Protein AF-0000000075138299 (afdb_homodimer)

Secondary structure (DSSP, 8-state):
-HHHHHHHHHHHHHTT-HHHHHHHHHHHHHH---HHHHHHHHHHHHHTT-HHHHHHHHTT--SHHHHHHHHHHHHHTT-HHHHHHHHH---STT---TTTHHHHHHHHHHHHHTT-HHHHHHHHHHHHHH-TT-HHHHHHHHHTT-HHHHHHHTSHHHHHHHHHHHHHHHHHHHH--SS------S--------------------------------------------------------------------------------------------------------------------------------TTS---SSS-TT----------------------------------------------------THHHHHHHHHHHHHHHHHHHHHHHHHHHHHHHHTT-HHHHHHHHHTS-HHHHTSHHHHHHHHHHHHHTT-HHHHHHHHHHHHHH-TT--TTHHHHHHHHHHTT-HHHHHHHHHHHHHH-TT-HHHHHHHHHHHHHTT-HHHHHHHHHHHHHH-TT-HHHHHHHHHHHHHTT-HHHHHHHHHHHHHH-TT-HHHHHHHHHHHHHTT-HHHHHHHHHHHHHH-TT-HHHHHHHHHHHHHTT-HHHHHHHHHHHHHH-TT-HHHHHHHHHHHHHTT-HHHHHHHHHHHHHH-TT-HHHHHHHHHHHHHTT-HHHHHHHHHHHHHT---HHHHHHHHHHHHTTTS-TTTHHHH-/-HHHHHHHHHHHHHTT-HHHHHHHHHHHHHH---HHHHHHHHHHHHHTT-HHHHHHHHTT--SHHHHHHHHHHHHHTT-HHHHHHHHH---STT---TTTHHHHHHHHHHHHHTT-HHHHHHHHHHHHHH-TT-HHHHHHHHHTT-HHHHHHHTSHHHHHHHHHHHHHHHHHHHH--SS--------------------------PPP----------------------------------------------TT------------------------------------------------------S---TTS---SSS-------------------------------------------------------THHHHHHHHHHHHHHHHHHHHHHHHHHHHHHHHTT-HHHHHHHHHTS-HHHHTSHHHHHHHHHHHHHTT-HHHHHHHHHHHHHH-TT--TTHHHHHHHHHHTT-HHHHHHHHHHHHHH-TT-HHHHHHHHHHHHHTT-HHHHHHHHHHHHHH-TT-HHHHHHHHHHHHHTT-HHHHHHHHHHHHHH-TT-HHHHHHHHHHHHHTT-HHHHHHHHHHHHHH-TT-HHHHHHHHHHHHHTT-HHHHHHHHHHHHHH-TT-HHHHHHHHHHHHHTT-HHHHHHHHHHHHHH-TT-HHHHHHHHHHHHHTT-HHHHHHHHHHHHHT---HHHHHHHHHHHHTTTS-HHHHHHH-

InterPro domains:
  IPR011990 Tetratricopeptide-like helical domain superfamily [G3DSA:1.25.40.10] (1-153)
  IPR011990 Tetratricopeptide-like helical domain superfamily [G3DSA:1.25.40.10] (391-464)
  IPR011990 Tetratricopeptide-like helical domain superfamily [G3DSA:1.25.40.10] (466-598)
  IPR011990 Tetratricopeptide-like helical domain superfamily [G3DSA:1.25.40.10] (599-702)
  IPR011990 Tetratricopeptide-like helical domain superfamily [SSF48452] (33-461)
  IPR011990 Tetratricopeptide-like helical domain superfamily [SSF48452] (501-706)
  IPR019734 Tetratricopeptide repeat [PF00515] (502-533)
  IPR019734 Tetratricopeptide repeat [PS50005] (501-534)
  IPR019734 Tetratricopeptide repeat [PS50005] (535-568)
  IPR019734 Tetratricopeptide repeat [PS50005] (569-602)
  IPR019734 Tetratricopeptide repeat [PS50005] (671-704)
  IPR019734 Tetratricopeptide repeat [SM00028] (101-134)
  IPR019734 Tetratricopeptide repeat [SM00028] (433-466)
  IPR019734 Tetratricopeptide repeat [SM00028] (501-534)
  IPR019734 Tetratricopeptide repeat [SM00028] (535-568)
  IPR019734 Tetratricopeptide repeat [SM00028] (569-602)
  IPR019734 Tetratricopeptide repeat [SM00028] (603-636)
  IPR019734 Tetratricopeptide repeat [SM00028] (637-670)
  IPR019734 Tetratricopeptide repeat [SM00028] (671-704)

Structure (mmCIF, N/CA/C/O backbone):
data_AF-0000000075138299-model_v1
#
loop_
_entity.id
_entity.type
_entity.pdbx_description
1 polymer 'Cdc23 domain-containing protein'
#
loop_
_atom_site.group_PDB
_atom_site.id
_atom_site.type_symbol
_atom_site.label_atom_id
_atom_site.label_alt_id
_atom_site.label_comp_id
_atom_site.label_asym_id
_atom_site.label_entity_id
_atom_site.label_seq_id
_atom_site.pdbx_PDB_ins_code
_atom_site.Cartn_x
_atom_site.Cartn_y
_atom_site.Cartn_z
_atom_site.occupancy
_atom_site.B_iso_or_equiv
_atom_site.auth_seq_id
_atom_site.auth_comp_id
_atom_site.auth_asym_id
_atom_site.auth_atom_id
_atom_site.pdbx_PDB_model_num
ATOM 1 N N . MET A 1 1 ? 32.844 -16.172 -2.877 1 91.25 1 MET A N 1
ATOM 2 C CA . MET A 1 1 ? 31.406 -16.219 -3.201 1 91.25 1 MET A CA 1
ATOM 3 C C . MET A 1 1 ? 30.641 -15.164 -2.424 1 91.25 1 MET A C 1
ATOM 5 O O . MET A 1 1 ? 29.734 -14.516 -2.969 1 91.25 1 MET A O 1
ATOM 9 N N . GLU A 1 2 ? 31.047 -14.891 -1.207 1 93.25 2 GLU A N 1
ATOM 10 C CA . GLU A 1 2 ? 30.344 -13.93 -0.365 1 93.25 2 GLU A CA 1
ATOM 11 C C . GLU A 1 2 ? 30.375 -12.531 -0.979 1 93.25 2 GLU A C 1
ATOM 13 O O . GLU A 1 2 ? 29.344 -11.867 -1.069 1 93.25 2 GLU A O 1
ATOM 18 N N . ALA A 1 3 ? 31.547 -12.07 -1.415 1 92.88 3 ALA A N 1
ATOM 19 C CA . ALA A 1 3 ? 31.688 -10.742 -1.999 1 92.88 3 ALA A CA 1
ATOM 20 C C . ALA A 1 3 ? 30.875 -10.609 -3.287 1 92.88 3 ALA A C 1
ATOM 22 O O . ALA A 1 3 ? 30.25 -9.578 -3.527 1 92.88 3 ALA A O 1
ATOM 23 N N . THR A 1 4 ? 30.953 -11.664 -4.066 1 92.69 4 THR A N 1
ATOM 24 C CA . THR A 1 4 ? 30.219 -11.656 -5.324 1 92.69 4 THR A CA 1
ATOM 25 C C . THR A 1 4 ? 28.703 -11.586 -5.066 1 92.69 4 THR A C 1
ATOM 27 O O . THR A 1 4 ? 27.984 -10.844 -5.738 1 92.69 4 THR A O 1
ATOM 30 N N . LEU A 1 5 ? 28.281 -12.406 -4.105 1 95.88 5 LEU A N 1
ATOM 31 C CA . LEU A 1 5 ? 26.875 -12.406 -3.74 1 95.88 5 LEU A CA 1
ATOM 32 C C . LEU A 1 5 ? 26.453 -11.039 -3.201 1 95.88 5 LEU A C 1
ATOM 34 O O . LEU A 1 5 ? 25.391 -10.516 -3.578 1 95.88 5 LEU A O 1
ATOM 38 N N . THR A 1 6 ? 27.203 -10.461 -2.344 1 96.31 6 THR A N 1
ATOM 39 C CA . THR A 1 6 ? 26.891 -9.164 -1.763 1 96.31 6 THR A CA 1
ATOM 40 C C . THR A 1 6 ? 26.797 -8.094 -2.85 1 96.31 6 THR A C 1
ATOM 42 O O . THR A 1 6 ? 25.859 -7.281 -2.84 1 96.31 6 THR A O 1
ATOM 45 N N . GLU A 1 7 ? 27.703 -8.141 -3.73 1 94.81 7 GLU A N 1
ATOM 46 C CA . GLU A 1 7 ? 27.688 -7.172 -4.82 1 94.81 7 GLU A CA 1
ATOM 47 C C . GLU A 1 7 ? 26.469 -7.375 -5.715 1 94.81 7 GLU A C 1
ATOM 49 O O . GLU A 1 7 ? 25.844 -6.402 -6.164 1 94.81 7 GLU A O 1
ATOM 54 N N . SER A 1 8 ? 26.156 -8.617 -6.004 1 95.88 8 SER A N 1
ATOM 55 C CA . SER A 1 8 ? 25 -8.906 -6.84 1 95.88 8 SER A CA 1
ATOM 56 C C . SER A 1 8 ? 23.703 -8.461 -6.172 1 95.88 8 SER A C 1
ATOM 58 O O . SER A 1 8 ? 22.797 -7.965 -6.84 1 95.88 8 SER A O 1
ATOM 60 N N . VAL A 1 9 ? 23.625 -8.656 -4.852 1 97.88 9 VAL A N 1
ATOM 61 C CA . VAL A 1 9 ? 22.453 -8.227 -4.094 1 97.88 9 VAL A CA 1
ATOM 62 C C . VAL A 1 9 ? 22.344 -6.707 -4.137 1 97.88 9 VAL A C 1
ATOM 64 O O . VAL A 1 9 ? 21.281 -6.164 -4.441 1 97.88 9 VAL A O 1
ATOM 67 N N . CYS A 1 10 ? 23.422 -5.996 -3.92 1 96.75 10 CYS A N 1
ATOM 68 C CA . CYS A 1 10 ? 23.406 -4.535 -3.906 1 96.75 10 CYS A CA 1
ATOM 69 C C . CYS A 1 10 ? 23.094 -3.979 -5.285 1 96.75 10 CYS A C 1
ATOM 71 O O . CYS A 1 10 ? 22.359 -2.992 -5.406 1 96.75 10 CYS A O 1
ATOM 73 N N . ALA A 1 11 ? 23.625 -4.66 -6.273 1 95.62 11 ALA A N 1
ATOM 74 C CA . ALA A 1 11 ? 23.344 -4.238 -7.645 1 95.62 11 ALA A CA 1
ATOM 75 C C . ALA A 1 11 ? 21.859 -4.383 -7.965 1 95.62 11 ALA A C 1
ATOM 77 O O . ALA A 1 11 ? 21.281 -3.52 -8.625 1 95.62 11 ALA A O 1
ATOM 78 N N . SER A 1 12 ? 21.297 -5.492 -7.516 1 97.5 12 SER A N 1
ATOM 79 C CA . SER A 1 12 ? 19.875 -5.727 -7.73 1 97.5 12 SER A CA 1
ATOM 80 C C . SER A 1 12 ? 19.031 -4.699 -6.992 1 97.5 12 SER A C 1
ATOM 82 O O . SER A 1 12 ? 18.016 -4.238 -7.512 1 97.5 12 SER A O 1
ATOM 84 N N . LEU A 1 13 ? 19.453 -4.285 -5.797 1 96.44 13 LEU A N 1
ATOM 85 C CA . LEU A 1 13 ? 18.734 -3.301 -5 1 96.44 13 LEU A CA 1
ATOM 86 C C . LEU A 1 13 ? 18.781 -1.927 -5.656 1 96.44 13 LEU A C 1
ATOM 88 O O . LEU A 1 13 ? 17.797 -1.179 -5.617 1 96.44 13 LEU A O 1
ATOM 92 N N . ARG A 1 14 ? 19.859 -1.653 -6.309 1 94.12 14 ARG A N 1
ATOM 93 C CA . ARG A 1 14 ? 20.062 -0.352 -6.941 1 94.12 14 ARG A CA 1
ATOM 94 C C . ARG A 1 14 ? 19.109 -0.173 -8.125 1 94.12 14 ARG A C 1
ATOM 96 O O . ARG A 1 14 ? 18.672 0.943 -8.406 1 94.12 14 ARG A O 1
ATOM 103 N N . VAL A 1 15 ? 18.812 -1.269 -8.75 1 95.12 15 VAL A N 1
ATOM 104 C CA . VAL A 1 15 ? 17.969 -1.178 -9.938 1 95.12 15 VAL A CA 1
ATOM 105 C C . VAL A 1 15 ? 16.562 -1.66 -9.617 1 95.12 15 VAL A C 1
ATOM 107 O O . VAL A 1 15 ? 15.789 -2.002 -10.523 1 95.12 15 VAL A O 1
ATOM 110 N N . TYR A 1 16 ? 16.141 -1.804 -8.398 1 95.94 16 TYR A N 1
ATOM 111 C CA . TYR A 1 16 ? 14.797 -2.047 -7.895 1 95.94 16 TYR A CA 1
ATOM 112 C C . TYR A 1 16 ? 14.328 -3.455 -8.25 1 95.94 16 TYR A C 1
ATOM 114 O O . TYR A 1 16 ? 13.148 -3.676 -8.508 1 95.94 16 TYR A O 1
ATOM 122 N N . LEU A 1 17 ? 15.281 -4.395 -8.391 1 97.38 17 LEU A N 1
ATOM 123 C CA . LEU A 1 17 ? 14.961 -5.809 -8.547 1 97.38 17 LEU A CA 1
ATOM 124 C C . LEU A 1 17 ? 14.93 -6.512 -7.191 1 97.38 17 LEU A C 1
ATOM 126 O O . LEU A 1 17 ? 15.789 -7.344 -6.895 1 97.38 17 LEU A O 1
ATOM 130 N N . TYR A 1 18 ? 13.93 -6.293 -6.465 1 96.81 18 TYR A N 1
ATOM 131 C CA . TYR A 1 18 ? 13.867 -6.711 -5.066 1 96.81 18 TYR A CA 1
ATOM 132 C C . TYR A 1 18 ? 13.703 -8.219 -4.957 1 96.81 18 TYR A C 1
ATOM 134 O O . TYR A 1 18 ? 14.281 -8.852 -4.066 1 96.81 18 TYR A O 1
ATOM 142 N N . ARG A 1 19 ? 12.898 -8.773 -5.824 1 96.06 19 ARG A N 1
ATOM 143 C CA . ARG A 1 19 ? 12.719 -10.219 -5.805 1 96.06 19 ARG A CA 1
ATOM 144 C C . ARG A 1 19 ? 14.039 -10.945 -6.016 1 96.06 19 ARG A C 1
ATOM 146 O O . ARG A 1 19 ? 14.352 -11.906 -5.309 1 96.06 19 ARG A O 1
ATOM 153 N N . ASN A 1 20 ? 14.758 -10.453 -6.957 1 98.12 20 ASN A N 1
ATOM 154 C CA . ASN A 1 20 ? 16.062 -11.039 -7.242 1 98.12 20 ASN A CA 1
ATOM 155 C C . ASN A 1 20 ? 17.031 -10.844 -6.082 1 98.12 20 ASN A C 1
ATOM 157 O O . ASN A 1 20 ? 17.766 -11.758 -5.715 1 98.12 20 ASN A O 1
ATOM 161 N N . ALA A 1 21 ? 17.047 -9.617 -5.562 1 98.31 21 ALA A N 1
ATOM 162 C CA . ALA A 1 21 ? 17.906 -9.305 -4.426 1 98.31 21 ALA A CA 1
ATOM 163 C C . ALA A 1 21 ? 17.594 -10.195 -3.232 1 98.31 21 ALA A C 1
ATOM 165 O O . ALA A 1 21 ? 18.5 -10.703 -2.566 1 98.31 21 ALA A O 1
ATOM 166 N N . THR A 1 22 ? 16.328 -10.477 -2.943 1 97.75 22 THR A N 1
ATOM 167 C CA . THR A 1 22 ? 15.906 -11.289 -1.811 1 97.75 22 THR A CA 1
ATOM 168 C C . THR A 1 22 ? 16.375 -12.734 -1.975 1 97.75 22 THR A C 1
ATOM 170 O O . THR A 1 22 ? 16.922 -13.32 -1.041 1 97.75 22 THR A O 1
ATOM 173 N N . PHE A 1 23 ? 16.234 -13.234 -3.154 1 97.88 23 PHE A N 1
ATOM 174 C CA . PHE A 1 23 ? 16.641 -14.609 -3.4 1 97.88 23 PHE A CA 1
ATOM 175 C C . PHE A 1 23 ? 18.141 -14.766 -3.209 1 97.88 23 PHE A C 1
ATOM 177 O O . PHE A 1 23 ? 18.594 -15.672 -2.506 1 97.88 23 PHE A O 1
ATOM 184 N N . LEU A 1 24 ? 18.859 -13.898 -3.842 1 98.19 24 LEU A N 1
ATOM 185 C CA . LEU A 1 24 ? 20.312 -13.977 -3.76 1 98.19 24 LEU A CA 1
ATOM 186 C C . LEU A 1 24 ? 20.781 -13.773 -2.326 1 98.19 24 LEU A C 1
ATOM 188 O O . LEU A 1 24 ? 21.75 -14.406 -1.886 1 98.19 24 LEU A O 1
ATOM 192 N N . CYS A 1 25 ? 20.094 -12.875 -1.662 1 98.19 25 CYS A N 1
ATOM 193 C CA . CYS A 1 25 ? 20.531 -12.586 -0.299 1 98.19 25 CYS A CA 1
ATOM 194 C C . CYS A 1 25 ? 20.203 -13.742 0.637 1 98.19 25 CYS A C 1
ATOM 196 O O . CYS A 1 25 ? 20.922 -13.977 1.611 1 98.19 25 CYS A O 1
ATOM 198 N N . GLU A 1 26 ? 19.141 -14.445 0.385 1 97 26 GLU A N 1
ATOM 199 C CA . GLU A 1 26 ? 18.828 -15.641 1.17 1 97 26 GLU A CA 1
ATOM 200 C C . GLU A 1 26 ? 19.922 -16.703 1 1 97 26 GLU A C 1
ATOM 202 O O . GLU A 1 26 ? 20.266 -17.391 1.957 1 97 26 GLU A O 1
ATOM 207 N N . ARG A 1 27 ? 20.438 -16.797 -0.217 1 97.75 27 ARG A N 1
ATOM 208 C CA . ARG A 1 27 ? 21.562 -17.703 -0.448 1 97.75 27 ARG A CA 1
ATOM 209 C C . ARG A 1 27 ? 22.797 -17.234 0.299 1 97.75 27 ARG A C 1
ATOM 211 O O . ARG A 1 27 ? 23.531 -18.047 0.862 1 97.75 27 ARG A O 1
ATOM 218 N N . LEU A 1 28 ? 22.984 -15.93 0.234 1 97.69 28 LEU A N 1
ATOM 219 C CA . LEU A 1 28 ? 24.141 -15.328 0.901 1 97.69 28 LEU A CA 1
ATOM 220 C C . LEU A 1 28 ? 24.094 -15.594 2.402 1 97.69 28 LEU A C 1
ATOM 222 O O . LEU A 1 28 ? 25.078 -16.047 2.984 1 97.69 28 LEU A O 1
ATOM 226 N N . TYR A 1 29 ? 22.984 -15.422 3.01 1 97 29 TYR A N 1
ATOM 227 C CA . TYR A 1 29 ? 22.859 -15.57 4.453 1 97 29 TYR A CA 1
ATOM 228 C C . TYR A 1 29 ? 22.922 -17.031 4.863 1 97 29 TYR A C 1
ATOM 230 O O . TYR A 1 29 ? 23.422 -17.375 5.941 1 97 29 TYR A O 1
ATOM 238 N N . ALA A 1 30 ? 22.375 -17.891 4 1 96.56 30 ALA A N 1
ATOM 239 C CA . ALA A 1 30 ? 22.406 -19.328 4.289 1 96.56 30 ALA A CA 1
ATOM 240 C C . ALA A 1 30 ? 23.828 -19.828 4.41 1 96.56 30 ALA A C 1
ATOM 242 O O . ALA A 1 30 ? 24.141 -20.641 5.285 1 96.56 30 ALA A O 1
ATOM 243 N N . ASP A 1 31 ? 24.734 -19.312 3.602 1 95.88 31 ASP A N 1
ATOM 244 C CA . ASP A 1 31 ? 26.125 -19.766 3.596 1 95.88 31 ASP A CA 1
ATOM 245 C C . ASP A 1 31 ? 26.969 -18.953 4.562 1 95.88 31 ASP A C 1
ATOM 247 O O . ASP A 1 31 ? 27.953 -19.469 5.117 1 95.88 31 ASP A O 1
ATOM 251 N N . PHE A 1 32 ? 26.641 -17.688 4.668 1 96.5 32 PHE A N 1
ATOM 252 C CA . PHE A 1 32 ? 27.453 -16.797 5.477 1 96.5 32 PHE A CA 1
ATOM 253 C C . PHE A 1 32 ? 26.578 -16.016 6.457 1 96.5 32 PHE A C 1
ATOM 255 O O . PHE A 1 32 ? 26.391 -14.797 6.297 1 96.5 32 PHE A O 1
ATOM 262 N N . PRO A 1 33 ? 26.203 -16.688 7.555 1 95 33 PRO A N 1
ATOM 263 C CA . PRO A 1 33 ? 25.312 -16.016 8.5 1 95 33 PRO A CA 1
ATOM 264 C C . PRO A 1 33 ? 26.031 -15.008 9.383 1 95 33 PRO A C 1
ATOM 266 O O . PRO A 1 33 ? 26.531 -15.367 10.453 1 95 33 PRO A O 1
ATOM 269 N N . SER A 1 34 ? 26.219 -13.852 8.93 1 95.56 34 SER A N 1
ATOM 270 C CA . SER A 1 34 ? 26.781 -12.727 9.68 1 95.56 34 SER A CA 1
ATOM 271 C C . SER A 1 34 ? 25.734 -11.641 9.914 1 95.56 34 SER A C 1
ATOM 273 O O . SER A 1 34 ? 24.672 -11.641 9.266 1 95.56 34 SER A O 1
ATOM 275 N N . GLU A 1 35 ? 25.953 -10.805 10.844 1 94.69 35 GLU A N 1
ATOM 276 C CA . GLU A 1 35 ? 25.016 -9.727 11.133 1 94.69 35 GLU A CA 1
ATOM 277 C C . GLU A 1 35 ? 24.922 -8.75 9.961 1 94.69 35 GLU A C 1
ATOM 279 O O . GLU A 1 35 ? 23.875 -8.164 9.711 1 94.69 35 GLU A O 1
ATOM 284 N N . ASN A 1 36 ? 26.062 -8.539 9.328 1 95.62 36 ASN A N 1
ATOM 285 C CA . ASN A 1 36 ? 26.062 -7.672 8.156 1 95.62 36 ASN A CA 1
ATOM 286 C C . ASN A 1 36 ? 25.172 -8.234 7.047 1 95.62 36 ASN A C 1
ATOM 288 O O . ASN A 1 36 ? 24.422 -7.492 6.414 1 95.62 36 ASN A O 1
ATOM 292 N N . ASN A 1 37 ? 25.328 -9.516 6.863 1 97.25 37 ASN A N 1
ATOM 293 C CA . ASN A 1 37 ? 24.516 -10.148 5.84 1 97.25 37 ASN A CA 1
ATOM 294 C C . ASN A 1 37 ? 23.047 -10.242 6.27 1 97.25 37 ASN A C 1
ATOM 296 O O . ASN A 1 37 ? 22.141 -10.211 5.43 1 97.25 37 ASN A O 1
ATOM 300 N N . LEU A 1 38 ? 22.859 -10.359 7.586 1 97.06 38 LEU A N 1
ATOM 301 C CA . LEU A 1 38 ? 21.5 -10.312 8.117 1 97.06 38 LEU A CA 1
ATOM 302 C C . LEU A 1 38 ? 20.859 -8.953 7.859 1 97.06 38 LEU A C 1
ATOM 304 O O . LEU A 1 38 ? 19.688 -8.875 7.496 1 97.06 38 LEU A O 1
ATOM 308 N N . HIS A 1 39 ? 21.625 -7.906 8.07 1 97.12 39 HIS A N 1
ATOM 309 C CA . HIS A 1 39 ? 21.141 -6.559 7.789 1 97.12 39 HIS A CA 1
ATOM 310 C C . HIS A 1 39 ? 20.766 -6.402 6.32 1 97.12 39 HIS A C 1
ATOM 312 O O . HIS A 1 39 ? 19.75 -5.777 6 1 97.12 39 HIS A O 1
ATOM 318 N N . LEU A 1 40 ? 21.609 -6.949 5.484 1 97.62 40 LEU A N 1
ATOM 319 C CA . LEU A 1 40 ? 21.344 -6.887 4.051 1 97.62 40 LEU A CA 1
ATOM 320 C C . LEU A 1 40 ? 20.062 -7.637 3.707 1 97.62 40 LEU A C 1
ATOM 322 O O . LEU A 1 40 ? 19.25 -7.164 2.9 1 97.62 40 LEU A O 1
ATOM 326 N N . LEU A 1 41 ? 19.875 -8.766 4.297 1 97.62 41 LEU A N 1
ATOM 327 C CA . LEU A 1 41 ? 18.672 -9.555 4.07 1 97.62 41 LEU A CA 1
ATOM 328 C C . LEU A 1 41 ? 17.438 -8.805 4.562 1 97.62 41 LEU A C 1
ATOM 330 O O . LEU A 1 41 ? 16.422 -8.75 3.863 1 97.62 41 LEU A O 1
ATOM 334 N N . ALA A 1 42 ? 17.531 -8.242 5.734 1 97.88 42 ALA A N 1
ATOM 335 C CA . ALA A 1 42 ? 16.422 -7.465 6.285 1 97.88 42 ALA A CA 1
ATOM 336 C C . ALA A 1 42 ? 16.109 -6.262 5.398 1 97.88 42 ALA A C 1
ATOM 338 O O . ALA A 1 42 ? 14.945 -5.879 5.254 1 97.88 42 ALA A O 1
ATOM 339 N N . THR A 1 43 ? 17.141 -5.652 4.824 1 98 43 THR A N 1
ATOM 340 C CA . THR A 1 43 ? 16.969 -4.535 3.904 1 98 43 THR A CA 1
ATOM 341 C C . THR A 1 43 ? 16.172 -4.969 2.672 1 98 43 THR A C 1
ATOM 343 O O . THR A 1 43 ? 15.305 -4.234 2.195 1 98 43 THR A O 1
ATOM 346 N N . CYS A 1 44 ? 16.469 -6.16 2.178 1 98 44 CYS A N 1
ATOM 347 C CA . CYS A 1 44 ? 15.742 -6.688 1.03 1 98 44 CYS A CA 1
ATOM 348 C C . CYS A 1 44 ? 14.266 -6.871 1.359 1 98 44 CYS A C 1
ATOM 350 O O . CYS A 1 44 ? 13.398 -6.477 0.579 1 98 44 CYS A O 1
ATOM 352 N N . TYR A 1 45 ? 14.023 -7.426 2.543 1 96.62 45 TYR A N 1
ATOM 353 C CA . TYR A 1 45 ? 12.641 -7.613 2.967 1 96.62 45 TYR A CA 1
ATOM 354 C C . TYR A 1 45 ? 11.945 -6.27 3.143 1 96.62 45 TYR A C 1
ATOM 356 O O . TYR A 1 45 ? 10.828 -6.078 2.656 1 96.62 45 TYR A O 1
ATOM 364 N N . PHE A 1 46 ? 12.586 -5.344 3.764 1 96.62 46 PHE A N 1
ATOM 365 C CA . PHE A 1 46 ? 12 -4.051 4.098 1 96.62 46 PHE A CA 1
ATOM 366 C C . PHE A 1 46 ? 11.672 -3.262 2.834 1 96.62 46 PHE A C 1
ATOM 368 O O . PHE A 1 46 ? 10.602 -2.66 2.729 1 96.62 46 PHE A O 1
ATOM 375 N N . ARG A 1 47 ? 12.602 -3.23 1.886 1 95.44 47 ARG A N 1
ATOM 376 C CA . ARG A 1 47 ? 12.406 -2.482 0.646 1 95.44 47 ARG A CA 1
ATOM 377 C C . ARG A 1 47 ? 11.367 -3.15 -0.243 1 95.44 47 ARG A C 1
ATOM 379 O O . ARG A 1 47 ? 10.82 -2.518 -1.151 1 95.44 47 ARG A O 1
ATOM 386 N N . SER A 1 48 ? 11.164 -4.43 0.017 1 93.5 48 SER A N 1
ATOM 387 C CA . SER A 1 48 ? 10.094 -5.137 -0.684 1 93.5 48 SER A CA 1
ATOM 388 C C . SER A 1 48 ? 8.766 -4.992 0.047 1 93.5 48 SER A C 1
ATOM 390 O O . SER A 1 48 ? 7.859 -5.816 -0.129 1 93.5 48 SER A O 1
ATOM 392 N N . ASN A 1 49 ? 8.625 -4.09 1.008 1 90.69 49 ASN A N 1
ATOM 393 C CA . ASN A 1 49 ? 7.43 -3.77 1.78 1 90.69 49 ASN A CA 1
ATOM 394 C C . ASN A 1 49 ? 7.004 -4.938 2.668 1 90.69 49 ASN A C 1
ATOM 396 O O . ASN A 1 49 ? 5.809 -5.188 2.842 1 90.69 49 ASN A O 1
ATOM 400 N N . GLN A 1 50 ? 7.988 -5.707 3.059 1 93.69 50 GLN A N 1
ATOM 401 C CA . GLN A 1 50 ? 7.738 -6.801 3.996 1 93.69 50 GLN A CA 1
ATOM 402 C C . GLN A 1 50 ? 8.383 -6.52 5.348 1 93.69 50 GLN A C 1
ATOM 404 O O . GLN A 1 50 ? 9.25 -7.273 5.797 1 93.69 50 GLN A O 1
ATOM 409 N N . ALA A 1 51 ? 7.824 -5.539 5.973 1 94.69 51 ALA A N 1
ATOM 410 C CA . ALA A 1 51 ? 8.375 -5.094 7.246 1 94.69 51 ALA A CA 1
ATOM 411 C C . ALA A 1 51 ? 8.242 -6.18 8.312 1 94.69 51 ALA A C 1
ATOM 413 O O . ALA A 1 51 ? 9.109 -6.309 9.188 1 94.69 51 ALA A O 1
ATOM 414 N N . TYR A 1 52 ? 7.195 -6.984 8.242 1 93.69 52 TYR A N 1
ATOM 415 C CA . TYR A 1 52 ? 6.969 -8.031 9.234 1 93.69 52 TYR A CA 1
ATOM 416 C C . TYR A 1 52 ? 8.078 -9.07 9.188 1 93.69 52 TYR A C 1
ATOM 418 O O . TYR A 1 52 ? 8.492 -9.602 10.227 1 93.69 52 TYR A O 1
ATOM 426 N N . ARG A 1 53 ? 8.594 -9.359 8.008 1 94.56 53 ARG A N 1
ATOM 427 C CA . ARG A 1 53 ? 9.688 -10.312 7.891 1 94.56 53 ARG A CA 1
ATOM 428 C C . ARG A 1 53 ? 10.977 -9.742 8.469 1 94.56 53 ARG A C 1
ATOM 430 O O . ARG A 1 53 ? 11.727 -10.438 9.156 1 94.56 53 ARG A O 1
ATOM 437 N N . ALA A 1 54 ? 11.203 -8.445 8.102 1 96.62 54 ALA A N 1
ATOM 438 C CA . ALA A 1 54 ? 12.383 -7.789 8.656 1 96.62 54 ALA A CA 1
ATOM 439 C C . ALA A 1 54 ? 12.32 -7.742 10.18 1 96.62 54 ALA A C 1
ATOM 441 O O . ALA A 1 54 ? 13.336 -7.949 10.852 1 96.62 54 ALA A O 1
ATOM 442 N N . TYR A 1 55 ? 11.172 -7.516 10.797 1 95.69 55 TYR A N 1
ATOM 443 C CA . TYR A 1 55 ? 10.945 -7.461 12.234 1 95.69 55 TYR A CA 1
ATOM 444 C C . TYR A 1 55 ? 11.375 -8.758 12.906 1 95.69 55 TYR A C 1
ATOM 446 O O . TYR A 1 55 ? 12.102 -8.742 13.898 1 95.69 55 TYR A O 1
ATOM 454 N N . HIS A 1 56 ? 11.039 -9.867 12.297 1 93.31 56 HIS A N 1
ATOM 455 C CA . HIS A 1 56 ? 11.25 -11.148 12.953 1 93.31 56 HIS A CA 1
ATOM 456 C C . HIS A 1 56 ? 12.711 -11.578 12.867 1 93.31 56 HIS A C 1
ATOM 458 O O . HIS A 1 56 ? 13.25 -12.172 13.805 1 93.31 56 HIS A O 1
ATOM 464 N N . ILE A 1 57 ? 13.328 -11.242 11.797 1 94.75 57 ILE A N 1
ATOM 465 C CA . ILE A 1 57 ? 14.695 -11.727 11.641 1 94.75 57 ILE A CA 1
ATOM 466 C C . ILE A 1 57 ? 15.656 -10.812 12.398 1 94.75 57 ILE A C 1
ATOM 468 O O . ILE A 1 57 ? 16.75 -11.242 12.797 1 94.75 57 ILE A O 1
ATOM 472 N N . LEU A 1 58 ? 15.266 -9.555 12.602 1 96.12 58 LEU A N 1
ATOM 473 C CA . LEU A 1 58 ? 16.172 -8.594 13.227 1 96.12 58 LEU A CA 1
ATOM 474 C C . LEU A 1 58 ? 15.961 -8.555 14.734 1 96.12 58 LEU A C 1
ATOM 476 O O . LEU A 1 58 ? 16.766 -7.957 15.461 1 96.12 58 LEU A O 1
ATOM 480 N N . LYS A 1 59 ? 14.93 -9.203 15.195 1 92.94 59 LYS A N 1
ATOM 481 C CA . LYS A 1 59 ? 14.648 -9.172 16.625 1 92.94 59 LYS A CA 1
ATOM 482 C C . LYS A 1 59 ? 15.82 -9.734 17.422 1 92.94 59 LYS A C 1
ATOM 484 O O . LYS A 1 59 ? 16.281 -10.852 17.172 1 92.94 59 LYS A O 1
ATOM 489 N N . GLY A 1 60 ? 16.406 -8.914 18.281 1 89.06 60 GLY A N 1
ATOM 490 C CA . GLY A 1 60 ? 17.484 -9.352 19.141 1 89.06 60 GLY A CA 1
ATOM 491 C C . GLY A 1 60 ? 18.859 -8.992 18.609 1 89.06 60 GLY A C 1
ATOM 492 O O . GLY A 1 60 ? 19.875 -9.297 19.219 1 89.06 60 GLY A O 1
ATOM 493 N N . SER A 1 61 ? 18.969 -8.344 17.484 1 91.19 61 SER A N 1
ATOM 494 C CA . SER A 1 61 ? 20.25 -7.961 16.891 1 91.19 61 SER A CA 1
ATOM 495 C C . SER A 1 61 ? 20.938 -6.879 17.734 1 91.19 61 SER A C 1
ATOM 497 O O . SER A 1 61 ? 20.266 -6.121 18.438 1 91.19 61 SER A O 1
ATOM 499 N N . LYS A 1 62 ? 22.25 -6.754 17.578 1 88.38 62 LYS A N 1
ATOM 500 C CA . LYS A 1 62 ? 23.016 -5.867 18.453 1 88.38 62 LYS A CA 1
ATOM 501 C C . LYS A 1 62 ? 23.641 -4.723 17.656 1 88.38 62 LYS A C 1
ATOM 503 O O . LYS A 1 62 ? 23.859 -3.639 18.203 1 88.38 62 LYS A O 1
ATOM 508 N N . SER A 1 63 ? 23.938 -5.008 16.406 1 90.5 63 SER A N 1
ATOM 509 C CA . SER A 1 63 ? 24.578 -3.973 15.609 1 90.5 63 SER A CA 1
ATOM 510 C C . SER A 1 63 ? 23.703 -2.736 15.484 1 90.5 63 SER A C 1
ATOM 512 O O . SER A 1 63 ? 22.469 -2.846 15.445 1 90.5 63 SER A O 1
ATOM 514 N N . ALA A 1 64 ? 24.297 -1.532 15.438 1 91.44 64 ALA A N 1
ATOM 515 C CA . ALA A 1 64 ? 23.578 -0.266 15.352 1 91.44 64 ALA A CA 1
ATOM 516 C C . ALA A 1 64 ? 22.703 -0.222 14.094 1 91.44 64 ALA A C 1
ATOM 518 O O . ALA A 1 64 ? 21.578 0.262 14.141 1 91.44 64 ALA A O 1
ATOM 519 N N . GLN A 1 65 ? 23.219 -0.726 13.039 1 93.31 65 GLN A N 1
ATOM 520 C CA . GLN A 1 65 ? 22.484 -0.707 11.781 1 93.31 65 GLN A CA 1
ATOM 521 C C . GLN A 1 65 ? 21.25 -1.617 11.852 1 93.31 65 GLN A C 1
ATOM 523 O O . GLN A 1 65 ? 20.188 -1.256 11.367 1 93.31 65 GLN A O 1
ATOM 528 N N . CYS A 1 66 ? 21.453 -2.779 12.453 1 95.5 66 CYS A N 1
ATOM 529 C CA . CYS A 1 66 ? 20.344 -3.717 12.57 1 95.5 66 CYS A CA 1
ATOM 530 C C . CYS A 1 66 ? 19.281 -3.189 13.539 1 95.5 66 CYS A C 1
ATOM 532 O O . CYS A 1 66 ? 18.094 -3.338 13.289 1 95.5 66 CYS A O 1
ATOM 534 N N . ARG A 1 67 ? 19.719 -2.557 14.547 1 94.94 67 ARG A N 1
ATOM 535 C CA . ARG A 1 67 ? 18.781 -1.995 15.523 1 94.94 67 ARG A CA 1
ATOM 536 C C . ARG A 1 67 ? 17.953 -0.875 14.906 1 94.94 67 ARG A C 1
ATOM 538 O O . ARG A 1 67 ? 16.766 -0.77 15.156 1 94.94 67 ARG A O 1
ATOM 545 N N . TYR A 1 68 ? 18.594 -0.007 14.141 1 96.38 68 TYR A N 1
ATOM 546 C CA . TYR A 1 68 ? 17.875 1.075 13.477 1 96.38 68 TYR A CA 1
ATOM 547 C C . TYR A 1 68 ? 16.828 0.526 12.523 1 96.38 68 TYR A C 1
ATOM 549 O O . TYR A 1 68 ? 15.68 0.982 12.531 1 96.38 68 TYR A O 1
ATOM 557 N N . LEU A 1 69 ? 17.219 -0.443 11.688 1 97.44 69 LEU A N 1
ATOM 558 C CA . LEU A 1 69 ? 16.281 -1.042 10.742 1 97.44 69 LEU A CA 1
ATOM 559 C C . LEU A 1 69 ? 15.156 -1.764 11.477 1 97.44 69 LEU A C 1
ATOM 561 O O . LEU A 1 69 ? 14.008 -1.76 11.023 1 97.44 69 LEU A O 1
ATOM 565 N N . PHE A 1 70 ? 15.539 -2.396 12.602 1 97.12 70 PHE A N 1
ATOM 566 C CA . PHE A 1 70 ? 14.523 -3.037 13.438 1 97.12 70 PHE A CA 1
ATOM 567 C C . PHE A 1 70 ? 13.523 -2.014 13.961 1 97.12 70 PHE A C 1
ATOM 569 O O . PHE A 1 70 ? 12.32 -2.26 13.953 1 97.12 70 PHE A O 1
ATOM 576 N N . ALA A 1 71 ? 13.977 -0.904 14.375 1 97.06 71 ALA A N 1
ATOM 577 C CA . ALA A 1 71 ? 13.109 0.161 14.859 1 97.06 71 ALA A CA 1
ATOM 578 C C . ALA A 1 71 ? 12.164 0.646 13.766 1 97.06 71 ALA A C 1
ATOM 580 O O . ALA A 1 71 ? 10.984 0.893 14.008 1 97.06 71 ALA A O 1
ATOM 581 N N . LEU A 1 72 ? 12.711 0.819 12.562 1 97.5 72 LEU A N 1
ATOM 582 C CA . LEU A 1 72 ? 11.891 1.231 11.43 1 97.5 72 LEU A CA 1
ATOM 583 C C . LEU A 1 72 ? 10.789 0.209 11.148 1 97.5 72 LEU A C 1
ATOM 585 O O . LEU A 1 72 ? 9.648 0.58 10.891 1 97.5 72 LEU A O 1
ATOM 589 N N . ALA A 1 73 ? 11.164 -1.062 11.195 1 97.19 73 ALA A N 1
ATOM 590 C CA . ALA A 1 73 ? 10.188 -2.125 10.969 1 97.19 73 ALA A CA 1
ATOM 591 C C . ALA A 1 73 ? 9.109 -2.115 12.047 1 97.19 73 ALA A C 1
ATOM 593 O O . ALA A 1 73 ? 7.918 -2.248 11.742 1 97.19 73 ALA A O 1
ATOM 594 N N . CYS A 1 74 ? 9.508 -1.923 13.289 1 96.69 74 CYS A N 1
ATOM 595 C CA . CYS A 1 74 ? 8.562 -1.836 14.391 1 96.69 74 CYS A CA 1
ATOM 596 C C . CYS A 1 74 ? 7.602 -0.667 14.203 1 96.69 74 CYS A C 1
ATOM 598 O O . CYS A 1 74 ? 6.398 -0.803 14.422 1 96.69 74 CYS A O 1
ATOM 600 N N . PHE A 1 75 ? 8.156 0.435 13.75 1 95.5 75 PHE A N 1
ATOM 601 C CA . PHE A 1 75 ? 7.359 1.638 13.555 1 95.5 75 PHE A CA 1
ATOM 602 C C . PHE A 1 75 ? 6.301 1.41 12.477 1 95.5 75 PHE A C 1
ATOM 604 O O . PHE A 1 75 ? 5.148 1.816 12.641 1 95.5 75 PHE A O 1
ATOM 611 N N . GLN A 1 76 ? 6.691 0.785 11.398 1 93.12 76 GLN A N 1
ATOM 612 C CA . GLN A 1 76 ? 5.762 0.511 10.305 1 93.12 76 GLN A CA 1
ATOM 613 C C . GLN A 1 76 ? 4.672 -0.462 10.742 1 93.12 76 GLN A C 1
ATOM 615 O O . GLN A 1 76 ? 3.557 -0.427 10.219 1 93.12 76 GLN A O 1
ATOM 620 N N . MET A 1 77 ? 5.02 -1.306 11.727 1 92 77 MET A N 1
ATOM 621 C CA . MET A 1 77 ? 4.051 -2.27 12.234 1 92 77 MET A CA 1
ATOM 622 C C . MET A 1 77 ? 3.271 -1.691 13.414 1 92 77 MET A C 1
ATOM 624 O O . MET A 1 77 ? 2.539 -2.412 14.094 1 92 77 MET A O 1
ATOM 628 N N . ASP A 1 78 ? 3.447 -0.419 13.781 1 91.19 78 ASP A N 1
ATOM 629 C CA . ASP A 1 78 ? 2.754 0.345 14.812 1 91.19 78 ASP A CA 1
ATOM 630 C C . ASP A 1 78 ? 3.102 -0.171 16.203 1 91.19 78 ASP A C 1
ATOM 632 O O . ASP A 1 78 ? 2.26 -0.16 17.109 1 91.19 78 ASP A O 1
ATOM 636 N N . SER A 1 79 ? 4.242 -0.75 16.266 1 94.19 79 SER A N 1
ATOM 637 C CA . SER A 1 79 ? 4.785 -1.133 17.578 1 94.19 79 SER A CA 1
ATOM 638 C C . SER A 1 79 ? 5.777 -0.096 18.094 1 94.19 79 SER A C 1
ATOM 640 O O . SER A 1 79 ? 6.988 -0.307 18.031 1 94.19 79 SER A O 1
ATOM 642 N N . MET A 1 80 ? 5.332 0.941 18.719 1 95 80 MET A N 1
ATOM 643 C CA . MET A 1 80 ? 6.129 2.105 19.094 1 95 80 MET A CA 1
ATOM 644 C C . MET A 1 80 ? 7.027 1.784 20.281 1 95 80 MET A C 1
ATOM 646 O O . MET A 1 80 ? 8.156 2.271 20.375 1 95 80 MET A O 1
ATOM 650 N N . VAL A 1 81 ? 6.547 0.947 21.156 1 94.88 81 VAL A N 1
ATOM 651 C CA . VAL A 1 81 ? 7.297 0.614 22.375 1 94.88 81 VAL A CA 1
ATOM 652 C C . VAL A 1 81 ? 8.562 -0.148 22 1 94.88 81 VAL A C 1
ATOM 654 O O . VAL A 1 81 ? 9.656 0.176 22.469 1 94.88 81 VAL A O 1
ATOM 657 N N . GLU A 1 82 ? 8.398 -1.087 21.141 1 94.94 82 GLU A N 1
ATOM 658 C CA . GLU A 1 82 ? 9.547 -1.869 20.703 1 94.94 82 GLU A CA 1
ATOM 659 C C . GLU A 1 82 ? 10.508 -1.021 19.875 1 94.94 82 GLU A C 1
ATOM 661 O O . GLU A 1 82 ? 11.727 -1.202 19.938 1 94.94 82 GLU A O 1
ATOM 666 N N . ALA A 1 83 ? 9.945 -0.151 19.031 1 96.56 83 ALA A N 1
ATOM 667 C CA . ALA A 1 83 ? 10.781 0.739 18.234 1 96.56 83 ALA A CA 1
ATOM 668 C C . ALA A 1 83 ? 11.664 1.608 19.125 1 96.56 83 ALA A C 1
ATOM 670 O O . ALA A 1 83 ? 12.859 1.76 18.875 1 96.56 83 ALA A O 1
ATOM 671 N N . GLU A 1 84 ? 11.094 2.154 20.188 1 95.94 84 GLU A N 1
ATOM 672 C CA . GLU A 1 84 ? 11.836 2.996 21.109 1 95.94 84 GLU A CA 1
ATOM 673 C C . GLU A 1 84 ? 12.898 2.191 21.859 1 95.94 84 GLU A C 1
ATOM 675 O O . GLU A 1 84 ? 14.023 2.662 22.047 1 95.94 84 GLU A O 1
ATOM 680 N N . ALA A 1 85 ? 12.531 1.017 22.266 1 93.69 85 ALA A N 1
ATOM 681 C CA . ALA A 1 85 ? 13.461 0.15 22.984 1 93.69 85 ALA A CA 1
ATOM 682 C C . ALA A 1 85 ? 14.664 -0.217 22.109 1 93.69 85 ALA A C 1
ATOM 684 O O . ALA A 1 85 ? 15.789 -0.314 22.609 1 93.69 85 ALA A O 1
ATOM 685 N N . ALA A 1 86 ? 14.445 -0.426 20.844 1 94.31 86 ALA A N 1
ATOM 686 C CA . ALA A 1 86 ? 15.508 -0.797 19.906 1 94.31 86 ALA A CA 1
ATOM 687 C C . ALA A 1 86 ? 16.516 0.343 19.734 1 94.31 86 ALA A C 1
ATOM 689 O O . ALA A 1 86 ? 17.703 0.105 19.547 1 94.31 86 ALA A O 1
ATOM 690 N N . LEU A 1 87 ? 16.016 1.552 19.812 1 95.12 87 LEU A N 1
ATOM 691 C CA . LEU A 1 87 ? 16.875 2.715 19.609 1 95.12 87 LEU A CA 1
ATOM 692 C C . LEU A 1 87 ? 17.625 3.076 20.891 1 95.12 87 LEU A C 1
ATOM 694 O O . LEU A 1 87 ? 18.734 3.611 20.828 1 95.12 87 LEU A O 1
ATOM 698 N N . LEU A 1 88 ? 16.984 2.795 22 1 90.56 88 LEU A N 1
ATOM 699 C CA . LEU A 1 88 ? 17.578 3.213 23.266 1 90.56 88 LEU A CA 1
ATOM 700 C C . LEU A 1 88 ? 18.406 2.092 23.875 1 90.56 88 LEU A C 1
ATOM 702 O O . LEU A 1 88 ? 19.125 2.305 24.859 1 90.56 88 LEU A O 1
ATOM 706 N N . TYR A 1 89 ? 18.281 0.796 23.328 1 70.88 89 TYR A N 1
ATOM 707 C CA . TYR A 1 89 ? 18.875 -0.373 23.969 1 70.88 89 TYR A CA 1
ATOM 708 C C . TYR A 1 89 ? 20.25 -0.049 24.531 1 70.88 89 TYR A C 1
ATOM 710 O O . TYR A 1 89 ? 21.125 0.437 23.812 1 70.88 89 TYR A O 1
ATOM 718 N N . PRO A 1 90 ? 20.328 0.055 25.906 1 57.59 90 PRO A N 1
ATOM 719 C CA . PRO A 1 90 ? 21.453 0.397 26.781 1 57.59 90 PRO A CA 1
ATOM 720 C C . PRO A 1 90 ? 22.609 -0.578 26.656 1 57.59 90 PRO A C 1
ATOM 722 O O . PRO A 1 90 ? 22.656 -1.602 27.344 1 57.59 90 PRO A O 1
ATOM 725 N N . SER A 1 91 ? 22.875 -1.197 25.469 1 48.41 91 SER A N 1
ATOM 726 C CA . SER A 1 91 ? 24.094 -1.932 25.734 1 48.41 91 SER A CA 1
ATOM 727 C C . SER A 1 91 ? 25.203 -0.997 26.219 1 48.41 91 SER A C 1
ATOM 729 O O . SER A 1 91 ? 25.688 -0.161 25.453 1 48.41 91 SER A O 1
ATOM 731 N N . GLY A 1 92 ? 25.562 -0.937 27.547 1 48.94 92 GLY A N 1
ATOM 732 C CA . GLY A 1 92 ? 26.547 -0.308 28.422 1 48.94 92 GLY A CA 1
ATOM 733 C C . GLY A 1 92 ? 26.438 1.205 28.438 1 48.94 92 GLY A C 1
ATOM 734 O O . GLY A 1 92 ? 25.797 1.801 27.562 1 48.94 92 GLY A O 1
ATOM 735 N N . ALA A 1 93 ? 26.891 1.883 29.469 1 40.91 93 ALA A N 1
ATOM 736 C CA . ALA A 1 93 ? 27.281 3.256 29.781 1 40.91 93 ALA A CA 1
ATOM 737 C C . ALA A 1 93 ? 27.953 3.93 28.594 1 40.91 93 ALA A C 1
ATOM 739 O O . ALA A 1 93 ? 28.984 3.459 28.109 1 40.91 93 ALA A O 1
ATOM 740 N N . GLY A 1 94 ? 27.016 4.617 27.688 1 50.72 94 GLY A N 1
ATOM 741 C CA . GLY A 1 94 ? 27.578 5.418 26.609 1 50.72 94 GLY A CA 1
ATOM 742 C C . GLY A 1 94 ? 26.969 5.094 25.25 1 50.72 94 GLY A C 1
ATOM 743 O O . GLY A 1 94 ? 27.562 5.375 24.219 1 50.72 94 GLY A O 1
ATOM 744 N N . SER A 1 95 ? 26.016 4.211 25.219 1 59.97 95 SER A N 1
ATOM 745 C CA . SER A 1 95 ? 25.656 3.592 23.953 1 59.97 95 SER A CA 1
ATOM 746 C C . SER A 1 95 ? 24.875 4.559 23.062 1 59.97 95 SER A C 1
ATOM 748 O O . SER A 1 95 ? 24 5.27 23.531 1 59.97 95 SER A O 1
ATOM 750 N N . GLU A 1 96 ? 25.438 5.047 21.969 1 79.44 96 GLU A N 1
ATOM 751 C CA . GLU A 1 96 ? 25.047 6 20.922 1 79.44 96 GLU A CA 1
ATOM 752 C C . GLU A 1 96 ? 23.828 5.52 20.172 1 79.44 96 GLU A C 1
ATOM 754 O O . GLU A 1 96 ? 23.609 4.316 20 1 79.44 96 GLU A O 1
ATOM 759 N N . VAL A 1 97 ? 22.688 6.336 20.125 1 91.19 97 VAL A N 1
ATOM 760 C CA . VAL A 1 97 ? 21.516 6.121 19.281 1 91.19 97 VAL A CA 1
ATOM 761 C C . VAL A 1 97 ? 21.953 5.766 17.859 1 91.19 97 VAL A C 1
ATOM 763 O O . VAL A 1 97 ? 22.812 6.441 17.281 1 91.19 97 VAL A O 1
ATOM 766 N N . PRO A 1 98 ? 21.469 4.621 17.453 1 92.75 98 PRO A N 1
ATOM 767 C CA . PRO A 1 98 ? 21.891 4.184 16.125 1 92.75 98 PRO A CA 1
ATOM 768 C C . PRO A 1 98 ? 21.656 5.246 15.047 1 92.75 98 PRO A C 1
ATOM 770 O O . PRO A 1 98 ? 20.641 5.949 15.086 1 92.75 98 PRO A O 1
ATOM 773 N N . ASN A 1 99 ? 22.594 5.418 14.102 1 91.88 99 ASN A N 1
ATOM 774 C CA . ASN A 1 99 ? 22.562 6.32 12.953 1 91.88 99 ASN A CA 1
ATOM 775 C C . ASN A 1 99 ? 22.484 7.777 13.391 1 91.88 99 ASN A C 1
ATOM 777 O O . ASN A 1 99 ? 22.031 8.641 12.633 1 91.88 99 ASN A O 1
ATOM 781 N N . GLY A 1 100 ? 22.719 8.125 14.625 1 92.94 100 GLY A N 1
ATOM 782 C CA . GLY A 1 100 ? 22.859 9.484 15.133 1 92.94 100 GLY A CA 1
ATOM 783 C C . GLY A 1 100 ? 21.625 10.328 14.961 1 92.94 100 GLY A C 1
ATOM 784 O O . GLY A 1 100 ? 20.594 10.086 15.602 1 92.94 100 GLY A O 1
ATOM 785 N N . ALA A 1 101 ? 21.688 11.242 13.938 1 96.06 101 ALA A N 1
ATOM 786 C CA . ALA A 1 101 ? 20.609 12.203 13.727 1 96.06 101 ALA A CA 1
ATOM 787 C C . ALA A 1 101 ? 19.312 11.5 13.344 1 96.06 101 ALA A C 1
ATOM 789 O O . ALA A 1 101 ? 18.25 11.828 13.852 1 96.06 101 ALA A O 1
ATOM 790 N N . ALA A 1 102 ? 19.391 10.492 12.508 1 97.44 102 ALA A N 1
ATOM 791 C CA . ALA A 1 102 ? 18.219 9.758 12.055 1 97.44 102 ALA A CA 1
ATOM 792 C C . ALA A 1 102 ? 17.578 8.992 13.211 1 97.44 102 ALA A C 1
ATOM 794 O O . ALA A 1 102 ? 16.344 8.914 13.305 1 97.44 102 ALA A O 1
ATOM 795 N N . GLY A 1 103 ? 18.391 8.414 14.039 1 97.12 103 GLY A N 1
ATOM 796 C CA . GLY A 1 103 ? 17.875 7.719 15.211 1 97.12 103 GLY A CA 1
ATOM 797 C C . GLY A 1 103 ? 17.141 8.633 16.172 1 97.12 103 GLY A C 1
ATOM 798 O O . GLY A 1 103 ? 16.062 8.305 16.656 1 97.12 103 GLY A O 1
ATOM 799 N N . TYR A 1 104 ? 17.734 9.797 16.406 1 97.5 104 TYR A N 1
ATOM 800 C CA . TYR A 1 104 ? 17.094 10.773 17.281 1 97.5 104 TYR A CA 1
ATOM 801 C C . TYR A 1 104 ? 15.797 11.297 16.672 1 97.5 104 TYR A C 1
ATOM 803 O O . TYR A 1 104 ? 14.82 11.547 17.375 1 97.5 104 TYR A O 1
ATOM 811 N N . TYR A 1 105 ? 15.828 11.508 15.398 1 98.12 105 TYR A N 1
ATOM 812 C CA . TYR A 1 105 ? 14.609 11.93 14.727 1 98.12 105 TYR A CA 1
ATOM 813 C C . TYR A 1 105 ? 13.484 10.922 14.938 1 98.12 105 TYR A C 1
ATOM 815 O O . TYR A 1 105 ? 12.352 11.297 15.242 1 98.12 105 TYR A O 1
ATOM 823 N N . MET A 1 106 ? 13.844 9.641 14.789 1 97.75 106 MET A N 1
ATOM 824 C CA . MET A 1 106 ? 12.844 8.594 14.977 1 97.75 106 MET A CA 1
ATOM 825 C C . MET A 1 106 ? 12.336 8.578 16.406 1 97.75 106 MET A C 1
ATOM 827 O O . MET A 1 106 ? 11.141 8.375 16.656 1 97.75 106 MET A O 1
ATOM 831 N N . LEU A 1 107 ? 13.227 8.766 17.328 1 97.56 107 LEU A N 1
ATOM 832 C CA . LEU A 1 107 ? 12.82 8.852 18.734 1 97.56 107 LEU A CA 1
ATOM 833 C C . LEU A 1 107 ? 11.852 10.016 18.953 1 97.56 107 LEU A C 1
ATOM 835 O O . LEU A 1 107 ? 10.883 9.883 19.688 1 97.56 107 LEU A O 1
ATOM 839 N N . GLY A 1 108 ? 12.164 11.172 18.312 1 97.88 108 GLY A N 1
ATOM 840 C CA . GLY A 1 108 ? 11.266 12.312 18.391 1 97.88 108 GLY A CA 1
ATOM 841 C C . GLY A 1 108 ? 9.875 12.023 17.844 1 97.88 108 GLY A C 1
ATOM 842 O O . GLY A 1 108 ? 8.875 12.391 18.453 1 97.88 108 GLY A O 1
ATOM 843 N N . VAL A 1 109 ? 9.82 11.328 16.734 1 97.25 109 VAL A N 1
ATOM 844 C CA . VAL A 1 109 ? 8.547 10.977 16.125 1 97.25 109 VAL A CA 1
ATOM 845 C C . VAL A 1 109 ? 7.754 10.07 17.047 1 97.25 109 VAL A C 1
ATOM 847 O O . VAL A 1 109 ? 6.551 10.266 17.25 1 97.25 109 VAL A O 1
ATOM 850 N N . ILE A 1 110 ? 8.43 9.07 17.641 1 97 110 ILE A N 1
ATOM 851 C CA . ILE A 1 110 ? 7.785 8.117 18.531 1 97 110 ILE A CA 1
ATOM 852 C C . ILE A 1 110 ? 7.238 8.844 19.766 1 97 110 ILE A C 1
ATOM 854 O O . ILE A 1 110 ? 6.102 8.609 20.172 1 97 110 ILE A O 1
ATOM 858 N N . CYS A 1 111 ? 7.992 9.742 20.25 1 96.81 111 CYS A N 1
ATOM 859 C CA . CYS A 1 111 ? 7.566 10.492 21.438 1 96.81 111 CYS A CA 1
ATOM 860 C C . CYS A 1 111 ? 6.398 11.414 21.109 1 96.81 111 CYS A C 1
ATOM 862 O O . CYS A 1 111 ? 5.477 11.562 21.906 1 96.81 111 CYS A O 1
ATOM 864 N N . ARG A 1 112 ? 6.43 12.047 20.016 1 95.19 112 ARG A N 1
ATOM 865 C CA . ARG A 1 112 ? 5.324 12.898 19.594 1 95.19 112 ARG A CA 1
ATOM 866 C C . ARG A 1 112 ? 4.031 12.102 19.469 1 95.19 112 ARG A C 1
ATOM 868 O O . ARG A 1 112 ? 2.98 12.531 19.953 1 95.19 112 ARG A O 1
ATOM 875 N N . LEU A 1 113 ? 4.113 10.891 18.906 1 93.25 113 LEU A N 1
ATOM 876 C CA . LEU A 1 113 ? 2.934 10.062 18.656 1 93.25 113 LEU A CA 1
ATOM 877 C C . LEU A 1 113 ? 2.416 9.461 19.969 1 93.25 113 LEU A C 1
ATOM 879 O O . LEU A 1 113 ? 1.25 9.07 20.047 1 93.25 113 LEU A O 1
ATOM 883 N N . THR A 1 114 ? 3.266 9.352 20.953 1 93.12 114 THR A N 1
ATOM 884 C CA . THR A 1 114 ? 2.848 8.828 22.25 1 93.12 114 THR A CA 1
ATOM 885 C C . THR A 1 114 ? 2.553 9.969 23.234 1 93.12 114 THR A C 1
ATOM 887 O O . THR A 1 114 ? 2.541 9.766 24.438 1 93.12 114 THR A O 1
ATOM 890 N N . ASP A 1 115 ? 2.455 11.203 22.766 1 91.56 115 ASP A N 1
ATOM 891 C CA . ASP A 1 115 ? 2.016 12.406 23.469 1 91.56 115 ASP A CA 1
ATOM 892 C C . ASP A 1 115 ? 3.031 12.828 24.531 1 91.56 115 ASP A C 1
ATOM 894 O O . ASP A 1 115 ? 2.654 13.234 25.625 1 91.56 115 ASP A O 1
ATOM 898 N N . ARG A 1 116 ? 4.223 12.547 24.297 1 95.25 116 ARG A N 1
ATOM 899 C CA . ARG A 1 116 ? 5.312 13.039 25.125 1 95.25 116 ARG A CA 1
ATOM 900 C C . ARG A 1 116 ? 6.031 14.203 24.453 1 95.25 116 ARG A C 1
ATOM 902 O O . ARG A 1 116 ? 7.133 14.039 23.922 1 95.25 116 ARG A O 1
ATOM 909 N N . ARG A 1 117 ? 5.508 15.352 24.547 1 94.88 117 ARG A N 1
ATOM 910 C CA . ARG A 1 117 ? 5.895 16.547 23.797 1 94.88 117 ARG A CA 1
ATOM 911 C C . ARG A 1 117 ? 7.305 17 24.172 1 94.88 117 ARG A C 1
ATOM 913 O O . ARG A 1 117 ? 8.133 17.25 23.297 1 94.88 117 ARG A O 1
ATOM 920 N N . GLN A 1 118 ? 7.645 17.062 25.453 1 96.5 118 GLN A N 1
ATOM 921 C CA . GLN A 1 118 ? 8.938 17.578 25.891 1 96.5 118 GLN A CA 1
ATOM 922 C C . GLN A 1 118 ? 10.078 16.656 25.453 1 96.5 118 GLN A C 1
ATOM 924 O O . GLN A 1 118 ? 11.133 17.125 25.031 1 96.5 118 GLN A O 1
ATOM 929 N N . ALA A 1 119 ? 9.828 15.391 25.578 1 97.12 119 ALA A N 1
ATOM 930 C CA . ALA A 1 119 ? 10.836 14.438 25.109 1 97.12 119 ALA A CA 1
ATOM 931 C C . ALA A 1 119 ? 11.047 14.555 23.594 1 97.12 119 ALA A C 1
ATOM 933 O O . ALA A 1 119 ? 12.172 14.469 23.109 1 97.12 119 ALA A O 1
ATOM 934 N N . ALA A 1 120 ? 9.969 14.727 22.875 1 97.69 120 ALA A N 1
ATOM 935 C CA . ALA A 1 120 ? 10.047 14.883 21.422 1 97.69 120 ALA A CA 1
ATOM 936 C C . ALA A 1 120 ? 10.883 16.109 21.047 1 97.69 120 ALA A C 1
ATOM 938 O O . ALA A 1 120 ? 11.75 16.016 20.172 1 97.69 120 ALA A O 1
ATOM 939 N N . ILE A 1 121 ? 10.625 17.203 21.734 1 97.88 121 ILE A N 1
ATOM 940 C CA . ILE A 1 121 ? 11.367 18.438 21.484 1 97.88 121 ILE A CA 1
ATOM 941 C C . ILE A 1 121 ? 12.852 18.203 21.734 1 97.88 121 ILE A C 1
ATOM 943 O O . ILE A 1 121 ? 13.695 18.625 20.953 1 97.88 121 ILE A O 1
ATOM 947 N N . GLY A 1 122 ? 13.117 17.469 22.812 1 97.62 122 GLY A N 1
ATOM 948 C CA . GLY A 1 122 ? 14.5 17.172 23.125 1 97.62 122 GLY A CA 1
ATOM 949 C C . GLY A 1 122 ? 15.188 16.328 22.062 1 97.62 122 GLY A C 1
ATOM 950 O O . GLY A 1 122 ? 16.312 16.625 21.672 1 97.62 122 GLY A O 1
ATOM 951 N N . HIS A 1 123 ? 14.555 15.312 21.578 1 97.62 123 HIS A N 1
ATOM 952 C CA . HIS A 1 123 ? 15.133 14.422 20.578 1 97.62 123 HIS A CA 1
ATOM 953 C C . HIS A 1 123 ? 15.281 15.125 19.234 1 97.62 123 HIS A C 1
ATOM 955 O O . HIS A 1 123 ? 16.281 14.945 18.547 1 97.62 123 HIS A O 1
ATOM 961 N N . TYR A 1 124 ? 14.281 15.922 18.781 1 97.88 124 TYR A N 1
ATOM 962 C CA . TYR A 1 124 ? 14.398 16.688 17.531 1 97.88 124 TYR A CA 1
ATOM 963 C C . TYR A 1 124 ? 15.562 17.656 17.609 1 97.88 124 TYR A C 1
ATOM 965 O O . TYR A 1 124 ? 16.297 17.828 16.625 1 97.88 124 TYR A O 1
ATOM 973 N N . THR A 1 125 ? 15.695 18.297 18.75 1 97.25 125 THR A N 1
ATOM 974 C CA . THR A 1 125 ? 16.797 19.25 18.938 1 97.25 125 THR A CA 1
ATOM 975 C C . THR A 1 125 ? 18.141 18.531 18.812 1 97.25 125 THR A C 1
ATOM 977 O O . THR A 1 125 ? 19.047 19.047 18.141 1 97.25 125 THR A O 1
ATOM 980 N N . GLN A 1 126 ? 18.234 17.375 19.438 1 95.5 126 GLN A N 1
ATOM 981 C CA . GLN A 1 126 ? 19.469 16.609 19.344 1 95.5 126 GLN A CA 1
ATOM 982 C C . GLN A 1 126 ? 19.75 16.172 17.906 1 95.5 126 GLN A C 1
ATOM 984 O O . GLN A 1 126 ? 20.891 16.172 17.453 1 95.5 126 GLN A O 1
ATOM 989 N N . ALA A 1 127 ? 18.75 15.758 17.188 1 96.94 127 ALA A N 1
ATOM 990 C CA . ALA A 1 127 ? 18.906 15.359 15.789 1 96.94 127 ALA A CA 1
ATOM 991 C C . ALA A 1 127 ? 19.438 16.516 14.945 1 96.94 127 ALA A C 1
ATOM 993 O O . ALA A 1 127 ? 20.344 16.328 14.117 1 96.94 127 ALA A O 1
ATOM 994 N N . LEU A 1 128 ? 18.953 17.75 15.227 1 95.94 128 LEU A N 1
ATOM 995 C CA . LEU A 1 128 ? 19.344 18.922 14.438 1 95.94 128 LEU A CA 1
ATOM 996 C C . LEU A 1 128 ? 20.734 19.391 14.836 1 95.94 128 LEU A C 1
ATOM 998 O O . LEU A 1 128 ? 21.438 19.984 14.016 1 95.94 128 LEU A O 1
ATOM 1002 N N . ILE A 1 129 ? 21.141 19.125 16.062 1 93.31 129 ILE A N 1
ATOM 1003 C CA . ILE A 1 129 ? 22.5 19.453 16.484 1 93.31 129 ILE A CA 1
ATOM 1004 C C . ILE A 1 129 ? 23.5 18.562 15.742 1 93.31 129 ILE A C 1
ATOM 1006 O O . ILE A 1 129 ? 24.547 19.031 15.297 1 93.31 129 ILE A O 1
ATOM 1010 N N . LEU A 1 130 ? 23.109 17.312 15.555 1 91.94 130 LEU A N 1
ATOM 1011 C CA . LEU A 1 130 ? 23.984 16.359 14.883 1 91.94 130 LEU A CA 1
ATOM 1012 C C . LEU A 1 130 ? 23.984 16.594 13.375 1 91.94 130 LEU A C 1
ATOM 1014 O O . LEU A 1 130 ? 25.031 16.453 12.727 1 91.94 130 LEU A O 1
ATOM 1018 N N . ASP A 1 131 ? 22.812 16.922 12.789 1 93.44 131 ASP A N 1
ATOM 1019 C CA . ASP A 1 131 ? 22.672 17.203 11.367 1 93.44 131 ASP A CA 1
ATOM 1020 C C . ASP A 1 131 ? 21.766 18.406 11.125 1 93.44 131 ASP A C 1
ATOM 1022 O O . ASP A 1 131 ? 20.547 18.266 11.016 1 93.44 131 ASP A O 1
ATOM 1026 N N . PRO A 1 132 ? 22.312 19.5 10.906 1 93.25 132 PRO A N 1
ATOM 1027 C CA . PRO A 1 132 ? 21.531 20.719 10.734 1 93.25 132 PRO A CA 1
ATOM 1028 C C . PRO A 1 132 ? 20.703 20.719 9.445 1 93.25 132 PRO A C 1
ATOM 1030 O O . PRO A 1 132 ? 19.828 21.562 9.266 1 93.25 132 PRO A O 1
ATOM 1033 N N . PHE A 1 133 ? 20.922 19.719 8.547 1 94.5 133 PHE A N 1
ATOM 1034 C CA . PHE A 1 133 ? 20.234 19.688 7.266 1 94.5 133 PHE A CA 1
ATOM 1035 C C . PHE A 1 133 ? 19.016 18.781 7.324 1 94.5 133 PHE A C 1
ATOM 1037 O O . PHE A 1 133 ? 18.344 18.578 6.312 1 94.5 133 PHE A O 1
ATOM 1044 N N . LEU A 1 134 ? 18.703 18.266 8.539 1 96.69 134 LEU A N 1
ATOM 1045 C CA . LEU A 1 134 ? 17.531 17.422 8.727 1 96.69 134 LEU A CA 1
ATOM 1046 C C . LEU A 1 134 ? 16.266 18.266 8.828 1 96.69 134 LEU A C 1
ATOM 1048 O O . LEU A 1 134 ? 15.695 18.406 9.906 1 96.69 134 LEU A O 1
ATOM 1052 N N . TRP A 1 135 ? 15.773 18.703 7.691 1 97.69 135 TRP A N 1
ATOM 1053 C CA . TRP A 1 135 ? 14.648 19.625 7.602 1 97.69 135 TRP A CA 1
ATOM 1054 C C . TRP A 1 135 ? 13.406 19.031 8.258 1 97.69 135 TRP A C 1
ATOM 1056 O O . TRP A 1 135 ? 12.648 19.75 8.922 1 97.69 135 TRP A O 1
ATOM 1066 N N . SER A 1 136 ? 13.172 17.734 8.086 1 97.75 136 SER A N 1
ATOM 1067 C CA . SER A 1 136 ? 11.984 17.094 8.641 1 97.75 136 SER A CA 1
ATOM 1068 C C . SER A 1 136 ? 11.914 17.281 10.156 1 97.75 136 SER A C 1
ATOM 1070 O O . SER A 1 136 ? 10.836 17.484 10.711 1 97.75 136 SER A O 1
ATOM 1072 N N . ALA A 1 137 ? 13.031 17.172 10.781 1 98 137 ALA A N 1
ATOM 1073 C CA . ALA A 1 137 ? 13.078 17.375 12.227 1 98 137 ALA A CA 1
ATOM 1074 C C . ALA A 1 137 ? 12.734 18.812 12.586 1 98 137 ALA A C 1
ATOM 1076 O O . ALA A 1 137 ? 12.047 19.062 13.578 1 98 137 ALA A O 1
ATOM 1077 N N . TYR A 1 138 ? 13.242 19.75 11.82 1 97.69 138 TYR A N 1
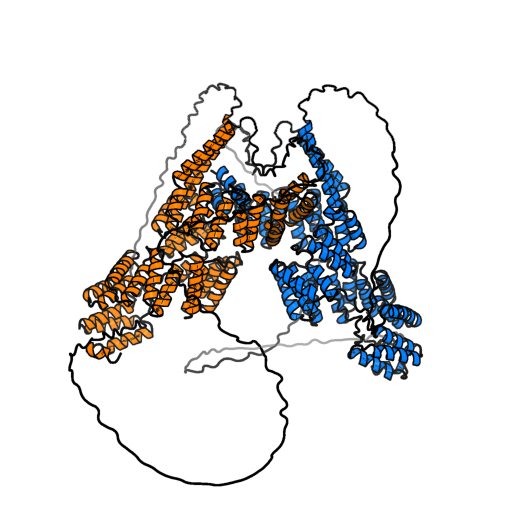ATOM 1078 C CA . TYR A 1 138 ? 12.953 21.156 12.055 1 97.69 138 TYR A CA 1
ATOM 1079 C C . TYR A 1 138 ? 11.469 21.438 11.883 1 97.69 138 TYR A C 1
ATOM 1081 O O . TYR A 1 138 ? 10.867 22.156 12.688 1 97.69 138 TYR A O 1
ATOM 1089 N N . GLU A 1 139 ? 10.891 20.906 10.828 1 97.25 139 GLU A N 1
ATOM 1090 C CA . GLU A 1 139 ? 9.461 21.078 10.586 1 97.25 139 GLU A CA 1
ATOM 1091 C C . GLU A 1 139 ? 8.633 20.547 11.758 1 97.25 139 GLU A C 1
ATOM 1093 O O . GLU A 1 139 ? 7.715 21.219 12.227 1 97.25 139 GLU A O 1
ATOM 1098 N N . ASP A 1 140 ? 9.008 19.359 12.203 1 96.94 140 ASP A N 1
ATOM 1099 C CA . ASP A 1 140 ? 8.258 18.75 13.297 1 96.94 140 ASP A CA 1
ATOM 1100 C C . ASP A 1 140 ? 8.43 19.547 14.594 1 96.94 140 ASP A C 1
ATOM 1102 O O . ASP A 1 140 ? 7.492 19.656 15.383 1 96.94 140 ASP A O 1
ATOM 1106 N N . LEU A 1 141 ? 9.562 20.031 14.75 1 97 141 LEU A N 1
ATOM 1107 C CA . LEU A 1 141 ? 9.836 20.859 15.922 1 97 141 LEU A CA 1
ATOM 1108 C C . LEU A 1 141 ? 8.961 22.109 15.922 1 97 141 LEU A C 1
ATOM 1110 O O . LEU A 1 141 ? 8.414 22.484 16.953 1 97 141 LEU A O 1
ATOM 1114 N N . CYS A 1 142 ? 8.836 22.75 14.766 1 97.06 142 CYS A N 1
ATOM 1115 C CA . CYS A 1 142 ? 8 23.922 14.633 1 97.06 142 CYS A CA 1
ATOM 1116 C C . CYS A 1 142 ? 6.531 23.594 14.852 1 97.06 142 CYS A C 1
ATOM 1118 O O . CYS A 1 142 ? 5.801 24.344 15.484 1 97.06 142 CYS A O 1
ATOM 1120 N N . LEU A 1 143 ? 6.117 22.469 14.383 1 95.62 143 LEU A N 1
ATOM 1121 C CA . LEU A 1 143 ? 4.727 22.062 14.508 1 95.62 143 LEU A CA 1
ATOM 1122 C C . LEU A 1 143 ? 4.359 21.797 15.969 1 95.62 143 LEU A C 1
ATOM 1124 O O . LEU A 1 143 ? 3.201 21.969 16.359 1 95.62 143 LEU A O 1
ATOM 1128 N N . LEU A 1 144 ? 5.352 21.469 16.766 1 95.88 144 LEU A N 1
ATOM 1129 C CA . LEU A 1 144 ? 5.129 21.234 18.188 1 95.88 144 LEU A CA 1
ATOM 1130 C C . LEU A 1 144 ? 5.043 22.531 18.969 1 95.88 144 LEU A C 1
ATOM 1132 O O . LEU A 1 144 ? 4.711 22.547 20.156 1 95.88 144 LEU A O 1
ATOM 1136 N N . GLY A 1 145 ? 5.336 23.656 18.312 1 94.56 145 GLY A N 1
ATOM 1137 C CA . GLY A 1 145 ? 5.25 24.953 18.953 1 94.56 145 GLY A CA 1
ATOM 1138 C C . GLY A 1 145 ? 6.523 25.344 19.672 1 94.56 145 GLY A C 1
ATOM 1139 O O . GLY A 1 145 ? 6.523 26.281 20.469 1 94.56 145 GLY A O 1
ATOM 1140 N N . ALA A 1 146 ? 7.57 24.609 19.438 1 95.31 146 ALA A N 1
ATOM 1141 C CA . ALA A 1 146 ? 8.852 24.922 20.062 1 95.31 146 ALA A CA 1
ATOM 1142 C C . ALA A 1 146 ? 9.586 26.016 19.297 1 95.31 146 ALA A C 1
ATOM 1144 O O . ALA A 1 146 ? 10.664 25.781 18.75 1 95.31 146 ALA A O 1
ATOM 1145 N N . GLU A 1 147 ? 9.086 27.172 19.359 1 92.69 147 GLU A N 1
ATOM 1146 C CA . GLU A 1 147 ? 9.57 28.281 18.562 1 92.69 147 GLU A CA 1
ATOM 1147 C C . GLU A 1 147 ? 10.977 28.688 18.969 1 92.69 147 GLU A C 1
ATOM 1149 O O . GLU A 1 147 ? 11.844 28.922 18.125 1 92.69 147 GLU A O 1
ATOM 1154 N N . GLU A 1 148 ? 11.25 28.781 20.234 1 91.56 148 GLU A N 1
ATOM 1155 C CA . GLU A 1 148 ? 12.539 29.25 20.734 1 91.56 148 GLU A CA 1
ATOM 1156 C C . GLU A 1 148 ? 13.656 28.281 20.359 1 91.56 148 GLU A C 1
ATOM 1158 O O . GLU A 1 148 ? 14.727 28.703 19.906 1 91.56 148 GLU A O 1
ATOM 1163 N N . GLU A 1 149 ? 13.414 27.031 20.562 1 92 149 GLU A N 1
ATOM 1164 C CA . GLU A 1 149 ? 14.406 26.016 20.188 1 92 149 GLU A CA 1
ATOM 1165 C C . GLU A 1 149 ? 14.672 26.031 18.688 1 92 149 GLU A C 1
ATOM 1167 O O . GLU A 1 149 ? 15.828 25.969 18.266 1 92 149 GLU A O 1
ATOM 1172 N N . ALA A 1 150 ? 13.609 26.109 17.891 1 93.62 150 ALA A N 1
ATOM 1173 C CA . ALA A 1 150 ? 13.727 26.062 16.438 1 93.62 150 ALA A CA 1
ATOM 1174 C C . ALA A 1 150 ? 14.508 27.266 15.922 1 93.62 150 ALA A C 1
ATOM 1176 O O . ALA A 1 150 ? 15.312 27.141 14.992 1 93.62 150 ALA A O 1
ATOM 1177 N N . ALA A 1 151 ? 14.242 28.406 16.484 1 91.06 151 ALA A N 1
ATOM 1178 C CA . ALA A 1 151 ? 14.906 29.641 16.047 1 91.06 151 ALA A CA 1
ATOM 1179 C C . ALA A 1 151 ? 16.422 29.547 16.266 1 91.06 151 ALA A C 1
ATOM 1181 O O . ALA A 1 151 ? 17.203 30.031 15.453 1 91.06 151 ALA A O 1
ATOM 1182 N N . GLY A 1 152 ? 16.844 28.859 17.297 1 90.25 152 GLY A N 1
ATOM 1183 C CA . GLY A 1 152 ? 18.25 28.766 17.625 1 90.25 152 GLY A CA 1
ATOM 1184 C C . GLY A 1 152 ? 19 27.734 16.781 1 90.25 152 GLY A C 1
ATOM 1185 O O . GLY A 1 152 ? 20.203 27.844 16.594 1 90.25 152 GLY A O 1
ATOM 1186 N N . LEU A 1 153 ? 18.344 26.859 16.203 1 92.19 153 LEU A N 1
ATOM 1187 C CA . LEU A 1 153 ? 18.984 25.734 15.539 1 92.19 153 LEU A CA 1
ATOM 1188 C C . LEU A 1 153 ? 19.328 26.078 14.094 1 92.19 153 LEU A C 1
ATOM 1190 O O . LEU A 1 153 ? 20.172 25.406 13.477 1 92.19 153 LEU A O 1
ATOM 1194 N N . LEU A 1 154 ? 18.766 27.062 13.438 1 88.25 154 LEU A N 1
ATOM 1195 C CA . LEU A 1 154 ? 19.141 27.5 12.102 1 88.25 154 LEU A CA 1
ATOM 1196 C C . LEU A 1 154 ? 19.734 28.906 12.133 1 88.25 154 LEU A C 1
ATOM 1198 O O . LEU A 1 154 ? 19.922 29.516 11.086 1 88.25 154 LEU A O 1
ATOM 1202 N N . GLY A 1 155 ? 20.109 29.312 13.305 1 83.5 155 GLY A N 1
ATOM 1203 C CA . GLY A 1 155 ? 20.656 30.656 13.461 1 83.5 155 GLY A CA 1
ATOM 1204 C C . GLY A 1 155 ? 22.172 30.672 13.438 1 83.5 155 GLY A C 1
ATOM 1205 O O . GLY A 1 155 ? 22.812 29.797 12.844 1 83.5 155 GLY A O 1
ATOM 1206 N N . ASP A 1 156 ? 22.719 31.625 14 1 81.56 156 ASP A N 1
ATOM 1207 C CA . ASP A 1 156 ? 24.156 31.875 14 1 81.56 156 ASP A CA 1
ATOM 1208 C C . ASP A 1 156 ? 24.906 30.766 14.75 1 81.56 156 ASP A C 1
ATOM 1210 O O . ASP A 1 156 ? 26.031 30.422 14.391 1 81.56 156 ASP A O 1
ATOM 1214 N N . VAL A 1 157 ? 24.188 30.219 15.609 1 78.81 157 VAL A N 1
ATOM 1215 C CA . VAL A 1 157 ? 24.797 29.156 16.391 1 78.81 157 VAL A CA 1
ATOM 1216 C C . VAL A 1 157 ? 25.016 27.922 15.516 1 78.81 157 VAL A C 1
ATOM 1218 O O . VAL A 1 157 ? 26.062 27.266 15.625 1 78.81 157 VAL A O 1
ATOM 1221 N N . ALA A 1 158 ? 24.125 27.688 14.648 1 79.88 158 ALA A N 1
ATOM 1222 C CA . ALA A 1 158 ? 24.234 26.547 13.75 1 79.88 158 ALA A CA 1
ATOM 1223 C C . ALA A 1 158 ? 25.391 26.734 12.773 1 79.88 158 ALA A C 1
ATOM 1225 O O . ALA A 1 158 ? 26.125 25.781 12.477 1 79.88 158 ALA A O 1
ATOM 1226 N N . VAL A 1 159 ? 25.562 27.938 12.359 1 79.94 159 VAL A N 1
ATOM 1227 C CA . VAL A 1 159 ? 26.641 28.266 11.438 1 79.94 159 VAL A CA 1
ATOM 1228 C C . VAL A 1 159 ? 28 28.047 12.117 1 79.94 159 VAL A C 1
ATOM 1230 O O . VAL A 1 159 ? 28.906 27.453 11.531 1 79.94 159 VAL A O 1
ATOM 1233 N N . SER A 1 160 ? 27.984 28.5 13.352 1 82 160 SER A N 1
ATOM 1234 C CA . SER A 1 160 ? 29.219 28.344 14.109 1 82 160 SER A CA 1
ATOM 1235 C C . SER A 1 160 ? 29.547 26.875 14.359 1 82 160 SER A C 1
ATOM 1237 O O . SER A 1 160 ? 30.703 26.469 14.289 1 82 160 SER A O 1
ATOM 1239 N N . ARG A 1 161 ? 28.609 26.141 14.641 1 81 161 ARG A N 1
ATOM 1240 C CA . ARG A 1 161 ? 28.781 24.719 14.898 1 81 161 ARG A CA 1
ATOM 1241 C C . ARG A 1 161 ? 29.25 24 13.641 1 81 161 ARG A C 1
ATOM 1243 O O . ARG A 1 161 ? 30.094 23.109 13.703 1 81 161 ARG A O 1
ATOM 1250 N N . LEU A 1 162 ? 28.594 24.344 12.555 1 80.69 162 LEU A N 1
ATOM 1251 C CA . LEU A 1 162 ? 28.969 23.75 11.281 1 80.69 162 LEU A CA 1
ATOM 1252 C C . LEU A 1 162 ? 30.406 24.062 10.93 1 80.69 162 LEU A C 1
ATOM 1254 O O . LEU A 1 162 ? 31.141 23.188 10.438 1 80.69 162 LEU A O 1
ATOM 1258 N N . GLN A 1 163 ? 30.797 25.281 11.25 1 78.81 163 GLN A N 1
ATOM 1259 C CA . GLN A 1 163 ? 32.156 25.703 10.969 1 78.81 163 GLN A CA 1
ATOM 1260 C C . GLN A 1 163 ? 33.156 24.984 11.867 1 78.81 163 GLN A C 1
ATOM 1262 O O . GLN A 1 163 ? 34.219 24.578 11.414 1 78.81 163 GLN A O 1
ATOM 1267 N N . GLN A 1 164 ? 32.719 24.766 13.039 1 78.31 164 GLN A N 1
ATOM 1268 C CA . GLN A 1 164 ? 33.594 24.062 13.984 1 78.31 164 GLN A CA 1
ATOM 1269 C C . GLN A 1 164 ? 33.75 22.594 13.617 1 78.31 164 GLN A C 1
ATOM 1271 O O . GLN A 1 164 ? 34.844 22.031 13.695 1 78.31 164 GLN A O 1
ATOM 1276 N N . GLN A 1 165 ? 32.656 22 13.25 1 74.5 165 GLN A N 1
ATOM 1277 C CA . GLN A 1 165 ? 32.688 20.594 12.859 1 74.5 165 GLN A CA 1
ATOM 1278 C C . GLN A 1 165 ? 33.562 20.359 11.633 1 74.5 165 GLN A C 1
ATOM 1280 O O . GLN A 1 165 ? 34.281 19.359 11.547 1 74.5 165 GLN A O 1
ATOM 1285 N N . GLN A 1 166 ? 33.5 21.25 10.727 1 70.56 166 GLN A N 1
ATOM 1286 C CA . GLN A 1 166 ? 34.281 21.141 9.508 1 70.56 166 GLN A CA 1
ATOM 1287 C C . GLN A 1 166 ? 35.75 21.359 9.789 1 70.56 166 GLN A C 1
ATOM 1289 O O . GLN A 1 166 ? 36.625 20.719 9.18 1 70.56 166 GLN A O 1
ATOM 1294 N N . GLN A 1 167 ? 35.906 22.328 10.703 1 65.62 167 GLN A N 1
ATOM 1295 C CA . GLN A 1 167 ? 37.312 22.594 11.078 1 65.62 167 GLN A CA 1
ATOM 1296 C C . GLN A 1 167 ? 37.938 21.391 11.773 1 65.62 167 GLN A C 1
ATOM 1298 O O . GLN A 1 167 ? 39.094 21.047 11.516 1 65.62 167 GLN A O 1
ATOM 1303 N N . HIS A 1 168 ? 37.062 20.719 12.547 1 64.25 168 HIS A N 1
ATOM 1304 C CA . HIS A 1 168 ? 37.531 19.531 13.234 1 64.25 168 HIS A CA 1
ATOM 1305 C C . HIS A 1 168 ? 37.812 18.391 12.258 1 64.25 168 HIS A C 1
ATOM 1307 O O . HIS A 1 168 ? 38.781 17.656 12.398 1 64.25 168 HIS A O 1
ATOM 1313 N N . LEU A 1 169 ? 36.875 18.25 11.312 1 60.66 169 LEU A N 1
ATOM 1314 C CA . LEU A 1 169 ? 37.094 17.219 10.305 1 60.66 169 LEU A CA 1
ATOM 1315 C C . LEU A 1 169 ? 38.344 17.5 9.492 1 60.66 169 LEU A C 1
ATOM 1317 O O . LEU A 1 169 ? 39.094 16.578 9.148 1 60.66 169 LEU A O 1
ATOM 1321 N N . HIS A 1 170 ? 38.562 18.766 9.188 1 55.41 170 HIS A N 1
ATOM 1322 C CA . HIS A 1 170 ? 39.75 19.172 8.469 1 55.41 170 HIS A CA 1
ATOM 1323 C C . HIS A 1 170 ? 41 18.875 9.289 1 55.41 170 HIS A C 1
ATOM 1325 O O . HIS A 1 170 ? 42.031 18.438 8.742 1 55.41 170 HIS A O 1
ATOM 1331 N N . TRP A 1 171 ? 40.906 19.172 10.5 1 50.84 171 TRP A N 1
ATOM 1332 C CA . TRP A 1 171 ? 42.031 18.938 11.375 1 50.84 171 TRP A CA 1
ATOM 1333 C C . TRP A 1 171 ? 42.344 17.438 11.492 1 50.84 171 TRP A C 1
ATOM 1335 O O . TRP A 1 171 ? 43.5 17.016 11.438 1 50.84 171 TRP A O 1
ATOM 1345 N N . GLU A 1 172 ? 41.281 16.688 11.586 1 51.84 172 GLU A N 1
ATOM 1346 C CA . GLU A 1 172 ? 41.438 15.242 11.688 1 51.84 172 GLU A CA 1
ATOM 1347 C C . GLU A 1 172 ? 42 14.664 10.391 1 51.84 172 GLU A C 1
ATOM 1349 O O . GLU A 1 172 ? 42.812 13.758 10.406 1 51.84 172 GLU A O 1
ATOM 1354 N N . LEU A 1 173 ? 41.406 15.117 9.266 1 48.31 173 LEU A N 1
ATOM 1355 C CA . LEU A 1 173 ? 41.938 14.656 7.977 1 48.31 173 LEU A CA 1
ATOM 1356 C C . LEU A 1 173 ? 43.375 15.125 7.758 1 48.31 173 LEU A C 1
ATOM 1358 O O . LEU A 1 173 ? 44.156 14.422 7.133 1 48.31 173 LEU A O 1
ATOM 1362 N N . ARG A 1 174 ? 43.844 16.344 8.172 1 47.75 174 ARG A N 1
ATOM 1363 C CA . ARG A 1 174 ? 45.219 16.812 8.062 1 47.75 174 ARG A CA 1
ATOM 1364 C C . ARG A 1 174 ? 46.156 15.992 8.945 1 47.75 174 ARG A C 1
ATOM 1366 O O . ARG A 1 174 ? 47.312 15.75 8.586 1 47.75 174 ARG A O 1
ATOM 1373 N N . THR A 1 175 ? 45.75 15.773 10.094 1 46.59 175 THR A N 1
ATOM 1374 C CA . THR A 1 175 ? 46.656 15.023 10.984 1 46.59 175 THR A CA 1
ATOM 1375 C C . THR A 1 175 ? 46.688 13.555 10.586 1 46.59 175 THR A C 1
ATOM 1377 O O . THR A 1 175 ? 47.594 12.828 10.992 1 46.59 175 THR A O 1
ATOM 1380 N N . GLN A 1 176 ? 45.562 12.992 10.195 1 40.03 176 GLN A N 1
ATOM 1381 C CA . GLN A 1 176 ? 45.656 11.641 9.656 1 40.03 176 GLN A CA 1
ATOM 1382 C C . GLN A 1 176 ? 46.219 11.641 8.234 1 40.03 176 GLN A C 1
ATOM 1384 O O . GLN A 1 176 ? 45.469 11.844 7.273 1 40.03 176 GLN A O 1
ATOM 1389 N N . THR A 1 177 ? 47.344 12.258 7.875 1 35.47 177 THR A N 1
ATOM 1390 C CA . THR A 1 177 ? 48.156 12.203 6.648 1 35.47 177 THR A CA 1
ATOM 1391 C C . THR A 1 177 ? 48.031 10.836 5.984 1 35.47 177 THR A C 1
ATOM 1393 O O . THR A 1 177 ? 48.25 10.703 4.777 1 35.47 177 THR A O 1
ATOM 1396 N N . SER A 1 178 ? 48.594 9.742 6.648 1 30.89 178 SER A N 1
ATOM 1397 C CA . SER A 1 178 ? 48.906 8.547 5.879 1 30.89 178 SER A CA 1
ATOM 1398 C C . SER A 1 178 ? 47.656 7.918 5.293 1 30.89 178 SER A C 1
ATOM 1400 O O . SER A 1 178 ? 47.719 7.074 4.398 1 30.89 178 SER A O 1
ATOM 1402 N N . ALA A 1 179 ? 46.594 7.531 6.137 1 30.48 179 ALA A N 1
ATOM 1403 C CA . ALA A 1 179 ? 45.688 6.574 5.52 1 30.48 179 ALA A CA 1
ATOM 1404 C C . ALA A 1 179 ? 44.719 7.281 4.582 1 30.48 179 ALA A C 1
ATOM 1406 O O . ALA A 1 179 ? 44.188 8.359 4.895 1 30.48 179 ALA A O 1
ATOM 1407 N N . PRO A 1 180 ? 44.812 7.172 3.262 1 28.41 180 PRO A N 1
ATOM 1408 C CA . PRO A 1 180 ? 43.938 7.742 2.217 1 28.41 180 PRO A CA 1
ATOM 1409 C C . PRO A 1 180 ? 42.5 7.859 2.65 1 28.41 180 PRO A C 1
ATOM 1411 O O . PRO A 1 180 ? 42 7.043 3.441 1 28.41 180 PRO A O 1
ATOM 1414 N N . ALA A 1 181 ? 41.938 9 2.811 1 28.88 181 ALA A N 1
ATOM 1415 C CA . ALA A 1 181 ? 40.531 9.289 3.041 1 28.88 181 ALA A CA 1
ATOM 1416 C C . ALA A 1 181 ? 39.625 8.32 2.275 1 28.88 181 ALA A C 1
ATOM 1418 O O . ALA A 1 181 ? 39.625 8.305 1.043 1 28.88 181 ALA A O 1
ATOM 1419 N N . ALA A 1 182 ? 39.438 7.074 2.697 1 26.88 182 ALA A N 1
ATOM 1420 C CA . ALA A 1 182 ? 38.469 6.113 2.162 1 26.88 182 ALA A CA 1
ATOM 1421 C C . ALA A 1 182 ? 37.156 6.797 1.798 1 26.88 182 ALA A C 1
ATOM 1423 O O . ALA A 1 182 ? 36.469 7.336 2.668 1 26.88 182 ALA A O 1
ATOM 1424 N N . LEU A 1 183 ? 37.031 7.598 0.749 1 25.91 183 LEU A N 1
ATOM 1425 C CA . LEU A 1 183 ? 35.781 7.957 0.117 1 25.91 183 LEU A CA 1
ATOM 1426 C C . LEU A 1 183 ? 34.688 6.961 0.485 1 25.91 183 LEU A C 1
ATOM 1428 O O . LEU A 1 183 ? 34.906 5.75 0.496 1 25.91 183 LEU A O 1
ATOM 1432 N N . CYS A 1 184 ? 33.812 7.406 1.388 1 25.72 184 CYS A N 1
ATOM 1433 C CA . CYS A 1 184 ? 32.656 6.676 1.836 1 25.72 184 CYS A CA 1
ATOM 1434 C C . CYS A 1 184 ? 32 5.926 0.679 1 25.72 184 CYS A C 1
ATOM 1436 O O . CYS A 1 184 ? 31.172 6.484 -0.041 1 25.72 184 CYS A O 1
ATOM 1438 N N . ILE A 1 185 ? 32.719 5.316 -0.224 1 25.48 185 ILE A N 1
ATOM 1439 C CA . ILE A 1 185 ? 32.031 4.281 -1.002 1 25.48 185 ILE A CA 1
ATOM 1440 C C . ILE A 1 185 ? 31.109 3.473 -0.097 1 25.48 185 ILE A C 1
ATOM 1442 O O . ILE A 1 185 ? 31.453 3.18 1.051 1 25.48 185 ILE A O 1
ATOM 1446 N N . ASP A 1 186 ? 29.828 3.479 -0.449 1 27.02 186 ASP A N 1
ATOM 1447 C CA . ASP A 1 186 ? 28.953 2.539 0.24 1 27.02 186 ASP A CA 1
ATOM 1448 C C . ASP A 1 186 ? 29.703 1.28 0.655 1 27.02 186 ASP A C 1
ATOM 1450 O O . ASP A 1 186 ? 29.766 0.303 -0.094 1 27.02 186 ASP A O 1
ATOM 1454 N N . HIS A 1 187 ? 30.953 1.445 0.932 1 27.61 187 HIS A N 1
ATOM 1455 C CA . HIS A 1 187 ? 31.672 0.288 1.459 1 27.61 187 HIS A CA 1
ATOM 1456 C C . HIS A 1 187 ? 30.953 -0.3 2.668 1 27.61 187 HIS A C 1
ATOM 1458 O O . HIS A 1 187 ? 30.688 0.407 3.643 1 27.61 187 HIS A O 1
ATOM 1464 N N . PHE A 1 188 ? 30.109 -1.249 2.434 1 25.41 188 PHE A N 1
ATOM 1465 C CA . PHE A 1 188 ? 29.922 -2.172 3.549 1 25.41 188 PHE A CA 1
ATOM 1466 C C . PHE A 1 188 ? 31.25 -2.439 4.254 1 25.41 188 PHE A C 1
ATOM 1468 O O . PHE A 1 188 ? 32.219 -2.85 3.619 1 25.41 188 PHE A O 1
ATOM 1475 N N . ASP A 1 189 ? 31.703 -1.572 5.035 1 25.8 189 ASP A N 1
ATOM 1476 C CA . ASP A 1 189 ? 32.875 -1.694 5.879 1 25.8 189 ASP A CA 1
ATOM 1477 C C . ASP A 1 189 ? 33.188 -3.158 6.18 1 25.8 189 ASP A C 1
ATOM 1479 O O . ASP A 1 189 ? 32.438 -3.834 6.863 1 25.8 189 ASP A O 1
ATOM 1483 N N . THR A 1 190 ? 33.688 -3.887 5.195 1 23.97 190 THR A N 1
ATOM 1484 C CA . THR A 1 190 ? 34.375 -5.133 5.512 1 23.97 190 THR A CA 1
ATOM 1485 C C . THR A 1 190 ? 35.375 -4.926 6.648 1 23.97 190 THR A C 1
ATOM 1487 O O . THR A 1 190 ? 36.125 -3.957 6.645 1 23.97 190 THR A O 1
ATOM 1490 N N . GLY A 1 191 ? 35.031 -5.355 7.859 1 21.62 191 GLY A N 1
ATOM 1491 C CA . GLY A 1 191 ? 35.812 -5.473 9.086 1 21.62 191 GLY A CA 1
ATOM 1492 C C . GLY A 1 191 ? 37.281 -5.844 8.836 1 21.62 191 GLY A C 1
ATOM 1493 O O . GLY A 1 191 ? 37.562 -6.969 8.414 1 21.62 191 GLY A O 1
ATOM 1494 N N . ASN A 1 192 ? 38 -5.074 8.109 1 21.91 192 ASN A N 1
ATOM 1495 C CA . ASN A 1 192 ? 39.406 -5.426 8.195 1 21.91 192 ASN A CA 1
ATOM 1496 C C . ASN A 1 192 ? 39.844 -5.625 9.648 1 21.91 192 ASN A C 1
ATOM 1498 O O . ASN A 1 192 ? 39.812 -4.691 10.445 1 21.91 192 ASN A O 1
ATOM 1502 N N . GLY A 1 193 ? 39.5 -6.809 10.164 1 19.72 193 GLY A N 1
ATOM 1503 C CA . GLY A 1 193 ? 40.031 -7.348 11.406 1 19.72 193 GLY A CA 1
ATOM 1504 C C . GLY A 1 193 ? 41.531 -7.184 11.531 1 19.72 193 GLY A C 1
ATOM 1505 O O . GLY A 1 193 ? 42.281 -7.773 10.758 1 19.72 193 GLY A O 1
ATOM 1506 N N . SER A 1 194 ? 42.062 -6.004 11.453 1 20.77 194 SER A N 1
ATOM 1507 C CA . SER A 1 194 ? 43.438 -6 11.953 1 20.77 194 SER A CA 1
ATOM 1508 C C . SER A 1 194 ? 43.562 -6.906 13.172 1 20.77 194 SER A C 1
ATOM 1510 O O . SER A 1 194 ? 42.844 -6.754 14.156 1 20.77 194 SER A O 1
ATOM 1512 N N . HIS A 1 195 ? 43.875 -8.211 12.852 1 18.97 195 HIS A N 1
ATOM 1513 C CA . HIS A 1 195 ? 44.312 -9.219 13.797 1 18.97 195 HIS A CA 1
ATOM 1514 C C . HIS A 1 195 ? 45.469 -8.711 14.633 1 18.97 195 HIS A C 1
ATOM 1516 O O . HIS A 1 195 ? 46.625 -8.672 14.164 1 18.97 195 HIS A O 1
ATOM 1522 N N . SER A 1 196 ? 45.469 -7.516 15.156 1 18.41 196 SER A N 1
ATOM 1523 C CA . SER A 1 196 ? 46.531 -7.355 16.141 1 18.41 196 SER A CA 1
ATOM 1524 C C . SER A 1 196 ? 46.688 -8.617 16.969 1 18.41 196 SER A C 1
ATOM 1526 O O . SER A 1 196 ? 45.719 -9.25 17.359 1 18.41 196 SER A O 1
ATOM 1528 N N . GLN A 1 197 ? 47.875 -9.289 16.734 1 17.98 197 GLN A N 1
ATOM 1529 C CA . GLN A 1 197 ? 48.531 -10.453 17.344 1 17.98 197 GLN A CA 1
ATOM 1530 C C . GLN A 1 197 ? 48.5 -10.344 18.875 1 17.98 197 GLN A C 1
ATOM 1532 O O . GLN A 1 197 ? 49.375 -9.695 19.453 1 17.98 197 GLN A O 1
ATOM 1537 N N . LEU A 1 198 ? 47.5 -9.844 19.531 1 16.27 198 LEU A N 1
ATOM 1538 C CA . LEU A 1 198 ? 47.781 -9.961 20.969 1 16.27 198 LEU A CA 1
ATOM 1539 C C . LEU A 1 198 ? 48.25 -11.367 21.312 1 16.27 198 LEU A C 1
ATOM 1541 O O . LEU A 1 198 ? 47.5 -12.336 21.141 1 16.27 198 LEU A O 1
ATOM 1545 N N . ARG A 1 199 ? 49.562 -11.695 21.047 1 17.83 199 ARG A N 1
ATOM 1546 C CA . ARG A 1 199 ? 50.25 -12.867 21.578 1 17.83 199 ARG A CA 1
ATOM 1547 C C . ARG A 1 199 ? 50.031 -13 23.078 1 17.83 199 ARG A C 1
ATOM 1549 O O . ARG A 1 199 ? 50.656 -13.859 23.734 1 17.83 199 ARG A O 1
ATOM 1556 N N . SER A 1 200 ? 48.906 -12.633 23.688 1 16.3 200 SER A N 1
ATOM 1557 C CA . SER A 1 200 ? 49.156 -12.852 25.109 1 16.3 200 SER A CA 1
ATOM 1558 C C . SER A 1 200 ? 49.719 -14.234 25.359 1 16.3 200 SER A C 1
ATOM 1560 O O . SER A 1 200 ? 49.281 -15.219 24.781 1 16.3 200 SER A O 1
ATOM 1562 N N . SER A 1 201 ? 51 -14.273 25.844 1 16.84 201 SER A N 1
ATOM 1563 C CA . SER A 1 201 ? 51.938 -15.227 26.406 1 16.84 201 SER A CA 1
ATOM 1564 C C . SER A 1 201 ? 51.281 -16.078 27.5 1 16.84 201 SER A C 1
ATOM 1566 O O . SER A 1 201 ? 50.719 -15.539 28.438 1 16.84 201 SER A O 1
ATOM 1568 N N . PHE A 1 202 ? 50.75 -17.234 27.156 1 17.45 202 PHE A N 1
ATOM 1569 C CA . PHE A 1 202 ? 50.406 -18.281 28.109 1 17.45 202 PHE A CA 1
ATOM 1570 C C . PHE A 1 202 ? 51.594 -18.656 28.984 1 17.45 202 PHE A C 1
ATOM 1572 O O . PHE A 1 202 ? 52.531 -19.297 28.516 1 17.45 202 PHE A O 1
ATOM 1579 N N . SER A 1 203 ? 52.062 -17.734 29.844 1 16.28 203 SER A N 1
ATOM 1580 C CA . SER A 1 203 ? 53.188 -18.312 30.547 1 16.28 203 SER A CA 1
ATOM 1581 C C . SER A 1 203 ? 52.844 -19.688 31.109 1 16.28 203 SER A C 1
ATOM 1583 O O . SER A 1 203 ? 51.656 -20.016 31.281 1 16.28 203 SER A O 1
ATOM 1585 N N . ASN A 1 204 ? 53.938 -20.562 31.328 1 16.19 204 ASN A N 1
ATOM 1586 C CA . ASN A 1 204 ? 54.312 -21.891 31.797 1 16.19 204 ASN A CA 1
ATOM 1587 C C . ASN A 1 204 ? 54 -22.078 33.281 1 16.19 204 ASN A C 1
ATOM 1589 O O . ASN A 1 204 ? 54.375 -23.094 33.875 1 16.19 204 ASN A O 1
ATOM 1593 N N . ALA A 1 205 ? 53.438 -21.234 34.125 1 16.19 205 ALA A N 1
ATOM 1594 C CA . ALA A 1 205 ? 54.062 -21.578 35.406 1 16.19 205 ALA A CA 1
ATOM 1595 C C . ALA A 1 205 ? 53.844 -23.062 35.719 1 16.19 205 ALA A C 1
ATOM 1597 O O . ALA A 1 205 ? 52.938 -23.688 35.188 1 16.19 205 ALA A O 1
ATOM 1598 N N . GLY A 1 206 ? 54.594 -23.5 36.938 1 16.45 206 GLY A N 1
ATOM 1599 C CA . GLY A 1 206 ? 55.25 -24.609 37.594 1 16.45 206 GLY A CA 1
ATOM 1600 C C . GLY A 1 206 ? 54.281 -25.641 38.156 1 16.45 206 GLY A C 1
ATOM 1601 O O . GLY A 1 206 ? 53.062 -25.5 38 1 16.45 206 GLY A O 1
ATOM 1602 N N . SER A 1 207 ? 54.562 -25.969 39.469 1 16.77 207 SER A N 1
ATOM 1603 C CA . SER A 1 207 ? 54.812 -27.156 40.281 1 16.77 207 SER A CA 1
ATOM 1604 C C . SER A 1 207 ? 53.531 -27.734 40.844 1 16.77 207 SER A C 1
ATOM 1606 O O . SER A 1 207 ? 52.5 -27.078 40.875 1 16.77 207 SER A O 1
ATOM 1608 N N . PRO A 1 208 ? 53.719 -28.938 41.656 1 17.3 208 PRO A N 1
ATOM 1609 C CA . PRO A 1 208 ? 53 -30.156 42.094 1 17.3 208 PRO A CA 1
ATOM 1610 C C . PRO A 1 208 ? 52 -29.891 43.219 1 17.3 208 PRO A C 1
ATOM 1612 O O . PRO A 1 208 ? 50.938 -30.5 43.281 1 17.3 208 PRO A O 1
ATOM 1615 N N . LYS A 1 209 ? 52.25 -28.906 44.25 1 15.97 209 LYS A N 1
ATOM 1616 C CA . LYS A 1 209 ? 52.375 -29.406 45.594 1 15.97 209 LYS A CA 1
ATOM 1617 C C . LYS A 1 209 ? 51.062 -29.922 46.156 1 15.97 209 LYS A C 1
ATOM 1619 O O . LYS A 1 209 ? 49.969 -29.531 45.656 1 15.97 209 LYS A O 1
ATOM 1624 N N . HIS A 1 210 ? 51.156 -30.531 47.469 1 16.02 210 HIS A N 1
ATOM 1625 C CA . HIS A 1 210 ? 50.719 -31.516 48.469 1 16.02 210 HIS A CA 1
ATOM 1626 C C . HIS A 1 210 ? 49.5 -31.016 49.219 1 16.02 210 HIS A C 1
ATOM 1628 O O . HIS A 1 210 ? 48.469 -31.688 49.25 1 16.02 210 HIS A O 1
ATOM 1634 N N . SER A 1 211 ? 49.781 -30.453 50.531 1 15.98 211 SER A N 1
ATOM 1635 C CA . SER A 1 211 ? 49.562 -31.188 51.781 1 15.98 211 SER A CA 1
ATOM 1636 C C . SER A 1 211 ? 48.219 -30.797 52.406 1 15.98 211 SER A C 1
ATOM 1638 O O . SER A 1 211 ? 47.375 -31.656 52.688 1 15.98 211 SER A O 1
ATOM 1640 N N . ARG A 1 212 ? 48.281 -30.047 53.656 1 15.76 212 ARG A N 1
ATOM 1641 C CA . ARG A 1 212 ? 47.969 -30.516 55.031 1 15.76 212 ARG A CA 1
ATOM 1642 C C . ARG A 1 212 ? 46.594 -29.984 55.469 1 15.76 212 ARG A C 1
ATOM 1644 O O . ARG A 1 212 ? 45.781 -30.75 55.938 1 15.76 212 ARG A O 1
ATOM 1651 N N . PHE A 1 213 ? 46.375 -28.531 55.906 1 14.86 213 PHE A N 1
ATOM 1652 C CA . PHE A 1 213 ? 46.25 -28.312 57.344 1 14.86 213 PHE A CA 1
ATOM 1653 C C . PHE A 1 213 ? 44.812 -28.5 57.781 1 14.86 213 PHE A C 1
ATOM 1655 O O . PHE A 1 213 ? 43.875 -28.453 56.969 1 14.86 213 PHE A O 1
ATOM 1662 N N . SER A 1 214 ? 44.5 -27.938 59.188 1 15.6 214 SER A N 1
ATOM 1663 C CA . SER A 1 214 ? 44.031 -28.234 60.531 1 15.6 214 SER A CA 1
ATOM 1664 C C . SER A 1 214 ? 42.625 -27.719 60.781 1 15.6 214 SER A C 1
ATOM 1666 O O . SER A 1 214 ? 42.062 -27.031 59.906 1 15.6 214 SER A O 1
ATOM 1668 N N . SER A 1 215 ? 42.375 -26.766 61.938 1 15.88 215 SER A N 1
ATOM 1669 C CA . SER A 1 215 ? 41.844 -26.938 63.281 1 15.88 215 SER A CA 1
ATOM 1670 C C . SER A 1 215 ? 40.406 -26.391 63.375 1 15.88 215 SER A C 1
ATOM 1672 O O . SER A 1 215 ? 39.969 -25.672 62.469 1 15.88 215 SER A O 1
ATOM 1674 N N . VAL A 1 216 ? 39.906 -25.828 64.75 1 16.11 216 VAL A N 1
ATOM 1675 C CA . VAL A 1 216 ? 39.062 -26.141 65.938 1 16.11 216 VAL A CA 1
ATOM 1676 C C . VAL A 1 216 ? 37.938 -25.125 66.062 1 16.11 216 VAL A C 1
ATOM 1678 O O . VAL A 1 216 ? 36.781 -25.5 66.188 1 16.11 216 VAL A O 1
ATOM 1681 N N . ILE A 1 217 ? 38.062 -23.672 66.25 1 14.95 217 ILE A N 1
ATOM 1682 C CA . ILE A 1 217 ? 37.625 -23.141 67.5 1 14.95 217 ILE A CA 1
ATOM 1683 C C . ILE A 1 217 ? 36.156 -22.781 67.438 1 14.95 217 ILE A C 1
ATOM 1685 O O . ILE A 1 217 ? 35.656 -22.359 66.375 1 14.95 217 ILE A O 1
ATOM 1689 N N . LEU A 1 218 ? 35.312 -22.688 68.75 1 15.98 218 LEU A N 1
ATOM 1690 C CA . LEU A 1 218 ? 34.125 -22.859 69.562 1 15.98 218 LEU A CA 1
ATOM 1691 C C . LEU A 1 218 ? 33.312 -21.562 69.625 1 15.98 218 LEU A C 1
ATOM 1693 O O . LEU A 1 218 ? 32.062 -21.609 69.562 1 15.98 218 LEU A O 1
ATOM 1697 N N . GLY A 1 219 ? 33.844 -20.297 69.875 1 14.3 219 GLY A N 1
ATOM 1698 C CA . GLY A 1 219 ? 33.344 -19.625 71.062 1 14.3 219 GLY A CA 1
ATOM 1699 C C . GLY A 1 219 ? 31.984 -18.969 70.875 1 14.3 219 GLY A C 1
ATOM 1700 O O . GLY A 1 219 ? 31.484 -18.906 69.75 1 14.3 219 GLY A O 1
ATOM 1701 N N . ASP A 1 220 ? 31.75 -17.672 71.5 1 15.53 220 ASP A N 1
ATOM 1702 C CA . ASP A 1 220 ? 31.109 -17.125 72.688 1 15.53 220 ASP A CA 1
ATOM 1703 C C . ASP A 1 220 ? 29.859 -16.312 72.312 1 15.53 220 ASP A C 1
ATOM 1705 O O . ASP A 1 220 ? 29.609 -16.062 71.125 1 15.53 220 ASP A O 1
ATOM 1709 N N . ASP A 1 221 ? 29.766 -14.945 72.75 1 15.48 221 ASP A N 1
ATOM 1710 C CA . ASP A 1 221 ? 29.062 -14.297 73.812 1 15.48 221 ASP A CA 1
ATOM 1711 C C . ASP A 1 221 ? 27.875 -13.484 73.312 1 15.48 221 ASP A C 1
ATOM 1713 O O . ASP A 1 221 ? 27.578 -13.5 72.125 1 15.48 221 ASP A O 1
ATOM 1717 N N . THR A 1 222 ? 27.75 -12.023 73.625 1 15.51 222 THR A N 1
ATOM 1718 C CA . THR A 1 222 ? 26.984 -11.266 74.562 1 15.51 222 THR A CA 1
ATOM 1719 C C . THR A 1 222 ? 25.844 -10.508 73.875 1 15.51 222 THR A C 1
ATOM 1721 O O . THR A 1 222 ? 24.688 -10.633 74.312 1 15.51 222 THR A O 1
ATOM 1724 N N . SER A 1 223 ? 25.797 -9.055 73.875 1 15.25 223 SER A N 1
ATOM 1725 C CA . SER A 1 223 ? 25.016 -8.133 74.75 1 15.25 223 SER A CA 1
ATOM 1726 C C . SER A 1 223 ? 23.844 -7.551 73.938 1 15.25 223 SER A C 1
ATOM 1728 O O . SER A 1 223 ? 23.781 -7.641 72.75 1 15.25 223 SER A O 1
ATOM 1730 N N . SER A 1 224 ? 23.203 -6.203 74.375 1 15.34 224 SER A N 1
ATOM 1731 C CA . SER A 1 224 ? 22.078 -5.648 75.125 1 15.34 224 SER A CA 1
ATOM 1732 C C . SER A 1 224 ? 21.188 -4.793 74.25 1 15.34 224 SER A C 1
ATOM 1734 O O . SER A 1 224 ? 19.969 -4.895 74.25 1 15.34 224 SER A O 1
ATOM 1736 N N . CYS A 1 225 ? 21.547 -3.633 73.562 1 14.75 225 CYS A N 1
ATOM 1737 C CA . CYS A 1 225 ? 20.922 -2.402 74.062 1 14.75 225 CYS A CA 1
ATOM 1738 C C . CYS A 1 225 ? 19.578 -2.178 73.375 1 14.75 225 CYS A C 1
ATOM 1740 O O . CYS A 1 225 ? 19.266 -2.832 72.375 1 14.75 225 CYS A O 1
ATOM 1742 N N . VAL A 1 226 ? 19.25 -0.871 72.875 1 15.44 226 VAL A N 1
ATOM 1743 C CA . VAL A 1 226 ? 18.359 0.162 73.375 1 15.44 226 VAL A CA 1
ATOM 1744 C C . VAL A 1 226 ? 17.078 0.209 72.562 1 15.44 226 VAL A C 1
ATOM 1746 O O . VAL A 1 226 ? 17.047 -0.309 71.438 1 15.44 226 VAL A O 1
ATOM 1749 N N . ASN A 1 227 ? 16.234 1.387 72.5 1 15.11 227 ASN A N 1
ATOM 1750 C CA . ASN A 1 227 ? 14.938 1.781 73.062 1 15.11 227 ASN A CA 1
ATOM 1751 C C . ASN A 1 227 ? 13.891 1.952 71.938 1 15.11 227 ASN A C 1
ATOM 1753 O O . ASN A 1 227 ? 12.812 1.363 72 1 15.11 227 ASN A O 1
ATOM 1757 N N . SER A 1 228 ? 13.57 3.244 71.312 1 15.1 228 SER A N 1
ATOM 1758 C CA . SER A 1 228 ? 12.398 4 71.688 1 15.1 228 SER A CA 1
ATOM 1759 C C . SER A 1 228 ? 11.234 3.83 70.75 1 15.1 228 SER A C 1
ATOM 1761 O O . SER A 1 228 ? 10.125 3.492 71.125 1 15.1 228 SER A O 1
ATOM 1763 N N . GLY A 1 229 ? 10.992 4.789 69.625 1 15.77 229 GLY A N 1
ATOM 1764 C CA . GLY A 1 229 ? 9.852 5.691 69.625 1 15.77 229 GLY A CA 1
ATOM 1765 C C . GLY A 1 229 ? 8.617 5.09 69 1 15.77 229 GLY A C 1
ATOM 1766 O O . GLY A 1 229 ? 8.695 4.078 68.312 1 15.77 229 GLY A O 1
ATOM 1767 N N . GLY A 1 230 ? 7.453 5.895 68.812 1 15.65 230 GLY A N 1
ATOM 1768 C CA . GLY A 1 230 ? 6.047 5.812 69.188 1 15.65 230 GLY A CA 1
ATOM 1769 C C . GLY A 1 230 ? 5.18 5.277 68.062 1 15.65 230 GLY A C 1
ATOM 1770 O O . GLY A 1 230 ? 5.648 5.125 66.938 1 15.65 230 GLY A O 1
ATOM 1771 N N . PRO A 1 231 ? 3.764 5.699 67.938 1 16.05 231 PRO A N 1
ATOM 1772 C CA . PRO A 1 231 ? 2.508 4.949 67.938 1 16.05 231 PRO A CA 1
ATOM 1773 C C . PRO A 1 231 ? 1.924 4.668 66.562 1 16.05 231 PRO A C 1
ATOM 1775 O O . PRO A 1 231 ? 2.475 5.117 65.562 1 16.05 231 PRO A O 1
ATOM 1778 N N . GLY A 1 232 ? 0.439 5.062 66.25 1 15.3 232 GLY A N 1
ATOM 1779 C CA . GLY A 1 232 ? -0.833 4.359 66.188 1 15.3 232 GLY A CA 1
ATOM 1780 C C . GLY A 1 232 ? -1.473 4.371 64.812 1 15.3 232 GLY A C 1
ATOM 1781 O O . GLY A 1 232 ? -1.946 3.34 64.375 1 15.3 232 GLY A O 1
ATOM 1782 N N . SER A 1 233 ? -1.932 5.465 64 1 15.88 233 SER A N 1
ATOM 1783 C CA . SER A 1 233 ? -3.332 5.805 63.781 1 15.88 233 SER A CA 1
ATOM 1784 C C . SER A 1 233 ? -3.893 5.051 62.562 1 15.88 233 SER A C 1
ATOM 1786 O O . SER A 1 233 ? -3.137 4.59 61.719 1 15.88 233 SER A O 1
ATOM 1788 N N . GLY A 1 234 ? -5.387 5.211 62.156 1 16 234 GLY A N 1
ATOM 1789 C CA . GLY A 1 234 ? -6.668 4.562 61.906 1 16 234 GLY A CA 1
ATOM 1790 C C . GLY A 1 234 ? -7.016 4.453 60.438 1 16 234 GLY A C 1
ATOM 1791 O O . GLY A 1 234 ? -6.512 5.227 59.625 1 16 234 GLY A O 1
ATOM 1792 N N . ALA A 1 235 ? -7.77 3.375 59.938 1 17.14 235 ALA A N 1
ATOM 1793 C CA . ALA A 1 235 ? -8.141 2.514 58.812 1 17.14 235 ALA A CA 1
ATOM 1794 C C . ALA A 1 235 ? -9.414 3.014 58.125 1 17.14 235 ALA A C 1
ATOM 1796 O O . ALA A 1 235 ? -10.5 2.949 58.719 1 17.14 235 ALA A O 1
ATOM 1797 N N . ILE A 1 236 ? -9.414 4.035 57.5 1 15.79 236 ILE A N 1
ATOM 1798 C CA . ILE A 1 236 ? -10.758 4.457 57.125 1 15.79 236 ILE A CA 1
ATOM 1799 C C . ILE A 1 236 ? -11.375 3.42 56.188 1 15.79 236 ILE A C 1
ATOM 1801 O O . ILE A 1 236 ? -10.68 2.814 55.375 1 15.79 236 ILE A O 1
ATOM 1805 N N . SER A 1 237 ? -12.867 3.201 56.188 1 15.71 237 SER A N 1
ATOM 1806 C CA . SER A 1 237 ? -14.016 2.32 56 1 15.71 237 SER A CA 1
ATOM 1807 C C . SER A 1 237 ? -14.578 2.461 54.594 1 15.71 237 SER A C 1
ATOM 1809 O O . SER A 1 237 ? -15.656 1.943 54.281 1 15.71 237 SER A O 1
ATOM 1811 N N . VAL A 1 238 ? -14.062 2.287 53.531 1 15.06 238 VAL A N 1
ATOM 1812 C CA . VAL A 1 238 ? -14.766 2.695 52.312 1 15.06 238 VAL A CA 1
ATOM 1813 C C . VAL A 1 238 ? -15.922 1.74 52.031 1 15.06 238 VAL A C 1
ATOM 1815 O O . VAL A 1 238 ? -15.711 0.55 51.812 1 15.06 238 VAL A O 1
ATOM 1818 N N . SER A 1 239 ? -17.219 1.969 52.25 1 15.05 239 SER A N 1
ATOM 1819 C CA . SER A 1 239 ? -18.453 1.201 52.375 1 15.05 239 SER A CA 1
ATOM 1820 C C . SER A 1 239 ? -18.938 0.73 51 1 15.05 239 SER A C 1
ATOM 1822 O O . SER A 1 239 ? -19.125 -0.468 50.781 1 15.05 239 SER A O 1
ATOM 1824 N N . GLY A 1 240 ? -20.297 1.163 50.312 1 15.34 240 GLY A N 1
ATOM 1825 C CA . GLY A 1 240 ? -21.609 0.531 50.375 1 15.34 240 GLY A CA 1
ATOM 1826 C C . GLY A 1 240 ? -22.031 -0.114 49.094 1 15.34 240 GLY A C 1
ATOM 1827 O O . GLY A 1 240 ? -22.312 -1.312 49.031 1 15.34 240 GLY A O 1
ATOM 1828 N N . PHE A 1 241 ? -22.844 0.486 47.938 1 15.05 241 PHE A N 1
ATOM 1829 C CA . PHE A 1 241 ? -24.234 0.183 47.625 1 15.05 241 PHE A CA 1
ATOM 1830 C C . PHE A 1 241 ? -24.344 -0.8 46.469 1 15.05 241 PHE A C 1
ATOM 1832 O O . PHE A 1 241 ? -23.453 -0.878 45.625 1 15.05 241 PHE A O 1
ATOM 1839 N N . THR A 1 242 ? -25.672 -1.557 46.125 1 15.48 242 THR A N 1
ATOM 1840 C CA . THR A 1 242 ? -26.406 -2.789 45.875 1 15.48 242 THR A CA 1
ATOM 1841 C C . THR A 1 242 ? -26.875 -2.846 44.406 1 15.48 242 THR A C 1
ATOM 1843 O O . THR A 1 242 ? -26.906 -3.916 43.812 1 15.48 242 THR A O 1
ATOM 1846 N N . ASP A 1 243 ? -27.516 -2.041 43.438 1 15.33 243 ASP A N 1
ATOM 1847 C CA . ASP A 1 243 ? -28.859 -2.383 42.969 1 15.33 243 ASP A CA 1
ATOM 1848 C C . ASP A 1 243 ? -28.828 -3.234 41.719 1 15.33 243 ASP A C 1
ATOM 1850 O O . ASP A 1 243 ? -28 -3 40.812 1 15.33 243 ASP A O 1
ATOM 1854 N N . TYR A 1 244 ? -29.828 -4.426 41.375 1 15.89 244 TYR A N 1
ATOM 1855 C CA . TYR A 1 244 ? -30.172 -5.711 40.75 1 15.89 244 TYR A CA 1
ATOM 1856 C C . TYR A 1 244 ? -30.969 -5.52 39.469 1 15.89 244 TYR A C 1
ATOM 1858 O O . TYR A 1 244 ? -31.391 -6.492 38.844 1 15.89 244 TYR A O 1
ATOM 1866 N N . GLY A 1 245 ? -31.422 -4.691 38.656 1 14.98 245 GLY A N 1
ATOM 1867 C CA . GLY A 1 245 ? -32.75 -4.949 38.156 1 14.98 245 GLY A CA 1
ATOM 1868 C C . GLY A 1 245 ? -32.781 -5.957 37 1 14.98 245 GLY A C 1
ATOM 1869 O O . GLY A 1 245 ? -31.734 -6.332 36.5 1 14.98 245 GLY A O 1
ATOM 1870 N N . SER A 1 246 ? -33.75 -5.934 35.812 1 16.02 246 SER A N 1
ATOM 1871 C CA . SER A 1 246 ? -34.906 -6.684 35.312 1 16.02 246 SER A CA 1
ATOM 1872 C C . SER A 1 246 ? -34.531 -7.5 34.062 1 16.02 246 SER A C 1
ATOM 1874 O O . SER A 1 246 ? -33.469 -7.273 33.469 1 16.02 246 SER A O 1
ATOM 1876 N N . ASN A 1 247 ? -35.562 -7.762 32.812 1 16.33 247 ASN A N 1
ATOM 1877 C CA . ASN A 1 247 ? -36.469 -8.797 32.344 1 16.33 247 ASN A CA 1
ATOM 1878 C C . ASN A 1 247 ? -36.094 -9.312 30.969 1 16.33 247 ASN A C 1
ATOM 1880 O O . ASN A 1 247 ? -35.969 -10.523 30.766 1 16.33 247 ASN A O 1
ATOM 1884 N N . SER A 1 248 ? -36.562 -8.883 29.484 1 16.67 248 SER A N 1
ATOM 1885 C CA . SER A 1 248 ? -37.531 -9.578 28.625 1 16.67 248 SER A CA 1
ATOM 1886 C C . SER A 1 248 ? -36.812 -10.328 27.5 1 16.67 248 SER A C 1
ATOM 1888 O O . SER A 1 248 ? -35.906 -9.789 26.859 1 16.67 248 SER A O 1
ATOM 1890 N N . LEU A 1 249 ? -37.094 -11.727 27.234 1 16.98 249 LEU A N 1
ATOM 1891 C CA . LEU A 1 249 ? -36.719 -12.945 26.5 1 16.98 249 LEU A CA 1
ATOM 1892 C C . LEU A 1 249 ? -37.406 -12.953 25.125 1 16.98 249 LEU A C 1
ATOM 1894 O O . LEU A 1 249 ? -38.531 -13.367 24.984 1 16.98 249 LEU A O 1
ATOM 1898 N N . ALA A 1 250 ? -37.188 -12.352 24.062 1 17.22 250 ALA A N 1
ATOM 1899 C CA . ALA A 1 250 ? -38.188 -12.578 23.016 1 17.22 250 ALA A CA 1
ATOM 1900 C C . ALA A 1 250 ? -37.969 -13.93 22.344 1 17.22 250 ALA A C 1
ATOM 1902 O O . ALA A 1 250 ? -36.875 -14.492 22.375 1 17.22 250 ALA A O 1
ATOM 1903 N N . PHE A 1 251 ? -38.781 -14.383 21.047 1 16.36 251 PHE A N 1
ATOM 1904 C CA . PHE A 1 251 ? -39.625 -15.438 20.5 1 16.36 251 PHE A CA 1
ATOM 1905 C C . PHE A 1 251 ? -38.812 -16.375 19.625 1 16.36 251 PHE A C 1
ATOM 1907 O O . PHE A 1 251 ? -37.969 -15.93 18.859 1 16.36 251 PHE A O 1
ATOM 1914 N N . VAL A 1 252 ? -39 -17.75 19.688 1 16.44 252 VAL A N 1
ATOM 1915 C CA . VAL A 1 252 ? -38.688 -19.156 19.453 1 16.44 252 VAL A CA 1
ATOM 1916 C C . VAL A 1 252 ? -39.344 -19.625 18.156 1 16.44 252 VAL A C 1
ATOM 1918 O O . VAL A 1 252 ? -40.5 -19.297 17.875 1 16.44 252 VAL A O 1
ATOM 1921 N N . THR A 1 253 ? -38.625 -20 17.047 1 18.25 253 THR A N 1
ATOM 1922 C CA . THR A 1 253 ? -39.25 -20.828 16 1 18.25 253 THR A CA 1
ATOM 1923 C C . THR A 1 253 ? -39.688 -22.172 16.562 1 18.25 253 THR A C 1
ATOM 1925 O O . THR A 1 253 ? -38.969 -22.781 17.375 1 18.25 253 THR A O 1
ATOM 1928 N N . PRO A 1 254 ? -40.844 -23.031 16.141 1 14.8 254 PRO A N 1
ATOM 1929 C CA . PRO A 1 254 ? -41.75 -24.062 16.641 1 14.8 254 PRO A CA 1
ATOM 1930 C C . PRO A 1 254 ? -41.312 -25.469 16.266 1 14.8 254 PRO A C 1
ATOM 1932 O O . PRO A 1 254 ? -41.906 -26.453 16.688 1 14.8 254 PRO A O 1
ATOM 1935 N N . THR A 1 255 ? -40.594 -26.188 15.555 1 16.83 255 THR A N 1
ATOM 1936 C CA . THR A 1 255 ? -41.188 -27.516 15.297 1 16.83 255 THR A CA 1
ATOM 1937 C C . THR A 1 255 ? -41.406 -28.266 16.609 1 16.83 255 THR A C 1
ATOM 1939 O O . THR A 1 255 ? -40.562 -28.188 17.516 1 16.83 255 THR A O 1
ATOM 1942 N N . ALA A 1 256 ? -42.75 -29.062 16.875 1 15.32 256 ALA A N 1
ATOM 1943 C CA . ALA A 1 256 ? -43.531 -29.859 17.828 1 15.32 256 ALA A CA 1
ATOM 1944 C C . ALA A 1 256 ? -43.062 -31.312 17.844 1 15.32 256 ALA A C 1
ATOM 1946 O O . ALA A 1 256 ? -43.562 -32.125 18.609 1 15.32 256 ALA A O 1
ATOM 1947 N N . GLY A 1 257 ? -42.656 -32.094 17.219 1 15.31 257 GLY A N 1
ATOM 1948 C CA . GLY A 1 257 ? -43.219 -33.375 17.516 1 15.31 257 GLY A CA 1
ATOM 1949 C C . GLY A 1 257 ? -42.938 -33.844 18.922 1 15.31 257 GLY A C 1
ATOM 1950 O O . GLY A 1 257 ? -43.812 -33.812 19.797 1 15.31 257 GLY A O 1
ATOM 1951 N N . SER A 1 258 ? -42.25 -35.062 19.453 1 16.64 258 SER A N 1
ATOM 1952 C CA . SER A 1 258 ? -42.812 -36.344 19.844 1 16.64 258 SER A CA 1
ATOM 1953 C C . SER A 1 258 ? -43.031 -36.438 21.359 1 16.64 258 SER A C 1
ATOM 1955 O O . SER A 1 258 ? -42.531 -35.562 22.094 1 16.64 258 SER A O 1
ATOM 1957 N N . SER A 1 259 ? -42.844 -37.688 22.172 1 15.76 259 SER A N 1
ATOM 1958 C CA . SER A 1 259 ? -43.344 -38.719 23.094 1 15.76 259 SER A CA 1
ATOM 1959 C C . SER A 1 259 ? -42.906 -38.406 24.531 1 15.76 259 SER A C 1
ATOM 1961 O O . SER A 1 259 ? -42.031 -37.594 24.766 1 15.76 259 SER A O 1
ATOM 1963 N N . GLN A 1 260 ? -42.938 -39.531 25.672 1 15.8 260 GLN A N 1
ATOM 1964 C CA . GLN A 1 260 ? -43.656 -39.906 26.875 1 15.8 260 GLN A CA 1
ATOM 1965 C C . GLN A 1 260 ? -42.938 -39.438 28.141 1 15.8 260 GLN A C 1
ATOM 1967 O O . GLN A 1 260 ? -43.531 -38.812 29 1 15.8 260 GLN A O 1
ATOM 1972 N N . VAL A 1 261 ? -41.875 -40.062 28.844 1 15.63 261 VAL A N 1
ATOM 1973 C CA . VAL A 1 261 ? -41.906 -41.125 29.859 1 15.63 261 VAL A CA 1
ATOM 1974 C C . VAL A 1 261 ? -41.531 -40.531 31.219 1 15.63 261 VAL A C 1
ATOM 1976 O O . VAL A 1 261 ? -40.875 -39.469 31.281 1 15.63 261 VAL A O 1
ATOM 1979 N N . PRO A 1 262 ? -40.875 -41.219 32.344 1 15.82 262 PRO A N 1
ATOM 1980 C CA . PRO A 1 262 ? -41.312 -41.812 33.594 1 15.82 262 PRO A CA 1
ATOM 1981 C C . PRO A 1 262 ? -40.906 -40.938 34.812 1 15.82 262 PRO A C 1
ATOM 1983 O O . PRO A 1 262 ? -41.781 -40.594 35.625 1 15.82 262 PRO A O 1
ATOM 1986 N N . THR A 1 263 ? -39.75 -41.062 35.625 1 15.59 263 THR A N 1
ATOM 1987 C CA . THR A 1 263 ? -39.656 -41.938 36.781 1 15.59 263 THR A CA 1
ATOM 1988 C C . THR A 1 263 ? -39.719 -41.125 38.062 1 15.59 263 THR A C 1
ATOM 1990 O O . THR A 1 263 ? -39.594 -39.906 38.031 1 15.59 263 THR A O 1
ATOM 1993 N N . PRO A 1 264 ? -38.781 -41.375 39.125 1 16.06 264 PRO A N 1
ATOM 1994 C CA . PRO A 1 264 ? -38.875 -41.938 40.469 1 16.06 264 PRO A CA 1
ATOM 1995 C C . PRO A 1 264 ? -38.812 -40.844 41.562 1 16.06 264 PRO A C 1
ATOM 1997 O O . PRO A 1 264 ? -38.531 -39.688 41.281 1 16.06 264 PRO A O 1
ATOM 2000 N N . GLY A 1 265 ? -38.125 -41.188 42.875 1 15.06 265 GLY A N 1
ATOM 2001 C CA . GLY A 1 265 ? -38.312 -41.469 44.281 1 15.06 265 GLY A CA 1
ATOM 2002 C C . GLY A 1 265 ? -37.781 -40.375 45.188 1 15.06 265 GLY A C 1
ATOM 2003 O O . GLY A 1 265 ? -38.094 -40.344 46.375 1 15.06 265 GLY A O 1
ATOM 2004 N N . LYS A 1 266 ? -36.781 -39.656 45.125 1 15.56 266 LYS A N 1
ATOM 2005 C CA . LYS A 1 266 ? -36.062 -39.719 46.406 1 15.56 266 LYS A CA 1
ATOM 2006 C C . LYS A 1 266 ? -36.875 -39.094 47.531 1 15.56 266 LYS A C 1
ATOM 2008 O O . LYS A 1 266 ? -37.625 -38.156 47.312 1 15.56 266 LYS A O 1
ATOM 2013 N N . ASN A 1 267 ? -36.562 -39.531 48.906 1 14.37 267 ASN A N 1
ATOM 2014 C CA . ASN A 1 267 ? -36.938 -39.719 50.312 1 14.37 267 ASN A CA 1
ATOM 2015 C C . ASN A 1 267 ? -36.719 -38.469 51.125 1 14.37 267 ASN A C 1
ATOM 2017 O O . ASN A 1 267 ? -37.625 -38.062 51.875 1 14.37 267 ASN A O 1
ATOM 2021 N N . MET A 1 268 ? -35.438 -38.062 51.531 1 15 268 MET A N 1
ATOM 2022 C CA . MET A 1 268 ? -35.125 -38.156 52.938 1 15 268 MET A CA 1
ATOM 2023 C C . MET A 1 268 ? -35.781 -37.031 53.719 1 15 268 MET A C 1
ATOM 2025 O O . MET A 1 268 ? -36.094 -36 53.188 1 15 268 MET A O 1
ATOM 2029 N N . GLN A 1 269 ? -35.656 -37.125 55.125 1 14.41 269 GLN A N 1
ATOM 2030 C CA . GLN A 1 269 ? -36.281 -37 56.469 1 14.41 269 GLN A CA 1
ATOM 2031 C C . GLN A 1 269 ? -36.031 -35.594 57.031 1 14.41 269 GLN A C 1
ATOM 2033 O O . GLN A 1 269 ? -36.969 -34.938 57.469 1 14.41 269 GLN A O 1
ATOM 2038 N N . GLY A 1 270 ? -34.906 -35.438 57.875 1 14.33 270 GLY A N 1
ATOM 2039 C CA . GLY A 1 270 ? -35.062 -35.312 59.312 1 14.33 270 GLY A CA 1
ATOM 2040 C C . GLY A 1 270 ? -35.469 -33.938 59.75 1 14.33 270 GLY A C 1
ATOM 2041 O O . GLY A 1 270 ? -35.5 -33 58.969 1 14.33 270 GLY A O 1
ATOM 2042 N N . ILE A 1 271 ? -34.844 -33.5 61.031 1 14.65 271 ILE A N 1
ATOM 2043 C CA . ILE A 1 271 ? -35.188 -33.281 62.438 1 14.65 271 ILE A CA 1
ATOM 2044 C C . ILE A 1 271 ? -35.344 -31.797 62.719 1 14.65 271 ILE A C 1
ATOM 2046 O O . ILE A 1 271 ? -34.938 -30.969 61.906 1 14.65 271 ILE A O 1
ATOM 2050 N N . GLY A 1 272 ? -34.562 -31.281 63.781 1 14.25 272 GLY A N 1
ATOM 2051 C CA . GLY A 1 272 ? -34.938 -30.953 65.188 1 14.25 272 GLY A CA 1
ATOM 2052 C C . GLY A 1 272 ? -35.219 -29.469 65.375 1 14.25 272 GLY A C 1
ATOM 2053 O O . GLY A 1 272 ? -35.031 -28.672 64.438 1 14.25 272 GLY A O 1
ATOM 2054 N N . SER A 1 273 ? -34.688 -28.859 66.562 1 14.64 273 SER A N 1
ATOM 2055 C CA . SER A 1 273 ? -35.188 -28.391 67.875 1 14.64 273 SER A CA 1
ATOM 2056 C C . SER A 1 273 ? -35.281 -26.875 67.875 1 14.64 273 SER A C 1
ATOM 2058 O O . SER A 1 273 ? -34.781 -26.188 67 1 14.64 273 SER A O 1
ATOM 2060 N N . ASN A 1 274 ? -34.781 -26.234 69.125 1 14.15 274 ASN A N 1
ATOM 2061 C CA . ASN A 1 274 ? -35.344 -25.609 70.312 1 14.15 274 ASN A CA 1
ATOM 2062 C C . ASN A 1 274 ? -35.25 -24.094 70.25 1 14.15 274 ASN A C 1
ATOM 2064 O O . ASN A 1 274 ? -36.281 -23.406 70.375 1 14.15 274 ASN A O 1
ATOM 2068 N N . LEU A 1 275 ? -34.312 -23.391 71.125 1 14.44 275 LEU A N 1
ATOM 2069 C CA . LEU A 1 275 ? -34.531 -22.734 72.438 1 14.44 275 LEU A CA 1
ATOM 2070 C C . LEU A 1 275 ? -34.688 -21.219 72.25 1 14.44 275 LEU A C 1
ATOM 2072 O O . LEU A 1 275 ? -34.438 -20.703 71.125 1 14.44 275 LEU A O 1
ATOM 2076 N N . GLY A 1 276 ? -33.906 -20.266 73.062 1 14.53 276 GLY A N 1
ATOM 2077 C CA . GLY A 1 276 ? -34.188 -19.484 74.25 1 14.53 276 GLY A CA 1
ATOM 2078 C C . GLY A 1 276 ? -34.438 -18.031 74 1 14.53 276 GLY A C 1
ATOM 2079 O O . GLY A 1 276 ? -34.594 -17.625 72.812 1 14.53 276 GLY A O 1
ATOM 2080 N N . GLY A 1 277 ? -33.656 -16.984 74.688 1 14.59 277 GLY A N 1
ATOM 2081 C CA . GLY A 1 277 ? -33.906 -16.125 75.812 1 14.59 277 GLY A CA 1
ATOM 2082 C C . GLY A 1 277 ? -34.25 -14.695 75.438 1 14.59 277 GLY A C 1
ATOM 2083 O O . GLY A 1 277 ? -34.188 -14.328 74.312 1 14.59 277 GLY A O 1
ATOM 2084 N N . SER A 1 278 ? -34.062 -13.625 76.5 1 15.1 278 SER A N 1
ATOM 2085 C CA . SER A 1 278 ? -34.688 -12.664 77.375 1 15.1 278 SER A CA 1
ATOM 2086 C C . SER A 1 278 ? -34.594 -11.242 76.812 1 15.1 278 SER A C 1
ATOM 2088 O O . SER A 1 278 ? -35.594 -10.555 76.688 1 15.1 278 SER A O 1
ATOM 2090 N N . LEU A 1 279 ? -33.656 -10.312 77.5 1 14.68 279 LEU A N 1
ATOM 2091 C CA . LEU A 1 279 ? -33.875 -9.273 78.5 1 14.68 279 LEU A CA 1
ATOM 2092 C C . LEU A 1 279 ? -34.062 -7.91 77.812 1 14.68 279 LEU A C 1
ATOM 2094 O O . LEU A 1 279 ? -33.781 -7.75 76.625 1 14.68 279 LEU A O 1
ATOM 2098 N N . VAL A 1 280 ? -33.531 -6.562 78.562 1 14.43 280 VAL A N 1
ATOM 2099 C CA . VAL A 1 280 ? -33.969 -5.465 79.375 1 14.43 280 VAL A CA 1
ATOM 2100 C C . VAL A 1 280 ? -33.781 -4.133 78.688 1 14.43 280 VAL A C 1
ATOM 2102 O O . VAL A 1 280 ? -34.656 -3.285 78.688 1 14.43 280 VAL A O 1
ATOM 2105 N N . ALA A 1 281 ? -32.625 -3.471 78.312 1 15.35 281 ALA A N 1
ATOM 2106 C CA . ALA A 1 281 ? -32.25 -2.279 79.062 1 15.35 281 ALA A CA 1
ATOM 2107 C C . ALA A 1 281 ? -33.062 -1.062 78.625 1 15.35 281 ALA A C 1
ATOM 2109 O O . ALA A 1 281 ? -33.5 -1.02 77.438 1 15.35 281 ALA A O 1
ATOM 2110 N N . THR A 1 282 ? -33.062 0.191 79.438 1 15.08 282 THR A N 1
ATOM 2111 C CA . THR A 1 282 ? -33.688 1.317 80.125 1 15.08 282 THR A CA 1
ATOM 2112 C C . THR A 1 282 ? -33.625 2.578 79.25 1 15.08 282 THR A C 1
ATOM 2114 O O . THR A 1 282 ? -34.625 3.238 79.062 1 15.08 282 THR A O 1
ATOM 2117 N N . THR A 1 283 ? -32.625 3.617 79.562 1 14.86 283 THR A N 1
ATOM 2118 C CA . THR A 1 283 ? -32.781 4.859 80.312 1 14.86 283 THR A CA 1
ATOM 2119 C C . THR A 1 283 ? -33.094 6.02 79.312 1 14.86 283 THR A C 1
ATOM 2121 O O . THR A 1 283 ? -32.938 5.898 78.125 1 14.86 283 THR A O 1
ATOM 2124 N N . GLU A 1 284 ? -32.375 7.367 79.562 1 15.45 284 GLU A N 1
ATOM 2125 C CA . GLU A 1 284 ? -32.656 8.648 80.188 1 15.45 284 GLU A CA 1
ATOM 2126 C C . GLU A 1 284 ? -32.875 9.742 79.188 1 15.45 284 GLU A C 1
ATOM 2128 O O . GLU A 1 284 ? -32.688 9.516 77.938 1 15.45 284 GLU A O 1
ATOM 2133 N N . GLY A 1 285 ? -32.094 11.023 79.25 1 15.35 285 GLY A N 1
ATOM 2134 C CA . GLY A 1 285 ? -32.375 12.344 79.812 1 15.35 285 GLY A CA 1
ATOM 2135 C C . GLY A 1 285 ? -32.719 13.367 78.688 1 15.35 285 GLY A C 1
ATOM 2136 O O . GLY A 1 285 ? -32.688 13.062 77.5 1 15.35 285 GLY A O 1
ATOM 2137 N N . PRO A 1 286 ? -32.031 14.727 78.812 1 16 286 PRO A N 1
ATOM 2138 C CA . PRO A 1 286 ? -32.469 16.094 79.125 1 16 286 PRO A CA 1
ATOM 2139 C C . PRO A 1 286 ? -32.75 16.938 77.875 1 16 286 PRO A C 1
ATOM 2141 O O . PRO A 1 286 ? -32.406 16.531 76.75 1 16 286 PRO A O 1
ATOM 2144 N N . THR A 1 287 ? -32.5 18.438 77.938 1 15.11 287 THR A N 1
ATOM 2145 C CA . THR A 1 287 ? -33.125 19.75 78.062 1 15.11 287 THR A CA 1
ATOM 2146 C C . THR A 1 287 ? -32.906 20.562 76.75 1 15.11 287 THR A C 1
ATOM 2148 O O . THR A 1 287 ? -33.844 21.188 76.25 1 15.11 287 THR A O 1
ATOM 2151 N N . ARG A 1 288 ? -31.594 21.219 76.438 1 15.14 288 ARG A N 1
ATOM 2152 C CA . ARG A 1 288 ? -31.281 22.641 76.562 1 15.14 288 ARG A CA 1
ATOM 2153 C C . ARG A 1 288 ? -31.797 23.422 75.375 1 15.14 288 ARG A C 1
ATOM 2155 O O . ARG A 1 288 ? -32.031 22.828 74.312 1 15.14 288 ARG A O 1
ATOM 2162 N N . ALA A 1 289 ? -31 24.625 74.688 1 15.62 289 ALA A N 1
ATOM 2163 C CA . ALA A 1 289 ? -31 26.094 74.75 1 15.62 289 ALA A CA 1
ATOM 2164 C C . ALA A 1 289 ? -31.516 26.656 73.375 1 15.62 289 ALA A C 1
ATOM 2166 O O . ALA A 1 289 ? -31.594 25.938 72.375 1 15.62 289 ALA A O 1
ATOM 2167 N N . ASN A 1 290 ? -31.141 28.125 73 1 15.87 290 ASN A N 1
ATOM 2168 C CA . ASN A 1 290 ? -31.609 29.5 72.938 1 15.87 290 ASN A CA 1
ATOM 2169 C C . ASN A 1 290 ? -31.688 30 71.5 1 15.87 290 ASN A C 1
ATOM 2171 O O . ASN A 1 290 ? -32.688 30.578 71.125 1 15.87 290 ASN A O 1
ATOM 2175 N N . ILE A 1 291 ? -30.516 30.312 70.75 1 16.25 291 ILE A N 1
ATOM 2176 C CA . ILE A 1 291 ? -30.125 31.672 70.375 1 16.25 291 ILE A CA 1
ATOM 2177 C C . ILE A 1 291 ? -30.859 32.094 69.125 1 16.25 291 ILE A C 1
ATOM 2179 O O . ILE A 1 291 ? -31.25 31.266 68.312 1 16.25 291 ILE A O 1
ATOM 2183 N N . ALA A 1 292 ? -30.656 33.5 68.5 1 17.12 292 ALA A N 1
ATOM 2184 C CA . ALA A 1 292 ? -31.266 34.781 68.25 1 17.12 292 ALA A CA 1
ATOM 2185 C C . ALA A 1 292 ? -31.469 34.969 66.75 1 17.12 292 ALA A C 1
ATOM 2187 O O . ALA A 1 292 ? -32.531 35.438 66.312 1 17.12 292 ALA A O 1
ATOM 2188 N N . ALA A 1 293 ? -30.422 34.969 65.75 1 17.88 293 ALA A N 1
ATOM 2189 C CA . ALA A 1 293 ? -30.094 36.188 65 1 17.88 293 ALA A CA 1
ATOM 2190 C C . ALA A 1 293 ? -30.984 36.312 63.781 1 17.88 293 ALA A C 1
ATOM 2192 O O . ALA A 1 293 ? -31.281 35.312 63.125 1 17.88 293 ALA A O 1
ATOM 2193 N N . GLY A 1 294 ? -31.656 37.5 63.406 1 17.42 294 GLY A N 1
ATOM 2194 C CA . GLY A 1 294 ? -32.781 38.094 62.688 1 17.42 294 GLY A CA 1
ATOM 2195 C C . GLY A 1 294 ? -32.469 38.281 61.219 1 17.42 294 GLY A C 1
ATOM 2196 O O . GLY A 1 294 ? -33.25 38.938 60.5 1 17.42 294 GLY A O 1
ATOM 2197 N N . GLY A 1 295 ? -31.344 37.969 60.594 1 17.44 295 GLY A N 1
ATOM 2198 C CA . GLY A 1 295 ? -30.891 38.844 59.5 1 17.44 295 GLY A CA 1
ATOM 2199 C C . GLY A 1 295 ? -31.859 38.938 58.375 1 17.44 295 GLY A C 1
ATOM 2200 O O . GLY A 1 295 ? -32.75 38.094 58.219 1 17.44 295 GLY A O 1
ATOM 2201 N N . HIS A 1 296 ? -31.766 40.125 57.406 1 18.75 296 HIS A N 1
ATOM 2202 C CA . HIS A 1 296 ? -32.469 41.031 56.5 1 18.75 296 HIS A CA 1
ATOM 2203 C C . HIS A 1 296 ? -32.75 40.375 55.156 1 18.75 296 HIS A C 1
ATOM 2205 O O . HIS A 1 296 ? -31.938 39.562 54.688 1 18.75 296 HIS A O 1
ATOM 2211 N N . SER A 1 297 ? -33.938 40.375 54.5 1 18.94 297 SER A N 1
ATOM 2212 C CA . SER A 1 297 ? -34.75 39.75 53.469 1 18.94 297 SER A CA 1
ATOM 2213 C C . SER A 1 297 ? -34.375 40.25 52.062 1 18.94 297 SER A C 1
ATOM 2215 O O . SER A 1 297 ? -35.188 40.25 51.156 1 18.94 297 SER A O 1
ATOM 2217 N N . GLN A 1 298 ? -33.031 40.625 51.719 1 18.33 298 GLN A N 1
ATOM 2218 C CA . GLN A 1 298 ? -32.812 41.375 50.5 1 18.33 298 GLN A CA 1
ATOM 2219 C C . GLN A 1 298 ? -33.312 40.625 49.281 1 18.33 298 GLN A C 1
ATOM 2221 O O . GLN A 1 298 ? -32.969 39.438 49.062 1 18.33 298 GLN A O 1
ATOM 2226 N N . GLN A 1 299 ? -34.438 41.062 48.625 1 19.17 299 GLN A N 1
ATOM 2227 C CA . GLN A 1 299 ? -35.281 40.625 47.531 1 19.17 299 GLN A CA 1
ATOM 2228 C C . GLN A 1 299 ? -34.531 40.625 46.188 1 19.17 299 GLN A C 1
ATOM 2230 O O . GLN A 1 299 ? -34.188 41.688 45.688 1 19.17 299 GLN A O 1
ATOM 2235 N N . ARG A 1 300 ? -33.531 39.719 45.844 1 19.45 300 ARG A N 1
ATOM 2236 C CA . ARG A 1 300 ? -32.719 39.656 44.625 1 19.45 300 ARG A CA 1
ATOM 2237 C C . ARG A 1 300 ? -33.625 39.5 43.406 1 19.45 300 ARG A C 1
ATOM 2239 O O . ARG A 1 300 ? -34.406 38.562 43.281 1 19.45 300 ARG A O 1
ATOM 2246 N N . ARG A 1 301 ? -33.906 40.656 42.656 1 22.41 301 ARG A N 1
ATOM 2247 C CA . ARG A 1 301 ? -34.625 40.875 41.375 1 22.41 301 ARG A CA 1
ATOM 2248 C C . ARG A 1 301 ? -34 40.031 40.281 1 22.41 301 ARG A C 1
ATOM 2250 O O . ARG A 1 301 ? -32.844 40.156 39.938 1 22.41 301 ARG A O 1
ATOM 2257 N N . LYS A 1 302 ? -34.406 38.812 40.125 1 21.56 302 LYS A N 1
ATOM 2258 C CA . LYS A 1 302 ? -34 37.875 39.094 1 21.56 302 LYS A CA 1
ATOM 2259 C C . LYS A 1 302 ? -34.25 38.438 37.688 1 21.56 302 LYS A C 1
ATOM 2261 O O . LYS A 1 302 ? -35.375 38.781 37.344 1 21.56 302 LYS A O 1
ATOM 2266 N N . PHE A 1 303 ? -33.281 39.25 37.219 1 19.95 303 PHE A N 1
ATOM 2267 C CA . PHE A 1 303 ? -33.25 39.719 35.844 1 19.95 303 PHE A CA 1
ATOM 2268 C C . PHE A 1 303 ? -33.469 38.594 34.875 1 19.95 303 PHE A C 1
ATOM 2270 O O . PHE A 1 303 ? -32.656 37.688 34.781 1 19.95 303 PHE A O 1
ATOM 2277 N N . VAL A 1 304 ? -34.656 38.094 34.719 1 22.67 304 VAL A N 1
ATOM 2278 C CA . VAL A 1 304 ? -35.094 37.094 33.75 1 22.67 304 VAL A CA 1
ATOM 2279 C C . VAL A 1 304 ? -34.75 37.562 32.344 1 22.67 304 VAL A C 1
ATOM 2281 O O . VAL A 1 304 ? -35.375 38.469 31.781 1 22.67 304 VAL A O 1
ATOM 2284 N N . ASP A 1 305 ? -33.469 37.875 32.062 1 21.41 305 ASP A N 1
ATOM 2285 C CA . ASP A 1 305 ? -33.031 38.219 30.719 1 21.41 305 ASP A CA 1
ATOM 2286 C C . ASP A 1 305 ? -33.438 37.125 29.734 1 21.41 305 ASP A C 1
ATOM 2288 O O . ASP A 1 305 ? -33 35.969 29.859 1 21.41 305 ASP A O 1
ATOM 2292 N N . GLU A 1 306 ? -34.625 37.125 29.203 1 23.53 306 GLU A N 1
ATOM 2293 C CA . GLU A 1 306 ? -35.406 36.344 28.234 1 23.53 306 GLU A CA 1
ATOM 2294 C C . GLU A 1 306 ? -34.625 36.156 26.938 1 23.53 306 GLU A C 1
ATOM 2296 O O . GLU A 1 306 ? -35.094 35.469 26.031 1 23.53 306 GLU A O 1
ATOM 2301 N N . GLY A 1 307 ? -33.688 37 26.516 1 24.31 307 GLY A N 1
ATOM 2302 C CA . GLY A 1 307 ? -33.469 37.094 25.094 1 24.31 307 GLY A CA 1
ATOM 2303 C C . GLY A 1 307 ? -32.875 35.844 24.5 1 24.31 307 GLY A C 1
ATOM 2304 O O . GLY A 1 307 ? -31.688 35.562 24.672 1 24.31 307 GLY A O 1
ATOM 2305 N N . LYS A 1 308 ? -33.625 34.812 24.578 1 24.77 308 LYS A N 1
ATOM 2306 C CA . LYS A 1 308 ? -33.219 33.688 23.75 1 24.77 308 LYS A CA 1
ATOM 2307 C C . LYS A 1 308 ? -32.844 34.125 22.344 1 24.77 308 LYS A C 1
ATOM 2309 O O . LYS A 1 308 ? -33.5 35 21.766 1 24.77 308 LYS A O 1
ATOM 2314 N N . PHE A 1 309 ? -31.625 33.938 21.969 1 26.19 309 PHE A N 1
ATOM 2315 C CA . PHE A 1 309 ? -30.953 34.125 20.672 1 26.19 309 PHE A CA 1
ATOM 2316 C C . PHE A 1 309 ? -31.719 33.375 19.578 1 26.19 309 PHE A C 1
ATOM 2318 O O . PHE A 1 309 ? -31.531 32.188 19.375 1 26.19 309 PHE A O 1
ATOM 2325 N N . ARG A 1 310 ? -33.031 33.562 19.422 1 26.39 310 ARG A N 1
ATOM 2326 C CA . ARG A 1 310 ? -33.75 33 18.266 1 26.39 310 ARG A CA 1
ATOM 2327 C C . ARG A 1 310 ? -33.062 33.344 16.969 1 26.39 310 ARG A C 1
ATOM 2329 O O . ARG A 1 310 ? -32.281 34.312 16.906 1 26.39 310 ARG A O 1
ATOM 2336 N N . LYS A 1 311 ? -33.875 32.875 15.82 1 29.34 311 LYS A N 1
ATOM 2337 C CA . LYS A 1 311 ? -33.562 32.562 14.43 1 29.34 311 LYS A CA 1
ATOM 2338 C C . LYS A 1 311 ? -33.188 33.812 13.648 1 29.34 311 LYS A C 1
ATOM 2340 O O . LYS A 1 311 ? -32.844 33.75 12.469 1 29.34 311 LYS A O 1
ATOM 2345 N N . VAL A 1 312 ? -32.875 34.969 14.086 1 28.61 312 VAL A N 1
ATOM 2346 C CA . VAL A 1 312 ? -32.719 35.719 12.844 1 28.61 312 VAL A CA 1
ATOM 2347 C C . VAL A 1 312 ? -31.469 35.219 12.117 1 28.61 312 VAL A C 1
ATOM 2349 O O . VAL A 1 312 ? -30.344 35.438 12.562 1 28.61 312 VAL A O 1
ATOM 2352 N N . SER A 1 313 ? -31.406 33.938 11.711 1 29 313 SER A N 1
ATOM 2353 C CA . SER A 1 313 ? -30.281 33.25 11.07 1 29 313 SER A CA 1
ATOM 2354 C C . SER A 1 313 ? -29.922 33.938 9.742 1 29 313 SER A C 1
ATOM 2356 O O . SER A 1 313 ? -30.516 33.625 8.711 1 29 313 SER A O 1
ATOM 2358 N N . GLY A 1 314 ? -30 35.219 9.594 1 27.05 314 GLY A N 1
ATOM 2359 C CA . GLY A 1 314 ? -29.578 35.719 8.289 1 27.05 314 GLY A CA 1
ATOM 2360 C C . GLY A 1 314 ? -28.281 35.094 7.816 1 27.05 314 GLY A C 1
ATOM 2361 O O . GLY A 1 314 ? -27.656 34.312 8.539 1 27.05 314 GLY A O 1
ATOM 2362 N N . ARG A 1 315 ? -27.953 35.531 6.512 1 35.06 315 ARG A N 1
ATOM 2363 C CA . ARG A 1 315 ? -26.766 35.281 5.711 1 35.06 315 ARG A CA 1
ATOM 2364 C C . ARG A 1 315 ? -25.484 35.562 6.504 1 35.06 315 ARG A C 1
ATOM 2366 O O . ARG A 1 315 ? -24.391 35.25 6.059 1 35.06 315 ARG A O 1
ATOM 2373 N N . LEU A 1 316 ? -25.656 36.562 7.25 1 32.56 316 LEU A N 1
ATOM 2374 C CA . LEU A 1 316 ? -24.422 36.875 7.953 1 32.56 316 LEU A CA 1
ATOM 2375 C C . LEU A 1 316 ? -23.859 35.656 8.672 1 32.56 316 LEU A C 1
ATOM 2377 O O . LEU A 1 316 ? -22.641 35.5 8.789 1 32.56 316 LEU A O 1
ATOM 2381 N N . PHE A 1 317 ? -24.891 34.938 9.477 1 36.66 317 PHE A N 1
ATOM 2382 C CA . PHE A 1 317 ? -24.547 34.031 10.555 1 36.66 317 PHE A CA 1
ATOM 2383 C C . PHE A 1 317 ? -24.453 32.594 10.047 1 36.66 317 PHE A C 1
ATOM 2385 O O . PHE A 1 317 ? -24.359 31.641 10.836 1 36.66 317 PHE A O 1
ATOM 2392 N N . ASP A 1 318 ? -25.031 32.469 8.938 1 34.72 318 ASP A N 1
ATOM 2393 C CA . ASP A 1 318 ? -25.016 31.062 8.531 1 34.72 318 ASP A CA 1
ATOM 2394 C C . ASP A 1 318 ? -23.594 30.516 8.562 1 34.72 318 ASP A C 1
ATOM 2396 O O . ASP A 1 318 ? -23.141 29.906 7.586 1 34.72 318 ASP A O 1
ATOM 2400 N N . ALA A 1 319 ? -22.781 31.328 9.164 1 33.22 319 ALA A N 1
ATOM 2401 C CA . ALA A 1 319 ? -21.406 30.828 9.18 1 33.22 319 ALA A CA 1
ATOM 2402 C C . ALA A 1 319 ? -21.312 29.516 9.945 1 33.22 319 ALA A C 1
ATOM 2404 O O . ALA A 1 319 ? -21.281 29.5 11.18 1 33.22 319 ALA A O 1
ATOM 2405 N N . VAL A 1 320 ? -22.344 28.625 9.688 1 32.5 320 VAL A N 1
ATOM 2406 C CA . VAL A 1 320 ? -21.766 27.422 10.273 1 32.5 320 VAL A CA 1
ATOM 2407 C C . VAL A 1 320 ? -20.25 27.406 10.047 1 32.5 320 VAL A C 1
ATOM 2409 O O . VAL A 1 320 ? -19.797 27.531 8.906 1 32.5 320 VAL A O 1
ATOM 2412 N N . PRO A 1 321 ? -19.578 27.672 11.07 1 31.38 321 PRO A N 1
ATOM 2413 C CA . PRO A 1 321 ? -18.109 27.719 10.984 1 31.38 321 PRO A CA 1
ATOM 2414 C C . PRO A 1 321 ? -17.531 26.516 10.242 1 31.38 321 PRO A C 1
ATOM 2416 O O . PRO A 1 321 ? -17.172 25.516 10.875 1 31.38 321 PRO A O 1
ATOM 2419 N N . ARG A 1 322 ? -18.156 25.844 9.359 1 29.14 322 ARG A N 1
ATOM 2420 C CA . ARG A 1 322 ? -17.016 25.031 8.984 1 29.14 322 ARG A CA 1
ATOM 2421 C C . ARG A 1 322 ? -15.781 25.891 8.727 1 29.14 322 ARG A C 1
ATOM 2423 O O . ARG A 1 322 ? -14.719 25.656 9.312 1 29.14 322 ARG A O 1
ATOM 2430 N N . ARG A 1 323 ? -15.516 26.234 7.32 1 27.64 323 ARG A N 1
ATOM 2431 C CA . ARG A 1 323 ? -14.438 27.094 6.832 1 27.64 323 ARG A CA 1
ATOM 2432 C C . ARG A 1 323 ? -14.734 28.562 7.102 1 27.64 323 ARG A C 1
ATOM 2434 O O . ARG A 1 323 ? -15.742 28.891 7.723 1 27.64 323 ARG A O 1
ATOM 2441 N N . SER A 1 324 ? -14.797 29.562 6 1 23.7 324 SER A N 1
ATOM 2442 C CA . SER A 1 324 ? -14.727 31.016 6.008 1 23.7 324 SER A CA 1
ATOM 2443 C C . SER A 1 324 ? -16.078 31.641 6.305 1 23.7 324 SER A C 1
ATOM 2445 O O . SER A 1 324 ? -17.047 31.422 5.559 1 23.7 324 SER A O 1
ATOM 2447 N N . SER A 1 325 ? -16.812 31.672 7.469 1 25.81 325 SER A N 1
ATOM 2448 C CA . SER A 1 325 ? -18.141 32.281 7.461 1 25.81 325 SER A CA 1
ATOM 2449 C C . SER A 1 325 ? -18.141 33.625 6.773 1 25.81 325 SER A C 1
ATOM 2451 O O . SER A 1 325 ? -19.109 34.375 6.867 1 25.81 325 SER A O 1
ATOM 2453 N N . ARG A 1 326 ? -17.031 34.125 6.148 1 22.67 326 ARG A N 1
ATOM 2454 C CA . ARG A 1 326 ? -17.188 35.562 5.973 1 22.67 326 ARG A CA 1
ATOM 2455 C C . ARG A 1 326 ? -18.109 35.875 4.805 1 22.67 326 ARG A C 1
ATOM 2457 O O . ARG A 1 326 ? -18.312 37.062 4.48 1 22.67 326 ARG A O 1
ATOM 2464 N N . LEU A 1 327 ? -18.5 35.094 3.76 1 22.48 327 LEU A N 1
ATOM 2465 C CA . LEU A 1 327 ? -18.734 35.75 2.465 1 22.48 327 LEU A CA 1
ATOM 2466 C C . LEU A 1 327 ? -20.156 36.25 2.359 1 22.48 327 LEU A C 1
ATOM 2468 O O . LEU A 1 327 ? -20.922 35.812 1.487 1 22.48 327 LEU A O 1
ATOM 2472 N N . ALA A 1 328 ? -20.906 36.781 3.279 1 22.16 328 ALA A N 1
ATOM 2473 C CA . ALA A 1 328 ? -22.281 37.094 2.945 1 22.16 328 ALA A CA 1
ATOM 2474 C C . ALA A 1 328 ? -22.359 38.25 1.953 1 22.16 328 ALA A C 1
ATOM 2476 O O . ALA A 1 328 ? -23.438 38.781 1.694 1 22.16 328 ALA A O 1
ATOM 2477 N N . GLY A 1 329 ? -21.281 38.875 1.256 1 19.8 329 GLY A N 1
ATOM 2478 C CA . GLY A 1 329 ? -21.688 40.188 0.75 1 19.8 329 GLY A CA 1
ATOM 2479 C C . GLY A 1 329 ? -22.766 40.094 -0.317 1 19.8 329 GLY A C 1
ATOM 2480 O O . GLY A 1 329 ? -23.141 39 -0.743 1 19.8 329 GLY A O 1
ATOM 2481 N N . GLU A 1 330 ? -22.812 41.281 -1.337 1 19.23 330 GLU A N 1
ATOM 2482 C CA . GLU A 1 330 ? -23.672 42.188 -2.092 1 19.23 330 GLU A CA 1
ATOM 2483 C C . GLU A 1 330 ? -24.141 41.531 -3.393 1 19.23 330 GLU A C 1
ATOM 2485 O O . GLU A 1 330 ? -23.328 41.094 -4.211 1 19.23 330 GLU A O 1
ATOM 2490 N N . SER A 1 331 ? -25.297 40.969 -3.375 1 19.78 331 SER A N 1
ATOM 2491 C CA . SER A 1 331 ? -26.031 40.625 -4.578 1 19.78 331 SER A CA 1
ATOM 2492 C C . SER A 1 331 ? -26.281 41.844 -5.461 1 19.78 331 SER A C 1
ATOM 2494 O O . SER A 1 331 ? -26.969 42.781 -5.062 1 19.78 331 SER A O 1
ATOM 2496 N N . LYS A 1 332 ? -25.281 42.406 -6.297 1 20.38 332 LYS A N 1
ATOM 2497 C CA . LYS A 1 332 ? -25.531 43.5 -7.223 1 20.38 332 LYS A CA 1
ATOM 2498 C C . LYS A 1 332 ? -26.703 43.156 -8.156 1 20.38 332 LYS A C 1
ATOM 2500 O O . LYS A 1 332 ? -26.625 42.219 -8.922 1 20.38 332 LYS A O 1
ATOM 2505 N N . SER A 1 333 ? -27.969 43.531 -7.984 1 17.73 333 SER A N 1
ATOM 2506 C CA . SER A 1 333 ? -29.109 43.469 -8.891 1 17.73 333 SER A CA 1
ATOM 2507 C C . SER A 1 333 ? -28.891 44.344 -10.117 1 17.73 333 SER A C 1
ATOM 2509 O O . SER A 1 333 ? -29.766 44.469 -10.977 1 17.73 333 SER A O 1
ATOM 2511 N N . SER A 1 334 ? -27.906 45.281 -10.227 1 17.44 334 SER A N 1
ATOM 2512 C CA . SER A 1 334 ? -28.281 46.344 -11.141 1 17.44 334 SER A CA 1
ATOM 2513 C C . SER A 1 334 ? -28.625 45.812 -12.523 1 17.44 334 SER A C 1
ATOM 2515 O O . SER A 1 334 ? -27.922 44.938 -13.039 1 17.44 334 SER A O 1
ATOM 2517 N N . ALA A 1 335 ? -29.812 46.312 -13.047 1 17.27 335 ALA A N 1
ATOM 2518 C CA . ALA A 1 335 ? -30.672 46.188 -14.211 1 17.27 335 ALA A CA 1
ATOM 2519 C C . ALA A 1 335 ? -30 46.781 -15.453 1 17.27 335 ALA A C 1
ATOM 2521 O O . ALA A 1 335 ? -30.594 46.781 -16.531 1 17.27 335 ALA A O 1
ATOM 2522 N N . LEU A 1 336 ? -28.938 47.594 -15.453 1 16.67 336 LEU A N 1
ATOM 2523 C CA . LEU A 1 336 ? -28.984 48.594 -16.5 1 16.67 336 LEU A CA 1
ATOM 2524 C C . LEU A 1 336 ? -29.094 47.969 -17.875 1 16.67 336 LEU A C 1
ATOM 2526 O O . LEU A 1 336 ? -28.469 46.906 -18.125 1 16.67 336 LEU A O 1
ATOM 2530 N N . GLY A 1 337 ? -29.812 48.75 -18.812 1 16.22 337 GLY A N 1
ATOM 2531 C CA . GLY A 1 337 ? -30.484 48.688 -20.094 1 16.22 337 GLY A CA 1
ATOM 2532 C C . GLY A 1 337 ? -29.531 48.375 -21.234 1 16.22 337 GLY A C 1
ATOM 2533 O O . GLY A 1 337 ? -28.328 48.188 -21.031 1 16.22 337 GLY A O 1
ATOM 2534 N N . SER A 1 338 ? -29.641 49.281 -22.344 1 16.69 338 SER A N 1
ATOM 2535 C CA . SER A 1 338 ? -29.984 49.156 -23.766 1 16.69 338 SER A CA 1
ATOM 2536 C C . SER A 1 338 ? -28.75 48.906 -24.609 1 16.69 338 SER A C 1
ATOM 2538 O O . SER A 1 338 ? -27.625 49 -24.125 1 16.69 338 SER A O 1
ATOM 2540 N N . ILE A 1 339 ? -28.672 49.719 -25.922 1 16.14 339 ILE A N 1
ATOM 2541 C CA . ILE A 1 339 ? -28.75 49.344 -27.328 1 16.14 339 ILE A CA 1
ATOM 2542 C C . ILE A 1 339 ? -27.328 49.25 -27.906 1 16.14 339 ILE A C 1
ATOM 2544 O O . ILE A 1 339 ? -26.969 48.219 -28.484 1 16.14 339 ILE A O 1
ATOM 2548 N N . THR A 1 340 ? -26.75 50.406 -28.547 1 16.12 340 THR A N 1
ATOM 2549 C CA . THR A 1 340 ? -26.656 50.656 -29.969 1 16.12 340 THR A CA 1
ATOM 2550 C C . THR A 1 340 ? -25.281 50.25 -30.5 1 16.12 340 THR A C 1
ATOM 2552 O O . THR A 1 340 ? -24.344 50.062 -29.734 1 16.12 340 THR A O 1
ATOM 2555 N N . SER A 1 341 ? -24.891 50.844 -31.797 1 15.99 341 SER A N 1
ATOM 2556 C CA . SER A 1 341 ? -24.375 50.375 -33.094 1 15.99 341 SER A CA 1
ATOM 2557 C C . SER A 1 341 ? -22.859 50.344 -33.094 1 15.99 341 SER A C 1
ATOM 2559 O O . SER A 1 341 ? -22.25 49.281 -33.406 1 15.99 341 SER A O 1
ATOM 2561 N N . SER A 1 342 ? -22.109 51.531 -33.406 1 15.93 342 SER A N 1
ATOM 2562 C CA . SER A 1 342 ? -21.547 51.781 -34.719 1 15.93 342 SER A CA 1
ATOM 2563 C C . SER A 1 342 ? -20.078 51.375 -34.781 1 15.93 342 SER A C 1
ATOM 2565 O O . SER A 1 342 ? -19.453 51.125 -33.719 1 15.93 342 SER A O 1
ATOM 2567 N N . GLY A 1 343 ? -19.219 51.969 -35.812 1 15.48 343 GLY A N 1
ATOM 2568 C CA . GLY A 1 343 ? -18.375 51.594 -36.938 1 15.48 343 GLY A CA 1
ATOM 2569 C C . GLY A 1 343 ? -16.891 51.594 -36.594 1 15.48 343 GLY A C 1
ATOM 2570 O O . GLY A 1 343 ? -16.203 50.594 -36.781 1 15.48 343 GLY A O 1
ATOM 2571 N N . SER A 1 344 ? -16.188 52.875 -36.438 1 15.55 344 SER A N 1
ATOM 2572 C CA . SER A 1 344 ? -15.227 53.312 -37.469 1 15.55 344 SER A CA 1
ATOM 2573 C C . SER A 1 344 ? -13.812 52.875 -37.094 1 15.55 344 SER A C 1
ATOM 2575 O O . SER A 1 344 ? -13.539 52.5 -35.969 1 15.55 344 SER A O 1
ATOM 2577 N N . GLY A 1 345 ? -12.734 53.281 -37.969 1 15.78 345 GLY A N 1
ATOM 2578 C CA . GLY A 1 345 ? -11.617 52.844 -38.812 1 15.78 345 GLY A CA 1
ATOM 2579 C C . GLY A 1 345 ? -10.281 52.969 -38.094 1 15.78 345 GLY A C 1
ATOM 2580 O O . GLY A 1 345 ? -9.523 52 -38 1 15.78 345 GLY A O 1
ATOM 2581 N N . PRO A 1 346 ? -9.625 54.281 -37.906 1 15.91 346 PRO A N 1
ATOM 2582 C CA . PRO A 1 346 ? -8.477 54.594 -38.781 1 15.91 346 PRO A CA 1
ATOM 2583 C C . PRO A 1 346 ? -7.141 54.281 -38.094 1 15.91 346 PRO A C 1
ATOM 2585 O O . PRO A 1 346 ? -7.105 53.938 -36.938 1 15.91 346 PRO A O 1
ATOM 2588 N N . GLY A 1 347 ? -6.18 55.406 -38 1 15.05 347 GLY A N 1
ATOM 2589 C CA . GLY A 1 347 ? -4.953 55.781 -38.688 1 15.05 347 GLY A CA 1
ATOM 2590 C C . GLY A 1 347 ? -3.711 55.562 -37.844 1 15.05 347 GLY A C 1
ATOM 2591 O O . GLY A 1 347 ? -3.168 54.469 -37.781 1 15.05 347 GLY A O 1
ATOM 2592 N N . SER A 1 348 ? -2.984 56.719 -37.344 1 15.04 348 SER A N 1
ATOM 2593 C CA . SER A 1 348 ? -1.735 57.25 -37.875 1 15.04 348 SER A CA 1
ATOM 2594 C C . SER A 1 348 ? -0.562 56.938 -36.969 1 15.04 348 SER A C 1
ATOM 2596 O O . SER A 1 348 ? 0.416 56.312 -37.375 1 15.04 348 SER A O 1
ATOM 2598 N N . SER A 1 349 ? -0.111 57.75 -35.906 1 15.24 349 SER A N 1
ATOM 2599 C CA . SER A 1 349 ? 1.048 58.625 -36.125 1 15.24 349 SER A CA 1
ATOM 2600 C C . SER A 1 349 ? 2.295 58.031 -35.469 1 15.24 349 SER A C 1
ATOM 2602 O O . SER A 1 349 ? 2.195 57.156 -34.625 1 15.24 349 SER A O 1
ATOM 2604 N N . GLY A 1 350 ? 3.568 58.688 -35.719 1 15.17 350 GLY A N 1
ATOM 2605 C CA . GLY A 1 350 ? 4.973 58.75 -36.094 1 15.17 350 GLY A CA 1
ATOM 2606 C C . GLY A 1 350 ? 5.906 58.875 -34.906 1 15.17 350 GLY A C 1
ATOM 2607 O O . GLY A 1 350 ? 7.102 59.125 -35.062 1 15.17 350 GLY A O 1
ATOM 2608 N N . ALA A 1 351 ? 5.867 58.156 -33.844 1 15.35 351 ALA A N 1
ATOM 2609 C CA . ALA A 1 351 ? 6.637 58.75 -32.781 1 15.35 351 ALA A CA 1
ATOM 2610 C C . ALA A 1 351 ? 8.133 58.75 -33.094 1 15.35 351 ALA A C 1
ATOM 2612 O O . ALA A 1 351 ? 8.617 57.844 -33.781 1 15.35 351 ALA A O 1
ATOM 2613 N N . GLY A 1 352 ? 8.828 59.75 -32.531 1 14.77 352 GLY A N 1
ATOM 2614 C CA . GLY A 1 352 ? 10.031 60.531 -32.719 1 14.77 352 GLY A CA 1
ATOM 2615 C C . GLY A 1 352 ? 11.297 59.781 -32.344 1 14.77 352 GLY A C 1
ATOM 2616 O O . GLY A 1 352 ? 11.242 58.719 -31.703 1 14.77 352 GLY A O 1
ATOM 2617 N N . GLY A 1 353 ? 12.648 60.375 -32.531 1 14.72 353 GLY A N 1
ATOM 2618 C CA . GLY A 1 353 ? 13.969 60.344 -33.156 1 14.72 353 GLY A CA 1
ATOM 2619 C C . GLY A 1 353 ? 15.062 60 -32.156 1 14.72 353 GLY A C 1
ATOM 2620 O O . GLY A 1 353 ? 15.969 59.219 -32.469 1 14.72 353 GLY A O 1
ATOM 2621 N N . GLY A 1 354 ? 15.211 60.406 -30.812 1 14.48 354 GLY A N 1
ATOM 2622 C CA . GLY A 1 354 ? 16.438 61.188 -30.719 1 14.48 354 GLY A CA 1
ATOM 2623 C C . GLY A 1 354 ? 17.672 60.312 -30.562 1 14.48 354 GLY A C 1
ATOM 2624 O O . GLY A 1 354 ? 17.562 59.062 -30.5 1 14.48 354 GLY A O 1
ATOM 2625 N N . LEU A 1 355 ? 18.672 60.531 -29.391 1 14.74 355 LEU A N 1
ATOM 2626 C CA . LEU A 1 355 ? 20 61.094 -29.312 1 14.74 355 LEU A CA 1
ATOM 2627 C C . LEU A 1 355 ? 21.047 60 -29.062 1 14.74 355 LEU A C 1
ATOM 2629 O O . LEU A 1 355 ? 20.812 59.094 -28.266 1 14.74 355 LEU A O 1
ATOM 2633 N N . TYR A 1 356 ? 22.281 59.906 -29.812 1 14.71 356 TYR A N 1
ATOM 2634 C CA . TYR A 1 356 ? 23.422 59.094 -30.219 1 14.71 356 TYR A CA 1
ATOM 2635 C C . TYR A 1 356 ? 24.516 59.125 -29.172 1 14.71 356 TYR A C 1
ATOM 2637 O O . TYR A 1 356 ? 25.5 58.375 -29.266 1 14.71 356 TYR A O 1
ATOM 2645 N N . THR A 1 357 ? 24.531 59.406 -27.844 1 15.23 357 THR A N 1
ATOM 2646 C CA . THR A 1 357 ? 25.828 60 -27.516 1 15.23 357 THR A CA 1
ATOM 2647 C C . THR A 1 357 ? 26.891 58.906 -27.453 1 15.23 357 THR A C 1
ATOM 2649 O O . THR A 1 357 ? 26.641 57.781 -27.016 1 15.23 357 THR A O 1
ATOM 2652 N N . LEU A 1 358 ? 28.297 59.25 -27.906 1 14.66 358 LEU A N 1
ATOM 2653 C CA . LEU A 1 358 ? 29.547 58.781 -28.484 1 14.66 358 LEU A CA 1
ATOM 2654 C C . LEU A 1 358 ? 30.547 58.375 -27.406 1 14.66 358 LEU A C 1
ATOM 2656 O O . LEU A 1 358 ? 31.625 57.906 -27.703 1 14.66 358 LEU A O 1
ATOM 2660 N N . ALA A 1 359 ? 30.438 58.25 -26.062 1 15.79 359 ALA A N 1
ATOM 2661 C CA . ALA A 1 359 ? 31.656 58.719 -25.422 1 15.79 359 ALA A CA 1
ATOM 2662 C C . ALA A 1 359 ? 32.812 57.781 -25.703 1 15.79 359 ALA A C 1
ATOM 2664 O O . ALA A 1 359 ? 32.625 56.625 -26.062 1 15.79 359 ALA A O 1
ATOM 2665 N N . GLY A 1 360 ? 34.062 58.094 -25.078 1 15.32 360 GLY A N 1
ATOM 2666 C CA . GLY A 1 360 ? 35.5 58.281 -25.281 1 15.32 360 GLY A CA 1
ATOM 2667 C C . GLY A 1 360 ? 36.312 57.031 -25.062 1 15.32 360 GLY A C 1
ATOM 2668 O O . GLY A 1 360 ? 35.812 56.062 -24.516 1 15.32 360 GLY A O 1
ATOM 2669 N N . SER A 1 361 ? 37.719 57.062 -25.219 1 16.16 361 SER A N 1
ATOM 2670 C CA . SER A 1 361 ? 38.844 56.5 -25.922 1 16.16 361 SER A CA 1
ATOM 2671 C C . SER A 1 361 ? 39.656 55.562 -25 1 16.16 361 SER A C 1
ATOM 2673 O O . SER A 1 361 ? 40 54.469 -25.406 1 16.16 361 SER A O 1
ATOM 2675 N N . SER A 1 362 ? 40.062 55.812 -23.688 1 17.27 362 SER A N 1
ATOM 2676 C CA . SER A 1 362 ? 41.531 55.812 -23.531 1 17.27 362 SER A CA 1
ATOM 2677 C C . SER A 1 362 ? 42.094 54.406 -23.359 1 17.27 362 SER A C 1
ATOM 2679 O O . SER A 1 362 ? 41.406 53.531 -22.812 1 17.27 362 SER A O 1
ATOM 2681 N N . GLY A 1 363 ? 43.344 53.938 -23.953 1 16.55 363 GLY A N 1
ATOM 2682 C CA . GLY A 1 363 ? 44.125 52.844 -24.484 1 16.55 363 GLY A CA 1
ATOM 2683 C C . GLY A 1 363 ? 45 52.188 -23.453 1 16.55 363 GLY A C 1
ATOM 2684 O O . GLY A 1 363 ? 45.594 51.125 -23.719 1 16.55 363 GLY A O 1
ATOM 2685 N N . THR A 1 364 ? 45.281 52.531 -22.219 1 18.03 364 THR A N 1
ATOM 2686 C CA . THR A 1 364 ? 46.688 52.344 -21.891 1 18.03 364 THR A CA 1
ATOM 2687 C C . THR A 1 364 ? 47.031 50.875 -21.734 1 18.03 364 THR A C 1
ATOM 2689 O O . THR A 1 364 ? 46.156 50.062 -21.406 1 18.03 364 THR A O 1
ATOM 2692 N N . THR A 1 365 ? 48.375 50.375 -21.969 1 18.42 365 THR A N 1
ATOM 2693 C CA . THR A 1 365 ? 49.312 49.375 -22.469 1 18.42 365 THR A CA 1
ATOM 2694 C C . THR A 1 365 ? 49.75 48.438 -21.344 1 18.42 365 THR A C 1
ATOM 2696 O O . THR A 1 365 ? 50.438 47.438 -21.594 1 18.42 365 THR A O 1
ATOM 2699 N N . SER A 1 366 ? 49.344 48.406 -20.062 1 18.89 366 SER A N 1
ATOM 2700 C CA . SER A 1 366 ? 50.438 48.031 -19.172 1 18.89 366 SER A CA 1
ATOM 2701 C C . SER A 1 366 ? 50.844 46.594 -19.375 1 18.89 366 SER A C 1
ATOM 2703 O O . SER A 1 366 ? 50.062 45.781 -19.891 1 18.89 366 SER A O 1
ATOM 2705 N N . ARG A 1 367 ? 52.219 46.188 -19.062 1 20.53 367 ARG A N 1
ATOM 2706 C CA . ARG A 1 367 ? 53.375 45.281 -19.172 1 20.53 367 ARG A CA 1
ATOM 2707 C C . ARG A 1 367 ? 53.156 44.031 -18.359 1 20.53 367 ARG A C 1
ATOM 2709 O O . ARG A 1 367 ? 53.062 44.062 -17.125 1 20.53 367 ARG A O 1
ATOM 2716 N N . SER A 1 368 ? 52.562 42.875 -18.812 1 18.73 368 SER A N 1
ATOM 2717 C CA . SER A 1 368 ? 52.188 41.656 -18.109 1 18.73 368 SER A CA 1
ATOM 2718 C C . SER A 1 368 ? 53.406 40.75 -17.875 1 18.73 368 SER A C 1
ATOM 2720 O O . SER A 1 368 ? 53.969 40.25 -18.828 1 18.73 368 SER A O 1
ATOM 2722 N N . SER A 1 369 ? 54.312 41.125 -17.047 1 19.8 369 SER A N 1
ATOM 2723 C CA . SER A 1 369 ? 55.469 40.281 -16.844 1 19.8 369 SER A CA 1
ATOM 2724 C C . SER A 1 369 ? 55.062 38.875 -16.391 1 19.8 369 SER A C 1
ATOM 2726 O O . SER A 1 369 ? 54.219 38.719 -15.516 1 19.8 369 SER A O 1
ATOM 2728 N N . VAL A 1 370 ? 55.406 37.844 -17.141 1 21.28 370 VAL A N 1
ATOM 2729 C CA . VAL A 1 370 ? 55.156 36.406 -17.203 1 21.28 370 VAL A CA 1
ATOM 2730 C C . VAL A 1 370 ? 55.938 35.688 -16.125 1 21.28 370 VAL A C 1
ATOM 2732 O O . VAL A 1 370 ? 57.156 35.5 -16.234 1 21.28 370 VAL A O 1
ATOM 2735 N N . GLU A 1 371 ? 56.094 36.062 -14.867 1 20.14 371 GLU A N 1
ATOM 2736 C CA . GLU A 1 371 ? 57 35.25 -14.047 1 20.14 371 GLU A CA 1
ATOM 2737 C C . GLU A 1 371 ? 56.562 33.812 -13.992 1 20.14 371 GLU A C 1
ATOM 2739 O O . GLU A 1 371 ? 55.375 33.5 -13.922 1 20.14 371 GLU A O 1
ATOM 2744 N N . GLU A 1 372 ? 57.438 32.812 -14.367 1 23.48 372 GLU A N 1
ATOM 2745 C CA . GLU A 1 372 ? 57.469 31.375 -14.586 1 23.48 372 GLU A CA 1
ATOM 2746 C C . GLU A 1 372 ? 57.156 30.609 -13.305 1 23.48 372 GLU A C 1
ATOM 2748 O O . GLU A 1 372 ? 58.062 30.344 -12.5 1 23.48 372 GLU A O 1
ATOM 2753 N N . ASP A 1 373 ? 56.219 30.875 -12.445 1 24.5 373 ASP A N 1
ATOM 2754 C CA . ASP A 1 373 ? 56.25 30.188 -11.156 1 24.5 373 ASP A CA 1
ATOM 2755 C C . ASP A 1 373 ? 56.031 28.688 -11.32 1 24.5 373 ASP A C 1
ATOM 2757 O O . ASP A 1 373 ? 55.219 28.266 -12.148 1 24.5 373 ASP A O 1
ATOM 2761 N N . ARG A 1 374 ? 57 27.703 -10.914 1 28.61 374 ARG A N 1
ATOM 2762 C CA . ARG A 1 374 ? 57.156 26.25 -10.797 1 28.61 374 ARG A CA 1
ATOM 2763 C C . ARG A 1 374 ? 55.938 25.625 -10.094 1 28.61 374 ARG A C 1
ATOM 2765 O O . ARG A 1 374 ? 55.5 26.109 -9.047 1 28.61 374 ARG A O 1
ATOM 2772 N N . PRO A 1 375 ? 55.156 24.812 -10.844 1 29 375 PRO A N 1
ATOM 2773 C CA . PRO A 1 375 ? 53.875 24.234 -10.375 1 29 375 PRO A CA 1
ATOM 2774 C C . PRO A 1 375 ? 54.094 23.234 -9.242 1 29 375 PRO A C 1
ATOM 2776 O O . PRO A 1 375 ? 54.719 22.188 -9.43 1 29 375 PRO A O 1
ATOM 2779 N N . GLY A 1 376 ? 54.688 23.578 -8.086 1 27.67 376 GLY A N 1
ATOM 2780 C CA . GLY A 1 376 ? 54.719 22.656 -6.957 1 27.67 376 GLY A CA 1
ATOM 2781 C C . GLY A 1 376 ? 53.438 21.875 -6.77 1 27.67 376 GLY A C 1
ATOM 2782 O O . GLY A 1 376 ? 52.344 22.422 -6.965 1 27.67 376 GLY A O 1
ATOM 2783 N N . GLY A 1 377 ? 53.438 20.562 -6.922 1 31.81 377 GLY A N 1
ATOM 2784 C CA . GLY A 1 377 ? 52.375 19.578 -6.855 1 31.81 377 GLY A CA 1
ATOM 2785 C C . GLY A 1 377 ? 51.438 19.766 -5.668 1 31.81 377 GLY A C 1
ATOM 2786 O O . GLY A 1 377 ? 51.75 19.312 -4.562 1 31.81 377 GLY A O 1
ATOM 2787 N N . SER A 1 378 ? 50.844 20.906 -5.371 1 29.91 378 SER A N 1
ATOM 2788 C CA . SER A 1 378 ? 50.281 21.453 -4.133 1 29.91 378 SER A CA 1
ATOM 2789 C C . SER A 1 378 ? 49.094 20.625 -3.645 1 29.91 378 SER A C 1
ATOM 2791 O O . SER A 1 378 ? 48.312 20.125 -4.449 1 29.91 378 SER A O 1
ATOM 2793 N N . VAL A 1 379 ? 49.062 20.062 -2.402 1 34.62 379 VAL A N 1
ATOM 2794 C CA . VAL A 1 379 ? 48.062 19.812 -1.368 1 34.62 379 VAL A CA 1
ATOM 2795 C C . VAL A 1 379 ? 46.906 20.781 -1.555 1 34.62 379 VAL A C 1
ATOM 2797 O O . VAL A 1 379 ? 45.969 20.781 -0.754 1 34.62 379 VAL A O 1
ATOM 2800 N N . ALA A 1 380 ? 46.906 21.688 -2.42 1 36.53 380 ALA A N 1
ATOM 2801 C CA . ALA A 1 380 ? 45.938 22.75 -2.682 1 36.53 380 ALA A CA 1
ATOM 2802 C C . ALA A 1 380 ? 44.688 22.188 -3.334 1 36.53 380 ALA A C 1
ATOM 2804 O O . ALA A 1 380 ? 43.625 22.812 -3.303 1 36.53 380 ALA A O 1
ATOM 2805 N N . GLY A 1 381 ? 44.688 21.062 -4.012 1 38.41 381 GLY A N 1
ATOM 2806 C CA . GLY A 1 381 ? 43.5 20.5 -4.676 1 38.41 381 GLY A CA 1
ATOM 2807 C C . GLY A 1 381 ? 42.5 19.891 -3.711 1 38.41 381 GLY A C 1
ATOM 2808 O O . GLY A 1 381 ? 41.312 20.031 -3.896 1 38.41 381 GLY A O 1
ATOM 2809 N N . VAL A 1 382 ? 42.938 18.953 -2.848 1 43.56 382 VAL A N 1
ATOM 2810 C CA . VAL A 1 382 ? 42.094 18.359 -1.801 1 43.56 382 VAL A CA 1
ATOM 2811 C C . VAL A 1 382 ? 41.531 19.469 -0.934 1 43.56 382 VAL A C 1
ATOM 2813 O O . VAL A 1 382 ? 40.344 19.406 -0.537 1 43.56 382 VAL A O 1
ATOM 2816 N N . TYR A 1 383 ? 42.375 20.578 -0.756 1 44.53 383 TYR A N 1
ATOM 2817 C CA . TYR A 1 383 ? 41.938 21.734 0.039 1 44.53 383 TYR A CA 1
ATOM 2818 C C . TYR A 1 383 ? 40.844 22.516 -0.677 1 44.53 383 TYR A C 1
ATOM 2820 O O . TYR A 1 383 ? 39.906 23.016 -0.041 1 44.53 383 TYR A O 1
ATOM 2828 N N . HIS A 1 384 ? 40.938 22.562 -1.974 1 46.25 384 HIS A N 1
ATOM 2829 C CA . HIS A 1 384 ? 39.938 23.297 -2.746 1 46.25 384 HIS A CA 1
ATOM 2830 C C . HIS A 1 384 ? 38.594 22.562 -2.738 1 46.25 384 HIS A C 1
ATOM 2832 O O . HIS A 1 384 ? 37.531 23.188 -2.654 1 46.25 384 HIS A O 1
ATOM 2838 N N . GLY A 1 385 ? 38.562 21.156 -2.701 1 52.09 385 GLY A N 1
ATOM 2839 C CA . GLY A 1 385 ? 37.344 20.375 -2.643 1 52.09 385 GLY A CA 1
ATOM 2840 C C . GLY A 1 385 ? 36.625 20.469 -1.307 1 52.09 385 GLY A C 1
ATOM 2841 O O . GLY A 1 385 ? 35.406 20.594 -1.259 1 52.09 385 GLY A O 1
ATOM 2842 N N . SER A 1 386 ? 37.438 20.406 -0.263 1 61.47 386 SER A N 1
ATOM 2843 C CA . SER A 1 386 ? 36.875 20.516 1.085 1 61.47 386 SER A CA 1
ATOM 2844 C C . SER A 1 386 ? 36.312 21.906 1.343 1 61.47 386 SER A C 1
ATOM 2846 O O . SER A 1 386 ? 35.281 22.062 1.972 1 61.47 386 SER A O 1
ATOM 2848 N N . LYS A 1 387 ? 37 22.969 0.803 1 65.56 387 LYS A N 1
ATOM 2849 C CA . LYS A 1 387 ? 36.531 24.344 0.995 1 65.56 387 LYS A CA 1
ATOM 2850 C C . LYS A 1 387 ? 35.219 24.578 0.226 1 65.56 387 LYS A C 1
ATOM 2852 O O . LYS A 1 387 ? 34.312 25.234 0.722 1 65.56 387 LYS A O 1
ATOM 2857 N N . VAL A 1 388 ? 35.219 23.984 -0.928 1 68.19 388 VAL A N 1
ATOM 2858 C CA . VAL A 1 388 ? 34.031 24.109 -1.75 1 68.19 388 VAL A CA 1
ATOM 2859 C C . VAL A 1 388 ? 32.844 23.438 -1.049 1 68.19 388 VAL A C 1
ATOM 2861 O O . VAL A 1 388 ? 31.734 23.984 -1.038 1 68.19 388 VAL A O 1
ATOM 2864 N N . PHE A 1 389 ? 33.188 22.422 -0.416 1 74.44 389 PHE A N 1
ATOM 2865 C CA . PHE A 1 389 ? 32.125 21.734 0.308 1 74.44 389 PHE A CA 1
ATOM 2866 C C . PHE A 1 389 ? 31.688 22.531 1.528 1 74.44 389 PHE A C 1
ATOM 2868 O O . PHE A 1 389 ? 30.5 22.578 1.854 1 74.44 389 PHE A O 1
ATOM 2875 N N . GLN A 1 390 ? 32.625 23.203 2.096 1 78.06 390 GLN A N 1
ATOM 2876 C CA . GLN A 1 390 ? 32.312 24.016 3.268 1 78.06 390 GLN A CA 1
ATOM 2877 C C . GLN A 1 390 ? 31.469 25.234 2.885 1 78.06 390 GLN A C 1
ATOM 2879 O O . GLN A 1 390 ? 30.5 25.562 3.57 1 78.06 390 GLN A O 1
ATOM 2884 N N . ASP A 1 391 ? 31.828 25.766 1.812 1 83.31 391 ASP A N 1
ATOM 2885 C CA . ASP A 1 391 ? 31.062 26.906 1.338 1 83.31 391 ASP A CA 1
ATOM 2886 C C . ASP A 1 391 ? 29.656 26.484 0.915 1 83.31 391 ASP A C 1
ATOM 2888 O O . ASP A 1 391 ? 28.688 27.203 1.142 1 83.31 391 ASP A O 1
ATOM 2892 N N . GLY A 1 392 ? 29.625 25.359 0.367 1 87.69 392 GLY A N 1
ATOM 2893 C CA . GLY A 1 392 ? 28.328 24.828 -0.043 1 87.69 392 GLY A CA 1
ATOM 2894 C C . GLY A 1 392 ? 27.422 24.531 1.126 1 87.69 392 GLY A C 1
ATOM 2895 O O . GLY A 1 392 ? 26.203 24.75 1.046 1 87.69 392 GLY A O 1
ATOM 2896 N N . ALA A 1 393 ? 27.969 24.094 2.168 1 89.31 393 ALA A N 1
ATOM 2897 C CA . ALA A 1 393 ? 27.203 23.797 3.375 1 89.31 393 ALA A CA 1
ATOM 2898 C C . ALA A 1 393 ? 26.641 25.062 4.004 1 89.31 393 ALA A C 1
ATOM 2900 O O . ALA A 1 393 ? 25.516 25.078 4.5 1 89.31 393 ALA A O 1
ATOM 2901 N N . LEU A 1 394 ? 27.453 26.109 3.988 1 89.44 394 LEU A N 1
ATOM 2902 C CA . LEU A 1 394 ? 27.016 27.375 4.543 1 89.44 394 LEU A CA 1
ATOM 2903 C C . LEU A 1 394 ? 25.891 27.984 3.691 1 89.44 394 LEU A C 1
ATOM 2905 O O . LEU A 1 394 ? 24.953 28.562 4.223 1 89.44 394 LEU A O 1
ATOM 2909 N N . GLU A 1 395 ? 26.047 27.828 2.422 1 91.62 395 GLU A N 1
ATOM 2910 C CA . GLU A 1 395 ? 25 28.312 1.52 1 91.62 395 GLU A CA 1
ATOM 2911 C C . GLU A 1 395 ? 23.688 27.562 1.749 1 91.62 395 GLU A C 1
ATOM 2913 O O . GLU A 1 395 ? 22.609 28.172 1.729 1 91.62 395 GLU A O 1
ATOM 2918 N N . LEU A 1 396 ? 23.797 26.328 1.909 1 93.69 396 LEU A N 1
ATOM 2919 C CA . LEU A 1 396 ? 22.609 25.516 2.166 1 93.69 396 LEU A CA 1
ATOM 2920 C C . LEU A 1 396 ? 21.969 25.906 3.496 1 93.69 396 LEU A C 1
ATOM 2922 O O . LEU A 1 396 ? 20.734 26.016 3.594 1 93.69 396 LEU A O 1
ATOM 2926 N N . LEU A 1 397 ? 22.75 26.094 4.469 1 93.31 397 LEU A N 1
ATOM 2927 C CA . LEU A 1 397 ? 22.234 26.469 5.777 1 93.31 397 LEU A CA 1
ATOM 2928 C C . LEU A 1 397 ? 21.516 27.812 5.707 1 93.31 397 LEU A C 1
ATOM 2930 O O . LEU A 1 397 ? 20.5 28.016 6.371 1 93.31 397 LEU A O 1
ATOM 2934 N N . ASN A 1 398 ? 22.062 28.688 4.953 1 92.94 398 ASN A N 1
ATOM 2935 C CA . ASN A 1 398 ? 21.422 29.984 4.781 1 92.94 398 ASN A CA 1
ATOM 2936 C C . ASN A 1 398 ? 20.062 29.859 4.098 1 92.94 398 ASN A C 1
ATOM 2938 O O . ASN A 1 398 ? 19.109 30.562 4.453 1 92.94 398 ASN A O 1
ATOM 2942 N N . LEU A 1 399 ? 19.984 29.047 3.102 1 95.81 399 LEU A N 1
ATOM 2943 C CA . LEU A 1 399 ? 18.719 28.781 2.439 1 95.81 399 LEU A CA 1
ATOM 2944 C C . LEU A 1 399 ? 17.703 28.203 3.42 1 95.81 399 LEU A C 1
ATOM 2946 O O . LEU A 1 399 ? 16.562 28.656 3.469 1 95.81 399 LEU A O 1
ATOM 2950 N N . LEU A 1 400 ? 18.125 27.234 4.195 1 96.62 400 LEU A N 1
ATOM 2951 C CA . LEU A 1 400 ? 17.234 26.594 5.156 1 96.62 400 LEU A CA 1
ATOM 2952 C C . LEU A 1 400 ? 16.828 27.578 6.25 1 96.62 400 LEU A C 1
ATOM 2954 O O . LEU A 1 400 ? 15.719 27.484 6.789 1 96.62 400 LEU A O 1
ATOM 2958 N N . ARG A 1 401 ? 17.719 28.484 6.52 1 95.44 401 ARG A N 1
ATOM 2959 C CA . ARG A 1 401 ? 17.422 29.5 7.523 1 95.44 401 ARG A CA 1
ATOM 2960 C C . ARG A 1 401 ? 16.234 30.359 7.094 1 95.44 401 ARG A C 1
ATOM 2962 O O . ARG A 1 401 ? 15.328 30.625 7.883 1 95.44 401 ARG A O 1
ATOM 2969 N N . ILE A 1 402 ? 16.219 30.797 5.879 1 97.06 402 ILE A N 1
ATOM 2970 C CA . ILE A 1 402 ? 15.133 31.625 5.359 1 97.06 402 ILE A CA 1
ATOM 2971 C C . ILE A 1 402 ? 13.844 30.812 5.324 1 97.06 402 ILE A C 1
ATOM 2973 O O . ILE A 1 402 ? 12.789 31.281 5.766 1 97.06 402 ILE A O 1
ATOM 2977 N N . LEU A 1 403 ? 13.93 29.609 4.809 1 98.06 403 LEU A N 1
ATOM 2978 C CA . LEU A 1 403 ? 12.766 28.734 4.762 1 98.06 403 LEU A CA 1
ATOM 2979 C C . LEU A 1 403 ? 12.25 28.453 6.168 1 98.06 403 LEU A C 1
ATOM 2981 O O . LEU A 1 403 ? 11.039 28.453 6.398 1 98.06 403 LEU A O 1
ATOM 2985 N N . GLY A 1 404 ? 13.188 28.188 7.082 1 97.62 404 GLY A N 1
ATOM 2986 C CA . GLY A 1 404 ? 12.836 27.875 8.453 1 97.62 404 GLY A CA 1
ATOM 2987 C C . GLY A 1 404 ? 12.156 29.016 9.18 1 97.62 404 GLY A C 1
ATOM 2988 O O . GLY A 1 404 ? 11.219 28.812 9.953 1 97.62 404 GLY A O 1
ATOM 2989 N N . GLU A 1 405 ? 12.633 30.203 8.93 1 97.06 405 GLU A N 1
ATOM 2990 C CA . GLU A 1 405 ? 12.023 31.391 9.531 1 97.06 405 GLU A CA 1
ATOM 2991 C C . GLU A 1 405 ? 10.578 31.547 9.078 1 97.06 405 GLU A C 1
ATOM 2993 O O . GLU A 1 405 ? 9.695 31.812 9.898 1 97.06 405 GLU A O 1
ATOM 2998 N N . GLY A 1 406 ? 10.391 31.484 7.781 1 98.06 406 GLY A N 1
ATOM 2999 C CA . GLY A 1 406 ? 9.039 31.578 7.266 1 98.06 406 GLY A CA 1
ATOM 3000 C C . GLY A 1 406 ? 8.117 30.516 7.824 1 98.06 406 GLY A C 1
ATOM 3001 O O . GLY A 1 406 ? 6.992 30.812 8.242 1 98.06 406 GLY A O 1
ATOM 3002 N N . PHE A 1 407 ? 8.609 29.281 7.844 1 98.19 407 PHE A N 1
ATOM 3003 C CA . PHE A 1 407 ? 7.793 28.172 8.312 1 98.19 407 PHE A CA 1
ATOM 3004 C C . PHE A 1 407 ? 7.504 28.312 9.797 1 98.19 407 PHE A C 1
ATOM 3006 O O . PHE A 1 407 ? 6.398 28 10.25 1 98.19 407 PHE A O 1
ATOM 3013 N N . ARG A 1 408 ? 8.438 28.656 10.594 1 97.19 408 ARG A N 1
ATOM 3014 C CA . ARG A 1 408 ? 8.266 28.875 12.023 1 97.19 408 ARG A CA 1
ATOM 3015 C C . ARG A 1 408 ? 7.176 29.906 12.297 1 97.19 408 ARG A C 1
ATOM 3017 O O . ARG A 1 408 ? 6.293 29.688 13.125 1 97.19 408 ARG A O 1
ATOM 3024 N N . HIS A 1 409 ? 7.227 31.062 11.57 1 97.75 409 HIS A N 1
ATOM 3025 C CA . HIS A 1 409 ? 6.195 32.094 11.711 1 97.75 409 HIS A CA 1
ATOM 3026 C C . HIS A 1 409 ? 4.82 31.531 11.352 1 97.75 409 HIS A C 1
ATOM 3028 O O . HIS A 1 409 ? 3.83 31.844 12.016 1 97.75 409 HIS A O 1
ATOM 3034 N N . LEU A 1 410 ? 4.785 30.781 10.32 1 97.69 410 LEU A N 1
ATOM 3035 C CA . LEU A 1 410 ? 3.516 30.219 9.883 1 97.69 410 LEU A CA 1
ATOM 3036 C C . LEU A 1 410 ? 2.93 29.297 10.945 1 97.69 410 LEU A C 1
ATOM 3038 O O . LEU A 1 410 ? 1.722 29.328 11.195 1 97.69 410 LEU A O 1
ATOM 3042 N N . CYS A 1 411 ? 3.797 28.5 11.617 1 96.75 411 CYS A N 1
ATOM 3043 C CA . CYS A 1 411 ? 3.348 27.562 12.648 1 96.75 411 CYS A CA 1
ATOM 3044 C C . CYS A 1 411 ? 2.834 28.312 13.875 1 96.75 411 CYS A C 1
ATOM 3046 O O . CYS A 1 411 ? 2.012 27.797 14.633 1 96.75 411 CYS A O 1
ATOM 3048 N N . MET A 1 412 ? 3.254 29.562 14.016 1 95.88 412 MET A N 1
ATOM 3049 C CA . MET A 1 412 ? 2.797 30.391 15.117 1 95.88 412 MET A CA 1
ATOM 3050 C C . MET A 1 412 ? 1.655 31.297 14.672 1 95.88 412 MET A C 1
ATOM 3052 O O . MET A 1 412 ? 1.235 32.188 15.422 1 95.88 412 MET A O 1
ATOM 3056 N N . TYR A 1 413 ? 1.195 31.156 13.461 1 96.44 413 TYR A N 1
ATOM 3057 C CA . TYR A 1 413 ? 0.066 31.859 12.867 1 96.44 413 TYR A CA 1
ATOM 3058 C C . TYR A 1 413 ? 0.376 33.344 12.695 1 96.44 413 TYR A C 1
ATOM 3060 O O . TYR A 1 413 ? -0.518 34.188 12.797 1 96.44 413 TYR A O 1
ATOM 3068 N N . ARG A 1 414 ? 1.664 33.656 12.656 1 96.62 414 ARG A N 1
ATOM 3069 C CA . ARG A 1 414 ? 2.133 34.969 12.227 1 96.62 414 ARG A CA 1
ATOM 3070 C C . ARG A 1 414 ? 2.295 35 10.711 1 96.62 414 ARG A C 1
ATOM 3072 O O . ARG A 1 414 ? 3.418 35 10.195 1 96.62 414 ARG A O 1
ATOM 3079 N N . CYS A 1 415 ? 1.223 35.125 10 1 96.94 415 CYS A N 1
ATOM 3080 C CA . CYS A 1 415 ? 1.123 34.875 8.57 1 96.94 415 CYS A CA 1
ATOM 3081 C C . CYS A 1 415 ? 1.789 36 7.762 1 96.94 415 CYS A C 1
ATOM 3083 O O . CYS A 1 415 ? 2.457 35.719 6.762 1 96.94 415 CYS A O 1
ATOM 3085 N N . GLN A 1 416 ? 1.648 37.219 8.188 1 95.75 416 GLN A N 1
ATOM 3086 C CA . GLN A 1 416 ? 2.281 38.312 7.465 1 95.75 416 GLN A CA 1
ATOM 3087 C C . GLN A 1 416 ? 3.801 38.188 7.523 1 95.75 416 GLN A C 1
ATOM 3089 O O . GLN A 1 416 ? 4.48 38.406 6.516 1 95.75 416 GLN A O 1
ATOM 3094 N N . GLU A 1 417 ? 4.285 37.906 8.711 1 97.62 417 GLU A N 1
ATOM 3095 C CA . GLU A 1 417 ? 5.723 37.719 8.883 1 97.62 417 GLU A CA 1
ATOM 3096 C C . GLU A 1 417 ? 6.227 36.531 8.055 1 97.62 417 GLU A C 1
ATOM 3098 O O . GLU A 1 417 ? 7.328 36.594 7.5 1 97.62 417 GLU A O 1
ATOM 3103 N N . ALA A 1 418 ? 5.461 35.5 8.023 1 98.38 418 ALA A N 1
ATOM 3104 C CA . ALA A 1 418 ? 5.824 34.312 7.238 1 98.38 418 ALA A CA 1
ATOM 3105 C C . ALA A 1 418 ? 5.953 34.656 5.758 1 98.38 418 ALA A C 1
ATOM 3107 O O . ALA A 1 418 ? 6.926 34.281 5.102 1 98.38 418 ALA A O 1
ATOM 3108 N N . MET A 1 419 ? 4.965 35.375 5.203 1 98 419 MET A N 1
ATOM 3109 C CA . MET A 1 419 ? 4.98 35.75 3.797 1 98 419 MET A CA 1
ATOM 3110 C C . MET A 1 419 ? 6.191 36.625 3.49 1 98 419 MET A C 1
ATOM 3112 O O . MET A 1 419 ? 6.82 36.469 2.441 1 98 419 MET A O 1
ATOM 3116 N N . GLN A 1 420 ? 6.508 37.5 4.473 1 98 420 GLN A N 1
ATOM 3117 C CA . GLN A 1 420 ? 7.672 38.344 4.301 1 98 420 GLN A CA 1
ATOM 3118 C C . GLN A 1 420 ? 8.961 37.531 4.285 1 98 420 GLN A C 1
ATOM 3120 O O . GLN A 1 420 ? 9.867 37.812 3.494 1 98 420 GLN A O 1
ATOM 3125 N N . ALA A 1 421 ? 9.062 36.625 5.145 1 98 421 ALA A N 1
ATOM 3126 C CA . ALA A 1 421 ? 10.242 35.75 5.203 1 98 421 ALA A CA 1
ATOM 3127 C C . ALA A 1 421 ? 10.422 35 3.9 1 98 421 ALA A C 1
ATOM 3129 O O . ALA A 1 421 ? 11.523 34.938 3.352 1 98 421 ALA A O 1
ATOM 3130 N N . PHE A 1 422 ? 9.367 34.406 3.354 1 98.38 422 PHE A N 1
ATOM 3131 C CA . PHE A 1 422 ? 9.43 33.625 2.129 1 98.38 422 PHE A CA 1
ATOM 3132 C C . PHE A 1 422 ? 9.773 34.5 0.936 1 98.38 422 PHE A C 1
ATOM 3134 O O . PHE A 1 422 ? 10.375 34.031 -0.035 1 98.38 422 PHE A O 1
ATOM 3141 N N . SER A 1 423 ? 9.391 35.75 1.015 1 97.44 423 SER A N 1
ATOM 3142 C CA . SER A 1 423 ? 9.633 36.656 -0.091 1 97.44 423 SER A CA 1
ATOM 3143 C C . SER A 1 423 ? 11.117 36.938 -0.263 1 97.44 423 SER A C 1
ATOM 3145 O O . SER A 1 423 ? 11.547 37.438 -1.314 1 97.44 423 SER A O 1
ATOM 3147 N N . LYS A 1 424 ? 11.914 36.625 0.788 1 97.62 424 LYS A N 1
ATOM 3148 C CA . LYS A 1 424 ? 13.359 36.844 0.74 1 97.62 424 LYS A CA 1
ATOM 3149 C C . LYS A 1 424 ? 14.047 35.781 -0.096 1 97.62 424 LYS A C 1
ATOM 3151 O O . LYS A 1 424 ? 15.211 35.906 -0.466 1 97.62 424 LYS A O 1
ATOM 3156 N N . LEU A 1 425 ? 13.359 34.781 -0.5 1 98 425 LEU A N 1
ATOM 3157 C CA . LEU A 1 425 ? 13.938 33.656 -1.251 1 98 425 LEU A CA 1
ATOM 3158 C C . LEU A 1 425 ? 14.188 34.062 -2.701 1 98 425 LEU A C 1
ATOM 3160 O O . LEU A 1 425 ? 13.438 34.844 -3.271 1 98 425 LEU A O 1
ATOM 3164 N N . PRO A 1 426 ? 15.281 33.5 -3.232 1 96.44 426 PRO A N 1
ATOM 3165 C CA . PRO A 1 426 ? 15.414 33.625 -4.684 1 96.44 426 PRO A CA 1
ATOM 3166 C C . PRO A 1 426 ? 14.227 33.062 -5.449 1 96.44 426 PRO A C 1
ATOM 3168 O O . PRO A 1 426 ? 13.57 32.125 -4.977 1 96.44 426 PRO A O 1
ATOM 3171 N N . GLN A 1 427 ? 13.945 33.594 -6.602 1 96 427 GLN A N 1
ATOM 3172 C CA . GLN A 1 427 ? 12.758 33.25 -7.379 1 96 427 GLN A CA 1
ATOM 3173 C C . GLN A 1 427 ? 12.711 31.734 -7.676 1 96 427 GLN A C 1
ATOM 3175 O O . GLN A 1 427 ? 11.633 31.141 -7.688 1 96 427 GLN A O 1
ATOM 3180 N N . GLN A 1 428 ? 13.844 31.156 -7.93 1 95.5 428 GLN A N 1
ATOM 3181 C CA . GLN A 1 428 ? 13.883 29.734 -8.242 1 95.5 428 GLN A CA 1
ATOM 3182 C C . GLN A 1 428 ? 13.406 28.891 -7.062 1 95.5 428 GLN A C 1
ATOM 3184 O O . GLN A 1 428 ? 12.758 27.859 -7.25 1 95.5 428 GLN A O 1
ATOM 3189 N N . GLN A 1 429 ? 13.695 29.359 -5.891 1 97.12 429 GLN A N 1
ATOM 3190 C CA . GLN A 1 429 ? 13.289 28.656 -4.68 1 97.12 429 GLN A CA 1
ATOM 3191 C C . GLN A 1 429 ? 11.852 28.984 -4.297 1 97.12 429 GLN A C 1
ATOM 3193 O O . GLN A 1 429 ? 11.117 28.125 -3.801 1 97.12 429 GLN A O 1
ATOM 3198 N N . PHE A 1 430 ? 11.516 30.234 -4.566 1 97.75 430 PHE A N 1
ATOM 3199 C CA . PHE A 1 430 ? 10.164 30.688 -4.238 1 97.75 430 PHE A CA 1
ATOM 3200 C C . PHE A 1 430 ? 9.133 29.969 -5.109 1 97.75 430 PHE A C 1
ATOM 3202 O O . PHE A 1 430 ? 8.047 29.625 -4.641 1 97.75 430 PHE A O 1
ATOM 3209 N N . ALA A 1 431 ? 9.594 29.766 -6.359 1 95.88 431 ALA A N 1
ATOM 3210 C CA . ALA A 1 431 ? 8.68 29.172 -7.332 1 95.88 431 ALA A CA 1
ATOM 3211 C C . ALA A 1 431 ? 8.703 27.641 -7.234 1 95.88 431 ALA A C 1
ATOM 3213 O O . ALA A 1 431 ? 8.867 26.953 -8.242 1 95.88 431 ALA A O 1
ATOM 3214 N N . THR A 1 432 ? 8.656 27.141 -6.145 1 96.12 432 THR A N 1
ATOM 3215 C CA . THR A 1 432 ? 8.484 25.719 -5.887 1 96.12 432 THR A CA 1
ATOM 3216 C C . THR A 1 432 ? 7.148 25.453 -5.199 1 96.12 432 THR A C 1
ATOM 3218 O O . THR A 1 432 ? 6.609 26.328 -4.516 1 96.12 432 THR A O 1
ATOM 3221 N N . SER A 1 433 ? 6.609 24.266 -5.445 1 95.38 433 SER A N 1
ATOM 3222 C CA . SER A 1 433 ? 5.273 23.953 -4.953 1 95.38 433 SER A CA 1
ATOM 3223 C C . SER A 1 433 ? 5.211 24.016 -3.432 1 95.38 433 SER A C 1
ATOM 3225 O O . SER A 1 433 ? 4.207 24.469 -2.867 1 95.38 433 SER A O 1
ATOM 3227 N N . TRP A 1 434 ? 6.211 23.594 -2.758 1 96.62 434 TRP A N 1
ATOM 3228 C CA . TRP A 1 434 ? 6.199 23.594 -1.3 1 96.62 434 TRP A CA 1
ATOM 3229 C C . TRP A 1 434 ? 6.066 25.016 -0.756 1 96.62 434 TRP A C 1
ATOM 3231 O O . TRP A 1 434 ? 5.215 25.281 0.091 1 96.62 434 TRP A O 1
ATOM 3241 N N . VAL A 1 435 ? 6.934 25.969 -1.218 1 98.06 435 VAL A N 1
ATOM 3242 C CA . VAL A 1 435 ? 6.93 27.344 -0.727 1 98.06 435 VAL A CA 1
ATOM 3243 C C . VAL A 1 435 ? 5.594 28.016 -1.055 1 98.06 435 VAL A C 1
ATOM 3245 O O . VAL A 1 435 ? 4.992 28.672 -0.201 1 98.06 435 VAL A O 1
ATOM 3248 N N . LEU A 1 436 ? 5.141 27.812 -2.244 1 97.81 436 LEU A N 1
ATOM 3249 C CA . LEU A 1 436 ? 3.885 28.406 -2.672 1 97.81 436 LEU A CA 1
ATOM 3250 C C . LEU A 1 436 ? 2.721 27.891 -1.832 1 97.81 436 LEU A C 1
ATOM 3252 O O . LEU A 1 436 ? 1.821 28.656 -1.475 1 97.81 436 LEU A O 1
ATOM 3256 N N . CYS A 1 437 ? 2.76 26.625 -1.548 1 97.44 437 CYS A N 1
ATOM 3257 C CA . CYS A 1 437 ? 1.699 26.078 -0.715 1 97.44 437 CYS A CA 1
ATOM 3258 C C . CYS A 1 437 ? 1.725 26.688 0.681 1 97.44 437 CYS A C 1
ATOM 3260 O O . CYS A 1 437 ? 0.673 26.922 1.277 1 97.44 437 CYS A O 1
ATOM 3262 N N . GLN A 1 438 ? 2.938 26.953 1.189 1 98.19 438 GLN A N 1
ATOM 3263 C CA . GLN A 1 438 ? 3.037 27.594 2.496 1 98.19 438 GLN A CA 1
ATOM 3264 C C . GLN A 1 438 ? 2.502 29.031 2.453 1 98.19 438 GLN A C 1
ATOM 3266 O O . GLN A 1 438 ? 1.804 29.453 3.371 1 98.19 438 GLN A O 1
ATOM 3271 N N . VAL A 1 439 ? 2.793 29.703 1.429 1 98.38 439 VAL A N 1
ATOM 3272 C CA . VAL A 1 439 ? 2.316 31.078 1.271 1 98.38 439 VAL A CA 1
ATOM 3273 C C . VAL A 1 439 ? 0.795 31.078 1.125 1 98.38 439 VAL A C 1
ATOM 3275 O O . VAL A 1 439 ? 0.112 31.922 1.708 1 98.38 439 VAL A O 1
ATOM 3278 N N . ALA A 1 440 ? 0.305 30.172 0.322 1 98.19 440 ALA A N 1
ATOM 3279 C CA . ALA A 1 440 ? -1.142 30.062 0.154 1 98.19 440 ALA A CA 1
ATOM 3280 C C . ALA A 1 440 ? -1.826 29.75 1.482 1 98.19 440 ALA A C 1
ATOM 3282 O O . ALA A 1 440 ? -2.904 30.281 1.77 1 98.19 440 ALA A O 1
ATOM 3283 N N . ARG A 1 441 ? -1.23 28.922 2.254 1 97.56 441 ARG A N 1
ATOM 3284 C CA . ARG A 1 441 ? -1.758 28.594 3.574 1 97.56 441 ARG A CA 1
ATOM 3285 C C . ARG A 1 441 ? -1.816 29.844 4.465 1 97.56 441 ARG A C 1
ATOM 3287 O O . ARG A 1 441 ? -2.771 30.016 5.223 1 97.56 441 ARG A O 1
ATOM 3294 N N . ALA A 1 442 ? -0.775 30.609 4.422 1 97.81 442 ALA A N 1
ATOM 3295 C CA . ALA A 1 442 ? -0.755 31.859 5.176 1 97.81 442 ALA A CA 1
ATOM 3296 C C . ALA A 1 442 ? -1.919 32.75 4.77 1 97.81 442 ALA A C 1
ATOM 3298 O O . ALA A 1 442 ? -2.578 33.344 5.629 1 97.81 442 ALA A O 1
ATOM 3299 N N . CYS A 1 443 ? -2.178 32.844 3.516 1 97.06 443 CYS A N 1
ATOM 3300 C CA . CYS A 1 443 ? -3.293 33.625 3.016 1 97.06 443 CYS A CA 1
ATOM 3301 C C . CYS A 1 443 ? -4.625 33.062 3.494 1 97.06 443 CYS A C 1
ATOM 3303 O O . CYS A 1 443 ? -5.535 33.812 3.84 1 97.06 443 CYS A O 1
ATOM 3305 N N . CYS A 1 444 ? -4.719 31.812 3.496 1 95.75 444 CYS A N 1
ATOM 3306 C CA . CYS A 1 444 ? -5.93 31.141 3.965 1 95.75 444 CYS A CA 1
ATOM 3307 C C . CYS A 1 444 ? -6.199 31.469 5.43 1 95.75 444 CYS A C 1
ATOM 3309 O O . CYS A 1 444 ? -7.332 31.781 5.801 1 95.75 444 CYS A O 1
ATOM 3311 N N . GLU A 1 445 ? -5.133 31.453 6.254 1 94.19 445 GLU A N 1
ATOM 3312 C CA . GLU A 1 445 ? -5.258 31.75 7.68 1 94.19 445 GLU A CA 1
ATOM 3313 C C . GLU A 1 445 ? -5.684 33.188 7.914 1 94.19 445 GLU A C 1
ATOM 3315 O O . GLU A 1 445 ? -6.348 33.5 8.906 1 94.19 445 GLU A O 1
ATOM 3320 N N . MET A 1 446 ? -5.34 34.062 6.984 1 92.81 446 MET A N 1
ATOM 3321 C CA . MET A 1 446 ? -5.719 35.469 7.078 1 92.81 446 MET A CA 1
ATOM 3322 C C . MET A 1 446 ? -7.074 35.719 6.43 1 92.81 446 MET A C 1
ATOM 3324 O O . MET A 1 446 ? -7.473 36.844 6.227 1 92.81 446 MET A O 1
ATOM 3328 N N . VAL A 1 447 ? -7.754 34.688 5.93 1 91.56 447 VAL A N 1
ATOM 3329 C CA . VAL A 1 447 ? -9.094 34.688 5.359 1 91.56 447 VAL A CA 1
ATOM 3330 C C . VAL A 1 447 ? -9.094 35.438 4.027 1 91.56 447 VAL A C 1
ATOM 3332 O O . VAL A 1 447 ? -10.078 36.094 3.67 1 91.56 447 VAL A O 1
ATOM 3335 N N . ASP A 1 448 ? -7.965 35.469 3.457 1 93.75 448 ASP A N 1
ATOM 3336 C CA . ASP A 1 448 ? -7.844 36 2.094 1 93.75 448 ASP A CA 1
ATOM 3337 C C . ASP A 1 448 ? -7.938 34.844 1.076 1 93.75 448 ASP A C 1
ATOM 3339 O O . ASP A 1 448 ? -6.941 34.5 0.445 1 93.75 448 ASP A O 1
ATOM 3343 N N . TYR A 1 449 ? -9.047 34.344 0.789 1 96 449 TYR A N 1
ATOM 3344 C CA . TYR A 1 449 ? -9.281 33.125 0.013 1 96 449 TYR A CA 1
ATOM 3345 C C . TYR A 1 449 ? -8.977 33.375 -1.463 1 96 449 TYR A C 1
ATOM 3347 O O . TYR A 1 449 ? -8.375 32.5 -2.119 1 96 449 TYR A O 1
ATOM 3355 N N . PRO A 1 450 ? -9.367 34.531 -1.997 1 96.81 450 PRO A N 1
ATOM 3356 C CA . PRO A 1 450 ? -9.055 34.75 -3.414 1 96.81 450 PRO A CA 1
ATOM 3357 C C . PRO A 1 450 ? -7.559 34.688 -3.707 1 96.81 450 PRO A C 1
ATOM 3359 O O . PRO A 1 450 ? -7.145 34.031 -4.684 1 96.81 450 PRO A O 1
ATOM 3362 N N . GLU A 1 451 ? -6.828 35.344 -2.799 1 97.38 451 GLU A N 1
ATOM 3363 C CA . GLU A 1 451 ? -5.383 35.281 -2.994 1 97.38 451 GLU A CA 1
ATOM 3364 C C . GLU A 1 451 ? -4.844 33.875 -2.775 1 97.38 451 GLU A C 1
ATOM 3366 O O . GLU A 1 451 ? -3.939 33.438 -3.486 1 97.38 451 GLU A O 1
ATOM 3371 N N . ALA A 1 452 ? -5.285 33.219 -1.802 1 98.12 452 ALA A N 1
ATOM 3372 C CA . ALA A 1 452 ? -4.895 31.844 -1.557 1 98.12 452 ALA A CA 1
ATOM 3373 C C . ALA A 1 452 ? -5.168 30.969 -2.779 1 98.12 452 ALA A C 1
ATOM 3375 O O . ALA A 1 452 ? -4.328 30.156 -3.172 1 98.12 452 ALA A O 1
ATOM 3376 N N . GLU A 1 453 ? -6.387 31.094 -3.387 1 98 453 GLU A N 1
ATOM 3377 C CA . GLU A 1 453 ? -6.75 30.328 -4.574 1 98 453 GLU A CA 1
ATOM 3378 C C . GLU A 1 453 ? -5.766 30.578 -5.715 1 98 453 GLU A C 1
ATOM 3380 O O . GLU A 1 453 ? -5.352 29.641 -6.406 1 98 453 GLU A O 1
ATOM 3385 N N . ARG A 1 454 ? -5.504 31.812 -5.871 1 98.19 454 ARG A N 1
ATOM 3386 C CA . ARG A 1 454 ? -4.582 32.188 -6.938 1 98.19 454 ARG A CA 1
ATOM 3387 C C . ARG A 1 454 ? -3.229 31.5 -6.75 1 98.19 454 ARG A C 1
ATOM 3389 O O . ARG A 1 454 ? -2.676 30.938 -7.699 1 98.19 454 ARG A O 1
ATOM 3396 N N . ILE A 1 455 ? -2.689 31.562 -5.562 1 98.12 455 ILE A N 1
ATOM 3397 C CA . ILE A 1 455 ? -1.362 31.031 -5.281 1 98.12 455 ILE A CA 1
ATOM 3398 C C . ILE A 1 455 ? -1.393 29.516 -5.355 1 98.12 455 ILE A C 1
ATOM 3400 O O . ILE A 1 455 ? -0.462 28.891 -5.875 1 98.12 455 ILE A O 1
ATOM 3404 N N . PHE A 1 456 ? -2.414 28.859 -4.859 1 97.69 456 PHE A N 1
ATOM 3405 C CA . PHE A 1 456 ? -2.557 27.406 -4.98 1 97.69 456 PHE A CA 1
ATOM 3406 C C . PHE A 1 456 ? -2.625 27 -6.445 1 97.69 456 PHE A C 1
ATOM 3408 O O . PHE A 1 456 ? -2.062 25.969 -6.832 1 97.69 456 PHE A O 1
ATOM 3415 N N . SER A 1 457 ? -3.367 27.75 -7.215 1 96.56 457 SER A N 1
ATOM 3416 C CA . SER A 1 457 ? -3.451 27.469 -8.648 1 96.56 457 SER A CA 1
ATOM 3417 C C . SER A 1 457 ? -2.082 27.562 -9.312 1 96.56 457 SER A C 1
ATOM 3419 O O . SER A 1 457 ? -1.752 26.766 -10.18 1 96.56 457 SER A O 1
ATOM 3421 N N . GLU A 1 458 ? -1.371 28.578 -8.859 1 96.62 458 GLU A N 1
ATOM 3422 C CA . GLU A 1 458 ? -0.01 28.703 -9.375 1 96.62 458 GLU A CA 1
ATOM 3423 C C . GLU A 1 458 ? 0.853 27.516 -8.969 1 96.62 458 GLU A C 1
ATOM 3425 O O . GLU A 1 458 ? 1.644 27.016 -9.766 1 96.62 458 GLU A O 1
ATOM 3430 N N . ALA A 1 459 ? 0.762 27.141 -7.77 1 96.56 459 ALA A N 1
ATOM 3431 C CA . ALA A 1 459 ? 1.507 25.984 -7.277 1 96.56 459 ALA A CA 1
ATOM 3432 C C . ALA A 1 459 ? 1.186 24.734 -8.094 1 96.56 459 ALA A C 1
ATOM 3434 O O . ALA A 1 459 ? 2.076 23.938 -8.406 1 96.56 459 ALA A O 1
ATOM 3435 N N . ARG A 1 460 ? -0.033 24.531 -8.453 1 93.94 460 ARG A N 1
ATOM 3436 C CA . ARG A 1 460 ? -0.476 23.375 -9.219 1 93.94 460 ARG A CA 1
ATOM 3437 C C . ARG A 1 460 ? 0.025 23.438 -10.656 1 93.94 460 ARG A C 1
ATOM 3439 O O . ARG A 1 460 ? 0.259 22.406 -11.289 1 93.94 460 ARG A O 1
ATOM 3446 N N . ARG A 1 461 ? 0.141 24.625 -11.148 1 93.56 461 ARG A N 1
ATOM 3447 C CA . ARG A 1 461 ? 0.671 24.781 -12.5 1 93.56 461 ARG A CA 1
ATOM 3448 C C . ARG A 1 461 ? 2.137 24.375 -12.562 1 93.56 461 ARG A C 1
ATOM 3450 O O . ARG A 1 461 ? 2.568 23.766 -13.547 1 93.56 461 ARG A O 1
ATOM 3457 N N . ILE A 1 462 ? 2.834 24.719 -11.492 1 92.19 462 ILE A N 1
ATOM 3458 C CA . ILE A 1 462 ? 4.254 24.391 -11.422 1 92.19 462 ILE A CA 1
ATOM 3459 C C . ILE A 1 462 ? 4.434 22.891 -11.211 1 92.19 462 ILE A C 1
ATOM 3461 O O . ILE A 1 462 ? 5.301 22.266 -11.828 1 92.19 462 ILE A O 1
ATOM 3465 N N . SER A 1 463 ? 3.654 22.375 -10.352 1 91.12 463 SER A N 1
ATOM 3466 C CA . SER A 1 463 ? 3.682 20.938 -10.062 1 91.12 463 SER A CA 1
ATOM 3467 C C . SER A 1 463 ? 2.271 20.375 -9.938 1 91.12 463 SER A C 1
ATOM 3469 O O . SER A 1 463 ? 1.745 20.234 -8.836 1 91.12 463 SER A O 1
ATOM 3471 N N . ALA A 1 464 ? 1.748 19.891 -11.008 1 85.56 464 ALA A N 1
ATOM 3472 C CA . ALA A 1 464 ? 0.35 19.469 -11.086 1 85.56 464 ALA A CA 1
ATOM 3473 C C . ALA A 1 464 ? 0.109 18.188 -10.289 1 85.56 464 ALA A C 1
ATOM 3475 O O . ALA A 1 464 ? -1.011 17.938 -9.844 1 85.56 464 ALA A O 1
ATOM 3476 N N . HIS A 1 465 ? 1.133 17.5 -9.992 1 88.5 465 HIS A N 1
ATOM 3477 C CA . HIS A 1 465 ? 0.926 16.188 -9.383 1 88.5 465 HIS A CA 1
ATOM 3478 C C . HIS A 1 465 ? 1.404 16.172 -7.934 1 88.5 465 HIS A C 1
ATOM 3480 O O . HIS A 1 465 ? 1.672 15.102 -7.375 1 88.5 465 HIS A O 1
ATOM 3486 N N . HIS A 1 466 ? 1.49 17.328 -7.422 1 89.5 466 HIS A N 1
ATOM 3487 C CA . HIS A 1 466 ? 1.771 17.484 -6 1 89.5 466 HIS A CA 1
ATOM 3488 C C . HIS A 1 466 ? 0.482 17.531 -5.184 1 89.5 466 HIS A C 1
ATOM 3490 O O . HIS A 1 466 ? -0.319 18.453 -5.332 1 89.5 466 HIS A O 1
ATOM 3496 N N . LEU A 1 467 ? 0.267 16.578 -4.324 1 93.25 467 LEU A N 1
ATOM 3497 C CA . LEU A 1 467 ? -1.021 16.469 -3.648 1 93.25 467 LEU A CA 1
ATOM 3498 C C . LEU A 1 467 ? -0.972 17.109 -2.266 1 93.25 467 LEU A C 1
ATOM 3500 O O . LEU A 1 467 ? -2.014 17.359 -1.657 1 93.25 467 LEU A O 1
ATOM 3504 N N . GLU A 1 468 ? 0.196 17.391 -1.787 1 90.69 468 GLU A N 1
ATOM 3505 C CA . GLU A 1 468 ? 0.286 18.047 -0.49 1 90.69 468 GLU A CA 1
ATOM 3506 C C . GLU A 1 468 ? -0.281 19.469 -0.553 1 90.69 468 GLU A C 1
ATOM 3508 O O . GLU A 1 468 ? 0.112 20.266 -1.409 1 90.69 468 GLU A O 1
ATOM 3513 N N . GLY A 1 469 ? -1.266 19.797 0.227 1 92.88 469 GLY A N 1
ATOM 3514 C CA . GLY A 1 469 ? -1.912 21.094 0.229 1 92.88 469 GLY A CA 1
ATOM 3515 C C . GLY A 1 469 ? -3.25 21.109 -0.488 1 92.88 469 GLY A C 1
ATOM 3516 O O . GLY A 1 469 ? -4.02 22.062 -0.373 1 92.88 469 GLY A O 1
ATOM 3517 N N . ALA A 1 470 ? -3.523 20 -1.174 1 95.75 470 ALA A N 1
ATOM 3518 C CA . ALA A 1 470 ? -4.777 19.938 -1.921 1 95.75 470 ALA A CA 1
ATOM 3519 C C . ALA A 1 470 ? -5.977 19.969 -0.982 1 95.75 470 ALA A C 1
ATOM 3521 O O . ALA A 1 470 ? -7.043 20.484 -1.347 1 95.75 470 ALA A O 1
ATOM 3522 N N . ASP A 1 471 ? -5.801 19.438 0.207 1 96 471 ASP A N 1
ATOM 3523 C CA . ASP A 1 471 ? -6.871 19.484 1.199 1 96 471 ASP A CA 1
ATOM 3524 C C . ASP A 1 471 ? -7.203 20.922 1.586 1 96 471 ASP A C 1
ATOM 3526 O O . ASP A 1 471 ? -8.375 21.312 1.651 1 96 471 ASP A O 1
ATOM 3530 N N . ILE A 1 472 ? -6.199 21.734 1.764 1 97 472 ILE A N 1
ATOM 3531 C CA . ILE A 1 472 ? -6.395 23.125 2.125 1 97 472 ILE A CA 1
ATOM 3532 C C . ILE A 1 472 ? -6.945 23.906 0.926 1 97 472 ILE A C 1
ATOM 3534 O O . ILE A 1 472 ? -7.82 24.75 1.078 1 97 472 ILE A O 1
ATOM 3538 N N . PHE A 1 473 ? -6.391 23.625 -0.207 1 97.75 473 PHE A N 1
ATOM 3539 C CA . PHE A 1 473 ? -6.895 24.25 -1.428 1 97.75 473 PHE A CA 1
ATOM 3540 C C . PHE A 1 473 ? -8.383 23.969 -1.603 1 97.75 473 PHE A C 1
ATOM 3542 O O . PHE A 1 473 ? -9.148 24.875 -1.95 1 97.75 473 PHE A O 1
ATOM 3549 N N . SER A 1 474 ? -8.75 22.719 -1.37 1 98 474 SER A N 1
ATOM 3550 C CA . SER A 1 474 ? -10.156 22.359 -1.478 1 98 474 SER A CA 1
ATOM 3551 C C . SER A 1 474 ? -11.008 23.125 -0.476 1 98 474 SER A C 1
ATOM 3553 O O . SER A 1 474 ? -12.148 23.484 -0.768 1 98 474 SER A O 1
ATOM 3555 N N . THR A 1 475 ? -10.5 23.344 0.711 1 97.31 475 THR A N 1
ATOM 3556 C CA . THR A 1 475 ? -11.203 24.141 1.712 1 97.31 475 THR A CA 1
ATOM 3557 C C . THR A 1 475 ? -11.375 25.578 1.235 1 97.31 475 THR A C 1
ATOM 3559 O O . THR A 1 475 ? -12.414 26.203 1.47 1 97.31 475 THR A O 1
ATOM 3562 N N . VAL A 1 476 ? -10.367 26.109 0.572 1 98 476 VAL A N 1
ATOM 3563 C CA . VAL A 1 476 ? -10.438 27.453 0.009 1 98 476 VAL A CA 1
ATOM 3564 C C . VAL A 1 476 ? -11.539 27.516 -1.04 1 98 476 VAL A C 1
ATOM 3566 O O . VAL A 1 476 ? -12.367 28.438 -1.023 1 98 476 VAL A O 1
ATOM 3569 N N . LEU A 1 477 ? -11.531 26.547 -1.889 1 98.06 477 LEU A N 1
ATOM 3570 C CA . LEU A 1 477 ? -12.562 26.5 -2.92 1 98.06 477 LEU A CA 1
ATOM 3571 C C . LEU A 1 477 ? -13.945 26.328 -2.301 1 98.06 477 LEU A C 1
ATOM 3573 O O . LEU A 1 477 ? -14.93 26.875 -2.801 1 98.06 477 LEU A O 1
ATOM 3577 N N . TYR A 1 478 ? -14.07 25.578 -1.268 1 97.38 478 TYR A N 1
ATOM 3578 C CA . TYR A 1 478 ? -15.312 25.359 -0.525 1 97.38 478 TYR A CA 1
ATOM 3579 C C . TYR A 1 478 ? -15.844 26.688 0.017 1 97.38 478 TYR A C 1
ATOM 3581 O O . TYR A 1 478 ? -17.031 27 -0.158 1 97.38 478 TYR A O 1
ATOM 3589 N N . HIS A 1 479 ? -14.969 27.516 0.6 1 95.25 479 HIS A N 1
ATOM 3590 C CA . HIS A 1 479 ? -15.367 28.797 1.172 1 95.25 479 HIS A CA 1
ATOM 3591 C C . HIS A 1 479 ? -15.758 29.781 0.082 1 95.25 479 HIS A C 1
ATOM 3593 O O . HIS A 1 479 ? -16.625 30.625 0.293 1 95.25 479 HIS A O 1
ATOM 3599 N N . MET A 1 480 ? -15.117 29.609 -1.013 1 96.62 480 MET A N 1
ATOM 3600 C CA . MET A 1 480 ? -15.398 30.516 -2.127 1 96.62 480 MET A CA 1
ATOM 3601 C C . MET A 1 480 ? -16.609 30.031 -2.926 1 96.62 480 MET A C 1
ATOM 3603 O O . MET A 1 480 ? -16.984 30.656 -3.916 1 96.62 480 MET A O 1
ATOM 3607 N N . LYS A 1 481 ? -17.188 28.891 -2.572 1 95.94 481 LYS A N 1
ATOM 3608 C CA . LYS A 1 481 ? -18.391 28.297 -3.168 1 95.94 481 LYS A CA 1
ATOM 3609 C C . LYS A 1 481 ? -18.188 28.047 -4.66 1 95.94 481 LYS A C 1
ATOM 3611 O O . LYS A 1 481 ? -19.062 28.344 -5.469 1 95.94 481 LYS A O 1
ATOM 3616 N N . LYS A 1 482 ? -17.047 27.578 -4.906 1 96.88 482 LYS A N 1
ATOM 3617 C CA . LYS A 1 482 ? -16.734 27.234 -6.293 1 96.88 482 LYS A CA 1
ATOM 3618 C C . LYS A 1 482 ? -16.969 25.75 -6.547 1 96.88 482 LYS A C 1
ATOM 3620 O O . LYS A 1 482 ? -16.016 24.953 -6.539 1 96.88 482 LYS A O 1
ATOM 3625 N N . ASP A 1 483 ? -18.109 25.375 -6.949 1 95.38 483 ASP A N 1
ATOM 3626 C CA . ASP A 1 483 ? -18.547 23.984 -7.07 1 95.38 483 ASP A CA 1
ATOM 3627 C C . ASP A 1 483 ? -17.859 23.297 -8.25 1 95.38 483 ASP A C 1
ATOM 3629 O O . ASP A 1 483 ? -17.391 22.156 -8.125 1 95.38 483 ASP A O 1
ATOM 3633 N N . VAL A 1 484 ? -17.75 23.953 -9.312 1 97 484 VAL A N 1
ATOM 3634 C CA . VAL A 1 484 ? -17.219 23.359 -10.523 1 97 484 VAL A CA 1
ATOM 3635 C C . VAL A 1 484 ? -15.727 23.078 -10.359 1 97 484 VAL A C 1
ATOM 3637 O O . VAL A 1 484 ? -15.258 21.969 -10.633 1 97 484 VAL A O 1
ATOM 3640 N N . GLU A 1 485 ? -15.062 24.125 -9.906 1 97 485 GLU A N 1
ATOM 3641 C CA . GLU A 1 485 ? -13.625 23.984 -9.711 1 97 485 GLU A CA 1
ATOM 3642 C C . GLU A 1 485 ? -13.305 22.922 -8.672 1 97 485 GLU A C 1
ATOM 3644 O O . GLU A 1 485 ? -12.352 22.156 -8.836 1 97 485 GLU A O 1
ATOM 3649 N N . LEU A 1 486 ? -14.047 22.875 -7.68 1 97.75 486 LEU A N 1
ATOM 3650 C CA . LEU A 1 486 ? -13.836 21.891 -6.621 1 97.75 486 LEU A CA 1
ATOM 3651 C C . LEU A 1 486 ? -14.109 20.469 -7.133 1 97.75 486 LEU A C 1
ATOM 3653 O O . LEU A 1 486 ? -13.398 19.531 -6.781 1 97.75 486 LEU A O 1
ATOM 3657 N N . SER A 1 487 ? -15.164 20.312 -7.91 1 97.56 487 SER A N 1
ATOM 3658 C CA . SER A 1 487 ? -15.477 19.016 -8.5 1 97.56 487 SER A CA 1
ATOM 3659 C C . SER A 1 487 ? -14.359 18.531 -9.43 1 97.56 487 SER A C 1
ATOM 3661 O O . SER A 1 487 ? -14.008 17.359 -9.43 1 97.56 487 SER A O 1
ATOM 3663 N N . TYR A 1 488 ? -13.883 19.453 -10.164 1 96.94 488 TYR A N 1
ATOM 3664 C CA . TYR A 1 488 ? -12.773 19.125 -11.047 1 96.94 488 TYR A CA 1
ATOM 3665 C C . TYR A 1 488 ? -11.547 18.703 -10.258 1 96.94 488 TYR A C 1
ATOM 3667 O O . TYR A 1 488 ? -10.898 17.719 -10.594 1 96.94 488 TYR A O 1
ATOM 3675 N N . LEU A 1 489 ? -11.227 19.453 -9.258 1 97.06 489 LEU A N 1
ATOM 3676 C CA . LEU A 1 489 ? -10.094 19.125 -8.406 1 97.06 489 LEU A CA 1
ATOM 3677 C C . LEU A 1 489 ? -10.273 17.75 -7.77 1 97.06 489 LEU A C 1
ATOM 3679 O O . LEU A 1 489 ? -9.312 16.984 -7.664 1 97.06 489 LEU A O 1
ATOM 3683 N N . ALA A 1 490 ? -11.477 17.438 -7.316 1 97.94 490 ALA A N 1
ATOM 3684 C CA . ALA A 1 490 ? -11.773 16.156 -6.676 1 97.94 490 ALA A CA 1
ATOM 3685 C C . ALA A 1 490 ? -11.523 14.992 -7.633 1 97.94 490 ALA A C 1
ATOM 3687 O O . ALA A 1 490 ? -10.891 14.008 -7.262 1 97.94 490 ALA A O 1
ATOM 3688 N N . GLN A 1 491 ? -11.977 15.141 -8.82 1 96.69 491 GLN A N 1
ATOM 3689 C CA . GLN A 1 491 ? -11.797 14.094 -9.82 1 96.69 491 GLN A CA 1
ATOM 3690 C C . GLN A 1 491 ? -10.32 13.914 -10.172 1 96.69 491 GLN A C 1
ATOM 3692 O O . GLN A 1 491 ? -9.836 12.789 -10.273 1 96.69 491 GLN A O 1
ATOM 3697 N N . GLU A 1 492 ? -9.703 14.969 -10.297 1 95.31 492 GLU A N 1
ATOM 3698 C CA . GLU A 1 492 ? -8.297 14.938 -10.68 1 95.31 492 GLU A CA 1
ATOM 3699 C C . GLU A 1 492 ? -7.438 14.297 -9.594 1 95.31 492 GLU A C 1
ATOM 3701 O O . GLU A 1 492 ? -6.57 13.469 -9.883 1 95.31 492 GLU A O 1
ATOM 3706 N N . THR A 1 493 ? -7.59 14.688 -8.383 1 96.31 493 THR A N 1
ATOM 3707 C CA . THR A 1 493 ? -6.758 14.211 -7.289 1 96.31 493 THR A CA 1
ATOM 3708 C C . THR A 1 493 ? -6.984 12.727 -7.047 1 96.31 493 THR A C 1
ATOM 3710 O O . THR A 1 493 ? -6.039 11.977 -6.793 1 96.31 493 THR A O 1
ATOM 3713 N N . VAL A 1 494 ? -8.25 12.242 -7.156 1 95.31 494 VAL A N 1
ATOM 3714 C CA . VAL A 1 494 ? -8.555 10.828 -6.965 1 95.31 494 VAL A CA 1
ATOM 3715 C C . VAL A 1 494 ? -7.973 10.008 -8.117 1 95.31 494 VAL A C 1
ATOM 3717 O O . VAL A 1 494 ? -7.477 8.898 -7.914 1 95.31 494 VAL A O 1
ATOM 3720 N N . ALA A 1 495 ? -8.008 10.57 -9.273 1 92.75 495 ALA A N 1
ATOM 3721 C CA . ALA A 1 495 ? -7.453 9.898 -10.445 1 92.75 495 ALA A CA 1
ATOM 3722 C C . ALA A 1 495 ? -5.938 9.766 -10.328 1 92.75 495 ALA A C 1
ATOM 3724 O O . ALA A 1 495 ? -5.355 8.789 -10.812 1 92.75 495 ALA A O 1
ATOM 3725 N N . MET A 1 496 ? -5.344 10.68 -9.664 1 91.06 496 MET A N 1
ATOM 3726 C CA . MET A 1 496 ? -3.891 10.688 -9.508 1 91.06 496 MET A CA 1
ATOM 3727 C C . MET A 1 496 ? -3.447 9.609 -8.523 1 91.06 496 MET A C 1
ATOM 3729 O O . MET A 1 496 ? -2.521 8.852 -8.805 1 91.06 496 MET A O 1
ATOM 3733 N N . ASP A 1 497 ? -4.062 9.578 -7.398 1 91.31 497 ASP A N 1
ATOM 3734 C CA . ASP A 1 497 ? -3.68 8.625 -6.363 1 91.31 497 ASP A CA 1
ATOM 3735 C C . ASP A 1 497 ? -4.863 8.297 -5.453 1 91.31 497 ASP A C 1
ATOM 3737 O O . ASP A 1 497 ? -5.203 9.086 -4.562 1 91.31 497 ASP A O 1
ATOM 3741 N N . ARG A 1 498 ? -5.312 7.145 -5.516 1 91.25 498 ARG A N 1
ATOM 3742 C CA . ARG A 1 498 ? -6.465 6.711 -4.73 1 91.25 498 ARG A CA 1
ATOM 3743 C C . ARG A 1 498 ? -6.059 6.379 -3.299 1 91.25 498 ARG A C 1
ATOM 3745 O O . ARG A 1 498 ? -6.91 6.281 -2.414 1 91.25 498 ARG A O 1
ATOM 3752 N N . LEU A 1 499 ? -4.848 6.375 -3.076 1 89.44 499 LEU A N 1
ATOM 3753 C CA . LEU A 1 499 ? -4.379 6.016 -1.742 1 89.44 499 LEU A CA 1
ATOM 3754 C C . LEU A 1 499 ? -3.932 7.254 -0.972 1 89.44 499 LEU A C 1
ATOM 3756 O O . LEU A 1 499 ? -3.385 7.145 0.128 1 89.44 499 LEU A O 1
ATOM 3760 N N . SER A 1 500 ? -4.18 8.422 -1.478 1 93.81 500 SER A N 1
ATOM 3761 C CA . SER A 1 500 ? -3.846 9.672 -0.807 1 93.81 500 SER A CA 1
ATOM 3762 C C . SER A 1 500 ? -5.012 10.172 0.042 1 93.81 500 SER A C 1
ATOM 3764 O O . SER A 1 500 ? -6.113 10.375 -0.468 1 93.81 500 SER A O 1
ATOM 3766 N N . PRO A 1 501 ? -4.789 10.398 1.309 1 96.31 501 PRO A N 1
ATOM 3767 C CA . PRO A 1 501 ? -5.863 10.945 2.137 1 96.31 501 PRO A CA 1
ATOM 3768 C C . PRO A 1 501 ? -6.297 12.344 1.692 1 96.31 501 PRO A C 1
ATOM 3770 O O . PRO A 1 501 ? -7.473 12.695 1.808 1 96.31 501 PRO A O 1
ATOM 3773 N N . GLN A 1 502 ? -5.426 13.148 1.151 1 97.19 502 GLN A N 1
ATOM 3774 C CA . GLN A 1 502 ? -5.746 14.484 0.674 1 97.19 502 GLN A CA 1
ATOM 3775 C C . GLN A 1 502 ? -6.801 14.445 -0.427 1 97.19 502 GLN A C 1
ATOM 3777 O O . GLN A 1 502 ? -7.723 15.258 -0.446 1 97.19 502 GLN A O 1
ATOM 3782 N N . ALA A 1 503 ? -6.605 13.445 -1.295 1 97.31 503 ALA A N 1
ATOM 3783 C CA . ALA A 1 503 ? -7.547 13.305 -2.402 1 97.31 503 ALA A CA 1
ATOM 3784 C C . ALA A 1 503 ? -8.961 13.07 -1.888 1 97.31 503 ALA A C 1
ATOM 3786 O O . ALA A 1 503 ? -9.93 13.633 -2.418 1 97.31 503 ALA A O 1
ATOM 3787 N N . TRP A 1 504 ? -9.078 12.352 -0.855 1 98.12 504 TRP A N 1
ATOM 3788 C CA . TRP A 1 504 ? -10.391 12.016 -0.323 1 98.12 504 TRP A CA 1
ATOM 3789 C C . TRP A 1 504 ? -10.961 13.172 0.496 1 98.12 504 TRP A C 1
ATOM 3791 O O . TRP A 1 504 ? -12.18 13.344 0.572 1 98.12 504 TRP A O 1
ATOM 3801 N N . CYS A 1 505 ? -10.125 13.945 1.092 1 98.12 505 CYS A N 1
ATOM 3802 C CA . CYS A 1 505 ? -10.594 15.172 1.726 1 98.12 505 CYS A CA 1
ATOM 3803 C C . CYS A 1 505 ? -11.188 16.125 0.695 1 98.12 505 CYS A C 1
ATOM 3805 O O . CYS A 1 505 ? -12.211 16.766 0.951 1 98.12 505 CYS A O 1
ATOM 3807 N N . VAL A 1 506 ? -10.531 16.203 -0.467 1 98.5 506 VAL A N 1
ATOM 3808 C CA . VAL A 1 506 ? -11.031 17.062 -1.54 1 98.5 506 VAL A CA 1
ATOM 3809 C C . VAL A 1 506 ? -12.414 16.578 -1.982 1 98.5 506 VAL A C 1
ATOM 3811 O O . VAL A 1 506 ? -13.336 17.375 -2.152 1 98.5 506 VAL A O 1
ATOM 3814 N N . MET A 1 507 ? -12.562 15.281 -2.098 1 98.31 507 MET A N 1
ATOM 3815 C CA . MET A 1 507 ? -13.844 14.688 -2.479 1 98.31 507 MET A CA 1
ATOM 3816 C C . MET A 1 507 ? -14.906 14.969 -1.421 1 98.31 507 MET A C 1
ATOM 3818 O O . MET A 1 507 ? -16.047 15.289 -1.752 1 98.31 507 MET A O 1
ATOM 3822 N N . GLY A 1 508 ? -14.531 14.773 -0.211 1 98.44 508 GLY A N 1
ATOM 3823 C CA . GLY A 1 508 ? -15.461 15.078 0.865 1 98.44 508 GLY A CA 1
ATOM 3824 C C . GLY A 1 508 ? -15.945 16.516 0.838 1 98.44 508 GLY A C 1
ATOM 3825 O O . GLY A 1 508 ? -17.141 16.766 0.987 1 98.44 508 GLY A O 1
ATOM 3826 N N . ASN A 1 509 ? -15.055 17.453 0.644 1 98.38 509 ASN A N 1
ATOM 3827 C CA . ASN A 1 509 ? -15.414 18.859 0.577 1 98.38 509 ASN A CA 1
ATOM 3828 C C . ASN A 1 509 ? -16.344 19.141 -0.6 1 98.38 509 ASN A C 1
ATOM 3830 O O . ASN A 1 509 ? -17.219 20.016 -0.514 1 98.38 509 ASN A O 1
ATOM 3834 N N . CYS A 1 510 ? -16.109 18.422 -1.68 1 98.12 510 CYS A N 1
ATOM 3835 C CA . CYS A 1 510 ? -16.969 18.578 -2.846 1 98.12 510 CYS A CA 1
ATOM 3836 C C . CYS A 1 510 ? -18.422 18.234 -2.504 1 98.12 510 CYS A C 1
ATOM 3838 O O . CYS A 1 510 ? -19.328 18.984 -2.834 1 98.12 510 CYS A O 1
ATOM 3840 N N . PHE A 1 511 ? -18.656 17.188 -1.746 1 98.12 511 PHE A N 1
ATOM 3841 C CA . PHE A 1 511 ? -20.016 16.766 -1.387 1 98.12 511 PHE A CA 1
ATOM 3842 C C . PHE A 1 511 ? -20.562 17.594 -0.235 1 98.12 511 PHE A C 1
ATOM 3844 O O . PHE A 1 511 ? -21.766 17.828 -0.148 1 98.12 511 PHE A O 1
ATOM 3851 N N . SER A 1 512 ? -19.656 17.984 0.605 1 97.75 512 SER A N 1
ATOM 3852 C CA . SER A 1 512 ? -20.078 18.875 1.678 1 97.75 512 SER A CA 1
ATOM 3853 C C . SER A 1 512 ? -20.656 20.172 1.121 1 97.75 512 SER A C 1
ATOM 3855 O O . SER A 1 512 ? -21.672 20.688 1.619 1 97.75 512 SER A O 1
ATOM 3857 N N . LEU A 1 513 ? -19.969 20.719 0.114 1 96.81 513 LEU A N 1
ATOM 3858 C CA . LEU A 1 513 ? -20.438 21.953 -0.522 1 96.81 513 LEU A CA 1
ATOM 3859 C C . LEU A 1 513 ? -21.828 21.766 -1.124 1 96.81 513 LEU A C 1
ATOM 3861 O O . LEU A 1 513 ? -22.625 22.703 -1.157 1 96.81 513 LEU A O 1
ATOM 3865 N N . GLN A 1 514 ? -22.188 20.547 -1.499 1 95.44 514 GLN A N 1
ATOM 3866 C CA . GLN A 1 514 ? -23.5 20.219 -2.061 1 95.44 514 GLN A CA 1
ATOM 3867 C C . GLN A 1 514 ? -24.484 19.844 -0.963 1 95.44 514 GLN A C 1
ATOM 3869 O O . GLN A 1 514 ? -25.594 19.375 -1.25 1 95.44 514 GLN A O 1
ATOM 3874 N N . LYS A 1 515 ? -24.109 19.938 0.292 1 94.44 515 LYS A N 1
ATOM 3875 C CA . LYS A 1 515 ? -24.922 19.719 1.482 1 94.44 515 LYS A CA 1
ATOM 3876 C C . LYS A 1 515 ? -25.281 18.234 1.625 1 94.44 515 LYS A C 1
ATOM 3878 O O . LYS A 1 515 ? -26.312 17.891 2.195 1 94.44 515 LYS A O 1
ATOM 3883 N N . ASP A 1 516 ? -24.484 17.5 0.919 1 97.06 516 ASP A N 1
ATOM 3884 C CA . ASP A 1 516 ? -24.578 16.062 1.142 1 97.06 516 ASP A CA 1
ATOM 3885 C C . ASP A 1 516 ? -23.641 15.602 2.246 1 97.06 516 ASP A C 1
ATOM 3887 O O . ASP A 1 516 ? -22.594 14.992 1.967 1 97.06 516 ASP A O 1
ATOM 3891 N N . HIS A 1 517 ? -24.031 15.711 3.398 1 97.25 517 HIS A N 1
ATOM 3892 C CA . HIS A 1 517 ? -23.172 15.539 4.562 1 97.25 517 HIS A CA 1
ATOM 3893 C C . HIS A 1 517 ? -22.875 14.062 4.805 1 97.25 517 HIS A C 1
ATOM 3895 O O . HIS A 1 517 ? -21.766 13.719 5.23 1 97.25 517 HIS A O 1
ATOM 3901 N N . GLU A 1 518 ? -23.766 13.25 4.555 1 97.38 518 GLU A N 1
ATOM 3902 C CA . GLU A 1 518 ? -23.578 11.828 4.781 1 97.38 518 GLU A CA 1
ATOM 3903 C C . GLU A 1 518 ? -22.484 11.266 3.869 1 97.38 518 GLU A C 1
ATOM 3905 O O . GLU A 1 518 ? -21.594 10.539 4.324 1 97.38 518 GLU A O 1
ATOM 3910 N N . THR A 1 519 ? -22.609 11.68 2.648 1 97.94 519 THR A N 1
ATOM 3911 C CA . THR A 1 519 ? -21.609 11.211 1.688 1 97.94 519 THR A CA 1
ATOM 3912 C C . THR A 1 519 ? -20.25 11.836 1.979 1 97.94 519 THR A C 1
ATOM 3914 O O . THR A 1 519 ? -19.219 11.172 1.851 1 97.94 519 THR A O 1
ATOM 3917 N N . ALA A 1 520 ? -20.266 13.07 2.293 1 98.38 520 ALA A N 1
ATOM 3918 C CA . ALA A 1 520 ? -19.016 13.75 2.656 1 98.38 520 ALA A CA 1
ATOM 3919 C C . ALA A 1 520 ? -18.312 13.031 3.811 1 98.38 520 ALA A C 1
ATOM 3921 O O . ALA A 1 520 ? -17.109 12.82 3.777 1 98.38 520 ALA A O 1
ATOM 3922 N N . LEU A 1 521 ? -19.125 12.656 4.762 1 98.31 521 LEU A N 1
ATOM 3923 C CA . LEU A 1 521 ? -18.609 11.969 5.941 1 98.31 521 LEU A CA 1
ATOM 3924 C C . LEU A 1 521 ? -17.938 10.648 5.559 1 98.31 521 LEU A C 1
ATOM 3926 O O . LEU A 1 521 ? -16.891 10.305 6.09 1 98.31 521 LEU A O 1
ATOM 3930 N N . LYS A 1 522 ? -18.531 10 4.688 1 98 522 LYS A N 1
ATOM 3931 C CA . LYS A 1 522 ? -17.984 8.734 4.223 1 98 522 LYS A CA 1
ATOM 3932 C C . LYS A 1 522 ? -16.594 8.938 3.611 1 98 522 LYS A C 1
ATOM 3934 O O . LYS A 1 522 ? -15.688 8.133 3.834 1 98 522 LYS A O 1
ATOM 3939 N N . PHE A 1 523 ? -16.438 9.945 2.883 1 98.38 523 PHE A N 1
ATOM 3940 C CA . PHE A 1 523 ? -15.164 10.203 2.209 1 98.38 523 PHE A CA 1
ATOM 3941 C C . PHE A 1 523 ? -14.117 10.703 3.195 1 98.38 523 PHE A C 1
ATOM 3943 O O . PHE A 1 523 ? -12.938 10.375 3.076 1 98.38 523 PHE A O 1
ATOM 3950 N N . PHE A 1 524 ? -14.531 11.516 4.133 1 98.44 524 PHE A N 1
ATOM 3951 C CA . PHE A 1 524 ? -13.586 11.922 5.168 1 98.44 524 PHE A CA 1
ATOM 3952 C C . PHE A 1 524 ? -13.125 10.719 5.984 1 98.44 524 PHE A C 1
ATOM 3954 O O . PHE A 1 524 ? -11.961 10.633 6.379 1 98.44 524 PHE A O 1
ATOM 3961 N N . GLN A 1 525 ? -14.07 9.844 6.242 1 97.88 525 GLN A N 1
ATOM 3962 C CA . GLN A 1 525 ? -13.727 8.625 6.965 1 97.88 525 GLN A CA 1
ATOM 3963 C C . GLN A 1 525 ? -12.766 7.758 6.156 1 97.88 525 GLN A C 1
ATOM 3965 O O . GLN A 1 525 ? -11.883 7.105 6.719 1 97.88 525 GLN A O 1
ATOM 3970 N N . ARG A 1 526 ? -12.961 7.762 4.887 1 97.38 526 ARG A N 1
ATOM 3971 C CA . ARG A 1 526 ? -12.031 7.047 4.016 1 97.38 526 ARG A CA 1
ATOM 3972 C C . ARG A 1 526 ? -10.625 7.625 4.129 1 97.38 526 ARG A C 1
ATOM 3974 O O . ARG A 1 526 ? -9.641 6.879 4.125 1 97.38 526 ARG A O 1
ATOM 3981 N N . ALA A 1 527 ? -10.539 8.922 4.168 1 97.44 527 ALA A N 1
ATOM 3982 C CA . ALA A 1 527 ? -9.242 9.57 4.363 1 97.44 527 ALA A CA 1
ATOM 3983 C C . ALA A 1 527 ? -8.586 9.102 5.656 1 97.44 527 ALA A C 1
ATOM 3985 O O . ALA A 1 527 ? -7.375 8.859 5.691 1 97.44 527 ALA A O 1
ATOM 3986 N N . LEU A 1 528 ? -9.383 8.883 6.699 1 97.06 528 LEU A N 1
ATOM 3987 C CA . LEU A 1 528 ? -8.875 8.469 8 1 97.06 528 LEU A CA 1
ATOM 3988 C C . LEU A 1 528 ? -8.492 6.992 7.992 1 97.06 528 LEU A C 1
ATOM 3990 O O . LEU A 1 528 ? -7.598 6.574 8.734 1 97.06 528 LEU A O 1
ATOM 3994 N N . GLN A 1 529 ? -9.125 6.227 7.168 1 93.81 529 GLN A N 1
ATOM 3995 C CA . GLN A 1 529 ? -8.766 4.824 7.016 1 93.81 529 GLN A CA 1
ATOM 3996 C C . GLN A 1 529 ? -7.398 4.676 6.359 1 93.81 529 GLN A C 1
ATOM 3998 O O . GLN A 1 529 ? -6.652 3.742 6.668 1 93.81 529 GLN A O 1
ATOM 4003 N N . LEU A 1 530 ? -7.164 5.559 5.484 1 92.38 530 LEU A N 1
ATOM 4004 C CA . LEU A 1 530 ? -5.887 5.531 4.777 1 92.38 530 LEU A CA 1
ATOM 4005 C C . LEU A 1 530 ? -4.766 6.059 5.664 1 92.38 530 LEU A C 1
ATOM 4007 O O . LEU A 1 530 ? -3.637 5.562 5.605 1 92.38 530 LEU A O 1
ATOM 4011 N N . ASP A 1 531 ? -5.02 7.062 6.434 1 94 531 ASP A N 1
ATOM 4012 C CA . ASP A 1 531 ? -4.082 7.645 7.387 1 94 531 ASP A CA 1
ATOM 4013 C C . ASP A 1 531 ? -4.785 8.023 8.688 1 94 531 ASP A C 1
ATOM 4015 O O . ASP A 1 531 ? -5.383 9.094 8.797 1 94 531 ASP A O 1
ATOM 4019 N N . SER A 1 532 ? -4.613 7.27 9.664 1 93.19 532 SER A N 1
ATOM 4020 C CA . SER A 1 532 ? -5.312 7.449 10.938 1 93.19 532 SER A CA 1
ATOM 4021 C C . SER A 1 532 ? -4.754 8.641 11.711 1 93.19 532 SER A C 1
ATOM 4023 O O . SER A 1 532 ? -5.352 9.086 12.688 1 93.19 532 SER A O 1
ATOM 4025 N N . ARG A 1 533 ? -3.752 9.273 11.18 1 91.75 533 ARG A N 1
ATOM 4026 C CA . ARG A 1 533 ? -3.129 10.383 11.891 1 91.75 533 ARG A CA 1
ATOM 4027 C C . ARG A 1 533 ? -3.379 11.703 11.164 1 91.75 533 ARG A C 1
ATOM 4029 O O . ARG A 1 533 ? -2.775 12.727 11.5 1 91.75 533 ARG A O 1
ATOM 4036 N N . PHE A 1 534 ? -4.219 11.641 10.18 1 95.75 534 PHE A N 1
ATOM 4037 C CA . PHE A 1 534 ? -4.535 12.828 9.406 1 95.75 534 PHE A CA 1
ATOM 4038 C C . PHE A 1 534 ? -5.457 13.758 10.18 1 95.75 534 PHE A C 1
ATOM 4040 O O . PHE A 1 534 ? -6.68 13.695 10.039 1 95.75 534 PHE A O 1
ATOM 4047 N N . THR A 1 535 ? -4.945 14.719 10.906 1 96.44 535 THR A N 1
ATOM 4048 C CA . THR A 1 535 ? -5.637 15.555 11.891 1 96.44 535 THR A CA 1
ATOM 4049 C C . THR A 1 535 ? -6.773 16.328 11.234 1 96.44 535 THR A C 1
ATOM 4051 O O . THR A 1 535 ? -7.887 16.375 11.766 1 96.44 535 THR A O 1
ATOM 4054 N N . TYR A 1 536 ? -6.539 16.875 10.141 1 96.69 536 TYR A N 1
ATOM 4055 C CA . TYR A 1 536 ? -7.508 17.75 9.477 1 96.69 536 TYR A CA 1
ATOM 4056 C C . TYR A 1 536 ? -8.766 16.969 9.102 1 96.69 536 TYR A C 1
ATOM 4058 O O . TYR A 1 536 ? -9.875 17.516 9.156 1 96.69 536 TYR A O 1
ATOM 4066 N N . ALA A 1 537 ? -8.609 15.766 8.766 1 97.81 537 ALA A N 1
ATOM 4067 C CA . ALA A 1 537 ? -9.758 14.938 8.383 1 97.81 537 ALA A CA 1
ATOM 4068 C C . ALA A 1 537 ? -10.695 14.727 9.57 1 97.81 537 ALA A C 1
ATOM 4070 O O . ALA A 1 537 ? -11.914 14.672 9.406 1 97.81 537 ALA A O 1
ATOM 4071 N N . TYR A 1 538 ? -10.188 14.609 10.766 1 97.94 538 TYR A N 1
ATOM 4072 C CA . TYR A 1 538 ? -11.016 14.508 11.961 1 97.94 538 TYR A CA 1
ATOM 4073 C C . TYR A 1 538 ? -11.883 15.75 12.133 1 97.94 538 TYR A C 1
ATOM 4075 O O . TYR A 1 538 ? -13.07 15.648 12.453 1 97.94 538 TYR A O 1
ATOM 4083 N N . THR A 1 539 ? -11.25 16.828 11.93 1 98.12 539 THR A N 1
ATOM 4084 C CA . THR A 1 539 ? -11.961 18.094 12.086 1 98.12 539 THR A CA 1
ATOM 4085 C C . THR A 1 539 ? -13.07 18.219 11.047 1 98.12 539 THR A C 1
ATOM 4087 O O . THR A 1 539 ? -14.172 18.688 11.359 1 98.12 539 THR A O 1
ATOM 4090 N N . LEU A 1 540 ? -12.797 17.812 9.852 1 98.19 540 LEU A N 1
ATOM 4091 C CA . LEU A 1 540 ? -13.812 17.859 8.805 1 98.19 540 LEU A CA 1
ATOM 4092 C C . LEU A 1 540 ? -14.961 16.906 9.117 1 98.19 540 LEU A C 1
ATOM 4094 O O . LEU A 1 540 ? -16.125 17.234 8.891 1 98.19 540 LEU A O 1
ATOM 4098 N N . CYS A 1 541 ? -14.68 15.766 9.68 1 98.38 541 CYS A N 1
ATOM 4099 C CA . CYS A 1 541 ? -15.727 14.859 10.141 1 98.38 541 CYS A CA 1
ATOM 4100 C C . CYS A 1 541 ? -16.578 15.508 11.219 1 98.38 541 CYS A C 1
ATOM 4102 O O . CYS A 1 541 ? -17.797 15.391 11.211 1 98.38 541 CYS A O 1
ATOM 4104 N N . GLY A 1 542 ? -15.914 16.141 12.125 1 98.31 542 GLY A N 1
ATOM 4105 C CA . GLY A 1 542 ? -16.625 16.844 13.18 1 98.31 542 GLY A CA 1
ATOM 4106 C C . GLY A 1 542 ? -17.609 17.875 12.648 1 98.31 542 GLY A C 1
ATOM 4107 O O . GLY A 1 542 ? -18.75 17.953 13.109 1 98.31 542 GLY A O 1
ATOM 4108 N N . HIS A 1 543 ? -17.188 18.656 11.719 1 97.56 543 HIS A N 1
ATOM 4109 C CA . HIS A 1 543 ? -18.047 19.656 11.102 1 97.56 543 HIS A CA 1
ATOM 4110 C C . HIS A 1 543 ? -19.281 19.016 10.484 1 97.56 543 HIS A C 1
ATOM 4112 O O . HIS A 1 543 ? -20.375 19.562 10.586 1 97.56 543 HIS A O 1
ATOM 4118 N N . GLU A 1 544 ? -19.094 17.875 9.828 1 97.81 544 GLU A N 1
ATOM 4119 C CA . GLU A 1 544 ? -20.219 17.203 9.188 1 97.81 544 GLU A CA 1
ATOM 4120 C C . GLU A 1 544 ? -21.188 16.641 10.227 1 97.81 544 GLU A C 1
ATOM 4122 O O . GLU A 1 544 ? -22.406 16.719 10.062 1 97.81 544 GLU A O 1
ATOM 4127 N N . TYR A 1 545 ? -20.688 16.125 11.273 1 97.81 545 TYR A N 1
ATOM 4128 C CA . TYR A 1 545 ? -21.531 15.625 12.344 1 97.81 545 TYR A CA 1
ATOM 4129 C C . TYR A 1 545 ? -22.344 16.75 12.977 1 97.81 545 TYR A C 1
ATOM 4131 O O . TYR A 1 545 ? -23.531 16.594 13.281 1 97.81 545 TYR A O 1
ATOM 4139 N N . VAL A 1 546 ? -21.734 17.875 13.18 1 96.81 546 VAL A N 1
ATOM 4140 C CA . VAL A 1 546 ? -22.422 19.031 13.758 1 96.81 546 VAL A CA 1
ATOM 4141 C C . VAL A 1 546 ? -23.5 19.531 12.797 1 96.81 546 VAL A C 1
ATOM 4143 O O . VAL A 1 546 ? -24.594 19.906 13.227 1 96.81 546 VAL A O 1
ATOM 4146 N N . ALA A 1 547 ? -23.156 19.531 11.523 1 95.44 547 ALA A N 1
ATOM 4147 C CA . ALA A 1 547 ? -24.125 19.938 10.516 1 95.44 547 ALA A CA 1
ATOM 4148 C C . ALA A 1 547 ? -25.344 19.016 10.531 1 95.44 547 ALA A C 1
ATOM 4150 O O . ALA A 1 547 ? -26.469 19.453 10.289 1 95.44 547 ALA A O 1
ATOM 4151 N N . MET A 1 548 ? -25.094 17.797 10.891 1 95.94 548 MET A N 1
ATOM 4152 C CA . MET A 1 548 ? -26.188 16.828 10.977 1 95.94 548 MET A CA 1
ATOM 4153 C C . MET A 1 548 ? -26.766 16.797 12.383 1 95.94 548 MET A C 1
ATOM 4155 O O . MET A 1 548 ? -27.578 15.922 12.703 1 95.94 548 MET A O 1
ATOM 4159 N N . GLU A 1 549 ? -26.328 17.609 13.32 1 94.81 549 GLU A N 1
ATOM 4160 C CA . GLU A 1 549 ? -26.781 17.781 14.688 1 94.81 549 GLU A CA 1
ATOM 4161 C C . GLU A 1 549 ? -26.453 16.562 15.547 1 94.81 549 GLU A C 1
ATOM 4163 O O . GLU A 1 549 ? -27.203 16.234 16.484 1 94.81 549 GLU A O 1
ATOM 4168 N N . ASP A 1 550 ? -25.547 15.883 15.039 1 96.81 550 ASP A N 1
ATOM 4169 C CA . ASP A 1 550 ? -24.984 14.82 15.875 1 96.81 550 ASP A CA 1
ATOM 4170 C C . ASP A 1 550 ? -23.797 15.328 16.688 1 96.81 550 ASP A C 1
ATOM 4172 O O . ASP A 1 550 ? -22.641 15.047 16.359 1 96.81 550 ASP A O 1
ATOM 4176 N N . PHE A 1 551 ? -24 15.883 17.797 1 96.94 551 PHE A N 1
ATOM 4177 C CA . PHE A 1 551 ? -22.984 16.594 18.578 1 96.94 551 PHE A CA 1
ATOM 4178 C C . PHE A 1 551 ? -22.062 15.625 19.297 1 96.94 551 PHE A C 1
ATOM 4180 O O . PHE A 1 551 ? -20.875 15.898 19.484 1 96.94 551 PHE A O 1
ATOM 4187 N N . GLU A 1 552 ? -22.578 14.516 19.625 1 97.19 552 GLU A N 1
ATOM 4188 C CA . GLU A 1 552 ? -21.766 13.539 20.344 1 97.19 552 GLU A CA 1
ATOM 4189 C C . GLU A 1 552 ? -20.625 13.023 19.484 1 97.19 552 GLU A C 1
ATOM 4191 O O . GLU A 1 552 ? -19.469 13 19.906 1 97.19 552 GLU A O 1
ATOM 4196 N N . GLU A 1 553 ? -21.062 12.641 18.297 1 97.81 553 GLU A N 1
ATOM 4197 C CA . GLU A 1 553 ? -20.031 12.172 17.375 1 97.81 553 GLU A CA 1
ATOM 4198 C C . GLU A 1 553 ? -19.078 13.312 16.984 1 97.81 553 GLU A C 1
ATOM 4200 O O . GLU A 1 553 ? -17.891 13.086 16.734 1 97.81 553 GLU A O 1
ATOM 4205 N N . GLY A 1 554 ? -19.625 14.453 16.891 1 98.06 554 GLY A N 1
ATOM 4206 C CA . GLY A 1 554 ? -18.797 15.617 16.609 1 98.06 554 GLY A CA 1
ATOM 4207 C C . GLY A 1 554 ? -17.734 15.859 17.672 1 98.06 554 GLY A C 1
ATOM 4208 O O . GLY A 1 554 ? -16.578 16.125 17.344 1 98.06 554 GLY A O 1
ATOM 4209 N N . LEU A 1 555 ? -18.141 15.727 18.906 1 98.31 555 LEU A N 1
ATOM 4210 C CA . LEU A 1 555 ? -17.203 15.906 20.016 1 98.31 555 LEU A CA 1
ATOM 4211 C C . LEU A 1 555 ? -16.078 14.883 19.953 1 98.31 555 LEU A C 1
ATOM 4213 O O . LEU A 1 555 ? -14.914 15.234 20.172 1 98.31 555 LEU A O 1
ATOM 4217 N N . ILE A 1 556 ? -16.484 13.727 19.594 1 98.31 556 ILE A N 1
ATOM 4218 C CA . ILE A 1 556 ? -15.5 12.648 19.516 1 98.31 556 ILE A CA 1
ATOM 4219 C C . ILE A 1 556 ? -14.469 12.961 18.438 1 98.31 556 ILE A C 1
ATOM 4221 O O . ILE A 1 556 ? -13.266 12.781 18.641 1 98.31 556 ILE A O 1
ATOM 4225 N N . CYS A 1 557 ? -14.898 13.414 17.359 1 98.25 557 CYS A N 1
ATOM 4226 C CA . CYS A 1 557 ? -14.016 13.719 16.234 1 98.25 557 CYS A CA 1
ATOM 4227 C C . CYS A 1 557 ? -13.062 14.852 16.594 1 98.25 557 CYS A C 1
ATOM 4229 O O . CYS A 1 557 ? -11.859 14.773 16.328 1 98.25 557 CYS A O 1
ATOM 4231 N N . TYR A 1 558 ? -13.555 15.898 17.172 1 98.44 558 TYR A N 1
ATOM 4232 C CA . TYR A 1 558 ? -12.703 17.016 17.562 1 98.44 558 TYR A CA 1
ATOM 4233 C C . TYR A 1 558 ? -11.688 16.609 18.625 1 98.44 558 TYR A C 1
ATOM 4235 O O . TYR A 1 558 ? -10.539 17.031 18.594 1 98.44 558 TYR A O 1
ATOM 4243 N N . ARG A 1 559 ? -12.055 15.773 19.5 1 98.12 559 ARG A N 1
ATOM 4244 C CA . ARG A 1 559 ? -11.141 15.289 20.531 1 98.12 559 ARG A CA 1
ATOM 4245 C C . ARG A 1 559 ? -10.031 14.438 19.922 1 98.12 559 ARG A C 1
ATOM 4247 O O . ARG A 1 559 ? -8.875 14.523 20.344 1 98.12 559 ARG A O 1
ATOM 4254 N N . ASN A 1 560 ? -10.453 13.656 18.984 1 97.06 560 ASN A N 1
ATOM 4255 C CA . ASN A 1 560 ? -9.445 12.867 18.281 1 97.06 560 ASN A CA 1
ATOM 4256 C C . ASN A 1 560 ? -8.453 13.75 17.547 1 97.06 560 ASN A C 1
ATOM 4258 O O . ASN A 1 560 ? -7.258 13.445 17.5 1 97.06 560 ASN A O 1
ATOM 4262 N N . ALA A 1 561 ? -8.922 14.789 16.969 1 97.62 561 ALA A N 1
ATOM 4263 C CA . ALA A 1 561 ? -8.039 15.734 16.281 1 97.62 561 ALA A CA 1
ATOM 4264 C C . ALA A 1 561 ? -7.039 16.359 17.266 1 97.62 561 ALA A C 1
ATOM 4266 O O . ALA A 1 561 ? -5.855 16.484 16.953 1 97.62 561 ALA A O 1
ATOM 4267 N N . ILE A 1 562 ? -7.488 16.703 18.438 1 96.69 562 ILE A N 1
ATOM 4268 C CA . ILE A 1 562 ? -6.652 17.344 19.453 1 96.69 562 ILE A CA 1
ATOM 4269 C C . ILE A 1 562 ? -5.645 16.328 19.984 1 96.69 562 ILE A C 1
ATOM 4271 O O . ILE A 1 562 ? -4.5 16.688 20.281 1 96.69 562 ILE A O 1
ATOM 4275 N N . ARG A 1 563 ? -6.07 15.102 20.094 1 94.12 563 ARG A N 1
ATOM 4276 C CA . ARG A 1 563 ? -5.164 14.047 20.531 1 94.12 563 ARG A CA 1
ATOM 4277 C C . ARG A 1 563 ? -3.996 13.891 19.562 1 94.12 563 ARG A C 1
ATOM 4279 O O . ARG A 1 563 ? -2.865 13.641 19.984 1 94.12 563 ARG A O 1
ATOM 4286 N N . MET A 1 564 ? -4.254 14.023 18.312 1 92.56 564 MET A N 1
ATOM 4287 C CA . MET A 1 564 ? -3.219 13.891 17.297 1 92.56 564 MET A CA 1
ATOM 4288 C C . MET A 1 564 ? -2.328 15.125 17.266 1 92.56 564 MET A C 1
ATOM 4290 O O . MET A 1 564 ? -1.113 15.016 17.078 1 92.56 564 MET A O 1
ATOM 4294 N N . ASP A 1 565 ? -2.971 16.234 17.375 1 94.25 565 ASP A N 1
ATOM 4295 C CA . ASP A 1 565 ? -2.285 17.531 17.406 1 94.25 565 ASP A CA 1
ATOM 4296 C C . ASP A 1 565 ? -2.938 18.469 18.406 1 94.25 565 ASP A C 1
ATOM 4298 O O . ASP A 1 565 ? -3.959 19.094 18.109 1 94.25 565 ASP A O 1
ATOM 4302 N N . SER A 1 566 ? -2.295 18.672 19.438 1 93.75 566 SER A N 1
ATOM 4303 C CA . SER A 1 566 ? -2.854 19.484 20.516 1 93.75 566 SER A CA 1
ATOM 4304 C C . SER A 1 566 ? -2.906 20.953 20.141 1 93.75 566 SER A C 1
ATOM 4306 O O . SER A 1 566 ? -3.627 21.734 20.766 1 93.75 566 SER A O 1
ATOM 4308 N N . ARG A 1 567 ? -2.238 21.359 19.094 1 95.25 567 ARG A N 1
ATOM 4309 C CA . ARG A 1 567 ? -2.195 22.766 18.703 1 95.25 567 ARG A CA 1
ATOM 4310 C C . ARG A 1 567 ? -3.133 23.031 17.531 1 95.25 567 ARG A C 1
ATOM 4312 O O . ARG A 1 567 ? -3.09 24.109 16.922 1 95.25 567 ARG A O 1
ATOM 4319 N N . HIS A 1 568 ? -3.895 22.094 17.219 1 96.38 568 HIS A N 1
ATOM 4320 C CA . HIS A 1 568 ? -4.875 22.25 16.156 1 96.38 568 HIS A CA 1
ATOM 4321 C C . HIS A 1 568 ? -6.062 23.094 16.625 1 96.38 568 HIS A C 1
ATOM 4323 O O . HIS A 1 568 ? -7.078 22.547 17.062 1 96.38 568 HIS A O 1
ATOM 4329 N N . TYR A 1 569 ? -6.07 24.375 16.469 1 97.44 569 TYR A N 1
ATOM 4330 C CA . TYR A 1 569 ? -7.031 25.281 17.078 1 97.44 569 TYR A CA 1
ATOM 4331 C C . TYR A 1 569 ? -8.422 25.094 16.469 1 97.44 569 TYR A C 1
ATOM 4333 O O . TYR A 1 569 ? -9.43 25.391 17.125 1 97.44 569 TYR A O 1
ATOM 4341 N N . ASN A 1 570 ? -8.477 24.562 15.227 1 96.81 570 ASN A N 1
ATOM 4342 C CA . ASN A 1 570 ? -9.766 24.328 14.586 1 96.81 570 ASN A CA 1
ATOM 4343 C C . ASN A 1 570 ? -10.625 23.359 15.383 1 96.81 570 ASN A C 1
ATOM 4345 O O . ASN A 1 570 ? -11.844 23.5 15.453 1 96.81 570 ASN A O 1
ATOM 4349 N N . ALA A 1 571 ? -9.961 22.406 15.906 1 98.12 571 ALA A N 1
ATOM 4350 C CA . ALA A 1 571 ? -10.688 21.406 16.703 1 98.12 571 ALA A CA 1
ATOM 4351 C C . ALA A 1 571 ? -11.117 22 18.047 1 98.12 571 ALA A C 1
ATOM 4353 O O . ALA A 1 571 ? -12.219 21.719 18.531 1 98.12 571 ALA A O 1
ATOM 4354 N N . TRP A 1 572 ? -10.297 22.812 18.656 1 98.31 572 TRP A N 1
ATOM 4355 C CA . TRP A 1 572 ? -10.68 23.516 19.875 1 98.31 572 TRP A CA 1
ATOM 4356 C C . TRP A 1 572 ? -11.875 24.422 19.625 1 98.31 572 TRP A C 1
ATOM 4358 O O . TRP A 1 572 ? -12.812 24.469 20.422 1 98.31 572 TRP A O 1
ATOM 4368 N N . TYR A 1 573 ? -11.797 25.109 18.594 1 97.69 573 TYR A N 1
ATOM 4369 C CA . TYR A 1 573 ? -12.891 25.969 18.156 1 97.69 573 TYR A CA 1
ATOM 4370 C C . TYR A 1 573 ? -14.172 25.172 17.969 1 97.69 573 TYR A C 1
ATOM 4372 O O . TYR A 1 573 ? -15.25 25.578 18.391 1 97.69 573 TYR A O 1
ATOM 4380 N N . GLY A 1 574 ? -14.047 23.984 17.328 1 98 574 GLY A N 1
ATOM 4381 C CA . GLY A 1 574 ? -15.188 23.125 17.141 1 98 574 GLY A CA 1
ATOM 4382 C C . GLY A 1 574 ? -15.828 22.672 18.438 1 98 574 GLY A C 1
ATOM 4383 O O . GLY A 1 574 ? -17.062 22.688 18.562 1 98 574 GLY A O 1
ATOM 4384 N N . LEU A 1 575 ? -15.062 22.312 19.406 1 98.25 575 LEU A N 1
ATOM 4385 C CA . LEU A 1 575 ? -15.578 21.938 20.719 1 98.25 575 LEU A CA 1
ATOM 4386 C C . LEU A 1 575 ? -16.312 23.109 21.375 1 98.25 575 LEU A C 1
ATOM 4388 O O . LEU A 1 575 ? -17.406 22.938 21.922 1 98.25 575 LEU A O 1
ATOM 4392 N N . GLY A 1 576 ? -15.703 24.266 21.312 1 98.31 576 GLY A N 1
ATOM 4393 C CA . GLY A 1 576 ? -16.312 25.469 21.875 1 98.31 576 GLY A CA 1
ATOM 4394 C C . GLY A 1 576 ? -17.672 25.781 21.266 1 98.31 576 GLY A C 1
ATOM 4395 O O . GLY A 1 576 ? -18.609 26.156 21.969 1 98.31 576 GLY A O 1
ATOM 4396 N N . THR A 1 577 ? -17.781 25.656 20.016 1 97.5 577 THR A N 1
ATOM 4397 C CA . THR A 1 577 ? -19.016 25.953 19.297 1 97.5 577 THR A CA 1
ATOM 4398 C C . THR A 1 577 ? -20.125 25 19.719 1 97.5 577 THR A C 1
ATOM 4400 O O . THR A 1 577 ? -21.281 25.406 19.875 1 97.5 577 THR A O 1
ATOM 4403 N N . ILE A 1 578 ? -19.781 23.703 19.828 1 97.81 578 ILE A N 1
ATOM 4404 C CA . ILE A 1 578 ? -20.781 22.719 20.266 1 97.81 578 ILE A CA 1
ATOM 4405 C C . ILE A 1 578 ? -21.25 23.047 21.672 1 97.81 578 ILE A C 1
ATOM 4407 O O . ILE A 1 578 ? -22.453 23.078 21.938 1 97.81 578 ILE A O 1
ATOM 4411 N N . TYR A 1 579 ? -20.391 23.359 22.578 1 98.12 579 TYR A N 1
ATOM 4412 C CA . TYR A 1 579 ? -20.75 23.688 23.969 1 98.12 579 TYR A CA 1
ATOM 4413 C C . TYR A 1 579 ? -21.547 24.984 24.031 1 98.12 579 TYR A C 1
ATOM 4415 O O . TYR A 1 579 ? -22.453 25.125 24.844 1 98.12 579 TYR A O 1
ATOM 4423 N N . PHE A 1 580 ? -21.188 25.906 23.219 1 97.06 580 PHE A N 1
ATOM 4424 C CA . PHE A 1 580 ? -21.938 27.156 23.172 1 97.06 580 PHE A CA 1
ATOM 4425 C C . PHE A 1 580 ? -23.375 26.906 22.734 1 97.06 580 PHE A C 1
ATOM 4427 O O . PHE A 1 580 ? -24.312 27.469 23.328 1 97.06 580 PHE A O 1
ATOM 4434 N N . ARG A 1 581 ? -23.547 26.078 21.766 1 95.62 581 ARG A N 1
ATOM 4435 C CA . ARG A 1 581 ? -24.875 25.75 21.281 1 95.62 581 ARG A CA 1
ATOM 4436 C C . ARG A 1 581 ? -25.672 24.984 22.328 1 95.62 581 ARG A C 1
ATOM 4438 O O . ARG A 1 581 ? -26.891 25.109 22.422 1 95.62 581 ARG A O 1
ATOM 4445 N N . GLN A 1 582 ? -24.953 24.281 23.078 1 95.69 582 GLN A N 1
ATOM 4446 C CA . GLN A 1 582 ? -25.594 23.516 24.141 1 95.69 582 GLN A CA 1
ATOM 4447 C C . GLN A 1 582 ? -25.781 24.375 25.391 1 95.69 582 GLN A C 1
ATOM 4449 O O . GLN A 1 582 ? -26.203 23.859 26.438 1 95.69 582 GLN A O 1
ATOM 4454 N N . GLU A 1 583 ? -25.406 25.609 25.344 1 96 583 GLU A N 1
ATOM 4455 C CA . GLU A 1 583 ? -25.562 26.609 26.406 1 96 583 GLU A CA 1
ATOM 4456 C C . GLU A 1 583 ? -24.703 26.266 27.609 1 96 583 GLU A C 1
ATOM 4458 O O . GLU A 1 583 ? -25.094 26.531 28.75 1 96 583 GLU A O 1
ATOM 4463 N N . LYS A 1 584 ? -23.734 25.516 27.328 1 97.5 584 LYS A N 1
ATOM 4464 C CA . LYS A 1 584 ? -22.688 25.312 28.312 1 97.5 584 LYS A CA 1
ATOM 4465 C C . LYS A 1 584 ? -21.562 26.344 28.141 1 97.5 584 LYS A C 1
ATOM 4467 O O . LYS A 1 584 ? -20.469 26 27.688 1 97.5 584 LYS A O 1
ATOM 4472 N N . TYR A 1 585 ? -21.766 27.516 28.594 1 97.38 585 TYR A N 1
ATOM 4473 C CA . TYR A 1 585 ? -20.969 28.672 28.234 1 97.38 585 TYR A CA 1
ATOM 4474 C C . TYR A 1 585 ? -19.609 28.641 28.906 1 97.38 585 TYR A C 1
ATOM 4476 O O . TYR A 1 585 ? -18.609 29.125 28.344 1 97.38 585 TYR A O 1
ATOM 4484 N N . GLU A 1 586 ? -19.516 28.016 30.094 1 97.75 586 GLU A N 1
ATOM 4485 C CA . GLU A 1 586 ? -18.219 27.906 30.766 1 97.75 586 GLU A CA 1
ATOM 4486 C C . GLU A 1 586 ? -17.266 27.031 29.969 1 97.75 586 GLU A C 1
ATOM 4488 O O . GLU A 1 586 ? -16.094 27.375 29.797 1 97.75 586 GLU A O 1
ATOM 4493 N N . LEU A 1 587 ? -17.844 25.969 29.547 1 98 587 LEU A N 1
ATOM 4494 C CA . LEU A 1 587 ? -17.031 25.062 28.734 1 98 587 LEU A CA 1
ATOM 4495 C C . LEU A 1 587 ? -16.672 25.703 27.391 1 98 587 LEU A C 1
ATOM 4497 O O . LEU A 1 587 ? -15.562 25.531 26.891 1 98 587 LEU A O 1
ATOM 4501 N N . ALA A 1 588 ? -17.562 26.375 26.797 1 98.31 588 ALA A N 1
ATOM 4502 C CA . ALA A 1 588 ? -17.297 27.078 25.531 1 98.31 588 ALA A CA 1
ATOM 4503 C C . ALA A 1 588 ? -16.172 28.078 25.703 1 98.31 588 ALA A C 1
ATOM 4505 O O . ALA A 1 588 ? -15.266 28.156 24.875 1 98.31 588 ALA A O 1
ATOM 4506 N N . GLU A 1 589 ? -16.281 28.859 26.766 1 98.25 589 GLU A N 1
ATOM 4507 C CA . GLU A 1 589 ? -15.242 29.844 27.047 1 98.25 589 GLU A CA 1
ATOM 4508 C C . GLU A 1 589 ? -13.867 29.188 27.156 1 98.25 589 GLU A C 1
ATOM 4510 O O . GLU A 1 589 ? -12.883 29.688 26.609 1 98.25 589 GLU A O 1
ATOM 4515 N N . TYR A 1 590 ? -13.828 28.078 27.906 1 98.25 590 TYR A N 1
ATOM 4516 C CA . TYR A 1 590 ? -12.57 27.375 28.094 1 98.25 590 TYR A CA 1
ATOM 4517 C C . TYR A 1 590 ? -11.961 26.969 26.766 1 98.25 590 TYR A C 1
ATOM 4519 O O . TYR A 1 590 ? -10.773 27.203 26.516 1 98.25 590 TYR A O 1
ATOM 4527 N N . HIS A 1 591 ? -12.719 26.375 25.938 1 98.44 591 HIS A N 1
ATOM 4528 C CA . HIS A 1 591 ? -12.219 25.859 24.672 1 98.44 591 HIS A CA 1
ATOM 4529 C C . HIS A 1 591 ? -11.875 27 23.703 1 98.44 591 HIS A C 1
ATOM 4531 O O . HIS A 1 591 ? -10.898 26.922 22.969 1 98.44 591 HIS A O 1
ATOM 4537 N N . PHE A 1 592 ? -12.625 28.078 23.656 1 98.38 592 PHE A N 1
ATOM 4538 C CA . PHE A 1 592 ? -12.289 29.219 22.828 1 98.38 592 PHE A CA 1
ATOM 4539 C C . PHE A 1 592 ? -11.008 29.891 23.297 1 98.38 592 PHE A C 1
ATOM 4541 O O . PHE A 1 592 ? -10.203 30.359 22.484 1 98.38 592 PHE A O 1
ATOM 4548 N N . ARG A 1 593 ? -10.852 29.922 24.578 1 98.12 593 ARG A N 1
ATOM 4549 C CA . ARG A 1 593 ? -9.633 30.516 25.125 1 98.12 593 ARG A CA 1
ATOM 4550 C C . ARG A 1 593 ? -8.406 29.703 24.734 1 98.12 593 ARG A C 1
ATOM 4552 O O . ARG A 1 593 ? -7.359 30.266 24.406 1 98.12 593 ARG A O 1
ATOM 4559 N N . ARG A 1 594 ? -8.555 28.422 24.797 1 97.75 594 ARG A N 1
ATOM 4560 C CA . ARG A 1 594 ? -7.465 27.547 24.375 1 97.75 594 ARG A CA 1
ATOM 4561 C C . ARG A 1 594 ? -7.156 27.734 22.906 1 97.75 594 ARG A C 1
ATOM 4563 O O . ARG A 1 594 ? -5.988 27.766 22.5 1 97.75 594 ARG A O 1
ATOM 4570 N N . ALA A 1 595 ? -8.141 27.797 22.062 1 98.06 595 ALA A N 1
ATOM 4571 C CA . ALA A 1 595 ? -7.969 28.031 20.641 1 98.06 595 ALA A CA 1
ATOM 4572 C C . ALA A 1 595 ? -7.258 29.359 20.375 1 98.06 595 ALA A C 1
ATOM 4574 O O . ALA A 1 595 ? -6.371 29.438 19.531 1 98.06 595 ALA A O 1
ATOM 4575 N N . LEU A 1 596 ? -7.652 30.359 21.109 1 97.12 596 LEU A N 1
ATOM 4576 C CA . LEU A 1 596 ? -7.094 31.688 20.938 1 97.12 596 LEU A CA 1
ATOM 4577 C C . LEU A 1 596 ? -5.637 31.734 21.391 1 97.12 596 LEU A C 1
ATOM 4579 O O . LEU A 1 596 ? -4.832 32.5 20.844 1 97.12 596 LEU A O 1
ATOM 4583 N N . GLN A 1 597 ? -5.266 30.938 22.359 1 96.5 597 GLN A N 1
ATOM 4584 C CA . GLN A 1 597 ? -3.879 30.844 22.812 1 96.5 597 GLN A CA 1
ATOM 4585 C C . GLN A 1 597 ? -2.98 30.281 21.703 1 96.5 597 GLN A C 1
ATOM 4587 O O . GLN A 1 597 ? -1.806 30.641 21.609 1 96.5 597 GLN A O 1
ATOM 4592 N N . ILE A 1 598 ? -3.496 29.438 20.906 1 96.5 598 ILE A N 1
ATOM 4593 C CA . ILE A 1 598 ? -2.748 28.844 19.812 1 96.5 598 ILE A CA 1
ATOM 4594 C C . ILE A 1 598 ? -2.676 29.812 18.641 1 96.5 598 ILE A C 1
ATOM 4596 O O . ILE A 1 598 ? -1.592 30.109 18.125 1 96.5 598 ILE A O 1
ATOM 4600 N N . ASN A 1 599 ? -3.812 30.328 18.25 1 96 599 ASN A N 1
ATOM 4601 C CA . ASN A 1 599 ? -3.9 31.328 17.203 1 96 599 ASN A CA 1
ATOM 4602 C C . ASN A 1 599 ? -4.441 32.656 17.734 1 96 599 ASN A C 1
ATOM 4604 O O . ASN A 1 599 ? -5.633 32.938 17.609 1 96 599 ASN A O 1
ATOM 4608 N N . SER A 1 600 ? -3.598 33.5 18.141 1 93.94 600 SER A N 1
ATOM 4609 C CA . SER A 1 600 ? -3.977 34.719 18.844 1 93.94 600 SER A CA 1
ATOM 4610 C C . SER A 1 600 ? -4.375 35.812 17.859 1 93.94 600 SER A C 1
ATOM 4612 O O . SER A 1 600 ? -4.969 36.812 18.25 1 93.94 600 SER A O 1
ATOM 4614 N N . ARG A 1 601 ? -4.203 35.594 16.672 1 92.56 601 ARG A N 1
ATOM 4615 C CA . ARG A 1 601 ? -4.449 36.656 15.703 1 92.56 601 ARG A CA 1
ATOM 4616 C C . ARG A 1 601 ? -5.758 36.438 14.953 1 92.56 601 ARG A C 1
ATOM 4618 O O . ARG A 1 601 ? -6.137 37.219 14.086 1 92.56 601 ARG A O 1
ATOM 4625 N N . SER A 1 602 ? -6.473 35.5 15.344 1 93.31 602 SER A N 1
ATOM 4626 C CA . SER A 1 602 ? -7.707 35.156 14.648 1 93.31 602 SER A CA 1
ATOM 4627 C C . SER A 1 602 ? -8.867 36.031 15.102 1 93.31 602 SER A C 1
ATOM 4629 O O . SER A 1 602 ? -9.219 36.031 16.281 1 93.31 602 SER A O 1
ATOM 4631 N N . SER A 1 603 ? -9.492 36.719 14.18 1 94.19 603 SER A N 1
ATOM 4632 C CA . SER A 1 603 ? -10.656 37.562 14.461 1 94.19 603 SER A CA 1
ATOM 4633 C C . SER A 1 603 ? -11.852 36.688 14.875 1 94.19 603 SER A C 1
ATOM 4635 O O . SER A 1 603 ? -12.586 37.062 15.797 1 94.19 603 SER A O 1
ATOM 4637 N N . VAL A 1 604 ? -11.984 35.625 14.281 1 93.81 604 VAL A N 1
ATOM 4638 C CA . VAL A 1 604 ? -13.109 34.719 14.523 1 93.81 604 VAL A CA 1
ATOM 4639 C C . VAL A 1 604 ? -13.047 34.188 15.953 1 93.81 604 VAL A C 1
ATOM 4641 O O . VAL A 1 604 ? -14.062 34.188 16.656 1 93.81 604 VAL A O 1
ATOM 4644 N N . LEU A 1 605 ? -11.945 33.844 16.344 1 96.06 605 LEU A N 1
ATOM 4645 C CA . LEU A 1 605 ? -11.789 33.281 17.688 1 96.06 605 LEU A CA 1
ATOM 4646 C C . LEU A 1 605 ? -12.016 34.344 18.75 1 96.06 605 LEU A C 1
ATOM 4648 O O . LEU A 1 605 ? -12.641 34.062 19.781 1 96.06 605 LEU A O 1
ATOM 4652 N N . HIS A 1 606 ? -11.531 35.562 18.531 1 97.06 606 HIS A N 1
ATOM 4653 C CA . HIS A 1 606 ? -11.805 36.656 19.438 1 97.06 606 HIS A CA 1
ATOM 4654 C C . HIS A 1 606 ? -13.305 36.938 19.547 1 97.06 606 HIS A C 1
ATOM 4656 O O . HIS A 1 606 ? -13.812 37.156 20.656 1 97.06 606 HIS A O 1
ATOM 4662 N N . CYS A 1 607 ? -13.945 36.875 18.484 1 96.25 607 CYS A N 1
ATOM 4663 C CA . CYS A 1 607 ? -15.375 37.156 18.422 1 96.25 607 CYS A CA 1
ATOM 4664 C C . CYS A 1 607 ? -16.156 36.125 19.219 1 96.25 607 CYS A C 1
ATOM 4666 O O . CYS A 1 607 ? -16.984 36.469 20.047 1 96.25 607 CYS A O 1
ATOM 4668 N N . TYR A 1 608 ? -15.867 34.875 19.031 1 96.94 608 TYR A N 1
ATOM 4669 C CA . TYR A 1 608 ? -16.625 33.812 19.672 1 96.94 608 TYR A CA 1
ATOM 4670 C C . TYR A 1 608 ? -16.344 33.781 21.172 1 96.94 608 TYR A C 1
ATOM 4672 O O . TYR A 1 608 ? -17.234 33.469 21.969 1 96.94 608 TYR A O 1
ATOM 4680 N N . LEU A 1 609 ? -15.094 34.031 21.531 1 97.94 609 LEU A N 1
ATOM 4681 C CA . LEU A 1 609 ? -14.812 34.156 22.953 1 97.94 609 LEU A CA 1
ATOM 4682 C C . LEU A 1 609 ? -15.578 35.312 23.562 1 97.94 609 LEU A C 1
ATOM 4684 O O . LEU A 1 609 ? -16.094 35.188 24.688 1 97.94 609 LEU A O 1
ATOM 4688 N N . GLY A 1 610 ? -15.625 36.438 22.844 1 97.81 610 GLY A N 1
ATOM 4689 C CA . GLY A 1 610 ? -16.422 37.562 23.297 1 97.81 610 GLY A CA 1
ATOM 4690 C C . GLY A 1 610 ? -17.891 37.219 23.484 1 97.81 610 GLY A C 1
ATOM 4691 O O . GLY A 1 610 ? -18.516 37.625 24.453 1 97.81 610 GLY A O 1
ATOM 4692 N N . MET A 1 611 ? -18.453 36.469 22.578 1 96.88 611 MET A N 1
ATOM 4693 C CA . MET A 1 611 ? -19.828 36 22.656 1 96.88 611 MET A CA 1
ATOM 4694 C C . MET A 1 611 ? -20.062 35.125 23.875 1 96.88 611 MET A C 1
ATOM 4696 O O . MET A 1 611 ? -21.062 35.281 24.578 1 96.88 611 MET A O 1
ATOM 4700 N N . ALA A 1 612 ? -19.188 34.219 24.078 1 97.62 612 ALA A N 1
ATOM 4701 C CA . ALA A 1 612 ? -19.297 33.312 25.219 1 97.62 612 ALA A CA 1
ATOM 4702 C C . ALA A 1 612 ? -19.234 34.094 26.531 1 97.62 612 ALA A C 1
ATOM 4704 O O . ALA A 1 612 ? -19.969 33.812 27.484 1 97.62 612 ALA A O 1
ATOM 4705 N N . LEU A 1 613 ? -18.359 35.094 26.625 1 97.88 613 LEU A N 1
ATOM 4706 C CA . LEU A 1 613 ? -18.203 35.906 27.828 1 97.88 613 LEU A CA 1
ATOM 4707 C C . LEU A 1 613 ? -19.422 36.75 28.062 1 97.88 613 LEU A C 1
ATOM 4709 O O . LEU A 1 613 ? -19.828 37 29.219 1 97.88 613 LEU A O 1
ATOM 4713 N N . HIS A 1 614 ? -20.016 37.219 27 1 97.19 614 HIS A N 1
ATOM 4714 C CA . HIS A 1 614 ? -21.266 37.969 27.125 1 97.19 614 HIS A CA 1
ATOM 4715 C C . HIS A 1 614 ? -22.359 37.094 27.719 1 97.19 614 HIS A C 1
ATOM 4717 O O . HIS A 1 614 ? -23.125 37.562 28.578 1 97.19 614 HIS A O 1
ATOM 4723 N N . ALA A 1 615 ? -22.422 35.875 27.234 1 96.5 615 ALA A N 1
ATOM 4724 C CA . ALA A 1 615 ? -23.422 34.938 27.75 1 96.5 615 ALA A CA 1
ATOM 4725 C C . ALA A 1 615 ? -23.203 34.656 29.234 1 96.5 615 ALA A C 1
ATOM 4727 O O . ALA A 1 615 ? -24.156 34.375 29.969 1 96.5 615 ALA A O 1
ATOM 4728 N N . LEU A 1 616 ? -22 34.812 29.688 1 97 616 LEU A N 1
ATOM 4729 C CA . LEU A 1 616 ? -21.641 34.594 31.094 1 97 616 LEU A CA 1
ATOM 4730 C C . LEU A 1 616 ? -21.75 35.906 31.875 1 97 616 LEU A C 1
ATOM 4732 O O . LEU A 1 616 ? -21.359 35.969 33.031 1 97 616 LEU A O 1
ATOM 4736 N N . LYS A 1 617 ? -22.203 37 31.188 1 95.06 617 LYS A N 1
ATOM 4737 C CA . LYS A 1 617 ? -22.453 38.312 31.766 1 95.06 617 LYS A CA 1
ATOM 4738 C C . LYS A 1 617 ? -21.156 39 32.156 1 95.06 617 LYS A C 1
ATOM 4740 O O . LYS A 1 617 ? -21.125 39.812 33.062 1 95.06 617 LYS A O 1
ATOM 4745 N N . LYS A 1 618 ? -20.094 38.594 31.531 1 96.81 618 LYS A N 1
ATOM 4746 C CA . LYS A 1 618 ? -18.812 39.281 31.641 1 96.81 618 LYS A CA 1
ATOM 4747 C C . LYS A 1 618 ? -18.625 40.281 30.5 1 96.81 618 LYS A C 1
ATOM 4749 O O . LYS A 1 618 ? -17.734 40.125 29.672 1 96.81 618 LYS A O 1
ATOM 4754 N N . ASN A 1 619 ? -19.297 41.375 30.5 1 96.19 619 ASN A N 1
ATOM 4755 C CA . ASN A 1 619 ? -19.469 42.281 29.359 1 96.19 619 ASN A CA 1
ATOM 4756 C C . ASN A 1 619 ? -18.219 43.094 29.109 1 96.19 619 ASN A C 1
ATOM 4758 O O . ASN A 1 619 ? -17.891 43.406 27.953 1 96.19 619 ASN A O 1
ATOM 4762 N N . GLU A 1 620 ? -17.516 43.469 30.125 1 96 620 GLU A N 1
ATOM 4763 C CA . GLU A 1 620 ? -16.312 44.281 29.953 1 96 620 GLU A CA 1
ATOM 4764 C C . GLU A 1 620 ? -15.258 43.531 29.141 1 96 620 GLU A C 1
ATOM 4766 O O . GLU A 1 620 ? -14.688 44.094 28.188 1 96 620 GLU A O 1
ATOM 4771 N N . GLU A 1 621 ? -15.023 42.375 29.594 1 96.94 621 GLU A N 1
ATOM 4772 C CA . GLU A 1 621 ? -14.055 41.562 28.875 1 96.94 621 GLU A CA 1
ATOM 4773 C C . GLU A 1 621 ? -14.547 41.25 27.453 1 96.94 621 GLU A C 1
ATOM 4775 O O . GLU A 1 621 ? -13.75 41.188 26.516 1 96.94 621 GLU A O 1
ATOM 4780 N N . ALA A 1 622 ? -15.773 40.938 27.297 1 97.81 622 ALA A N 1
ATOM 4781 C CA . ALA A 1 622 ? -16.375 40.656 25.984 1 97.81 622 ALA A CA 1
ATOM 4782 C C . ALA A 1 622 ? -16.141 41.812 25.031 1 97.81 622 ALA A C 1
ATOM 4784 O O . ALA A 1 622 ? -15.75 41.625 23.875 1 97.81 622 ALA A O 1
ATOM 4785 N N . LEU A 1 623 ? -16.406 43.062 25.516 1 97.12 623 LEU A N 1
ATOM 4786 C CA . LEU A 1 623 ? -16.266 44.25 24.688 1 97.12 623 LEU A CA 1
ATOM 4787 C C . LEU A 1 623 ? -14.82 44.438 24.25 1 97.12 623 LEU A C 1
ATOM 4789 O O . LEU A 1 623 ? -14.555 44.781 23.094 1 97.12 623 LEU A O 1
ATOM 4793 N N . SER A 1 624 ? -13.914 44.188 25.156 1 97.25 624 SER A N 1
ATOM 4794 C CA . SER A 1 624 ? -12.5 44.312 24.828 1 97.25 624 SER A CA 1
ATOM 4795 C C . SER A 1 624 ? -12.102 43.312 23.734 1 97.25 624 SER A C 1
ATOM 4797 O O . SER A 1 624 ? -11.391 43.656 22.797 1 97.25 624 SER A O 1
ATOM 4799 N N . LEU A 1 625 ? -12.539 42.094 23.891 1 97.5 625 LEU A N 1
ATOM 4800 C CA . LEU A 1 625 ? -12.227 41.062 22.922 1 97.5 625 LEU A CA 1
ATOM 4801 C C . LEU A 1 625 ? -12.867 41.375 21.578 1 97.5 625 LEU A C 1
ATOM 4803 O O . LEU A 1 625 ? -12.258 41.125 20.531 1 97.5 625 LEU A O 1
ATOM 4807 N N . LEU A 1 626 ? -14.062 41.812 21.547 1 97.06 626 LEU A N 1
ATOM 4808 C CA . LEU A 1 626 ? -14.758 42.125 20.312 1 97.06 626 LEU A CA 1
ATOM 4809 C C . LEU A 1 626 ? -14.07 43.281 19.594 1 97.06 626 LEU A C 1
ATOM 4811 O O . LEU A 1 626 ? -14.023 43.312 18.359 1 97.06 626 LEU A O 1
ATOM 4815 N N . GLU A 1 627 ? -13.562 44.188 20.344 1 96.25 627 GLU A N 1
ATOM 4816 C CA . GLU A 1 627 ? -12.789 45.25 19.75 1 96.25 627 GLU A CA 1
ATOM 4817 C C . GLU A 1 627 ? -11.523 44.719 19.078 1 96.25 627 GLU A C 1
ATOM 4819 O O . GLU A 1 627 ? -11.164 45.188 17.984 1 96.25 627 GLU A O 1
ATOM 4824 N N . GLN A 1 628 ? -10.898 43.844 19.766 1 96.06 628 GLN A N 1
ATOM 4825 C CA . GLN A 1 628 ? -9.719 43.219 19.188 1 96.06 628 GLN A CA 1
ATOM 4826 C C . GLN A 1 628 ? -10.078 42.469 17.922 1 96.06 628 GLN A C 1
ATOM 4828 O O . GLN A 1 628 ? -9.305 42.438 16.969 1 96.06 628 GLN A O 1
ATOM 4833 N N . ALA A 1 629 ? -11.195 41.781 17.922 1 96.06 629 ALA A N 1
ATOM 4834 C CA . ALA A 1 629 ? -11.664 41.062 16.75 1 96.06 629 ALA A CA 1
ATOM 4835 C C . ALA A 1 629 ? -11.875 41.969 15.555 1 96.06 629 ALA A C 1
ATOM 4837 O O . ALA A 1 629 ? -11.57 41.625 14.422 1 96.06 629 ALA A O 1
ATOM 4838 N N . ILE A 1 630 ? -12.438 43.125 15.766 1 94.12 630 ILE A N 1
ATOM 4839 C CA . ILE A 1 630 ? -12.703 44.125 14.719 1 94.12 630 ILE A CA 1
ATOM 4840 C C . ILE A 1 630 ? -11.391 44.625 14.125 1 94.12 630 ILE A C 1
ATOM 4842 O O . ILE A 1 630 ? -11.266 44.75 12.906 1 94.12 630 ILE A O 1
ATOM 4846 N N . ILE A 1 631 ? -10.391 44.781 14.977 1 93.19 631 ILE A N 1
ATOM 4847 C CA . ILE A 1 631 ? -9.086 45.281 14.547 1 93.19 631 ILE A CA 1
ATOM 4848 C C . ILE A 1 631 ? -8.375 44.188 13.727 1 93.19 631 ILE A C 1
ATOM 4850 O O . ILE A 1 631 ? -7.707 44.5 12.742 1 93.19 631 ILE A O 1
ATOM 4854 N N . ALA A 1 632 ? -8.539 42.969 14.117 1 90.19 632 ALA A N 1
ATOM 4855 C CA . ALA A 1 632 ? -7.871 41.844 13.461 1 90.19 632 ALA A CA 1
ATOM 4856 C C . ALA A 1 632 ? -8.391 41.656 12.039 1 90.19 632 ALA A C 1
ATOM 4858 O O . ALA A 1 632 ? -7.641 41.281 11.141 1 90.19 632 ALA A O 1
ATOM 4859 N N . ASP A 1 633 ? -9.672 41.906 11.883 1 89.19 633 ASP A N 1
ATOM 4860 C CA . ASP A 1 633 ? -10.289 41.812 10.562 1 89.19 633 ASP A CA 1
ATOM 4861 C C . ASP A 1 633 ? -11.414 42.844 10.391 1 89.19 633 ASP A C 1
ATOM 4863 O O . ASP A 1 633 ? -12.562 42.562 10.742 1 89.19 633 ASP A O 1
ATOM 4867 N N . VAL A 1 634 ? -11.094 43.75 9.703 1 85.75 634 VAL A N 1
ATOM 4868 C CA . VAL A 1 634 ? -12.023 44.875 9.586 1 85.75 634 VAL A CA 1
ATOM 4869 C C . VAL A 1 634 ? -13.172 44.5 8.656 1 85.75 634 VAL A C 1
ATOM 4871 O O . VAL A 1 634 ? -14.281 45.031 8.781 1 85.75 634 VAL A O 1
ATOM 4874 N N . LYS A 1 635 ? -12.969 43.594 7.848 1 83.06 635 LYS A N 1
ATOM 4875 C CA . LYS A 1 635 ? -13.977 43.188 6.863 1 83.06 635 LYS A CA 1
ATOM 4876 C C . LYS A 1 635 ? -14.992 42.219 7.457 1 83.06 635 LYS A C 1
ATOM 4878 O O . LYS A 1 635 ? -16.062 42.031 6.895 1 83.06 635 LYS A O 1
ATOM 4883 N N . ASN A 1 636 ? -14.727 41.781 8.656 1 85.44 636 ASN A N 1
ATOM 4884 C CA . ASN A 1 636 ? -15.633 40.844 9.32 1 85.44 636 ASN A CA 1
ATOM 4885 C C . ASN A 1 636 ? -16.781 41.594 10.016 1 85.44 636 ASN A C 1
ATOM 4887 O O . ASN A 1 636 ? -16.547 42.344 10.953 1 85.44 636 ASN A O 1
ATOM 4891 N N . PRO A 1 637 ? -17.969 41.312 9.672 1 88.94 637 PRO A N 1
ATOM 4892 C CA . PRO A 1 637 ? -19.094 42.062 10.234 1 88.94 637 PRO A CA 1
ATOM 4893 C C . PRO A 1 637 ? -19.562 41.5 11.578 1 88.94 637 PRO A C 1
ATOM 4895 O O . PRO A 1 637 ? -20.203 42.188 12.352 1 88.94 637 PRO A O 1
ATOM 4898 N N . LEU A 1 638 ? -19.219 40.344 11.852 1 90.62 638 LEU A N 1
ATOM 4899 C CA . LEU A 1 638 ? -19.781 39.656 13.008 1 90.62 638 LEU A CA 1
ATOM 4900 C C . LEU A 1 638 ? -19.344 40.312 14.305 1 90.62 638 LEU A C 1
ATOM 4902 O O . LEU A 1 638 ? -20.156 40.562 15.195 1 90.62 638 LEU A O 1
ATOM 4906 N N . PRO A 1 639 ? -18.062 40.594 14.398 1 94 639 PRO A N 1
ATOM 4907 C CA . PRO A 1 639 ? -17.625 41.219 15.656 1 94 639 PRO A CA 1
ATOM 4908 C C . PRO A 1 639 ? -18.312 42.562 15.93 1 94 639 PRO A C 1
ATOM 4910 O O . PRO A 1 639 ? -18.641 42.844 17.078 1 94 639 PRO A O 1
ATOM 4913 N N . LYS A 1 640 ? -18.547 43.344 14.93 1 93.5 640 LYS A N 1
ATOM 4914 C CA . LYS A 1 640 ? -19.234 44.625 15.102 1 93.5 640 LYS A CA 1
ATOM 4915 C C . LYS A 1 640 ? -20.688 44.406 15.547 1 93.5 640 LYS A C 1
ATOM 4917 O O . LYS A 1 640 ? -21.188 45.125 16.391 1 93.5 640 LYS A O 1
ATOM 4922 N N . TYR A 1 641 ? -21.328 43.469 14.953 1 94.31 641 TYR A N 1
ATOM 4923 C CA . TYR A 1 641 ? -22.703 43.125 15.312 1 94.31 641 TYR A CA 1
ATOM 4924 C C . TYR A 1 641 ? -22.781 42.656 16.766 1 94.31 641 TYR A C 1
ATOM 4926 O O . TYR A 1 641 ? -23.656 43.094 17.5 1 94.31 641 TYR A O 1
ATOM 4934 N N . GLN A 1 642 ? -21.906 41.875 17.172 1 95.25 642 GLN A N 1
ATOM 4935 C CA . GLN A 1 642 ? -21.906 41.344 18.531 1 95.25 642 GLN A CA 1
ATOM 4936 C C . GLN A 1 642 ? -21.562 42.406 19.547 1 95.25 642 GLN A C 1
ATOM 4938 O O . GLN A 1 642 ? -22.078 42.406 20.672 1 95.25 642 GLN A O 1
ATOM 4943 N N . LYS A 1 643 ? -20.594 43.25 19.156 1 96.25 643 LYS A N 1
ATOM 4944 C CA . LYS A 1 643 ? -20.281 44.375 20.016 1 96.25 643 LYS A CA 1
ATOM 4945 C C . LYS A 1 643 ? -21.531 45.219 20.281 1 96.25 643 LYS A C 1
ATOM 4947 O O . LYS A 1 643 ? -21.781 45.625 21.422 1 96.25 643 LYS A O 1
ATOM 4952 N N . ALA A 1 644 ? -22.312 45.438 19.25 1 95.5 644 ALA A N 1
ATOM 4953 C CA . ALA A 1 644 ? -23.562 46.188 19.391 1 95.5 644 ALA A CA 1
ATOM 4954 C C . ALA A 1 644 ? -24.516 45.469 20.344 1 95.5 644 ALA A C 1
ATOM 4956 O O . ALA A 1 644 ? -25.203 46.094 21.141 1 95.5 644 ALA A O 1
ATOM 4957 N N . ASN A 1 645 ? -24.594 44.25 20.266 1 94.56 645 ASN A N 1
ATOM 4958 C CA . ASN A 1 645 ? -25.438 43.438 21.141 1 94.56 645 ASN A CA 1
ATOM 4959 C C . ASN A 1 645 ? -25.031 43.562 22.594 1 94.56 645 ASN A C 1
ATOM 4961 O O . ASN A 1 645 ? -25.891 43.656 23.484 1 94.56 645 ASN A O 1
ATOM 4965 N N . VAL A 1 646 ? -23.766 43.5 22.812 1 96.25 646 VAL A N 1
ATOM 4966 C CA . VAL A 1 646 ? -23.266 43.625 24.188 1 96.25 646 VAL A CA 1
ATOM 4967 C C . VAL A 1 646 ? -23.578 45.031 24.703 1 96.25 646 VAL A C 1
ATOM 4969 O O . VAL A 1 646 ? -24 45.188 25.859 1 96.25 646 VAL A O 1
ATOM 4972 N N . LEU A 1 647 ? -23.406 46.031 23.891 1 96.5 647 LEU A N 1
ATOM 4973 C CA . LEU A 1 647 ? -23.688 47.406 24.266 1 96.5 647 LEU A CA 1
ATOM 4974 C C . LEU A 1 647 ? -25.172 47.594 24.578 1 96.5 647 LEU A C 1
ATOM 4976 O O . LEU A 1 647 ? -25.547 48.281 25.531 1 96.5 647 LEU A O 1
ATOM 4980 N N . MET A 1 648 ? -25.969 46.969 23.844 1 93.94 648 MET A N 1
ATOM 4981 C CA . MET A 1 648 ? -27.406 47.031 24.062 1 93.94 648 MET A CA 1
ATOM 4982 C C . MET A 1 648 ? -27.766 46.406 25.406 1 93.94 648 MET A C 1
ATOM 4984 O O . MET A 1 648 ? -28.609 46.938 26.141 1 93.94 648 MET A O 1
ATOM 4988 N N . SER A 1 649 ? -27.109 45.312 25.672 1 93.12 649 SER A N 1
ATOM 4989 C CA . SER A 1 649 ? -27.359 44.625 26.938 1 93.12 649 SER A CA 1
ATOM 4990 C C . SER A 1 649 ? -26.938 45.5 28.125 1 93.12 649 SER A C 1
ATOM 4992 O O . SER A 1 649 ? -27.484 45.375 29.219 1 93.12 649 SER A O 1
ATOM 4994 N N . GLU A 1 650 ? -26.016 46.406 27.875 1 93.88 650 GLU A N 1
ATOM 4995 C CA . GLU A 1 650 ? -25.547 47.312 28.906 1 93.88 650 GLU A CA 1
ATOM 4996 C C . GLU A 1 650 ? -26.359 48.625 28.891 1 93.88 650 GLU A C 1
ATOM 4998 O O . GLU A 1 650 ? -26.031 49.562 29.609 1 93.88 650 GLU A O 1
ATOM 5003 N N . GLU A 1 651 ? -27.312 48.688 28.016 1 92.75 651 GLU A N 1
ATOM 5004 C CA . GLU A 1 651 ? -28.219 49.844 27.859 1 92.75 651 GLU A CA 1
ATOM 5005 C C . GLU A 1 651 ? -27.484 51.062 27.328 1 92.75 651 GLU A C 1
ATOM 5007 O O . GLU A 1 651 ? -27.844 52.188 27.656 1 92.75 651 GLU A O 1
ATOM 5012 N N . ARG A 1 652 ? -26.438 50.781 26.75 1 95.62 652 ARG A N 1
ATOM 5013 C CA . ARG A 1 652 ? -25.734 51.812 26.031 1 95.62 652 ARG A CA 1
ATOM 5014 C C . ARG A 1 652 ? -26.219 51.875 24.578 1 95.62 652 ARG A C 1
ATOM 5016 O O . ARG A 1 652 ? -25.453 51.594 23.656 1 95.62 652 ARG A O 1
ATOM 5023 N N . TYR A 1 653 ? -27.344 52.344 24.328 1 95.06 653 TYR A N 1
ATOM 5024 C CA . TYR A 1 653 ? -28.078 52.25 23.078 1 95.06 653 TYR A CA 1
ATOM 5025 C C . TYR A 1 653 ? -27.469 53.125 22 1 95.06 653 TYR A C 1
ATOM 5027 O O . TYR A 1 653 ? -27.359 52.719 20.844 1 95.06 653 TYR A O 1
ATOM 5035 N N . ASP A 1 654 ? -27 54.25 22.438 1 94.88 654 ASP A N 1
ATOM 5036 C CA . ASP A 1 654 ? -26.422 55.188 21.469 1 94.88 654 ASP A CA 1
ATOM 5037 C C . ASP A 1 654 ? -25.141 54.625 20.859 1 94.88 654 ASP A C 1
ATOM 5039 O O . ASP A 1 654 ? -24.922 54.719 19.656 1 94.88 654 ASP A O 1
ATOM 5043 N N . ASP A 1 655 ? -24.359 54.125 21.781 1 95.62 655 ASP A N 1
ATOM 5044 C CA . ASP A 1 655 ? -23.125 53.5 21.312 1 95.62 655 ASP A CA 1
ATOM 5045 C C . ASP A 1 655 ? -23.422 52.312 20.391 1 95.62 655 ASP A C 1
ATOM 5047 O O . ASP A 1 655 ? -22.719 52.094 19.406 1 95.62 655 ASP A O 1
ATOM 5051 N N . ALA A 1 656 ? -24.344 51.5 20.734 1 96.25 656 ALA A N 1
ATOM 5052 C CA . ALA A 1 656 ? -24.75 50.344 19.922 1 96.25 656 ALA A CA 1
ATOM 5053 C C . ALA A 1 656 ? -25.219 50.781 18.547 1 96.25 656 ALA A C 1
ATOM 5055 O O . ALA A 1 656 ? -24.859 50.156 17.531 1 96.25 656 ALA A O 1
ATOM 5056 N N . LEU A 1 657 ? -26.031 51.812 18.484 1 94.94 657 LEU A N 1
ATOM 5057 C CA . LEU A 1 657 ? -26.547 52.312 17.219 1 94.94 657 LEU A CA 1
ATOM 5058 C C . LEU A 1 657 ? -25.422 52.844 16.344 1 94.94 657 LEU A C 1
ATOM 5060 O O . LEU A 1 657 ? -25.453 52.688 15.117 1 94.94 657 LEU A O 1
ATOM 5064 N N . ALA A 1 658 ? -24.469 53.438 16.969 1 94.94 658 ALA A N 1
ATOM 5065 C CA . ALA A 1 658 ? -23.312 53.938 16.219 1 94.94 658 ALA A CA 1
ATOM 5066 C C . ALA A 1 658 ? -22.578 52.781 15.539 1 94.94 658 ALA A C 1
ATOM 5068 O O . ALA A 1 658 ? -22.141 52.906 14.383 1 94.94 658 ALA A O 1
ATOM 5069 N N . GLU A 1 659 ? -22.359 51.719 16.281 1 93.94 659 GLU A N 1
ATOM 5070 C CA . GLU A 1 659 ? -21.703 50.531 15.727 1 93.94 659 GLU A CA 1
ATOM 5071 C C . GLU A 1 659 ? -22.516 49.938 14.586 1 93.94 659 GLU A C 1
ATOM 5073 O O . GLU A 1 659 ? -21.953 49.5 13.578 1 93.94 659 GLU A O 1
ATOM 5078 N N . LEU A 1 660 ? -23.781 49.875 14.688 1 94.75 660 LEU A N 1
ATOM 5079 C CA . LEU A 1 660 ? -24.672 49.25 13.695 1 94.75 660 LEU A CA 1
ATOM 5080 C C . LEU A 1 660 ? -24.734 50.125 12.438 1 94.75 660 LEU A C 1
ATOM 5082 O O . LEU A 1 660 ? -24.875 49.594 11.328 1 94.75 660 LEU A O 1
ATOM 5086 N N . GLU A 1 661 ? -24.656 51.375 12.633 1 93.38 661 GLU A N 1
ATOM 5087 C CA . GLU A 1 661 ? -24.641 52.281 11.484 1 93.38 661 GLU A CA 1
ATOM 5088 C C . GLU A 1 661 ? -23.406 52.031 10.609 1 93.38 661 GLU A C 1
ATOM 5090 O O . GLU A 1 661 ? -23.5 52.062 9.383 1 93.38 661 GLU A O 1
ATOM 5095 N N . GLN A 1 662 ? -22.359 51.812 11.234 1 91.75 662 GLN A N 1
ATOM 5096 C CA . GLN A 1 662 ? -21.156 51.469 10.5 1 91.75 662 GLN A CA 1
ATOM 5097 C C . GLN A 1 662 ? -21.297 50.125 9.805 1 91.75 662 GLN A C 1
ATOM 5099 O O . GLN A 1 662 ? -20.844 49.938 8.68 1 91.75 662 GLN A O 1
ATOM 5104 N N . LEU A 1 663 ? -21.891 49.219 10.555 1 91.75 663 LEU A N 1
ATOM 5105 C CA . LEU A 1 663 ? -22.062 47.844 10.047 1 91.75 663 LEU A CA 1
ATOM 5106 C C . LEU A 1 663 ? -23 47.844 8.844 1 91.75 663 LEU A C 1
ATOM 5108 O O . LEU A 1 663 ? -22.828 47.062 7.922 1 91.75 663 LEU A O 1
ATOM 5112 N N . LYS A 1 664 ? -23.984 48.719 8.859 1 89.69 664 LYS A N 1
ATOM 5113 C CA . LYS A 1 664 ? -24.922 48.875 7.758 1 89.69 664 LYS A CA 1
ATOM 5114 C C . LYS A 1 664 ? -24.188 49.188 6.453 1 89.69 664 LYS A C 1
ATOM 5116 O O . LYS A 1 664 ? -24.609 48.75 5.379 1 89.69 664 LYS A O 1
ATOM 5121 N N . GLU A 1 665 ? -23.141 49.812 6.512 1 87.56 665 GLU A N 1
ATOM 5122 C CA . GLU A 1 665 ? -22.344 50.188 5.34 1 87.56 665 GLU A CA 1
ATOM 5123 C C . GLU A 1 665 ? -21.562 49 4.801 1 87.56 665 GLU A C 1
ATOM 5125 O O . GLU A 1 665 ? -21.391 48.844 3.586 1 87.56 665 GLU A O 1
ATOM 5130 N N . VAL A 1 666 ? -21.141 48.25 5.773 1 85.25 666 VAL A N 1
ATOM 5131 C CA . VAL A 1 666 ? -20.297 47.125 5.402 1 85.25 666 VAL A CA 1
ATOM 5132 C C . VAL A 1 666 ? -21.172 45.969 4.902 1 85.25 666 VAL A C 1
ATOM 5134 O O . VAL A 1 666 ? -20.797 45.25 3.965 1 85.25 666 VAL A O 1
ATOM 5137 N N . ALA A 1 667 ? -22.328 45.75 5.559 1 86.75 667 ALA A N 1
ATOM 5138 C CA . ALA A 1 667 ? -23.25 44.656 5.207 1 86.75 667 ALA A CA 1
ATOM 5139 C C . ALA A 1 667 ? -24.672 45.188 5.055 1 86.75 667 ALA A C 1
ATOM 5141 O O . ALA A 1 667 ? -25.547 44.875 5.859 1 86.75 667 ALA A O 1
ATOM 5142 N N . PRO A 1 668 ? -24.938 45.781 3.967 1 85.38 668 PRO A N 1
ATOM 5143 C CA . PRO A 1 668 ? -26.234 46.438 3.807 1 85.38 668 PRO A CA 1
ATOM 5144 C C . PRO A 1 668 ? -27.375 45.469 3.58 1 85.38 668 PRO A C 1
ATOM 5146 O O . PRO A 1 668 ? -28.547 45.812 3.76 1 85.38 668 PRO A O 1
ATOM 5149 N N . ARG A 1 669 ? -27.109 44.25 3.312 1 86.69 669 ARG A N 1
ATOM 5150 C CA . ARG A 1 669 ? -28.156 43.281 2.961 1 86.69 669 ARG A CA 1
ATOM 5151 C C . ARG A 1 669 ? -28.469 42.344 4.129 1 86.69 669 ARG A C 1
ATOM 5153 O O . ARG A 1 669 ? -29.234 41.406 3.982 1 86.69 669 ARG A O 1
ATOM 5160 N N . GLU A 1 670 ? -27.969 42.719 5.25 1 86.44 670 GLU A N 1
ATOM 5161 C CA . GLU A 1 670 ? -28.203 41.875 6.414 1 86.44 670 GLU A CA 1
ATOM 5162 C C . GLU A 1 670 ? -29.406 42.344 7.223 1 86.44 670 GLU A C 1
ATOM 5164 O O . GLU A 1 670 ? -29.328 43.375 7.898 1 86.44 670 GLU A O 1
ATOM 5169 N N . SER A 1 671 ? -30.406 41.531 7.211 1 88.88 671 SER A N 1
ATOM 5170 C CA . SER A 1 671 ? -31.656 41.906 7.859 1 88.88 671 SER A CA 1
ATOM 5171 C C . SER A 1 671 ? -31.484 42.031 9.367 1 88.88 671 SER A C 1
ATOM 5173 O O . SER A 1 671 ? -32.156 42.812 10.023 1 88.88 671 SER A O 1
ATOM 5175 N N . SER A 1 672 ? -30.562 41.25 9.875 1 89.06 672 SER A N 1
ATOM 5176 C CA . SER A 1 672 ? -30.359 41.188 11.32 1 89.06 672 SER A CA 1
ATOM 5177 C C . SER A 1 672 ? -29.891 42.562 11.852 1 89.06 672 SER A C 1
ATOM 5179 O O . SER A 1 672 ? -30.219 42.938 12.977 1 89.06 672 SER A O 1
ATOM 5181 N N . VAL A 1 673 ? -29.172 43.281 11.07 1 91.75 673 VAL A N 1
ATOM 5182 C CA . VAL A 1 673 ? -28.656 44.562 11.469 1 91.75 673 VAL A CA 1
ATOM 5183 C C . VAL A 1 673 ? -29.812 45.562 11.648 1 91.75 673 VAL A C 1
ATOM 5185 O O . VAL A 1 673 ? -29.906 46.219 12.68 1 91.75 673 VAL A O 1
ATOM 5188 N N . PHE A 1 674 ? -30.734 45.5 10.742 1 92.31 674 PHE A N 1
ATOM 5189 C CA . PHE A 1 674 ? -31.875 46.406 10.781 1 92.31 674 PHE A CA 1
ATOM 5190 C C . PHE A 1 674 ? -32.844 46 11.891 1 92.31 674 PHE A C 1
ATOM 5192 O O . PHE A 1 674 ? -33.438 46.844 12.539 1 92.31 674 PHE A O 1
ATOM 5199 N N . PHE A 1 675 ? -33 44.844 12.086 1 92.38 675 PHE A N 1
ATOM 5200 C CA . PHE A 1 675 ? -33.844 44.344 13.156 1 92.38 675 PHE A CA 1
ATOM 5201 C C . PHE A 1 675 ? -33.344 44.812 14.516 1 92.38 675 PHE A C 1
ATOM 5203 O O . PHE A 1 675 ? -34.125 45.312 15.336 1 92.38 675 PHE A O 1
ATOM 5210 N N . LEU A 1 676 ? -32.062 44.656 14.695 1 92.31 676 LEU A N 1
ATOM 5211 C CA . LEU A 1 676 ? -31.484 45.094 15.961 1 92.31 676 LEU A CA 1
ATOM 5212 C C . LEU A 1 676 ? -31.625 46.594 16.141 1 92.31 676 LEU A C 1
ATOM 5214 O O . LEU A 1 676 ? -31.875 47.062 17.25 1 92.31 676 LEU A O 1
ATOM 5218 N N . MET A 1 677 ? -31.406 47.312 15.102 1 94.31 677 MET A N 1
ATOM 5219 C CA . MET A 1 677 ? -31.609 48.781 15.156 1 94.31 677 MET A CA 1
ATOM 5220 C C . MET A 1 677 ? -33.031 49.094 15.531 1 94.31 677 MET A C 1
ATOM 5222 O O . MET A 1 677 ? -33.281 50 16.328 1 94.31 677 MET A O 1
ATOM 5226 N N . GLY A 1 678 ? -33.969 48.344 14.945 1 93.62 678 GLY A N 1
ATOM 5227 C CA . GLY A 1 678 ? -35.375 48.531 15.305 1 93.62 678 GLY A CA 1
ATOM 5228 C C . GLY A 1 678 ? -35.656 48.281 16.766 1 93.62 678 GLY A C 1
ATOM 5229 O O . GLY A 1 678 ? -36.375 49.031 17.406 1 93.62 678 GLY A O 1
ATOM 5230 N N . LYS A 1 679 ? -35.062 47.312 17.25 1 92.69 679 LYS A N 1
ATOM 5231 C CA . LYS A 1 679 ? -35.219 46.969 18.672 1 92.69 679 LYS A CA 1
ATOM 5232 C C . LYS A 1 679 ? -34.656 48.062 19.562 1 92.69 679 LYS A C 1
ATOM 5234 O O . LYS A 1 679 ? -35.25 48.375 20.609 1 92.69 679 LYS A O 1
ATOM 5239 N N . ILE A 1 680 ? -33.594 48.625 19.188 1 94.25 680 ILE A N 1
ATOM 5240 C CA . ILE A 1 680 ? -32.938 49.688 19.969 1 94.25 680 ILE A CA 1
ATOM 5241 C C . ILE A 1 680 ? -33.781 50.938 19.922 1 94.25 680 ILE A C 1
ATOM 5243 O O . ILE A 1 680 ? -34 51.594 20.953 1 94.25 680 ILE A O 1
ATOM 5247 N N . TYR A 1 681 ? -34.344 51.25 18.797 1 94.19 681 TYR A N 1
ATOM 5248 C CA . TYR A 1 681 ? -35.188 52.438 18.672 1 94.19 681 TYR A CA 1
ATOM 5249 C C . TYR A 1 681 ? -36.469 52.25 19.453 1 94.19 681 TYR A C 1
ATOM 5251 O O . TYR A 1 681 ? -37 53.25 20 1 94.19 681 TYR A O 1
ATOM 5259 N N . LYS A 1 682 ? -36.906 51.094 19.5 1 92.44 682 LYS A N 1
ATOM 5260 C CA . LYS A 1 682 ? -38.094 50.812 20.328 1 92.44 682 LYS A CA 1
ATOM 5261 C C . LYS A 1 682 ? -37.781 51.094 21.812 1 92.44 682 LYS A C 1
ATOM 5263 O O . LYS A 1 682 ? -38.562 51.719 22.516 1 92.44 682 LYS A O 1
ATOM 5268 N N . ARG A 1 683 ? -36.625 50.688 22.219 1 90.94 683 ARG A N 1
ATOM 5269 C CA . ARG A 1 683 ? -36.188 50.875 23.594 1 90.94 683 ARG A CA 1
ATOM 5270 C C . ARG A 1 683 ? -35.969 52.344 23.906 1 90.94 683 ARG A C 1
ATOM 5272 O O . ARG A 1 683 ? -36.156 52.781 25.047 1 90.94 683 ARG A O 1
ATOM 5279 N N . LEU A 1 684 ? -35.625 53.094 22.906 1 91.94 684 LEU A N 1
ATOM 5280 C CA . LEU A 1 684 ? -35.375 54.5 23.062 1 91.94 684 LEU A CA 1
ATOM 5281 C C . LEU A 1 684 ? -36.688 55.281 22.891 1 91.94 684 LEU A C 1
ATOM 5283 O O . LEU A 1 684 ? -36.688 56.531 23 1 91.94 684 LEU A O 1
ATOM 5287 N N . ASP A 1 685 ? -37.781 54.625 22.578 1 89.75 685 ASP A N 1
ATOM 5288 C CA . ASP A 1 685 ? -39.125 55.188 22.484 1 89.75 685 ASP A CA 1
ATOM 5289 C C . ASP A 1 685 ? -39.281 56 21.219 1 89.75 685 ASP A C 1
ATOM 5291 O O . ASP A 1 685 ? -39.875 57.094 21.266 1 89.75 685 ASP A O 1
ATOM 5295 N N . PHE A 1 686 ? -38.625 55.562 20.234 1 92.94 686 PHE A N 1
ATOM 5296 C CA . PHE A 1 686 ? -38.875 56.094 18.891 1 92.94 686 PHE A CA 1
ATOM 5297 C C . PHE A 1 686 ? -39.594 55.094 18.016 1 92.94 686 PHE A C 1
ATOM 5299 O O . PHE A 1 686 ? -38.969 54.438 17.188 1 92.94 686 PHE A O 1
ATOM 5306 N N . PRO A 1 687 ? -40.812 54.938 18.125 1 91.62 687 PRO A N 1
ATOM 5307 C CA . PRO A 1 687 ? -41.562 53.875 17.469 1 91.62 687 PRO A CA 1
ATOM 5308 C C . PRO A 1 687 ? -41.562 54 15.945 1 91.62 687 PRO A C 1
ATOM 5310 O O . PRO A 1 687 ? -41.562 53 15.234 1 91.62 687 PRO A O 1
ATOM 5313 N N . GLU A 1 688 ? -41.531 55.219 15.453 1 91.88 688 GLU A N 1
ATOM 5314 C CA . GLU A 1 688 ? -41.531 55.406 14 1 91.88 688 GLU A CA 1
ATOM 5315 C C . GLU A 1 688 ? -40.25 54.906 13.367 1 91.88 688 GLU A C 1
ATOM 5317 O O . GLU A 1 688 ? -40.281 54.25 12.328 1 91.88 688 GLU A O 1
ATOM 5322 N N . LYS A 1 689 ? -39.25 55.281 14.039 1 94 689 LYS A N 1
ATOM 5323 C CA . LYS A 1 689 ? -37.969 54.812 13.539 1 94 689 LYS A CA 1
ATOM 5324 C C . LYS A 1 689 ? -37.844 53.281 13.68 1 94 689 LYS A C 1
ATOM 5326 O O . LYS A 1 689 ? -37.281 52.625 12.82 1 94 689 LYS A O 1
ATOM 5331 N N . ALA A 1 690 ? -38.281 52.75 14.734 1 94.44 690 ALA A N 1
ATOM 5332 C CA . ALA A 1 690 ? -38.281 51.312 14.938 1 94.44 690 ALA A CA 1
ATOM 5333 C C . ALA A 1 690 ? -39.031 50.594 13.82 1 94.44 690 ALA A C 1
ATOM 5335 O O . ALA A 1 690 ? -38.531 49.625 13.258 1 94.44 690 ALA A O 1
ATOM 5336 N N . MET A 1 691 ? -40.25 51.125 13.516 1 92.5 691 MET A N 1
ATOM 5337 C CA . MET A 1 691 ? -41.062 50.562 12.461 1 92.5 691 MET A CA 1
ATOM 5338 C C . MET A 1 691 ? -40.375 50.594 11.117 1 92.5 691 MET A C 1
ATOM 5340 O O . MET A 1 691 ? -40.406 49.656 10.344 1 92.5 691 MET A O 1
ATOM 5344 N N . TYR A 1 692 ? -39.75 51.688 10.961 1 94.19 692 TYR A N 1
ATOM 5345 C CA . TYR A 1 692 ? -39.031 51.875 9.719 1 94.19 692 TYR A CA 1
ATOM 5346 C C . TYR A 1 692 ? -37.969 50.812 9.539 1 94.19 692 TYR A C 1
ATOM 5348 O O . TYR A 1 692 ? -37.875 50.188 8.477 1 94.19 692 TYR A O 1
ATOM 5356 N N . HIS A 1 693 ? -37.188 50.594 10.492 1 94.38 693 HIS A N 1
ATOM 5357 C CA . HIS A 1 693 ? -36.125 49.594 10.422 1 94.38 693 HIS A CA 1
ATOM 5358 C C . HIS A 1 693 ? -36.656 48.188 10.383 1 94.38 693 HIS A C 1
ATOM 5360 O O . HIS A 1 693 ? -36.094 47.312 9.734 1 94.38 693 HIS A O 1
ATOM 5366 N N . PHE A 1 694 ? -37.719 47.844 11.047 1 93.19 694 PHE A N 1
ATOM 5367 C CA . PHE A 1 694 ? -38.344 46.531 10.969 1 93.19 694 PHE A CA 1
ATOM 5368 C C . PHE A 1 694 ? -38.844 46.25 9.555 1 93.19 694 PHE A C 1
ATOM 5370 O O . PHE A 1 694 ? -38.719 45.125 9.062 1 93.19 694 PHE A O 1
ATOM 5377 N N . CYS A 1 695 ? -39.312 47.281 8.969 1 92.62 695 CYS A N 1
ATOM 5378 C CA . CYS A 1 695 ? -39.844 47.125 7.605 1 92.62 695 CYS A CA 1
ATOM 5379 C C . CYS A 1 695 ? -38.688 46.844 6.629 1 92.62 695 CYS A C 1
ATOM 5381 O O . CYS A 1 695 ? -38.844 46.031 5.719 1 92.62 695 CYS A O 1
ATOM 5383 N N . ILE A 1 696 ? -37.625 47.531 6.824 1 93.25 696 ILE A N 1
ATOM 5384 C CA . ILE A 1 696 ? -36.469 47.312 5.98 1 93.25 696 ILE A CA 1
ATOM 5385 C C . ILE A 1 696 ? -36 45.875 6.152 1 93.25 696 ILE A C 1
ATOM 5387 O O . ILE A 1 696 ? -35.656 45.188 5.176 1 93.25 696 ILE A O 1
ATOM 5391 N N . ALA A 1 697 ? -35.875 45.438 7.391 1 92.38 697 ALA A N 1
ATOM 5392 C CA . ALA A 1 697 ? -35.438 44.094 7.684 1 92.38 697 ALA A CA 1
ATOM 5393 C C . ALA A 1 697 ? -36.344 43.062 6.98 1 92.38 697 ALA A C 1
ATOM 5395 O O . ALA A 1 697 ? -35.844 42.031 6.488 1 92.38 697 ALA A O 1
ATOM 5396 N N . LEU A 1 698 ? -37.625 43.25 6.918 1 90.12 698 LEU A N 1
ATOM 5397 C CA . LEU A 1 698 ? -38.594 42.375 6.277 1 90.12 698 LEU A CA 1
ATOM 5398 C C . LEU A 1 698 ? -38.406 42.375 4.766 1 90.12 698 LEU A C 1
ATOM 5400 O O . LEU A 1 698 ? -38.562 41.344 4.113 1 90.12 698 LEU A O 1
ATOM 5404 N N . ASP A 1 699 ? -38.062 43.5 4.234 1 89.25 699 ASP A N 1
ATOM 5405 C CA . ASP A 1 699 ? -37.906 43.656 2.789 1 89.25 699 ASP A CA 1
ATOM 5406 C C . ASP A 1 699 ? -36.688 42.906 2.273 1 89.25 699 ASP A C 1
ATOM 5408 O O . ASP A 1 699 ? -36.625 42.562 1.088 1 89.25 699 ASP A O 1
ATOM 5412 N N . LEU A 1 700 ? -35.781 42.688 3.143 1 89.5 700 LEU A N 1
ATOM 5413 C CA . LEU A 1 700 ? -34.562 42.031 2.744 1 89.5 700 LEU A CA 1
ATOM 5414 C C . LEU A 1 700 ? -34.75 40.5 2.68 1 89.5 700 LEU A C 1
ATOM 5416 O O . LEU A 1 700 ? -33.812 39.75 2.447 1 89.5 700 LEU A O 1
ATOM 5420 N N . LYS A 1 701 ? -35.938 40 2.734 1 82.06 701 LYS A N 1
ATOM 5421 C CA . LYS A 1 701 ? -36.344 38.625 2.562 1 82.06 701 LYS A CA 1
ATOM 5422 C C . LYS A 1 701 ? -35.531 37.688 3.469 1 82.06 701 LYS A C 1
ATOM 5424 O O . LYS A 1 701 ? -34.844 36.781 2.99 1 82.06 701 LYS A O 1
ATOM 5429 N N . PRO A 1 702 ? -35.594 37.938 4.711 1 83.62 702 PRO A N 1
ATOM 5430 C CA . PRO A 1 702 ? -34.906 37.031 5.656 1 83.62 702 PRO A CA 1
ATOM 5431 C C . PRO A 1 702 ? -35.531 35.656 5.68 1 83.62 702 PRO A C 1
ATOM 5433 O O . PRO A 1 702 ? -36.469 35.375 4.938 1 83.62 702 PRO A O 1
ATOM 5436 N N . SER A 1 703 ? -34.938 34.75 6.383 1 79.38 703 SER A N 1
ATOM 5437 C CA . SER A 1 703 ? -35.438 33.406 6.543 1 79.38 703 SER A CA 1
ATOM 5438 C C . SER A 1 703 ? -36.812 33.406 7.191 1 79.38 703 SER A C 1
ATOM 5440 O O . SER A 1 703 ? -37.219 34.406 7.809 1 79.38 703 SER A O 1
ATOM 5442 N N . THR A 1 704 ? -37.562 32.344 7.016 1 80.19 704 THR A N 1
ATOM 5443 C CA . THR A 1 704 ? -38.938 32.25 7.516 1 80.19 704 THR A CA 1
ATOM 5444 C C . THR A 1 704 ? -38.969 32.438 9.023 1 80.19 704 THR A C 1
ATOM 5446 O O . THR A 1 704 ? -39.875 33.094 9.547 1 80.19 704 THR A O 1
ATOM 5449 N N . ALA A 1 705 ? -37.938 31.922 9.617 1 76.75 705 ALA A N 1
ATOM 5450 C CA . ALA A 1 705 ? -37.875 32.031 11.078 1 76.75 705 ALA A CA 1
ATOM 5451 C C . ALA A 1 705 ? -37.656 33.5 11.492 1 76.75 705 ALA A C 1
ATOM 5453 O O . ALA A 1 705 ? -38.281 33.969 12.445 1 76.75 705 ALA A O 1
ATOM 5454 N N . ASP A 1 706 ? -37 34.281 10.766 1 82.5 706 ASP A N 1
ATOM 5455 C CA . ASP A 1 706 ? -36.688 35.656 11.07 1 82.5 706 ASP A CA 1
ATOM 5456 C C . ASP A 1 706 ? -37.875 36.562 10.742 1 82.5 706 ASP A C 1
ATOM 5458 O O . ASP A 1 706 ? -38.125 37.562 11.438 1 82.5 706 ASP A O 1
ATOM 5462 N N . VAL A 1 707 ? -38.562 36.094 9.766 1 85.88 707 VAL A N 1
ATOM 5463 C CA . VAL A 1 707 ? -39.75 36.844 9.391 1 85.88 707 VAL A CA 1
ATOM 5464 C C . VAL A 1 707 ? -40.75 36.875 10.555 1 85.88 707 VAL A C 1
ATOM 5466 O O . VAL A 1 707 ? -41.312 37.906 10.875 1 85.88 707 VAL A O 1
ATOM 5469 N N . ASN A 1 708 ? -40.875 35.75 11.188 1 87.38 708 ASN A N 1
ATOM 5470 C CA . ASN A 1 708 ? -41.812 35.625 12.305 1 87.38 708 ASN A CA 1
ATOM 5471 C C . ASN A 1 708 ? -41.375 36.5 13.484 1 87.38 708 ASN A C 1
ATOM 5473 O O . ASN A 1 708 ? -42.188 37.125 14.141 1 87.38 708 ASN A O 1
ATOM 5477 N N . LEU A 1 709 ? -40.156 36.531 13.664 1 86.25 709 LEU A N 1
ATOM 5478 C CA . LEU A 1 709 ? -39.594 37.312 14.773 1 86.25 709 LEU A CA 1
ATOM 5479 C C . LEU A 1 709 ? -39.812 38.812 14.539 1 86.25 709 LEU A C 1
ATOM 5481 O O . LEU A 1 709 ? -40.156 39.531 15.477 1 86.25 709 LEU A O 1
ATOM 5485 N N . ILE A 1 710 ? -39.656 39.219 13.359 1 88.44 710 ILE A N 1
ATOM 5486 C CA . ILE A 1 710 ? -39.781 40.625 13.008 1 88.44 710 ILE A CA 1
ATOM 5487 C C . ILE A 1 710 ? -41.25 41.062 13.109 1 88.44 710 ILE A C 1
ATOM 5489 O O . ILE A 1 710 ? -41.562 42.125 13.609 1 88.44 710 ILE A O 1
ATOM 5493 N N . LYS A 1 711 ? -42.094 40.156 12.703 1 88.56 711 LYS A N 1
ATOM 5494 C CA . LYS A 1 711 ? -43.531 40.438 12.75 1 88.56 711 LYS A CA 1
ATOM 5495 C C . LYS A 1 711 ? -44 40.562 14.188 1 88.56 711 LYS A C 1
ATOM 5497 O O . LYS A 1 711 ? -44.844 41.406 14.5 1 88.56 711 LYS A O 1
ATOM 5502 N N . ILE A 1 712 ? -43.469 39.719 14.961 1 88.88 712 ILE A N 1
ATOM 5503 C CA . ILE A 1 712 ? -43.812 39.781 16.375 1 88.88 712 ILE A CA 1
ATOM 5504 C C . ILE A 1 712 ? -43.344 41.094 16.984 1 88.88 712 ILE A C 1
ATOM 5506 O O . ILE A 1 712 ? -44.062 41.688 17.797 1 88.88 712 ILE A O 1
ATOM 5510 N N . ALA A 1 713 ? -42.219 41.562 16.609 1 87.69 713 ALA A N 1
ATOM 5511 C CA . ALA A 1 713 ? -41.688 42.812 17.125 1 87.69 713 ALA A CA 1
ATOM 5512 C C . ALA 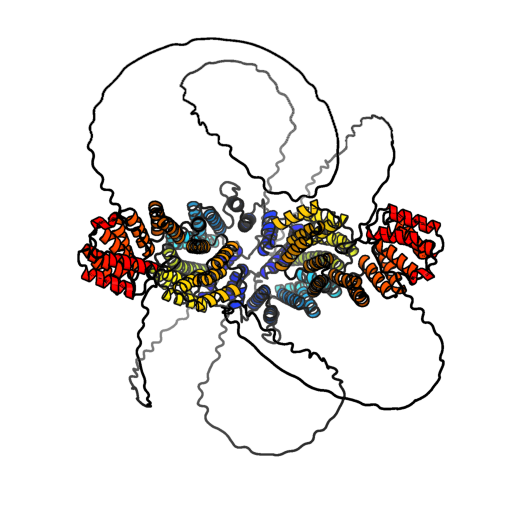A 1 713 ? -42.5 44 16.672 1 87.69 713 ALA A C 1
ATOM 5514 O O . ALA A 1 713 ? -42.688 44.969 17.406 1 87.69 713 ALA A O 1
ATOM 5515 N N . ILE A 1 714 ? -43.031 43.875 15.5 1 88.31 714 ILE A N 1
ATOM 5516 C CA . ILE A 1 714 ? -43.875 44.938 14.945 1 88.31 714 ILE A CA 1
ATOM 5517 C C . ILE A 1 714 ? -45.219 45 15.695 1 88.31 714 ILE A C 1
ATOM 5519 O O . ILE A 1 714 ? -45.719 46.062 16.016 1 88.31 714 ILE A O 1
ATOM 5523 N N . GLU A 1 715 ? -45.688 43.844 16 1 86 715 GLU A N 1
ATOM 5524 C CA . GLU A 1 715 ? -46.969 43.75 16.703 1 86 715 GLU A CA 1
ATOM 5525 C C . GLU A 1 715 ? -46.844 44.281 18.125 1 86 715 GLU A C 1
ATOM 5527 O O . GLU A 1 715 ? -47.781 44.875 18.656 1 86 715 GLU A O 1
ATOM 5532 N N . LYS A 1 716 ? -45.688 44.156 18.625 1 84.81 716 LYS A N 1
ATOM 5533 C CA . LYS A 1 716 ? -45.469 44.562 20.016 1 84.81 716 LYS A CA 1
ATOM 5534 C C . LYS A 1 716 ? -44.875 45.969 20.109 1 84.81 716 LYS A C 1
ATOM 5536 O O . LYS A 1 716 ? -44.375 46.375 21.156 1 84.81 716 LYS A O 1
ATOM 5541 N N . LEU A 1 717 ? -44.875 46.656 19.125 1 85.44 717 LEU A N 1
ATOM 5542 C CA . LEU A 1 717 ? -44.219 47.938 19.031 1 85.44 717 LEU A CA 1
ATOM 5543 C C . LEU A 1 717 ? -44.812 48.938 20.016 1 85.44 717 LEU A C 1
ATOM 5545 O O . LEU A 1 717 ? -44.094 49.719 20.641 1 85.44 717 LEU A O 1
ATOM 5549 N N . HIS A 1 718 ? -46.188 48.844 20.281 1 78.88 718 HIS A N 1
ATOM 5550 C CA . HIS A 1 718 ? -46.844 49.844 21.125 1 78.88 718 HIS A CA 1
ATOM 5551 C C . HIS A 1 718 ? -47.156 49.25 22.516 1 78.88 718 HIS A C 1
ATOM 5553 O O . HIS A 1 718 ? -47.781 49.938 23.328 1 78.88 718 HIS A O 1
ATOM 5559 N N . VAL A 1 719 ? -46.781 47.969 22.672 1 71.62 719 VAL A N 1
ATOM 5560 C CA . VAL A 1 719 ? -46.969 47.344 23.984 1 71.62 719 VAL A CA 1
ATOM 5561 C C . VAL A 1 719 ? -45.781 47.719 24.891 1 71.62 719 VAL A C 1
ATOM 5563 O O . VAL A 1 719 ? -44.656 47.719 24.438 1 71.62 719 VAL A O 1
ATOM 5566 N N . ALA A 1 720 ? -46.094 48.375 26.172 1 61.38 720 ALA A N 1
ATOM 5567 C CA . ALA A 1 720 ? -45.062 48.812 27.125 1 61.38 720 ALA A CA 1
ATOM 5568 C C . ALA A 1 720 ? -44.125 47.656 27.484 1 61.38 720 ALA A C 1
ATOM 5570 O O . ALA A 1 720 ? -44.562 46.5 27.547 1 61.38 720 ALA A O 1
ATOM 5571 N N . ASP A 1 721 ? -42.812 47.688 27.453 1 58.19 721 ASP A N 1
ATOM 5572 C CA . ASP A 1 721 ? -41.75 46.719 27.578 1 58.19 721 ASP A CA 1
ATOM 5573 C C . ASP A 1 721 ? -41.844 45.969 28.906 1 58.19 721 ASP A C 1
ATOM 5575 O O . ASP A 1 721 ? -41.406 44.812 29 1 58.19 721 ASP A O 1
ATOM 5579 N N . ASP A 1 722 ? -42.375 46.469 30.109 1 50.81 722 ASP A N 1
ATOM 5580 C CA . ASP A 1 722 ? -42.531 45.812 31.391 1 50.81 722 ASP A CA 1
ATOM 5581 C C . ASP A 1 722 ? -43.406 44.594 31.266 1 50.81 722 ASP A C 1
ATOM 5583 O O . ASP A 1 722 ? -43.188 43.562 31.953 1 50.81 722 ASP A O 1
ATOM 5587 N N . LEU A 1 723 ? -44.531 44.594 30.578 1 44.91 723 LEU A N 1
ATOM 5588 C CA . LEU A 1 723 ? -45.5 43.5 30.406 1 44.91 723 LEU A CA 1
ATOM 5589 C C . LEU A 1 723 ? -45 42.438 29.438 1 44.91 723 LEU A C 1
ATOM 5591 O O . LEU A 1 723 ? -45.594 41.375 29.344 1 44.91 723 LEU A O 1
ATOM 5595 N N . GLU A 1 724 ? -44.25 42.656 28.656 1 43.53 724 GLU A N 1
ATOM 5596 C CA . GLU A 1 724 ? -43.719 41.719 27.656 1 43.53 724 GLU A CA 1
ATOM 5597 C C . GLU A 1 724 ? -42.875 40.625 28.312 1 43.53 724 GLU A C 1
ATOM 5599 O O . GLU A 1 724 ? -42.781 39.531 27.781 1 43.53 724 GLU A O 1
ATOM 5604 N N . GLU A 1 725 ? -42.219 40.781 29.391 1 40.34 725 GLU A N 1
ATOM 5605 C CA . GLU A 1 725 ? -41.438 39.781 30.062 1 40.34 725 GLU A CA 1
ATOM 5606 C C . GLU A 1 725 ? -42.312 38.656 30.594 1 40.34 725 GLU A C 1
ATOM 5608 O O . GLU A 1 725 ? -41.844 37.531 30.812 1 40.34 725 GLU A O 1
ATOM 5613 N N . GLU A 1 726 ? -43.594 38.812 31.031 1 36.81 726 GLU A N 1
ATOM 5614 C CA . GLU A 1 726 ? -44.5 37.781 31.578 1 36.81 726 GLU A CA 1
ATOM 5615 C C . GLU A 1 726 ? -44.906 36.781 30.5 1 36.81 726 GLU A C 1
ATOM 5617 O O . GLU A 1 726 ? -45.094 35.594 30.781 1 36.81 726 GLU A O 1
ATOM 5622 N N . ASN A 1 727 ? -45.375 37.188 29.312 1 34.06 727 ASN A N 1
ATOM 5623 C CA . ASN A 1 727 ? -45.906 36.25 28.359 1 34.06 727 ASN A CA 1
ATOM 5624 C C . ASN A 1 727 ? -44.812 35.625 27.484 1 34.06 727 ASN A C 1
ATOM 5626 O O . ASN A 1 727 ? -45.094 34.906 26.531 1 34.06 727 ASN A O 1
ATOM 5630 N N . LEU A 1 728 ? -43.625 36.156 27.266 1 30.11 728 LEU A N 1
ATOM 5631 C CA . LEU A 1 728 ? -42.688 35.438 26.453 1 30.11 728 LEU A CA 1
ATOM 5632 C C . LEU A 1 728 ? -41.875 34.438 27.297 1 30.11 728 LEU A C 1
ATOM 5634 O O . LEU A 1 728 ? -41.406 34.781 28.375 1 30.11 728 LEU A O 1
ATOM 5638 N N . MET B 1 1 ? 27.125 24.234 -3.186 1 91.19 1 MET B N 1
ATOM 5639 C CA . MET B 1 1 ? 25.828 23.906 -2.596 1 91.19 1 MET B CA 1
ATOM 5640 C C . MET B 1 1 ? 25.234 22.656 -3.238 1 91.19 1 MET B C 1
ATOM 5642 O O . MET B 1 1 ? 24.672 21.797 -2.549 1 91.19 1 MET B O 1
ATOM 5646 N N . GLU B 1 2 ? 25.469 22.484 -4.512 1 93.19 2 GLU B N 1
ATOM 5647 C CA . GLU B 1 2 ? 24.906 21.344 -5.23 1 93.19 2 GLU B CA 1
ATOM 5648 C C . GLU B 1 2 ? 25.422 20.016 -4.672 1 93.19 2 GLU B C 1
ATOM 5650 O O . GLU B 1 2 ? 24.656 19.109 -4.398 1 93.19 2 GLU B O 1
ATOM 5655 N N . ALA B 1 3 ? 26.734 19.891 -4.484 1 92.94 3 ALA B N 1
ATOM 5656 C CA . ALA B 1 3 ? 27.359 18.672 -3.979 1 92.94 3 ALA B CA 1
ATOM 5657 C C . ALA B 1 3 ? 26.875 18.359 -2.564 1 92.94 3 ALA B C 1
ATOM 5659 O O . ALA B 1 3 ? 26.594 17.203 -2.236 1 92.94 3 ALA B O 1
ATOM 5660 N N . THR B 1 4 ? 26.797 19.406 -1.781 1 92.81 4 THR B N 1
ATOM 5661 C CA . THR B 1 4 ? 26.344 19.234 -0.408 1 92.81 4 THR B CA 1
ATOM 5662 C C . THR B 1 4 ? 24.891 18.75 -0.38 1 92.81 4 THR B C 1
ATOM 5664 O O . THR B 1 4 ? 24.547 17.859 0.395 1 92.81 4 THR B O 1
ATOM 5667 N N . LEU B 1 5 ? 24.094 19.391 -1.226 1 95.94 5 LEU B N 1
ATOM 5668 C CA . LEU B 1 5 ? 22.688 19 -1.315 1 95.94 5 LEU B CA 1
ATOM 5669 C C . LEU B 1 5 ? 22.562 17.562 -1.804 1 95.94 5 LEU B C 1
ATOM 5671 O O . LEU B 1 5 ? 21.781 16.781 -1.248 1 95.94 5 LEU B O 1
ATOM 5675 N N . THR B 1 6 ? 23.266 17.188 -2.801 1 96.31 6 THR B N 1
ATOM 5676 C CA . THR B 1 6 ? 23.219 15.844 -3.346 1 96.31 6 THR B CA 1
ATOM 5677 C C . THR B 1 6 ? 23.609 14.812 -2.287 1 96.31 6 THR B C 1
ATOM 5679 O O . THR B 1 6 ? 22.953 13.781 -2.145 1 96.31 6 THR B O 1
ATOM 5682 N N . GLU B 1 7 ? 24.625 15.125 -1.595 1 94.88 7 GLU B N 1
ATOM 5683 C CA . GLU B 1 7 ? 25.078 14.219 -0.547 1 94.88 7 GLU B CA 1
ATOM 5684 C C . GLU B 1 7 ? 24.047 14.102 0.567 1 94.88 7 GLU B C 1
ATOM 5686 O O . GLU B 1 7 ? 23.812 13.008 1.096 1 94.88 7 GLU B O 1
ATOM 5691 N N . SER B 1 8 ? 23.469 15.227 0.938 1 95.88 8 SER B N 1
ATOM 5692 C CA . SER B 1 8 ? 22.453 15.211 1.987 1 95.88 8 SER B CA 1
ATOM 5693 C C . SER B 1 8 ? 21.234 14.406 1.562 1 95.88 8 SER B C 1
ATOM 5695 O O . SER B 1 8 ? 20.641 13.688 2.373 1 95.88 8 SER B O 1
ATOM 5697 N N . VAL B 1 9 ? 20.859 14.531 0.284 1 97.94 9 VAL B N 1
ATOM 5698 C CA . VAL B 1 9 ? 19.734 13.781 -0.249 1 97.94 9 VAL B CA 1
ATOM 5699 C C . VAL B 1 9 ? 20.047 12.289 -0.225 1 97.94 9 VAL B C 1
ATOM 5701 O O . VAL B 1 9 ? 19.234 11.484 0.258 1 97.94 9 VAL B O 1
ATOM 5704 N N . CYS B 1 10 ? 21.219 11.906 -0.665 1 96.75 10 CYS B N 1
ATOM 5705 C CA . CYS B 1 10 ? 21.609 10.5 -0.716 1 96.75 10 CYS B CA 1
ATOM 5706 C C . CYS B 1 10 ? 21.703 9.914 0.686 1 96.75 10 CYS B C 1
ATOM 5708 O O . CYS B 1 10 ? 21.312 8.766 0.915 1 96.75 10 CYS B O 1
ATOM 5710 N N . ALA B 1 11 ? 22.219 10.734 1.579 1 95.69 11 ALA B N 1
ATOM 5711 C CA . ALA B 1 11 ? 22.328 10.289 2.967 1 95.69 11 ALA B CA 1
ATOM 5712 C C . ALA B 1 11 ? 20.953 10.023 3.562 1 95.69 11 ALA B C 1
ATOM 5714 O O . ALA B 1 11 ? 20.75 9.055 4.297 1 95.69 11 ALA B O 1
ATOM 5715 N N . SER B 1 12 ? 20.031 10.922 3.244 1 97.5 12 SER B N 1
ATOM 5716 C CA . SER B 1 12 ? 18.672 10.766 3.73 1 97.5 12 SER B CA 1
ATOM 5717 C C . SER B 1 12 ? 18.016 9.531 3.137 1 97.5 12 SER B C 1
ATOM 5719 O O . SER B 1 12 ? 17.266 8.82 3.824 1 97.5 12 SER B O 1
ATOM 5721 N N . LEU B 1 13 ? 18.297 9.219 1.876 1 96.5 13 LEU B N 1
ATOM 5722 C CA . LEU B 1 13 ? 17.719 8.055 1.207 1 96.5 13 LEU B CA 1
ATOM 5723 C C . LEU B 1 13 ? 18.266 6.762 1.81 1 96.5 13 LEU B C 1
ATOM 5725 O O . LEU B 1 13 ? 17.547 5.773 1.935 1 96.5 13 LEU B O 1
ATOM 5729 N N . ARG B 1 14 ? 19.5 6.812 2.232 1 94.25 14 ARG B N 1
ATOM 5730 C CA . ARG B 1 14 ? 20.156 5.629 2.781 1 94.25 14 ARG B CA 1
ATOM 5731 C C . ARG B 1 14 ? 19.531 5.23 4.117 1 94.25 14 ARG B C 1
ATOM 5733 O O . ARG B 1 14 ? 19.484 4.047 4.453 1 94.25 14 ARG B O 1
ATOM 5740 N N . VAL B 1 15 ? 19.062 6.219 4.82 1 95.25 15 VAL B N 1
ATOM 5741 C CA . VAL B 1 15 ? 18.531 5.934 6.145 1 95.25 15 VAL B CA 1
ATOM 5742 C C . VAL B 1 15 ? 17 6 6.109 1 95.25 15 VAL B C 1
ATOM 5744 O O . VAL B 1 15 ? 16.359 6.141 7.152 1 95.25 15 VAL B O 1
ATOM 5747 N N . TYR B 1 16 ? 16.344 5.996 4.988 1 95.94 16 TYR B N 1
ATOM 5748 C CA . TYR B 1 16 ? 14.906 5.848 4.754 1 95.94 16 TYR B CA 1
ATOM 5749 C C . TYR B 1 16 ? 14.148 7.082 5.227 1 95.94 16 TYR B C 1
ATOM 5751 O O . TYR B 1 16 ? 13.016 6.977 5.711 1 95.94 16 TYR B O 1
ATOM 5759 N N . LEU B 1 17 ? 14.805 8.25 5.215 1 97.44 17 LEU B N 1
ATOM 5760 C CA . LEU B 1 17 ? 14.148 9.531 5.465 1 97.44 17 LEU B CA 1
ATOM 5761 C C . LEU B 1 17 ? 13.672 10.156 4.164 1 97.44 17 LEU B C 1
ATOM 5763 O O . LEU B 1 17 ? 14.195 11.188 3.736 1 97.44 17 LEU B O 1
ATOM 5767 N N . TYR B 1 18 ? 12.648 9.648 3.623 1 96.88 18 TYR B N 1
ATOM 5768 C CA . TYR B 1 18 ? 12.219 9.992 2.275 1 96.88 18 TYR B CA 1
ATOM 5769 C C . TYR B 1 18 ? 11.633 11.398 2.234 1 96.88 18 TYR B C 1
ATOM 5771 O O . TYR B 1 18 ? 11.844 12.141 1.271 1 96.88 18 TYR B O 1
ATOM 5779 N N . ARG B 1 19 ? 10.875 11.734 3.268 1 96.06 19 ARG B N 1
ATOM 5780 C CA . ARG B 1 19 ? 10.305 13.07 3.32 1 96.06 19 ARG B CA 1
ATOM 5781 C C . ARG B 1 19 ? 11.398 14.141 3.295 1 96.06 19 ARG B C 1
ATOM 5783 O O . ARG B 1 19 ? 11.289 15.133 2.57 1 96.06 19 ARG B O 1
ATOM 5790 N N . ASN B 1 20 ? 12.383 13.898 4.074 1 98.12 20 ASN B N 1
ATOM 5791 C CA . ASN B 1 20 ? 13.508 14.82 4.125 1 98.12 20 ASN B CA 1
ATOM 5792 C C . ASN B 1 20 ? 14.258 14.867 2.795 1 98.12 20 ASN B C 1
ATOM 5794 O O . ASN B 1 20 ? 14.633 15.938 2.322 1 98.12 20 ASN B O 1
ATOM 5798 N N . ALA B 1 21 ? 14.508 13.68 2.252 1 98.38 21 ALA B N 1
ATOM 5799 C CA . ALA B 1 21 ? 15.195 13.578 0.968 1 98.38 21 ALA B CA 1
ATOM 5800 C C . ALA B 1 21 ? 14.43 14.328 -0.123 1 98.38 21 ALA B C 1
ATOM 5802 O O . ALA B 1 21 ? 15.023 15.039 -0.935 1 98.38 21 ALA B O 1
ATOM 5803 N N . THR B 1 22 ? 13.102 14.242 -0.164 1 97.81 22 THR B N 1
ATOM 5804 C CA . THR B 1 22 ? 12.266 14.875 -1.177 1 97.81 22 THR B CA 1
ATOM 5805 C C . THR B 1 22 ? 12.344 16.391 -1.066 1 97.81 22 THR B C 1
ATOM 5807 O O . THR B 1 22 ? 12.523 17.094 -2.07 1 97.81 22 THR B O 1
ATOM 5810 N N . PHE B 1 23 ? 12.289 16.859 0.131 1 97.81 23 PHE B N 1
ATOM 5811 C CA . PHE B 1 23 ? 12.352 18.312 0.331 1 97.81 23 PHE B CA 1
ATOM 5812 C C . PHE B 1 23 ? 13.688 18.875 -0.136 1 97.81 23 PHE B C 1
ATOM 5814 O O . PHE B 1 23 ? 13.734 19.844 -0.882 1 97.81 23 PHE B O 1
ATOM 5821 N N . LEU B 1 24 ? 14.719 18.234 0.332 1 98.25 24 LEU B N 1
ATOM 5822 C CA . LEU B 1 24 ? 16.062 18.703 -0.02 1 98.25 24 LEU B CA 1
ATOM 5823 C C . LEU B 1 24 ? 16.297 18.594 -1.523 1 98.25 24 LEU B C 1
ATOM 5825 O O . LEU B 1 24 ? 16.938 19.469 -2.119 1 98.25 24 LEU B O 1
ATOM 5829 N N . CYS B 1 25 ? 15.766 17.547 -2.068 1 98.19 25 CYS B N 1
ATOM 5830 C CA . CYS B 1 25 ? 15.992 17.328 -3.494 1 98.19 25 CYS B CA 1
ATOM 5831 C C . CYS B 1 25 ? 15.203 18.344 -4.32 1 98.19 25 CYS B C 1
ATOM 5833 O O . CYS B 1 25 ? 15.633 18.734 -5.406 1 98.19 25 CYS B O 1
ATOM 5835 N N . GLU B 1 26 ? 14.039 18.719 -3.855 1 97 26 GLU B N 1
ATOM 5836 C CA . GLU B 1 26 ? 13.273 19.766 -4.539 1 97 26 GLU B CA 1
ATOM 5837 C C . GLU B 1 26 ? 14.039 21.094 -4.547 1 97 26 GLU B C 1
ATOM 5839 O O . GLU B 1 26 ? 14 21.828 -5.535 1 97 26 GLU B O 1
ATOM 5844 N N . ARG B 1 27 ? 14.734 21.359 -3.445 1 97.62 27 ARG B N 1
ATOM 5845 C CA . ARG B 1 27 ? 15.586 22.547 -3.408 1 97.62 27 ARG B CA 1
ATOM 5846 C C . ARG B 1 27 ? 16.75 22.422 -4.387 1 97.62 27 ARG B C 1
ATOM 5848 O O . ARG B 1 27 ? 17.125 23.391 -5.055 1 97.62 27 ARG B O 1
ATOM 5855 N N . LEU B 1 28 ? 17.297 21.219 -4.395 1 97.75 28 LEU B N 1
ATOM 5856 C CA . LEU B 1 28 ? 18.422 20.938 -5.285 1 97.75 28 LEU B CA 1
ATOM 5857 C C . LEU B 1 28 ? 18.016 21.141 -6.742 1 97.75 28 LEU B C 1
ATOM 5859 O O . LEU B 1 28 ? 18.719 21.828 -7.488 1 97.75 28 LEU B O 1
ATOM 5863 N N . TYR B 1 29 ? 16.906 20.656 -7.129 1 97 29 TYR B N 1
ATOM 5864 C CA . TYR B 1 29 ? 16.484 20.719 -8.523 1 97 29 TYR B CA 1
ATOM 5865 C C . TYR B 1 29 ? 16.062 22.125 -8.898 1 97 29 TYR B C 1
ATOM 5867 O O . TYR B 1 29 ? 16.234 22.562 -10.039 1 97 29 TYR B O 1
ATOM 5875 N N . ALA B 1 30 ? 15.469 22.828 -7.934 1 96.56 30 ALA B N 1
ATOM 5876 C CA . ALA B 1 30 ? 15.047 24.203 -8.188 1 96.56 30 ALA B CA 1
ATOM 5877 C C . ALA B 1 30 ? 16.234 25.094 -8.562 1 96.56 30 ALA B C 1
ATOM 5879 O O . ALA B 1 30 ? 16.141 25.922 -9.461 1 96.56 30 ALA B O 1
ATOM 5880 N N . ASP B 1 31 ? 17.375 24.859 -7.953 1 95.81 31 ASP B N 1
ATOM 5881 C CA . ASP B 1 31 ? 18.562 25.672 -8.195 1 95.81 31 ASP B CA 1
ATOM 5882 C C . ASP B 1 31 ? 19.406 25.094 -9.328 1 95.81 31 ASP B C 1
ATOM 5884 O O . ASP B 1 31 ? 20.078 25.844 -10.047 1 95.81 31 ASP B O 1
ATOM 5888 N N . PHE B 1 32 ? 19.422 23.797 -9.398 1 96.44 32 PHE B N 1
ATOM 5889 C CA . PHE B 1 32 ? 20.281 23.125 -10.367 1 96.44 32 PHE B CA 1
ATOM 5890 C C . PHE B 1 32 ? 19.5 22.109 -11.18 1 96.44 32 PHE B C 1
ATOM 5892 O O . PHE B 1 32 ? 19.672 20.906 -11.016 1 96.44 32 PHE B O 1
ATOM 5899 N N . PRO B 1 33 ? 18.75 22.641 -12.172 1 95 33 PRO B N 1
ATOM 5900 C CA . PRO B 1 33 ? 17.906 21.719 -12.953 1 95 33 PRO B CA 1
ATOM 5901 C C . PRO B 1 33 ? 18.703 20.922 -13.977 1 95 33 PRO B C 1
ATOM 5903 O O . PRO B 1 33 ? 18.891 21.375 -15.109 1 95 33 PRO B O 1
ATOM 5906 N N . SER B 1 34 ? 19.281 19.875 -13.594 1 95.56 34 SER B N 1
ATOM 5907 C CA . SER B 1 34 ? 19.969 18.922 -14.461 1 95.56 34 SER B CA 1
ATOM 5908 C C . SER B 1 34 ? 19.234 17.578 -14.516 1 95.56 34 SER B C 1
ATOM 5910 O O . SER B 1 34 ? 18.375 17.312 -13.688 1 95.56 34 SER B O 1
ATOM 5912 N N . GLU B 1 35 ? 19.5 16.812 -15.508 1 94.81 35 GLU B N 1
ATOM 5913 C CA . GLU B 1 35 ? 18.844 15.516 -15.641 1 94.81 35 GLU B CA 1
ATOM 5914 C C . GLU B 1 35 ? 19.266 14.578 -14.5 1 94.81 35 GLU B C 1
ATOM 5916 O O . GLU B 1 35 ? 18.469 13.742 -14.07 1 94.81 35 GLU B O 1
ATOM 5921 N N . ASN B 1 36 ? 20.5 14.703 -14.102 1 95.69 36 ASN B N 1
ATOM 5922 C CA . ASN B 1 36 ? 20.969 13.891 -12.977 1 95.69 36 ASN B CA 1
ATOM 5923 C C . ASN B 1 36 ? 20.188 14.227 -11.695 1 95.69 36 ASN B C 1
ATOM 5925 O O . ASN B 1 36 ? 19.797 13.32 -10.953 1 95.69 36 ASN B O 1
ATOM 5929 N N . ASN B 1 37 ? 20.031 15.516 -11.516 1 97.31 37 ASN B N 1
ATOM 5930 C CA . ASN B 1 37 ? 19.281 15.922 -10.344 1 97.31 37 ASN B CA 1
ATOM 5931 C C . ASN B 1 37 ? 17.797 15.602 -10.484 1 97.31 37 ASN B C 1
ATOM 5933 O O . ASN B 1 37 ? 17.109 15.344 -9.492 1 97.31 37 ASN B O 1
ATOM 5937 N N . LEU B 1 38 ? 17.328 15.617 -11.734 1 97.12 38 LEU B N 1
ATOM 5938 C CA . LEU B 1 38 ? 15.961 15.195 -11.992 1 97.12 38 LEU B CA 1
ATOM 5939 C C . LEU B 1 38 ? 15.773 13.719 -11.656 1 97.12 38 LEU B C 1
ATOM 5941 O O . LEU B 1 38 ? 14.75 13.336 -11.078 1 97.12 38 LEU B O 1
ATOM 5945 N N . HIS B 1 39 ? 16.75 12.922 -12.039 1 97.19 39 HIS B N 1
ATOM 5946 C CA . HIS B 1 39 ? 16.719 11.5 -11.711 1 97.19 39 HIS B CA 1
ATOM 5947 C C . HIS B 1 39 ? 16.688 11.289 -10.203 1 97.19 39 HIS B C 1
ATOM 5949 O O . HIS B 1 39 ? 15.953 10.422 -9.711 1 97.19 39 HIS B O 1
ATOM 5955 N N . LEU B 1 40 ? 17.484 12.055 -9.523 1 97.69 40 LEU B N 1
ATOM 5956 C CA . LEU B 1 40 ? 17.516 11.961 -8.07 1 97.69 40 LEU B CA 1
ATOM 5957 C C . LEU B 1 40 ? 16.156 12.344 -7.469 1 97.69 40 LEU B C 1
ATOM 5959 O O . LEU B 1 40 ? 15.688 11.688 -6.535 1 97.69 40 LEU B O 1
ATOM 5963 N N . LEU B 1 41 ? 15.57 13.367 -7.984 1 97.69 41 LEU B N 1
ATOM 5964 C CA . LEU B 1 41 ? 14.258 13.805 -7.512 1 97.69 41 LEU B CA 1
ATOM 5965 C C . LEU B 1 41 ? 13.203 12.734 -7.785 1 97.69 41 LEU B C 1
ATOM 5967 O O . LEU B 1 41 ? 12.391 12.422 -6.91 1 97.69 41 LEU B O 1
ATOM 5971 N N . ALA B 1 42 ? 13.234 12.188 -8.969 1 97.94 42 ALA B N 1
ATOM 5972 C CA . ALA B 1 42 ? 12.297 11.117 -9.32 1 97.94 42 ALA B CA 1
ATOM 5973 C C . ALA B 1 42 ? 12.492 9.898 -8.422 1 97.94 42 ALA B C 1
ATOM 5975 O O . ALA B 1 42 ? 11.531 9.211 -8.07 1 97.94 42 ALA B O 1
ATOM 5976 N N . THR B 1 43 ? 13.734 9.602 -8.07 1 98 43 THR B N 1
ATOM 5977 C CA . THR B 1 43 ? 14.047 8.5 -7.164 1 98 43 THR B CA 1
ATOM 5978 C C . THR B 1 43 ? 13.414 8.734 -5.797 1 98 43 THR B C 1
ATOM 5980 O O . THR B 1 43 ? 12.883 7.809 -5.184 1 98 43 THR B O 1
ATOM 5983 N N . CYS B 1 44 ? 13.469 9.977 -5.336 1 98.06 44 CYS B N 1
ATOM 5984 C CA . CYS B 1 44 ? 12.852 10.32 -4.059 1 98.06 44 CYS B CA 1
ATOM 5985 C C . CYS B 1 44 ? 11.352 10.078 -4.102 1 98.06 44 CYS B C 1
ATOM 5987 O O . CYS B 1 44 ? 10.781 9.484 -3.184 1 98.06 44 CYS B O 1
ATOM 5989 N N . TYR B 1 45 ? 10.75 10.516 -5.207 1 96.62 45 TYR B N 1
ATOM 5990 C CA . TYR B 1 45 ? 9.312 10.305 -5.355 1 96.62 45 TYR B CA 1
ATOM 5991 C C . TYR B 1 45 ? 8.984 8.82 -5.434 1 96.62 45 TYR B C 1
ATOM 5993 O O . TYR B 1 45 ? 8.07 8.344 -4.754 1 96.62 45 TYR B O 1
ATOM 6001 N N . PHE B 1 46 ? 9.727 8.094 -6.195 1 96.62 46 PHE B N 1
ATOM 6002 C CA . PHE B 1 46 ? 9.461 6.684 -6.445 1 96.62 46 PHE B CA 1
ATOM 6003 C C . PHE B 1 46 ? 9.617 5.867 -5.164 1 96.62 46 PHE B C 1
ATOM 6005 O O . PHE B 1 46 ? 8.789 5 -4.875 1 96.62 46 PHE B O 1
ATOM 6012 N N . ARG B 1 47 ? 10.664 6.109 -4.398 1 95.5 47 ARG B N 1
ATOM 6013 C CA . ARG B 1 47 ? 10.922 5.367 -3.168 1 95.5 47 ARG B CA 1
ATOM 6014 C C . ARG B 1 47 ? 9.922 5.75 -2.082 1 95.5 47 ARG B C 1
ATOM 6016 O O . ARG B 1 47 ? 9.75 5.016 -1.105 1 95.5 47 ARG B O 1
ATOM 6023 N N . SER B 1 48 ? 9.336 6.926 -2.277 1 93.56 48 SER B N 1
ATOM 6024 C CA . SER B 1 48 ? 8.266 7.328 -1.368 1 93.56 48 SER B CA 1
ATOM 6025 C C . SER B 1 48 ? 6.914 6.809 -1.841 1 93.56 48 SER B C 1
ATOM 6027 O O . SER B 1 48 ? 5.871 7.355 -1.477 1 93.56 48 SER B O 1
ATOM 6029 N N . ASN B 1 49 ? 6.848 5.871 -2.779 1 90.69 49 ASN B N 1
ATOM 6030 C CA . ASN B 1 49 ? 5.66 5.215 -3.32 1 90.69 49 ASN B CA 1
ATOM 6031 C C . ASN B 1 49 ? 4.773 6.195 -4.082 1 90.69 49 ASN B C 1
ATOM 6033 O O . ASN B 1 49 ? 3.547 6.105 -4.023 1 90.69 49 ASN B O 1
ATOM 6037 N N . GLN B 1 50 ? 5.41 7.211 -4.617 1 93.75 50 GLN B N 1
ATOM 6038 C CA . GLN B 1 50 ? 4.699 8.164 -5.457 1 93.75 50 GLN B CA 1
ATOM 6039 C C . GLN B 1 50 ? 5.133 8.039 -6.918 1 93.75 50 GLN B C 1
ATOM 6041 O O . GLN B 1 50 ? 5.656 8.992 -7.5 1 93.75 50 GLN B O 1
ATOM 6046 N N . ALA B 1 51 ? 4.762 6.914 -7.453 1 94.75 51 ALA B N 1
ATOM 6047 C CA . ALA B 1 51 ? 5.168 6.605 -8.82 1 94.75 51 ALA B CA 1
ATOM 6048 C C . ALA B 1 51 ? 4.547 7.59 -9.812 1 94.75 51 ALA B C 1
ATOM 6050 O O . ALA B 1 51 ? 5.16 7.93 -10.828 1 94.75 51 ALA B O 1
ATOM 6051 N N . TYR B 1 52 ? 3.348 8.07 -9.531 1 93.69 52 TYR B N 1
ATOM 6052 C CA . TYR B 1 52 ? 2.66 8.992 -10.43 1 93.69 52 TYR B CA 1
ATOM 6053 C C . TYR B 1 52 ? 3.432 10.297 -10.57 1 93.69 52 TYR B C 1
ATOM 6055 O O . TYR B 1 52 ? 3.479 10.891 -11.648 1 93.69 52 TYR B O 1
ATOM 6063 N N . ARG B 1 53 ? 4.062 10.75 -9.492 1 94.56 53 ARG B N 1
ATOM 6064 C CA . ARG B 1 53 ? 4.855 11.969 -9.562 1 94.56 53 ARG B CA 1
ATOM 6065 C C . ARG B 1 53 ? 6.125 11.758 -10.383 1 94.56 53 ARG B C 1
ATOM 6067 O O . ARG B 1 53 ? 6.508 12.617 -11.18 1 94.56 53 ARG B O 1
ATOM 6074 N N . ALA B 1 54 ? 6.758 10.586 -10.102 1 96.62 54 ALA B N 1
ATOM 6075 C CA . ALA B 1 54 ? 7.945 10.258 -10.883 1 96.62 54 ALA B CA 1
ATOM 6076 C C . ALA B 1 54 ? 7.613 10.156 -12.375 1 96.62 54 ALA B C 1
ATOM 6078 O O . ALA B 1 54 ? 8.383 10.609 -13.219 1 96.62 54 ALA B O 1
ATOM 6079 N N . TYR B 1 55 ? 6.473 9.617 -12.758 1 95.81 55 TYR B N 1
ATOM 6080 C CA . TYR B 1 55 ? 6 9.469 -14.133 1 95.81 55 TYR B CA 1
ATOM 6081 C C . TYR B 1 55 ? 5.922 10.82 -14.836 1 95.81 55 TYR B C 1
ATOM 6083 O O . TYR B 1 55 ? 6.43 10.977 -15.945 1 95.81 55 TYR B O 1
ATOM 6091 N N . HIS B 1 56 ? 5.418 11.797 -14.148 1 93.38 56 HIS B N 1
ATOM 6092 C CA . HIS B 1 56 ? 5.145 13.078 -14.797 1 93.38 56 HIS B CA 1
ATOM 6093 C C . HIS B 1 56 ? 6.426 13.891 -14.977 1 93.38 56 HIS B C 1
ATOM 6095 O O . HIS B 1 56 ? 6.59 14.578 -15.984 1 93.38 56 HIS B O 1
ATOM 6101 N N . ILE B 1 57 ? 7.305 13.766 -14.055 1 94.81 57 ILE B N 1
ATOM 6102 C CA . ILE B 1 57 ? 8.492 14.602 -14.141 1 94.81 57 ILE B CA 1
ATOM 6103 C C . ILE B 1 57 ? 9.508 13.969 -15.094 1 94.81 57 ILE B C 1
ATOM 6105 O O . ILE B 1 57 ? 10.344 14.664 -15.68 1 94.81 57 ILE B O 1
ATOM 6109 N N . LEU B 1 58 ? 9.445 12.648 -15.25 1 96.12 58 LEU B N 1
ATOM 6110 C CA . LEU B 1 58 ? 10.438 11.953 -16.062 1 96.12 58 LEU B CA 1
ATOM 6111 C C . LEU B 1 58 ? 9.969 11.82 -17.5 1 96.12 58 LEU B C 1
ATOM 6113 O O . LEU B 1 58 ? 10.75 11.438 -18.375 1 96.12 58 LEU B O 1
ATOM 6117 N N . LYS B 1 59 ? 8.742 12.148 -17.75 1 92.94 59 LYS B N 1
ATOM 6118 C CA . LYS B 1 59 ? 8.211 12.008 -19.094 1 92.94 59 LYS B CA 1
ATOM 6119 C C . LYS B 1 59 ? 9.016 12.844 -20.094 1 92.94 59 LYS B C 1
ATOM 6121 O O . LYS B 1 59 ? 9.188 14.047 -19.906 1 92.94 59 LYS B O 1
ATOM 6126 N N . GLY B 1 60 ? 9.617 12.195 -21.062 1 89.12 60 GLY B N 1
ATOM 6127 C CA . GLY B 1 60 ? 10.367 12.891 -22.109 1 89.12 60 GLY B CA 1
ATOM 6128 C C . GLY B 1 60 ? 11.859 12.93 -21.844 1 89.12 60 GLY B C 1
ATOM 6129 O O . GLY B 1 60 ? 12.617 13.484 -22.641 1 89.12 60 GLY B O 1
ATOM 6130 N N . SER B 1 61 ? 12.352 12.367 -20.781 1 91.31 61 SER B N 1
ATOM 6131 C CA . SER B 1 61 ? 13.773 12.367 -20.453 1 91.31 61 SER B CA 1
ATOM 6132 C C . SER B 1 61 ? 14.555 11.484 -21.422 1 91.31 61 SER B C 1
ATOM 6134 O O . SER B 1 61 ? 14 10.555 -22.016 1 91.31 61 SER B O 1
ATOM 6136 N N . LYS B 1 62 ? 15.852 11.742 -21.531 1 88.5 62 LYS B N 1
ATOM 6137 C CA . LYS B 1 62 ? 16.641 11.07 -22.547 1 88.5 62 LYS B CA 1
ATOM 6138 C C . LYS B 1 62 ? 17.703 10.164 -21.922 1 88.5 62 LYS B C 1
ATOM 6140 O O . LYS B 1 62 ? 18.109 9.172 -22.531 1 88.5 62 LYS B O 1
ATOM 6145 N N . SER B 1 63 ? 18.141 10.547 -20.75 1 90.62 63 SER B N 1
ATOM 6146 C CA . SER B 1 63 ? 19.188 9.75 -20.109 1 90.62 63 SER B CA 1
ATOM 6147 C C . SER B 1 63 ? 18.719 8.32 -19.844 1 90.62 63 SER B C 1
ATOM 6149 O O . SER B 1 63 ? 17.531 8.094 -19.578 1 90.62 63 SER B O 1
ATOM 6151 N N . ALA B 1 64 ? 19.625 7.34 -19.953 1 91.62 64 ALA B N 1
ATOM 6152 C CA . ALA B 1 64 ? 19.297 5.926 -19.766 1 91.62 64 ALA B CA 1
ATOM 6153 C C . ALA B 1 64 ? 18.734 5.676 -18.375 1 91.62 64 ALA B C 1
ATOM 6155 O O . ALA B 1 64 ? 17.781 4.902 -18.203 1 91.62 64 ALA B O 1
ATOM 6156 N N . GLN B 1 65 ? 19.266 6.32 -17.406 1 93.44 65 GLN B N 1
ATOM 6157 C CA . GLN B 1 65 ? 18.812 6.129 -16.031 1 93.44 65 GLN B CA 1
ATOM 6158 C C . GLN B 1 65 ? 17.391 6.672 -15.852 1 93.44 65 GLN B C 1
ATOM 6160 O O . GLN B 1 65 ? 16.562 6.047 -15.188 1 93.44 65 GLN B O 1
ATOM 6165 N N . CYS B 1 66 ? 17.156 7.828 -16.453 1 95.56 66 CYS B N 1
ATOM 6166 C CA . CYS B 1 66 ? 15.828 8.43 -16.328 1 95.56 66 CYS B CA 1
ATOM 6167 C C . CYS B 1 66 ? 14.789 7.609 -17.094 1 95.56 66 CYS B C 1
ATOM 6169 O O . CYS B 1 66 ? 13.664 7.434 -16.625 1 95.56 66 CYS B O 1
ATOM 6171 N N . ARG B 1 67 ? 15.188 7.102 -18.188 1 95 67 ARG B N 1
ATOM 6172 C CA . ARG B 1 67 ? 14.273 6.281 -18.984 1 95 67 ARG B CA 1
ATOM 6173 C C . ARG B 1 67 ? 13.914 4.992 -18.25 1 95 67 ARG B C 1
ATOM 6175 O O . ARG B 1 67 ? 12.766 4.559 -18.281 1 95 67 ARG B O 1
ATOM 6182 N N . TYR B 1 68 ? 14.898 4.34 -17.656 1 96.44 68 TYR B N 1
ATOM 6183 C CA . TYR B 1 68 ? 14.648 3.119 -16.891 1 96.44 68 TYR B CA 1
ATOM 6184 C C . TYR B 1 68 ? 13.68 3.383 -15.742 1 96.44 68 TYR B C 1
ATOM 6186 O O . TYR B 1 68 ? 12.727 2.629 -15.547 1 96.44 68 TYR B O 1
ATOM 6194 N N . LEU B 1 69 ? 13.938 4.438 -14.969 1 97.5 69 LEU B N 1
ATOM 6195 C CA . LEU B 1 69 ? 13.07 4.781 -13.852 1 97.5 69 LEU B CA 1
ATOM 6196 C C . LEU B 1 69 ? 11.672 5.148 -14.344 1 97.5 69 LEU B C 1
ATOM 6198 O O . LEU B 1 69 ? 10.68 4.844 -13.68 1 97.5 69 LEU B O 1
ATOM 6202 N N . PHE B 1 70 ? 11.641 5.848 -15.508 1 97.12 70 PHE B N 1
ATOM 6203 C CA . PHE B 1 70 ? 10.359 6.164 -16.125 1 97.12 70 PHE B CA 1
ATOM 6204 C C . PHE B 1 70 ? 9.594 4.891 -16.469 1 97.12 70 PHE B C 1
ATOM 6206 O O . PHE B 1 70 ? 8.391 4.797 -16.234 1 97.12 70 PHE B O 1
ATOM 6213 N N . ALA B 1 71 ? 10.25 3.943 -16.984 1 97.19 71 ALA B N 1
ATOM 6214 C CA . ALA B 1 71 ? 9.625 2.666 -17.328 1 97.19 71 ALA B CA 1
ATOM 6215 C C . ALA B 1 71 ? 9.078 1.972 -16.078 1 97.19 71 ALA B C 1
ATOM 6217 O O . ALA B 1 71 ? 7.984 1.405 -16.109 1 97.19 71 ALA B O 1
ATOM 6218 N N . LEU B 1 72 ? 9.867 1.963 -15.008 1 97.56 72 LEU B N 1
ATOM 6219 C CA . LEU B 1 72 ? 9.422 1.371 -13.75 1 97.56 72 LEU B CA 1
ATOM 6220 C C . LEU B 1 72 ? 8.156 2.061 -13.242 1 97.56 72 LEU B C 1
ATOM 6222 O O . LEU B 1 72 ? 7.227 1.397 -12.781 1 97.56 72 LEU B O 1
ATOM 6226 N N . ALA B 1 73 ? 8.148 3.387 -13.32 1 97.25 73 ALA B N 1
ATOM 6227 C CA . ALA B 1 73 ? 6.984 4.148 -12.891 1 97.25 73 ALA B CA 1
ATOM 6228 C C . ALA B 1 73 ? 5.762 3.811 -13.742 1 97.25 73 ALA B C 1
ATOM 6230 O O . ALA B 1 73 ? 4.664 3.627 -13.211 1 97.25 73 ALA B O 1
ATOM 6231 N N . CYS B 1 74 ? 5.953 3.713 -15.039 1 96.75 74 CYS B N 1
ATOM 6232 C CA . CYS B 1 74 ? 4.879 3.342 -15.953 1 96.75 74 CYS B CA 1
ATOM 6233 C C . CYS B 1 74 ? 4.332 1.958 -15.617 1 96.75 74 CYS B C 1
ATOM 6235 O O . CYS B 1 74 ? 3.117 1.752 -15.602 1 96.75 74 CYS B O 1
ATOM 6237 N N . PHE B 1 75 ? 5.25 1.052 -15.297 1 95.44 75 PHE B N 1
ATOM 6238 C CA . PHE B 1 75 ? 4.863 -0.319 -14.977 1 95.44 75 PHE B CA 1
ATOM 6239 C C . PHE B 1 75 ? 4.004 -0.365 -13.719 1 95.44 75 PHE B C 1
ATOM 6241 O O . PHE B 1 75 ? 2.998 -1.072 -13.68 1 95.44 75 PHE B O 1
ATOM 6248 N N . GLN B 1 76 ? 4.414 0.379 -12.734 1 93.31 76 GLN B N 1
ATOM 6249 C CA . GLN B 1 76 ? 3.666 0.415 -11.477 1 93.31 76 GLN B CA 1
ATOM 6250 C C . GLN B 1 76 ? 2.289 1.039 -11.68 1 93.31 76 GLN B C 1
ATOM 6252 O O . GLN B 1 76 ? 1.344 0.713 -10.953 1 93.31 76 GLN B O 1
ATOM 6257 N N . MET B 1 77 ? 2.197 1.929 -12.68 1 92.06 77 MET B N 1
ATOM 6258 C CA . MET B 1 77 ? 0.921 2.576 -12.969 1 92.06 77 MET B CA 1
ATOM 6259 C C . MET B 1 77 ? 0.125 1.775 -13.992 1 92.06 77 MET B C 1
ATOM 6261 O O . MET B 1 77 ? -0.893 2.248 -14.5 1 92.06 77 MET B O 1
ATOM 6265 N N . ASP B 1 78 ? 0.576 0.592 -14.43 1 91.19 78 ASP B N 1
ATOM 6266 C CA . ASP B 1 78 ? -0.065 -0.362 -15.328 1 91.19 78 ASP B CA 1
ATOM 6267 C C . ASP B 1 78 ? -0.14 0.189 -16.75 1 91.19 78 ASP B C 1
ATOM 6269 O O . ASP B 1 78 ? -1.1 -0.079 -17.469 1 91.19 78 ASP B O 1
ATOM 6273 N N . SER B 1 79 ? 0.76 1.062 -17.016 1 94.25 79 SER B N 1
ATOM 6274 C CA . SER B 1 79 ? 0.919 1.538 -18.375 1 94.25 79 SER B CA 1
ATOM 6275 C C . SER B 1 79 ? 2.043 0.798 -19.094 1 94.25 79 SER B C 1
ATOM 6277 O O . SER B 1 79 ? 3.143 1.333 -19.25 1 94.25 79 SER B O 1
ATOM 6279 N N . MET B 1 80 ? 1.795 -0.335 -19.672 1 95.06 80 MET B N 1
ATOM 6280 C CA . MET B 1 80 ? 2.793 -1.244 -20.234 1 95.06 80 MET B CA 1
ATOM 6281 C C . MET B 1 80 ? 3.326 -0.721 -21.562 1 95.06 80 MET B C 1
ATOM 6283 O O . MET B 1 80 ? 4.508 -0.884 -21.859 1 95.06 80 MET B O 1
ATOM 6287 N N . VAL B 1 81 ? 2.473 -0.059 -22.297 1 94.88 81 VAL B N 1
ATOM 6288 C CA . VAL B 1 81 ? 2.861 0.434 -23.609 1 94.88 81 VAL B CA 1
ATOM 6289 C C . VAL B 1 81 ? 3.92 1.524 -23.469 1 94.88 81 VAL B C 1
ATOM 6291 O O . VAL B 1 81 ? 4.949 1.498 -24.141 1 94.88 81 VAL B O 1
ATOM 6294 N N . GLU B 1 82 ? 3.664 2.398 -22.562 1 94.94 82 GLU B N 1
ATOM 6295 C CA . GLU B 1 82 ? 4.621 3.477 -22.328 1 94.94 82 GLU B CA 1
ATOM 6296 C C . GLU B 1 82 ? 5.914 2.947 -21.719 1 94.94 82 GLU B C 1
ATOM 6298 O O . GLU B 1 82 ? 7 3.451 -22.016 1 94.94 82 GLU B O 1
ATOM 6303 N N . ALA B 1 83 ? 5.773 1.97 -20.828 1 96.62 83 ALA B N 1
ATOM 6304 C CA . ALA B 1 83 ? 6.961 1.367 -20.219 1 96.62 83 ALA B CA 1
ATOM 6305 C C . ALA B 1 83 ? 7.863 0.749 -21.281 1 96.62 83 ALA B C 1
ATOM 6307 O O . ALA B 1 83 ? 9.078 0.938 -21.266 1 96.62 83 ALA B O 1
ATOM 6308 N N . GLU B 1 84 ? 7.281 0.05 -22.219 1 96 84 GLU B N 1
ATOM 6309 C CA . GLU B 1 84 ? 8.039 -0.581 -23.297 1 96 84 GLU B CA 1
ATOM 6310 C C . GLU B 1 84 ? 8.68 0.463 -24.203 1 96 84 GLU B C 1
ATOM 6312 O O . GLU B 1 84 ? 9.836 0.314 -24.609 1 96 84 GLU B O 1
ATOM 6317 N N . ALA B 1 85 ? 7.941 1.484 -24.516 1 93.69 85 ALA B N 1
ATOM 6318 C CA . ALA B 1 85 ? 8.445 2.551 -25.375 1 93.69 85 ALA B CA 1
ATOM 6319 C C . ALA B 1 85 ? 9.641 3.254 -24.734 1 93.69 85 ALA B C 1
ATOM 6321 O O . ALA B 1 85 ? 10.586 3.643 -25.422 1 93.69 85 ALA B O 1
ATOM 6322 N N . ALA B 1 86 ? 9.609 3.434 -23.438 1 94.38 86 ALA B N 1
ATOM 6323 C CA . ALA B 1 86 ? 10.688 4.109 -22.719 1 94.38 86 ALA B CA 1
ATOM 6324 C C . ALA B 1 86 ? 11.969 3.289 -22.766 1 94.38 86 ALA B C 1
ATOM 6326 O O . ALA B 1 86 ? 13.07 3.85 -22.781 1 94.38 86 ALA B O 1
ATOM 6327 N N . LEU B 1 87 ? 11.836 1.992 -22.797 1 95.19 87 LEU B N 1
ATOM 6328 C CA . LEU B 1 87 ? 13 1.113 -22.781 1 95.19 87 LEU B CA 1
ATOM 6329 C C . LEU B 1 87 ? 13.57 0.937 -24.188 1 95.19 87 LEU B C 1
ATOM 6331 O O . LEU B 1 87 ? 14.773 0.726 -24.359 1 95.19 87 LEU B O 1
ATOM 6335 N N . LEU B 1 88 ? 12.68 1.01 -25.141 1 90.69 88 LEU B N 1
ATOM 6336 C CA . LEU B 1 88 ? 13.109 0.732 -26.516 1 90.69 88 LEU B CA 1
ATOM 6337 C C . LEU B 1 88 ? 13.469 2.021 -27.234 1 90.69 88 LEU B C 1
ATOM 6339 O O . LEU B 1 88 ? 14.008 1.981 -28.344 1 90.69 88 LEU B O 1
ATOM 6343 N N . TYR B 1 89 ? 13.117 3.246 -26.625 1 70.88 89 TYR B N 1
ATOM 6344 C CA . TYR B 1 89 ? 13.242 4.512 -27.328 1 70.88 89 TYR B CA 1
ATOM 6345 C C . TYR B 1 89 ? 14.523 4.559 -28.141 1 70.88 89 TYR B C 1
ATOM 6347 O O . TYR B 1 89 ? 15.617 4.332 -27.609 1 70.88 89 TYR B O 1
ATOM 6355 N N . PRO B 1 90 ? 14.367 4.438 -29.516 1 57.75 90 PRO B N 1
ATOM 6356 C CA . PRO B 1 90 ? 15.359 4.387 -30.594 1 57.75 90 PRO B CA 1
ATOM 6357 C C . PRO B 1 90 ? 16.234 5.641 -30.656 1 57.75 90 PRO B C 1
ATOM 6359 O O . PRO B 1 90 ? 15.867 6.625 -31.297 1 57.75 90 PRO B O 1
ATOM 6362 N N . SER B 1 91 ? 16.531 6.309 -29.5 1 48.78 91 SER B N 1
ATOM 6363 C CA . SER B 1 91 ? 17.453 7.336 -29.969 1 48.78 91 SER B CA 1
ATOM 6364 C C . SER B 1 91 ? 18.656 6.715 -30.688 1 48.78 91 SER B C 1
ATOM 6366 O O . SER B 1 91 ? 19.453 6.016 -30.062 1 48.78 91 SER B O 1
ATOM 6368 N N . GLY B 1 92 ? 18.766 6.805 -32.031 1 49.44 92 GLY B N 1
ATOM 6369 C CA . GLY B 1 92 ? 19.703 6.445 -33.094 1 49.44 92 GLY B CA 1
ATOM 6370 C C . GLY B 1 92 ? 20 4.961 -33.156 1 49.44 92 GLY B C 1
ATOM 6371 O O . GLY B 1 92 ? 19.719 4.23 -32.188 1 49.44 92 GLY B O 1
ATOM 6372 N N . ALA B 1 93 ? 20.391 4.422 -34.281 1 41.31 93 ALA B N 1
ATOM 6373 C CA . ALA B 1 93 ? 21.047 3.186 -34.688 1 41.31 93 ALA B CA 1
ATOM 6374 C C . ALA B 1 93 ? 22.094 2.744 -33.688 1 41.31 93 ALA B C 1
ATOM 6376 O O . ALA B 1 93 ? 23.047 3.477 -33.406 1 41.31 93 ALA B O 1
ATOM 6377 N N . GLY B 1 94 ? 21.562 1.823 -32.656 1 51.19 94 GLY B N 1
ATOM 6378 C CA . GLY B 1 94 ? 22.516 1.23 -31.719 1 51.19 94 GLY B CA 1
ATOM 6379 C C . GLY B 1 94 ? 22.109 1.424 -30.266 1 51.19 94 GLY B C 1
ATOM 6380 O O . GLY B 1 94 ? 22.953 1.342 -29.375 1 51.19 94 GLY B O 1
ATOM 6381 N N . SER B 1 95 ? 20.984 2.043 -30.016 1 59.91 95 SER B N 1
ATOM 6382 C CA . SER B 1 95 ? 20.734 2.572 -28.688 1 59.91 95 SER B CA 1
ATOM 6383 C C . SER B 1 95 ? 20.422 1.453 -27.703 1 59.91 95 SER B C 1
ATOM 6385 O O . SER B 1 95 ? 19.672 0.524 -28.016 1 59.91 95 SER B O 1
ATOM 6387 N N . GLU B 1 96 ? 21.281 1.145 -26.75 1 79.5 96 GLU B N 1
ATOM 6388 C CA . GLU B 1 96 ? 21.375 0.152 -25.688 1 79.5 96 GLU B CA 1
ATOM 6389 C C . GLU B 1 96 ? 20.219 0.301 -24.688 1 79.5 96 GLU B C 1
ATOM 6391 O O . GLU B 1 96 ? 19.734 1.407 -24.469 1 79.5 96 GLU B O 1
ATOM 6396 N N . VAL B 1 97 ? 19.375 -0.802 -24.453 1 91.44 97 VAL B N 1
ATOM 6397 C CA . VAL B 1 97 ? 18.375 -0.887 -23.406 1 91.44 97 VAL B CA 1
ATOM 6398 C C . VAL B 1 97 ? 18.953 -0.387 -22.078 1 91.44 97 VAL B C 1
ATOM 6400 O O . VAL B 1 97 ? 20.062 -0.786 -21.688 1 91.44 97 VAL B O 1
ATOM 6403 N N . PRO B 1 98 ? 18.266 0.606 -21.562 1 92.88 98 PRO B N 1
ATOM 6404 C CA . PRO B 1 98 ? 18.797 1.175 -20.328 1 92.88 98 PRO B CA 1
ATOM 6405 C C . PRO B 1 98 ? 19.062 0.116 -19.25 1 92.88 98 PRO B C 1
ATOM 6407 O O . PRO B 1 98 ? 18.281 -0.838 -19.125 1 92.88 98 PRO B O 1
ATOM 6410 N N . ASN B 1 99 ? 20.188 0.237 -18.516 1 92 99 ASN B N 1
ATOM 6411 C CA . ASN B 1 99 ? 20.609 -0.613 -17.406 1 92 99 ASN B CA 1
ATOM 6412 C C . ASN B 1 99 ? 20.844 -2.049 -17.875 1 92 99 ASN B C 1
ATOM 6414 O O . ASN B 1 99 ? 20.797 -2.979 -17.062 1 92 99 ASN B O 1
ATOM 6418 N N . GLY B 1 100 ? 20.938 -2.348 -19.109 1 92.94 100 GLY B N 1
ATOM 6419 C CA . GLY B 1 100 ? 21.344 -3.621 -19.688 1 92.94 100 GLY B CA 1
ATOM 6420 C C . GLY B 1 100 ? 20.438 -4.773 -19.297 1 92.94 100 GLY B C 1
ATOM 6421 O O . GLY B 1 100 ? 19.281 -4.836 -19.734 1 92.94 100 GLY B O 1
ATOM 6422 N N . ALA B 1 101 ? 20.953 -5.605 -18.328 1 96.06 101 ALA B N 1
ATOM 6423 C CA . ALA B 1 101 ? 20.234 -6.82 -17.953 1 96.06 101 ALA B CA 1
ATOM 6424 C C . ALA B 1 101 ? 18.891 -6.488 -17.312 1 96.06 101 ALA B C 1
ATOM 6426 O O . ALA B 1 101 ? 17.875 -7.113 -17.625 1 96.06 101 ALA B O 1
ATOM 6427 N N . ALA B 1 102 ? 18.844 -5.484 -16.469 1 97.44 102 ALA B N 1
ATOM 6428 C CA . ALA B 1 102 ? 17.625 -5.09 -15.789 1 97.44 102 ALA B CA 1
ATOM 6429 C C . ALA B 1 102 ? 16.594 -4.562 -16.781 1 97.44 102 ALA B C 1
ATOM 6431 O O . ALA B 1 102 ? 15.391 -4.824 -16.641 1 97.44 102 ALA B O 1
ATOM 6432 N N . GLY B 1 103 ? 17.047 -3.803 -17.734 1 97.19 103 GLY B N 1
ATOM 6433 C CA . GLY B 1 103 ? 16.156 -3.311 -18.766 1 97.19 103 GLY B CA 1
ATOM 6434 C C . GLY B 1 103 ? 15.531 -4.418 -19.609 1 97.19 103 GLY B C 1
ATOM 6435 O O . GLY B 1 103 ? 14.328 -4.41 -19.859 1 97.19 103 GLY B O 1
ATOM 6436 N N . TYR B 1 104 ? 16.359 -5.375 -19.984 1 97.5 104 TYR B N 1
ATOM 6437 C CA . TYR B 1 104 ? 15.859 -6.516 -20.734 1 97.5 104 TYR B CA 1
ATOM 6438 C C . TYR B 1 104 ? 14.898 -7.352 -19.906 1 97.5 104 TYR B C 1
ATOM 6440 O O . TYR B 1 104 ? 13.914 -7.883 -20.422 1 97.5 104 TYR B O 1
ATOM 6448 N N . TYR B 1 105 ? 15.219 -7.516 -18.672 1 98.12 105 TYR B N 1
ATOM 6449 C CA . TYR B 1 105 ? 14.312 -8.242 -17.797 1 98.12 105 TYR B CA 1
ATOM 6450 C C . TYR B 1 105 ? 12.938 -7.582 -17.766 1 98.12 105 TYR B C 1
ATOM 6452 O O . TYR B 1 105 ? 11.914 -8.266 -17.859 1 98.12 105 TYR B O 1
ATOM 6460 N N . MET B 1 106 ? 12.945 -6.246 -17.641 1 97.81 106 MET B N 1
ATOM 6461 C CA . MET B 1 106 ? 11.68 -5.52 -17.609 1 97.81 106 MET B CA 1
ATOM 6462 C C . MET B 1 106 ? 10.93 -5.684 -18.922 1 97.81 106 MET B C 1
ATOM 6464 O O . MET B 1 106 ? 9.703 -5.82 -18.938 1 97.81 106 MET B O 1
ATOM 6468 N N . LEU B 1 107 ? 11.641 -5.641 -20.016 1 97.56 107 LEU B N 1
ATOM 6469 C CA . LEU B 1 107 ? 11.023 -5.871 -21.312 1 97.56 107 LEU B CA 1
ATOM 6470 C C . LEU B 1 107 ? 10.391 -7.258 -21.375 1 97.56 107 LEU B C 1
ATOM 6472 O O . LEU B 1 107 ? 9.297 -7.426 -21.906 1 97.56 107 LEU B O 1
ATOM 6476 N N . GLY B 1 108 ? 11.125 -8.273 -20.828 1 97.94 108 GLY B N 1
ATOM 6477 C CA . GLY B 1 108 ? 10.578 -9.617 -20.766 1 97.94 108 GLY B CA 1
ATOM 6478 C C . GLY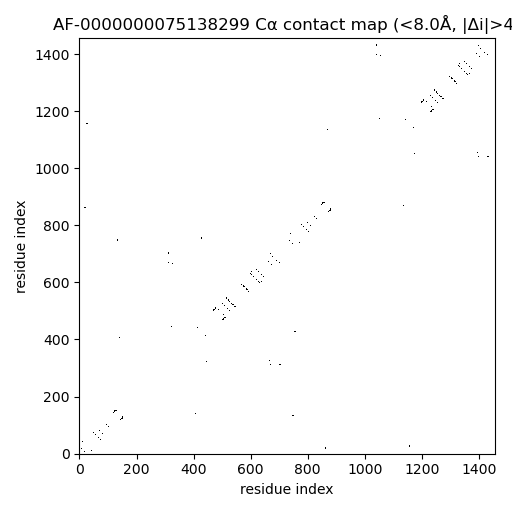 B 1 108 ? 9.297 -9.703 -19.969 1 97.94 108 GLY B C 1
ATOM 6479 O O . GLY B 1 108 ? 8.336 -10.352 -20.391 1 97.94 108 GLY B O 1
ATOM 6480 N N . VAL B 1 109 ? 9.258 -9.023 -18.844 1 97.31 109 VAL B N 1
ATOM 6481 C CA . VAL B 1 109 ? 8.078 -9.016 -17.984 1 97.31 109 VAL B CA 1
ATOM 6482 C C . VAL B 1 109 ? 6.906 -8.391 -18.734 1 97.31 109 VAL B C 1
ATOM 6484 O O . VAL B 1 109 ? 5.789 -8.914 -18.703 1 97.31 109 VAL B O 1
ATOM 6487 N N . ILE B 1 110 ? 7.152 -7.25 -19.422 1 97.06 110 ILE B N 1
ATOM 6488 C CA . ILE B 1 110 ? 6.109 -6.535 -20.141 1 97.06 110 ILE B CA 1
ATOM 6489 C C . ILE B 1 110 ? 5.566 -7.418 -21.266 1 97.06 110 ILE B C 1
ATOM 6491 O O . ILE B 1 110 ? 4.348 -7.516 -21.453 1 97.06 110 ILE B O 1
ATOM 6495 N N . CYS B 1 111 ? 6.434 -8.094 -21.922 1 96.94 111 CYS B N 1
ATOM 6496 C CA . CYS B 1 111 ? 6.012 -8.953 -23.016 1 96.94 111 CYS B CA 1
ATOM 6497 C C . CYS B 1 111 ? 5.227 -10.156 -22.5 1 96.94 111 CYS B C 1
ATOM 6499 O O . CYS B 1 111 ? 4.246 -10.578 -23.109 1 96.94 111 CYS B O 1
ATOM 6501 N N . ARG B 1 112 ? 5.645 -10.727 -21.453 1 95.31 112 ARG B N 1
ATOM 6502 C CA . ARG B 1 112 ? 4.918 -11.844 -20.844 1 95.31 112 ARG B CA 1
ATOM 6503 C C . ARG B 1 112 ? 3.504 -11.43 -20.453 1 95.31 112 ARG B C 1
ATOM 6505 O O . ARG B 1 112 ? 2.541 -12.141 -20.734 1 95.31 112 ARG B O 1
ATOM 6512 N N . LEU B 1 113 ? 3.352 -10.227 -19.891 1 93.5 113 LEU B N 1
ATOM 6513 C CA . LEU B 1 113 ? 2.059 -9.75 -19.406 1 93.5 113 LEU B CA 1
ATOM 6514 C C . LEU B 1 113 ? 1.159 -9.352 -20.578 1 93.5 113 LEU B C 1
ATOM 6516 O O . LEU B 1 113 ? -0.064 -9.297 -20.422 1 93.5 113 LEU B O 1
ATOM 6520 N N . THR B 1 114 ? 1.73 -9.039 -21.703 1 93.25 114 THR B N 1
ATOM 6521 C CA . THR B 1 114 ? 0.948 -8.688 -22.891 1 93.25 114 THR B CA 1
ATOM 6522 C C . THR B 1 114 ? 0.803 -9.891 -23.812 1 93.25 114 THR B C 1
ATOM 6524 O O . THR B 1 114 ? 0.51 -9.727 -25 1 93.25 114 THR B O 1
ATOM 6527 N N . ASP B 1 115 ? 1.145 -11.086 -23.375 1 91.81 115 ASP B N 1
ATOM 6528 C CA . ASP B 1 115 ? 0.929 -12.375 -24.016 1 91.81 115 ASP B CA 1
ATOM 6529 C C . ASP B 1 115 ? 1.804 -12.531 -25.266 1 91.81 115 ASP B C 1
ATOM 6531 O O . ASP B 1 115 ? 1.355 -13.055 -26.281 1 91.81 115 ASP B O 1
ATOM 6535 N N . ARG B 1 116 ? 2.889 -11.922 -25.25 1 95.38 116 ARG B N 1
ATOM 6536 C CA . ARG B 1 116 ? 3.9 -12.117 -26.281 1 95.38 116 ARG B CA 1
ATOM 6537 C C . ARG B 1 116 ? 5.023 -13.023 -25.781 1 95.38 116 ARG B C 1
ATOM 6539 O O . ARG B 1 116 ? 6.117 -12.547 -25.469 1 95.38 116 ARG B O 1
ATOM 6546 N N . ARG B 1 117 ? 4.816 -14.297 -25.812 1 95.12 117 ARG B N 1
ATOM 6547 C CA . ARG B 1 117 ? 5.645 -15.312 -25.172 1 95.12 117 ARG B CA 1
ATOM 6548 C C . ARG B 1 117 ? 7.027 -15.367 -25.812 1 95.12 117 ARG B C 1
ATOM 6550 O O . ARG B 1 117 ? 8.047 -15.367 -25.125 1 95.12 117 ARG B O 1
ATOM 6557 N N . GLN B 1 118 ? 7.125 -15.367 -27.141 1 96.56 118 GLN B N 1
ATOM 6558 C CA . GLN B 1 118 ? 8.398 -15.516 -27.828 1 96.56 118 GLN B CA 1
ATOM 6559 C C . GLN B 1 118 ? 9.305 -14.312 -27.578 1 96.56 118 GLN B C 1
ATOM 6561 O O . GLN B 1 118 ? 10.516 -14.469 -27.375 1 96.56 118 GLN B O 1
ATOM 6566 N N . ALA B 1 119 ? 8.719 -13.164 -27.625 1 97.19 119 ALA B N 1
ATOM 6567 C CA . ALA B 1 119 ? 9.492 -11.961 -27.328 1 97.19 119 ALA B CA 1
ATOM 6568 C C . ALA B 1 119 ? 10.008 -11.977 -25.891 1 97.19 119 ALA B C 1
ATOM 6570 O O . ALA B 1 119 ? 11.141 -11.57 -25.641 1 97.19 119 ALA B O 1
ATOM 6571 N N . ALA B 1 120 ? 9.172 -12.414 -24.969 1 97.81 120 ALA B N 1
ATOM 6572 C CA . ALA B 1 120 ? 9.57 -12.5 -23.578 1 97.81 120 ALA B CA 1
ATOM 6573 C C . ALA B 1 120 ? 10.758 -13.438 -23.391 1 97.81 120 ALA B C 1
ATOM 6575 O O . ALA B 1 120 ? 11.719 -13.102 -22.703 1 97.81 120 ALA B O 1
ATOM 6576 N N . ILE B 1 121 ? 10.688 -14.594 -24.047 1 97.94 121 ILE B N 1
ATOM 6577 C CA . ILE B 1 121 ? 11.773 -15.57 -23.969 1 97.94 121 ILE B CA 1
ATOM 6578 C C . ILE B 1 121 ? 13.062 -14.938 -24.5 1 97.94 121 ILE B C 1
ATOM 6580 O O . ILE B 1 121 ? 14.125 -15.094 -23.891 1 97.94 121 ILE B O 1
ATOM 6584 N N . GLY B 1 122 ? 12.906 -14.188 -25.594 1 97.69 122 GLY B N 1
ATOM 6585 C CA . GLY B 1 122 ? 14.07 -13.523 -26.156 1 97.69 122 GLY B CA 1
ATOM 6586 C C . GLY B 1 122 ? 14.688 -12.508 -25.219 1 97.69 122 GLY B C 1
ATOM 6587 O O . GLY B 1 122 ? 15.906 -12.469 -25.047 1 97.69 122 GLY B O 1
ATOM 6588 N N . HIS B 1 123 ? 13.906 -11.695 -24.594 1 97.69 123 HIS B N 1
ATOM 6589 C CA . HIS B 1 123 ? 14.398 -10.656 -23.703 1 97.69 123 HIS B CA 1
ATOM 6590 C C . HIS B 1 123 ? 14.977 -11.25 -22.438 1 97.69 123 HIS B C 1
ATOM 6592 O O . HIS B 1 123 ? 16.016 -10.789 -21.938 1 97.69 123 HIS B O 1
ATOM 6598 N N . TYR B 1 124 ? 14.352 -12.273 -21.812 1 97.88 124 TYR B N 1
ATOM 6599 C CA . TYR B 1 124 ? 14.898 -12.93 -20.641 1 97.88 124 TYR B CA 1
ATOM 6600 C C . TYR B 1 124 ? 16.25 -13.562 -20.938 1 97.88 124 TYR B C 1
ATOM 6602 O O . TYR B 1 124 ? 17.172 -13.5 -20.125 1 97.88 124 TYR B O 1
ATOM 6610 N N . THR B 1 125 ? 16.328 -14.164 -22.109 1 97.31 125 THR B N 1
ATOM 6611 C CA . THR B 1 125 ? 17.578 -14.781 -22.531 1 97.31 125 THR B CA 1
ATOM 6612 C C . THR B 1 125 ? 18.688 -13.734 -22.625 1 97.31 125 THR B C 1
ATOM 6614 O O . THR B 1 125 ? 19.797 -13.945 -22.156 1 97.31 125 THR B O 1
ATOM 6617 N N . GLN B 1 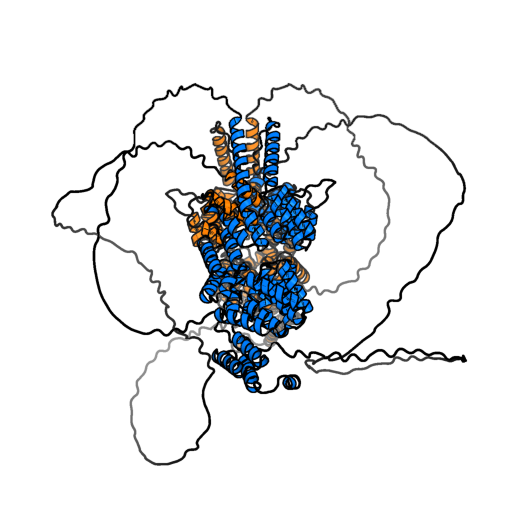126 ? 18.344 -12.609 -23.25 1 95.56 126 GLN B N 1
ATOM 6618 C CA . GLN B 1 126 ? 19.312 -11.531 -23.359 1 95.56 126 GLN B CA 1
ATOM 6619 C C . GLN B 1 126 ? 19.734 -11 -22 1 95.56 126 GLN B C 1
ATOM 6621 O O . GLN B 1 126 ? 20.891 -10.672 -21.781 1 95.56 126 GLN B O 1
ATOM 6626 N N . ALA B 1 127 ? 18.812 -10.852 -21.078 1 97 127 ALA B N 1
ATOM 6627 C CA . ALA B 1 127 ? 19.109 -10.391 -19.719 1 97 127 ALA B CA 1
ATOM 6628 C C . ALA B 1 127 ? 20.094 -11.328 -19.031 1 97 127 ALA B C 1
ATOM 6630 O O . ALA B 1 127 ? 21.031 -10.875 -18.375 1 97 127 ALA B O 1
ATOM 6631 N N . LEU B 1 128 ? 19.922 -12.641 -19.25 1 96.06 128 LEU B N 1
ATOM 6632 C CA . LEU B 1 128 ? 20.75 -13.641 -18.578 1 96.06 128 LEU B CA 1
ATOM 6633 C C . LEU B 1 128 ? 22.125 -13.734 -19.25 1 96.06 128 LEU B C 1
ATOM 6635 O O . LEU B 1 128 ? 23.109 -14.086 -18.594 1 96.06 128 LEU B O 1
ATOM 6639 N N . ILE B 1 129 ? 22.188 -13.398 -20.516 1 93.38 129 ILE B N 1
ATOM 6640 C CA . ILE B 1 129 ? 23.484 -13.359 -21.188 1 93.38 129 ILE B CA 1
ATOM 6641 C C . ILE B 1 129 ? 24.312 -12.211 -20.641 1 93.38 129 ILE B C 1
ATOM 6643 O O . ILE B 1 129 ? 25.516 -12.367 -20.406 1 93.38 129 ILE B O 1
ATOM 6647 N N . LEU B 1 130 ? 23.656 -11.109 -20.359 1 92.06 130 LEU B N 1
ATOM 6648 C CA . LEU B 1 130 ? 24.344 -9.93 -19.844 1 92.06 130 LEU B CA 1
ATOM 6649 C C . LEU B 1 130 ? 24.688 -10.109 -18.359 1 92.06 130 LEU B C 1
ATOM 6651 O O . LEU B 1 130 ? 25.766 -9.68 -17.922 1 92.06 130 LEU B O 1
ATOM 6655 N N . ASP B 1 131 ? 23.781 -10.734 -17.578 1 93.5 131 ASP B N 1
ATOM 6656 C CA . ASP B 1 131 ? 23.984 -11 -16.156 1 93.5 131 ASP B CA 1
ATOM 6657 C C . ASP B 1 131 ? 23.516 -12.406 -15.781 1 93.5 131 ASP B C 1
ATOM 6659 O O . ASP B 1 131 ? 22.344 -12.602 -15.438 1 93.5 131 ASP B O 1
ATOM 6663 N N . PRO B 1 132 ? 24.375 -13.305 -15.695 1 93.31 132 PRO B N 1
ATOM 6664 C CA . PRO B 1 132 ? 24 -14.688 -15.406 1 93.31 132 PRO B CA 1
ATOM 6665 C C . PRO B 1 132 ? 23.469 -14.867 -13.992 1 93.31 132 PRO B C 1
ATOM 6667 O O . PRO B 1 132 ? 22.906 -15.922 -13.664 1 93.31 132 PRO B O 1
ATOM 6670 N N . PHE B 1 133 ? 23.562 -13.836 -13.125 1 94.56 133 PHE B N 1
ATOM 6671 C CA . PHE B 1 133 ? 23.156 -13.969 -11.734 1 94.56 133 PHE B CA 1
ATOM 6672 C C . PHE B 1 133 ? 21.734 -13.422 -11.539 1 94.56 133 PHE B C 1
ATOM 6674 O O . PHE B 1 133 ? 21.234 -13.375 -10.414 1 94.56 133 PHE B O 1
ATOM 6681 N N . LEU B 1 134 ? 21.078 -13.031 -12.664 1 96.69 134 LEU B N 1
ATOM 6682 C CA . LEU B 1 134 ? 19.703 -12.547 -12.602 1 96.69 134 LEU B CA 1
ATOM 6683 C C . LEU B 1 134 ? 18.734 -13.719 -12.484 1 96.69 134 LEU B C 1
ATOM 6685 O O . LEU B 1 134 ? 18.016 -14.039 -13.438 1 96.69 134 LEU B O 1
ATOM 6689 N N . TRP B 1 135 ? 18.594 -14.25 -11.289 1 97.75 135 TRP B N 1
ATOM 6690 C CA . TRP B 1 135 ? 17.797 -15.438 -11.008 1 97.75 135 TRP B CA 1
ATOM 6691 C C . TRP B 1 135 ? 16.344 -15.227 -11.406 1 97.75 135 TRP B C 1
ATOM 6693 O O . TRP B 1 135 ? 15.695 -16.141 -11.93 1 97.75 135 TRP B O 1
ATOM 6703 N N . SER B 1 136 ? 15.797 -14.039 -11.156 1 97.75 136 SER B N 1
ATOM 6704 C CA . SER B 1 136 ? 14.398 -13.766 -11.461 1 97.75 136 SER B CA 1
ATOM 6705 C C . SER B 1 136 ? 14.094 -14 -12.938 1 97.75 136 SER B C 1
ATOM 6707 O O . SER B 1 136 ? 13.031 -14.5 -13.289 1 97.75 136 SER B O 1
ATOM 6709 N N . ALA B 1 137 ? 15 -13.602 -13.766 1 98 137 ALA B N 1
ATOM 6710 C CA . ALA B 1 137 ? 14.828 -13.828 -15.195 1 98 137 ALA B CA 1
ATOM 6711 C C . ALA B 1 137 ? 14.828 -15.312 -15.523 1 98 137 ALA B C 1
ATOM 6713 O O . ALA B 1 137 ? 14.062 -15.773 -16.375 1 98 137 ALA B O 1
ATOM 6714 N N . TYR B 1 138 ? 15.719 -16.047 -14.883 1 97.75 138 TYR B N 1
ATOM 6715 C CA . TYR B 1 138 ? 15.789 -17.484 -15.094 1 97.75 138 TYR B CA 1
ATOM 6716 C C . TYR B 1 138 ? 14.492 -18.156 -14.656 1 97.75 138 TYR B C 1
ATOM 6718 O O . TYR B 1 138 ? 13.977 -19.031 -15.359 1 97.75 138 TYR B O 1
ATOM 6726 N N . GLU B 1 139 ? 14 -17.781 -13.508 1 97.31 139 GLU B N 1
ATOM 6727 C CA . GLU B 1 139 ? 12.742 -18.328 -13 1 97.31 139 GLU B CA 1
ATOM 6728 C C . GLU B 1 139 ? 11.602 -18.094 -13.984 1 97.31 139 GLU B C 1
ATOM 6730 O O . GLU B 1 139 ? 10.828 -19 -14.281 1 97.31 139 GLU B O 1
ATOM 6735 N N . ASP B 1 140 ? 11.531 -16.844 -14.453 1 97 140 ASP B N 1
ATOM 6736 C CA . ASP B 1 140 ? 10.453 -16.5 -15.375 1 97 140 ASP B CA 1
ATOM 6737 C C . ASP B 1 140 ? 10.586 -17.25 -16.688 1 97 140 ASP B C 1
ATOM 6739 O O . ASP B 1 140 ? 9.578 -17.641 -17.297 1 97 140 ASP B O 1
ATOM 6743 N N . LEU B 1 141 ? 11.766 -17.406 -17.078 1 97.06 141 LEU B N 1
ATOM 6744 C CA . LEU B 1 141 ? 12.023 -18.156 -18.312 1 97.06 141 LEU B CA 1
ATOM 6745 C C . LEU B 1 141 ? 11.547 -19.594 -18.172 1 97.06 141 LEU B C 1
ATOM 6747 O O . LEU B 1 141 ? 10.938 -20.141 -19.094 1 97.06 141 LEU B O 1
ATOM 6751 N N . CYS B 1 142 ? 11.828 -20.219 -17.031 1 97.12 142 CYS B N 1
ATOM 6752 C CA . CYS B 1 142 ? 11.391 -21.578 -16.766 1 97.12 142 CYS B CA 1
ATOM 6753 C C . CYS B 1 142 ? 9.875 -21.656 -16.703 1 97.12 142 CYS B C 1
ATOM 6755 O O . CYS B 1 142 ? 9.273 -22.609 -17.203 1 97.12 142 CYS B O 1
ATOM 6757 N N . LEU B 1 143 ? 9.258 -20.703 -16.141 1 95.69 143 LEU B N 1
ATOM 6758 C CA . LEU B 1 143 ? 7.805 -20.688 -15.984 1 95.69 143 LEU B CA 1
ATOM 6759 C C . LEU B 1 143 ? 7.117 -20.578 -17.344 1 95.69 143 LEU B C 1
ATOM 6761 O O . LEU B 1 143 ? 5.996 -21.062 -17.516 1 95.69 143 LEU B O 1
ATOM 6765 N N . LEU B 1 144 ? 7.809 -20 -18.312 1 96 144 LEU B N 1
ATOM 6766 C CA . LEU B 1 144 ? 7.262 -19.875 -19.656 1 96 144 LEU B CA 1
ATOM 6767 C C . LEU B 1 144 ? 7.395 -21.172 -20.438 1 96 144 LEU B C 1
ATOM 6769 O O . LEU B 1 144 ? 6.859 -21.297 -21.547 1 96 144 LEU B O 1
ATOM 6773 N N . GLY B 1 145 ? 8.102 -22.141 -19.891 1 94.81 145 GLY B N 1
ATOM 6774 C CA . GLY B 1 145 ? 8.258 -23.438 -20.531 1 94.81 145 GLY B CA 1
ATOM 6775 C C . GLY B 1 145 ? 9.438 -23.484 -21.484 1 94.81 145 GLY B C 1
ATOM 6776 O O . GLY B 1 145 ? 9.547 -24.406 -22.297 1 94.81 145 GLY B O 1
ATOM 6777 N N . ALA B 1 146 ? 10.266 -22.484 -21.422 1 95.5 146 ALA B N 1
ATOM 6778 C CA . ALA B 1 146 ? 11.445 -22.453 -22.281 1 95.5 146 ALA B CA 1
ATOM 6779 C C . ALA B 1 146 ? 12.578 -23.281 -21.688 1 95.5 146 ALA B C 1
ATOM 6781 O O . ALA B 1 146 ? 13.641 -22.75 -21.359 1 95.5 146 ALA B O 1
ATOM 6782 N N . GLU B 1 147 ? 12.414 -24.531 -21.703 1 92.88 147 GLU B N 1
ATOM 6783 C CA . GLU B 1 147 ? 13.328 -25.438 -21.031 1 92.88 147 GLU B CA 1
ATOM 6784 C C . GLU B 1 147 ? 14.695 -25.453 -21.719 1 92.88 147 GLU B C 1
ATOM 6786 O O . GLU B 1 147 ? 15.727 -25.422 -21.047 1 92.88 147 GLU B O 1
ATOM 6791 N N . GLU B 1 148 ? 14.727 -25.5 -23 1 91.75 148 GLU B N 1
ATOM 6792 C CA . GLU B 1 148 ? 15.984 -25.609 -23.734 1 91.75 148 GLU B CA 1
ATOM 6793 C C . GLU B 1 148 ? 16.844 -24.359 -23.547 1 91.75 148 GLU B C 1
ATOM 6795 O O . GLU B 1 148 ? 18.047 -24.469 -23.312 1 91.75 148 GLU B O 1
ATOM 6800 N N . GLU B 1 149 ? 16.25 -23.234 -23.688 1 92 149 GLU B N 1
ATOM 6801 C CA . GLU B 1 149 ? 16.984 -21.984 -23.484 1 92 149 GLU B CA 1
ATOM 6802 C C . GLU B 1 149 ? 17.516 -21.875 -22.062 1 92 149 GLU B C 1
ATOM 6804 O O . GLU B 1 149 ? 18.672 -21.5 -21.859 1 92 149 GLU B O 1
ATOM 6809 N N . ALA B 1 150 ? 16.672 -22.219 -21.078 1 93.69 150 ALA B N 1
ATOM 6810 C CA . ALA B 1 150 ? 17.047 -22.109 -19.672 1 93.69 150 ALA B CA 1
ATOM 6811 C C . ALA B 1 150 ? 18.219 -23.047 -19.344 1 93.69 150 ALA B C 1
ATOM 6813 O O . ALA B 1 150 ? 19.109 -22.672 -18.594 1 93.69 150 ALA B O 1
ATOM 6814 N N . ALA B 1 151 ? 18.172 -24.219 -19.875 1 91.19 151 ALA B N 1
ATOM 6815 C CA . ALA B 1 151 ? 19.219 -25.203 -19.594 1 91.19 151 ALA B CA 1
ATOM 6816 C C . ALA B 1 151 ? 20.562 -24.719 -20.109 1 91.19 151 ALA B C 1
ATOM 6818 O O . ALA B 1 151 ? 21.594 -24.953 -19.469 1 91.19 151 ALA B O 1
ATOM 6819 N N . GLY B 1 152 ? 20.578 -23.969 -21.172 1 90.38 152 GLY B N 1
ATOM 6820 C CA . GLY B 1 152 ? 21.828 -23.484 -21.766 1 90.38 152 GLY B CA 1
ATOM 6821 C C . GLY B 1 152 ? 22.406 -22.281 -21.047 1 90.38 152 GLY B C 1
ATOM 6822 O O . GLY B 1 152 ? 23.609 -22.047 -21.094 1 90.38 152 GLY B O 1
ATOM 6823 N N . LEU B 1 153 ? 21.656 -21.609 -20.344 1 92.25 153 LEU B N 1
ATOM 6824 C CA . LEU B 1 153 ? 22.078 -20.328 -19.781 1 92.25 153 LEU B CA 1
ATOM 6825 C C . LEU B 1 153 ? 22.781 -20.531 -18.438 1 92.25 153 LEU B C 1
ATOM 6827 O O . LEU B 1 153 ? 23.484 -19.641 -17.969 1 92.25 153 LEU B O 1
ATOM 6831 N N . LEU B 1 154 ? 22.641 -21.609 -17.719 1 88.5 154 LEU B N 1
ATOM 6832 C CA . LEU B 1 154 ? 23.359 -21.891 -16.469 1 88.5 154 LEU B CA 1
ATOM 6833 C C . LEU B 1 154 ? 24.297 -23.078 -16.656 1 88.5 154 LEU B C 1
ATOM 6835 O O . LEU B 1 154 ? 24.844 -23.609 -15.68 1 88.5 154 LEU B O 1
ATOM 6839 N N . GLY B 1 155 ? 24.547 -23.406 -17.891 1 83.81 155 GLY B N 1
ATOM 6840 C CA . GLY B 1 155 ? 25.406 -24.531 -18.188 1 83.81 155 GLY B CA 1
ATOM 6841 C C . GLY B 1 155 ? 26.844 -24.141 -18.453 1 83.81 155 GLY B C 1
ATOM 6842 O O . GLY B 1 155 ? 27.312 -23.094 -17.969 1 83.81 155 GLY B O 1
ATOM 6843 N N . ASP B 1 156 ? 27.5 -24.938 -19.125 1 81.94 156 ASP B N 1
ATOM 6844 C CA . ASP B 1 156 ? 28.922 -24.766 -19.391 1 81.94 156 ASP B CA 1
ATOM 6845 C C . ASP B 1 156 ? 29.188 -23.531 -20.25 1 81.94 156 ASP B C 1
ATOM 6847 O O . ASP B 1 156 ? 30.219 -22.875 -20.094 1 81.94 156 ASP B O 1
ATOM 6851 N N . VAL B 1 157 ? 28.188 -23.203 -20.938 1 79.12 157 VAL B N 1
ATOM 6852 C CA . VAL B 1 157 ? 28.328 -22.031 -21.797 1 79.12 157 VAL B CA 1
ATOM 6853 C C . VAL B 1 157 ? 28.375 -20.766 -20.953 1 79.12 157 VAL B C 1
ATOM 6855 O O . VAL B 1 157 ? 29.156 -19.859 -21.234 1 79.12 157 VAL B O 1
ATOM 6858 N N . ALA B 1 158 ? 27.625 -20.766 -19.938 1 80.19 158 ALA B N 1
ATOM 6859 C CA . ALA B 1 158 ? 27.594 -19.609 -19.031 1 80.19 158 ALA B CA 1
ATOM 6860 C C . ALA B 1 158 ? 28.922 -19.453 -18.297 1 80.19 158 ALA B C 1
ATOM 6862 O O . ALA B 1 158 ? 29.406 -18.328 -18.109 1 80.19 158 ALA B O 1
ATOM 6863 N N . VAL B 1 159 ? 29.5 -20.562 -17.969 1 80.25 159 VAL B N 1
ATOM 6864 C CA . VAL B 1 159 ? 30.781 -20.547 -17.266 1 80.25 159 VAL B CA 1
ATOM 6865 C C . VAL B 1 159 ? 31.859 -19.984 -18.188 1 80.25 159 VAL B C 1
ATOM 6867 O O . VAL B 1 159 ? 32.656 -19.141 -17.766 1 80.25 159 VAL B O 1
ATOM 6870 N N . SER B 1 160 ? 31.734 -20.453 -19.406 1 81.94 160 SER B N 1
ATOM 6871 C CA . SER B 1 160 ? 32.719 -19.984 -20.375 1 81.94 160 SER B CA 1
ATOM 6872 C C . SER B 1 160 ? 32.562 -18.484 -20.641 1 81.94 160 SER B C 1
ATOM 6874 O O . SER B 1 160 ? 33.562 -17.781 -20.766 1 81.94 160 SER B O 1
ATOM 6876 N N . ARG B 1 161 ? 31.422 -18.062 -20.719 1 81.38 161 ARG B N 1
ATOM 6877 C CA . ARG B 1 161 ? 31.156 -16.641 -20.969 1 81.38 161 ARG B CA 1
ATOM 6878 C C . ARG B 1 161 ? 31.625 -15.789 -19.797 1 81.38 161 ARG B C 1
ATOM 6880 O O . ARG B 1 161 ? 32.188 -14.703 -20 1 81.38 161 ARG B O 1
ATOM 6887 N N . LEU B 1 162 ? 31.312 -16.281 -18.625 1 81 162 LEU B N 1
ATOM 6888 C CA . LEU B 1 162 ? 31.734 -15.57 -17.422 1 81 162 LEU B CA 1
ATOM 6889 C C . LEU B 1 162 ? 33.25 -15.469 -17.359 1 81 162 LEU B C 1
ATOM 6891 O O . LEU B 1 162 ? 33.812 -14.422 -16.984 1 81 162 LEU B O 1
ATOM 6895 N N . GLN B 1 163 ? 33.906 -16.531 -17.781 1 79 163 GLN B N 1
ATOM 6896 C CA . GLN B 1 163 ? 35.344 -16.562 -17.766 1 79 163 GLN B CA 1
ATOM 6897 C C . GLN B 1 163 ? 35.938 -15.609 -18.812 1 79 163 GLN B C 1
ATOM 6899 O O . GLN B 1 163 ? 36.906 -14.914 -18.562 1 79 163 GLN B O 1
ATOM 6904 N N . GLN B 1 164 ? 35.219 -15.547 -19.875 1 78.56 164 GLN B N 1
ATOM 6905 C CA . GLN B 1 164 ? 35.688 -14.656 -20.953 1 78.56 164 GLN B CA 1
ATOM 6906 C C . GLN B 1 164 ? 35.5 -13.195 -20.578 1 78.56 164 GLN B C 1
ATOM 6908 O O . GLN B 1 164 ? 36.344 -12.359 -20.844 1 78.56 164 GLN B O 1
ATOM 6913 N N . GLN B 1 165 ? 34.375 -12.898 -19.984 1 74.5 165 GLN B N 1
ATOM 6914 C CA . GLN B 1 165 ? 34.094 -11.531 -19.578 1 74.5 165 GLN B CA 1
ATOM 6915 C C . GLN B 1 165 ? 35.094 -11.047 -18.531 1 74.5 165 GLN B C 1
ATOM 6917 O O . GLN B 1 165 ? 35.5 -9.891 -18.547 1 74.5 165 GLN B O 1
ATOM 6922 N N . GLN B 1 166 ? 35.438 -11.898 -17.656 1 70.56 166 GLN B N 1
ATOM 6923 C CA . GLN B 1 166 ? 36.375 -11.547 -16.609 1 70.56 166 GLN B CA 1
ATOM 6924 C C . GLN B 1 166 ? 37.781 -11.359 -17.172 1 70.56 166 GLN B C 1
ATOM 6926 O O . GLN B 1 166 ? 38.531 -10.492 -16.719 1 70.56 166 GLN B O 1
ATOM 6931 N N . GLN B 1 167 ? 38 -12.258 -18.125 1 65.88 167 GLN B N 1
ATOM 6932 C CA . GLN B 1 167 ? 39.312 -12.148 -18.766 1 65.88 167 GLN B CA 1
ATOM 6933 C C . GLN B 1 167 ? 39.438 -10.828 -19.516 1 65.88 167 GLN B C 1
ATOM 6935 O O . GLN B 1 167 ? 40.5 -10.188 -19.484 1 65.88 167 GLN B O 1
ATOM 6940 N N . HIS B 1 168 ? 38.312 -10.445 -20.094 1 64.5 168 HIS B N 1
ATOM 6941 C CA . HIS B 1 168 ? 38.312 -9.18 -20.828 1 64.5 168 HIS B CA 1
ATOM 6942 C C . HIS B 1 168 ? 38.438 -7.996 -19.875 1 64.5 168 HIS B C 1
ATOM 6944 O O . HIS B 1 168 ? 39.125 -7.027 -20.188 1 64.5 168 HIS B O 1
ATOM 6950 N N . LEU B 1 169 ? 37.719 -8.109 -18.797 1 60.56 169 LEU B N 1
ATOM 6951 C CA . LEU B 1 169 ? 37.812 -7.043 -17.797 1 60.56 169 LEU B CA 1
ATOM 6952 C C . LEU B 1 169 ? 39.219 -6.941 -17.25 1 60.56 169 LEU B C 1
ATOM 6954 O O . LEU B 1 169 ? 39.719 -5.84 -17.031 1 60.56 169 LEU B O 1
ATOM 6958 N N . HIS B 1 170 ? 39.812 -8.078 -17.062 1 55.75 170 HIS B N 1
ATOM 6959 C CA . HIS B 1 170 ? 41.188 -8.117 -16.594 1 55.75 170 HIS B CA 1
ATOM 6960 C C . HIS B 1 170 ? 42.125 -7.508 -17.625 1 55.75 170 HIS B C 1
ATOM 6962 O O . HIS B 1 170 ? 43.062 -6.789 -17.266 1 55.75 170 HIS B O 1
ATOM 6968 N N . TRP B 1 171 ? 41.875 -7.867 -18.812 1 50.47 171 TRP B N 1
ATOM 6969 C CA . TRP B 1 171 ? 42.719 -7.34 -19.875 1 50.47 171 TRP B CA 1
ATOM 6970 C C . TRP B 1 171 ? 42.562 -5.824 -19.984 1 50.47 171 TRP B C 1
ATOM 6972 O O . TRP B 1 171 ? 43.562 -5.105 -20.141 1 50.47 171 TRP B O 1
ATOM 6982 N N . GLU B 1 172 ? 41.375 -5.398 -19.844 1 52.03 172 GLU B N 1
ATOM 6983 C CA . GLU B 1 172 ? 41.125 -3.963 -19.938 1 52.03 172 GLU B CA 1
ATOM 6984 C C . GLU B 1 172 ? 41.719 -3.221 -18.75 1 52.03 172 GLU B C 1
ATOM 6986 O O . GLU B 1 172 ? 42.25 -2.119 -18.906 1 52.03 172 GLU B O 1
ATOM 6991 N N . LEU B 1 173 ? 41.5 -3.801 -17.547 1 49.38 173 LEU B N 1
ATOM 6992 C CA . LEU B 1 173 ? 42.094 -3.182 -16.359 1 49.38 173 LEU B CA 1
ATOM 6993 C C . LEU B 1 173 ? 43.625 -3.207 -16.453 1 49.38 173 LEU B C 1
ATOM 6995 O O . LEU B 1 173 ? 44.281 -2.293 -15.961 1 49.38 173 LEU B O 1
ATOM 6999 N N . ARG B 1 174 ? 44.281 -4.223 -16.953 1 46.94 174 ARG B N 1
ATOM 7000 C CA . ARG B 1 174 ? 45.75 -4.297 -17.141 1 46.94 174 ARG B CA 1
ATOM 7001 C C . ARG B 1 174 ? 46.219 -3.273 -18.156 1 46.94 174 ARG B C 1
ATOM 7003 O O . ARG B 1 174 ? 47.312 -2.703 -18.016 1 46.94 174 ARG B O 1
ATOM 7010 N N . THR B 1 175 ? 45.625 -3.314 -19.297 1 45.72 175 THR B N 1
ATOM 7011 C CA . THR B 1 175 ? 46.062 -2.371 -20.328 1 45.72 175 THR B CA 1
ATOM 7012 C C . THR B 1 175 ? 45.781 -0.935 -19.891 1 45.72 175 THR B C 1
ATOM 7014 O O . THR B 1 175 ? 46.375 0.008 -20.438 1 45.72 175 THR B O 1
ATOM 7017 N N . GLN B 1 176 ? 44.625 -0.694 -19.297 1 40 176 GLN B N 1
ATOM 7018 C CA . GLN B 1 176 ? 44.438 0.647 -18.766 1 40 176 GLN B CA 1
ATOM 7019 C C . GLN B 1 176 ? 45.25 0.856 -17.484 1 40 176 GLN B C 1
ATOM 7021 O O . GLN B 1 176 ? 44.812 0.55 -16.391 1 40 176 GLN B O 1
ATOM 7026 N N . THR B 1 177 ? 46.531 0.474 -17.344 1 35.62 177 THR B N 1
ATOM 7027 C CA . THR B 1 177 ? 47.5 0.772 -16.297 1 35.62 177 THR B CA 1
ATOM 7028 C C . THR B 1 177 ? 47.281 2.188 -15.766 1 35.62 177 THR B C 1
ATOM 7030 O O . THR B 1 177 ? 47.781 2.525 -14.68 1 35.62 177 THR B O 1
ATOM 7033 N N . SER B 1 178 ? 47.438 3.248 -16.672 1 31.3 178 SER B N 1
ATOM 7034 C CA . SER B 1 178 ? 47.594 4.562 -16.062 1 31.3 178 SER B CA 1
ATOM 7035 C C . SER B 1 178 ? 46.375 4.941 -15.242 1 31.3 178 SER B C 1
ATOM 7037 O O . SER B 1 178 ? 46.469 5.781 -14.344 1 31.3 178 SER B O 1
ATOM 7039 N N . ALA B 1 179 ? 45.156 5.059 -15.891 1 29.67 179 ALA B N 1
ATOM 7040 C CA . ALA B 1 179 ? 44.125 5.773 -15.117 1 29.67 179 ALA B CA 1
ATOM 7041 C C . ALA B 1 179 ? 43.531 4.867 -14.047 1 29.67 179 ALA B C 1
ATOM 7043 O O . ALA B 1 179 ? 43.25 3.693 -14.305 1 29.67 179 ALA B O 1
ATOM 7044 N N . PRO B 1 180 ? 43.812 5.051 -12.75 1 27.36 180 PRO B N 1
ATOM 7045 C CA . PRO B 1 180 ? 43.281 4.32 -11.586 1 27.36 180 PRO B CA 1
ATOM 7046 C C . PRO B 1 180 ? 41.844 3.865 -11.758 1 27.36 180 PRO B C 1
ATOM 7048 O O . PRO B 1 180 ? 41.062 4.543 -12.422 1 27.36 180 PRO B O 1
ATOM 7051 N N . ALA B 1 181 ? 41.531 2.682 -11.906 1 27.78 181 ALA B N 1
ATOM 7052 C CA . ALA B 1 181 ? 40.219 2.064 -11.922 1 27.78 181 ALA B CA 1
ATOM 7053 C C . ALA B 1 181 ? 39.281 2.77 -10.953 1 27.78 181 ALA B C 1
ATOM 7055 O O . ALA B 1 181 ? 39.5 2.789 -9.742 1 27.78 181 ALA B O 1
ATOM 7056 N N . ALA B 1 182 ? 38.625 3.926 -11.305 1 26.97 182 ALA B N 1
ATOM 7057 C CA . ALA B 1 182 ? 37.562 4.621 -10.578 1 26.97 182 ALA B CA 1
ATOM 7058 C C . ALA B 1 182 ? 36.594 3.633 -9.93 1 26.97 182 ALA B C 1
ATOM 7060 O O . ALA B 1 182 ? 35.969 2.84 -10.625 1 26.97 182 ALA B O 1
ATOM 7061 N N . LEU B 1 183 ? 36.938 2.873 -8.867 1 25.19 183 LEU B N 1
ATOM 7062 C CA . LEU B 1 183 ? 35.969 2.223 -7.977 1 25.19 183 LEU B CA 1
ATOM 7063 C C . LEU B 1 183 ? 34.594 2.824 -8.141 1 25.19 183 LEU B C 1
ATOM 7065 O O . LEU B 1 183 ? 34.438 4.047 -8.18 1 25.19 183 LEU B O 1
ATOM 7069 N N . CYS B 1 184 ? 33.75 2.154 -8.883 1 25.2 184 CYS B N 1
ATOM 7070 C CA . CYS B 1 184 ? 32.344 2.48 -9.094 1 25.2 184 CYS B CA 1
ATOM 7071 C C . CYS B 1 184 ? 31.703 3.031 -7.82 1 25.2 184 CYS B C 1
ATOM 7073 O O . CYS B 1 184 ? 31.188 2.271 -7 1 25.2 184 CYS B O 1
ATOM 7075 N N . ILE B 1 185 ? 32.406 3.83 -7.031 1 25.12 185 ILE B N 1
ATOM 7076 C CA . ILE B 1 185 ? 31.656 4.66 -6.094 1 25.12 185 ILE B CA 1
ATOM 7077 C C . ILE B 1 185 ? 30.438 5.258 -6.789 1 25.12 185 ILE B C 1
ATOM 7079 O O . ILE B 1 185 ? 30.516 5.695 -7.938 1 25.12 185 ILE B O 1
ATOM 7083 N N . ASP B 1 186 ? 29.266 4.91 -6.316 1 26.72 186 ASP B N 1
ATOM 7084 C CA . ASP B 1 186 ? 28.078 5.617 -6.797 1 26.72 186 ASP B CA 1
ATOM 7085 C C . ASP B 1 186 ? 28.422 7.062 -7.16 1 26.72 186 ASP B C 1
ATOM 7087 O O . ASP B 1 186 ? 28.344 7.953 -6.309 1 26.72 186 ASP B O 1
ATOM 7091 N N . HIS B 1 187 ? 29.578 7.305 -7.66 1 26.77 187 HIS B N 1
ATOM 7092 C CA . HIS B 1 187 ? 29.891 8.633 -8.172 1 26.77 187 HIS B CA 1
ATOM 7093 C C . HIS B 1 187 ? 28.844 9.102 -9.172 1 26.77 187 HIS B C 1
ATOM 7095 O O . HIS B 1 187 ? 28.578 8.414 -10.156 1 26.77 187 HIS B O 1
ATOM 7101 N N . PHE B 1 188 ? 27.875 9.844 -8.695 1 25.11 188 PHE B N 1
ATOM 7102 C CA . PHE B 1 188 ? 27.234 10.742 -9.648 1 25.11 188 PHE B CA 1
ATOM 7103 C C . PHE B 1 188 ? 28.266 11.398 -10.555 1 25.11 188 PHE B C 1
ATOM 7105 O O . PHE B 1 188 ? 29.203 12.039 -10.062 1 25.11 188 PHE B O 1
ATOM 7112 N N . ASP B 1 189 ? 28.75 10.781 -11.508 1 25.5 189 ASP B N 1
ATOM 7113 C CA . ASP B 1 189 ? 29.656 11.258 -12.547 1 25.5 189 ASP B CA 1
ATOM 7114 C C . ASP B 1 189 ? 29.469 12.758 -12.789 1 25.5 189 ASP B C 1
ATOM 7116 O O . ASP B 1 189 ? 28.406 13.188 -13.242 1 25.5 189 ASP B O 1
ATOM 7120 N N . THR B 1 190 ? 29.922 13.609 -11.859 1 23.75 190 THR B N 1
ATOM 7121 C CA . THR B 1 190 ? 30.125 15.023 -12.18 1 23.75 190 THR B CA 1
ATOM 7122 C C . THR B 1 190 ? 30.875 15.164 -13.508 1 23.75 190 THR B C 1
ATOM 7124 O O . THR B 1 190 ? 31.891 14.523 -13.734 1 23.75 190 THR B O 1
ATOM 7127 N N . GLY B 1 191 ? 30.141 15.492 -14.578 1 21.66 191 GLY B N 1
ATOM 7128 C CA . GLY B 1 191 ? 30.531 15.844 -15.938 1 21.66 191 GLY B CA 1
ATOM 7129 C C . GLY B 1 191 ? 31.734 16.75 -15.992 1 21.66 191 GLY B C 1
ATOM 7130 O O . GLY B 1 191 ? 31.672 17.922 -15.609 1 21.66 191 GLY B O 1
ATOM 7131 N N . ASN B 1 192 ? 32.844 16.391 -15.469 1 21.92 192 ASN B N 1
ATOM 7132 C CA . ASN B 1 192 ? 33.969 17.266 -15.844 1 21.92 192 ASN B CA 1
ATOM 7133 C C . ASN B 1 192 ? 34 17.5 -17.359 1 21.92 192 ASN B C 1
ATOM 7135 O O . ASN B 1 192 ? 34.188 16.562 -18.125 1 21.92 192 ASN B O 1
ATOM 7139 N N . GLY B 1 193 ? 33.094 18.375 -17.797 1 20 193 GLY B N 1
ATOM 7140 C CA . GLY B 1 193 ? 33.094 18.953 -19.125 1 20 193 GLY B CA 1
ATOM 7141 C C . GLY B 1 193 ? 34.469 19.453 -19.562 1 20 193 GLY B C 1
ATOM 7142 O O . GLY B 1 193 ? 35.031 20.344 -18.922 1 20 193 GLY B O 1
ATOM 7143 N N . SER B 1 194 ? 35.406 18.609 -19.766 1 20.61 194 SER B N 1
ATOM 7144 C CA . SER B 1 194 ? 36.5 19.141 -20.547 1 20.61 194 SER B CA 1
ATOM 7145 C C . SER B 1 194 ? 36.031 20 -21.703 1 20.61 194 SER B C 1
ATOM 7147 O O . SER B 1 194 ? 35.156 19.578 -22.484 1 20.61 194 SER B O 1
ATOM 7149 N N . HIS B 1 195 ? 35.906 21.328 -21.406 1 19.42 195 HIS B N 1
ATOM 7150 C CA . HIS B 1 195 ? 35.688 22.438 -22.328 1 19.42 195 HIS B CA 1
ATOM 7151 C C . HIS B 1 195 ? 36.656 22.375 -23.516 1 19.42 195 HIS B C 1
ATOM 7153 O O . HIS B 1 195 ? 37.844 22.719 -23.391 1 19.42 195 HIS B O 1
ATOM 7159 N N . SER B 1 196 ? 36.781 21.25 -24.172 1 18 196 SER B N 1
ATOM 7160 C CA . SER B 1 196 ? 37.531 21.469 -25.406 1 18 196 SER B CA 1
ATOM 7161 C C . SER B 1 196 ? 37.031 22.719 -26.125 1 18 196 SER B C 1
ATOM 7163 O O . SER B 1 196 ? 35.844 23.062 -26.078 1 18 196 SER B O 1
ATOM 7165 N N . GLN B 1 197 ? 37.969 23.672 -26.328 1 17.83 197 GLN B N 1
ATOM 7166 C CA . GLN B 1 197 ? 38.031 24.969 -26.984 1 17.83 197 GLN B CA 1
ATOM 7167 C C . GLN B 1 197 ? 37.469 24.891 -28.406 1 17.83 197 GLN B C 1
ATOM 7169 O O . GLN B 1 197 ? 38.188 25.094 -29.375 1 17.83 197 GLN B O 1
ATOM 7174 N N . LEU B 1 198 ? 36.5 24.016 -28.688 1 16.25 198 LEU B N 1
ATOM 7175 C CA . LEU B 1 198 ? 36.281 24.219 -30.109 1 16.25 198 LEU B CA 1
ATOM 7176 C C . LEU B 1 198 ? 36.031 25.703 -30.406 1 16.25 198 LEU B C 1
ATOM 7178 O O . LEU B 1 198 ? 35.094 26.281 -29.859 1 16.25 198 LEU B O 1
ATOM 7182 N N . ARG B 1 199 ? 37.062 26.453 -30.734 1 17.5 199 ARG B N 1
ATOM 7183 C CA . ARG B 1 199 ? 37.094 27.797 -31.297 1 17.5 199 ARG B CA 1
ATOM 7184 C C . ARG B 1 199 ? 36.125 27.938 -32.469 1 17.5 199 ARG B C 1
ATOM 7186 O O . ARG B 1 199 ? 36.062 28.984 -33.125 1 17.5 199 ARG B O 1
ATOM 7193 N N . SER B 1 200 ? 35.281 26.875 -32.781 1 16.48 200 SER B N 1
ATOM 7194 C CA . SER B 1 200 ? 35 27.172 -34.188 1 16.48 200 SER B CA 1
ATOM 7195 C C . SER B 1 200 ? 34.5 28.609 -34.375 1 16.48 200 SER B C 1
ATOM 7197 O O . SER B 1 200 ? 33.812 29.141 -33.5 1 16.48 200 SER B O 1
ATOM 7199 N N . SER B 1 201 ? 35.219 29.281 -35.25 1 17.62 201 SER B N 1
ATOM 7200 C CA . SER B 1 201 ? 35.25 30.578 -35.938 1 17.62 201 SER B CA 1
ATOM 7201 C C . SER B 1 201 ? 33.938 30.891 -36.625 1 17.62 201 SER B C 1
ATOM 7203 O O . SER B 1 201 ? 33.594 30.219 -37.625 1 17.62 201 SER B O 1
ATOM 7205 N N . PHE B 1 202 ? 32.875 30.859 -35.906 1 16.77 202 PHE B N 1
ATOM 7206 C CA . PHE B 1 202 ? 31.703 31.328 -36.656 1 16.77 202 PHE B CA 1
ATOM 7207 C C . PHE B 1 202 ? 32 32.656 -37.344 1 16.77 202 PHE B C 1
ATOM 7209 O O . PHE B 1 202 ? 32.094 33.688 -36.688 1 16.77 202 PHE B O 1
ATOM 7216 N N . SER B 1 203 ? 32.812 32.438 -38.406 1 16.47 203 SER B N 1
ATOM 7217 C CA . SER B 1 203 ? 33.125 33.656 -39.156 1 16.47 203 SER B CA 1
ATOM 7218 C C . SER B 1 203 ? 31.859 34.438 -39.469 1 16.47 203 SER B C 1
ATOM 7220 O O . SER B 1 203 ? 31.781 35.625 -39.188 1 16.47 203 SER B O 1
ATOM 7222 N N . ASN B 1 204 ? 31.203 33.938 -40.531 1 16.02 204 ASN B N 1
ATOM 7223 C CA . ASN B 1 204 ? 30.938 34.719 -41.75 1 16.02 204 ASN B CA 1
ATOM 7224 C C . ASN B 1 204 ? 29.703 35.594 -41.625 1 16.02 204 ASN B C 1
ATOM 7226 O O . ASN B 1 204 ? 28.719 35.188 -41 1 16.02 204 ASN B O 1
ATOM 7230 N N . ALA B 1 205 ? 29.75 36.938 -42 1 17.91 205 ALA B N 1
ATOM 7231 C CA . ALA B 1 205 ? 28.984 38.188 -42.062 1 17.91 205 ALA B CA 1
ATOM 7232 C C . ALA B 1 205 ? 27.797 38.062 -43 1 17.91 205 ALA B C 1
ATOM 7234 O O . ALA B 1 205 ? 26.859 38.875 -42.938 1 17.91 205 ALA B O 1
ATOM 7235 N N . GLY B 1 206 ? 27.844 37.062 -44.156 1 16.06 206 GLY B N 1
ATOM 7236 C CA . GLY B 1 206 ? 27.438 37.688 -45.406 1 16.06 206 GLY B CA 1
ATOM 7237 C C . GLY B 1 206 ? 25.969 38.094 -45.406 1 16.06 206 GLY B C 1
ATOM 7238 O O . GLY B 1 206 ? 25.203 37.656 -44.562 1 16.06 206 GLY B O 1
ATOM 7239 N N . SER B 1 207 ? 25.641 38.875 -46.562 1 17.45 207 SER B N 1
ATOM 7240 C CA . SER B 1 207 ? 24.703 39.75 -47.281 1 17.45 207 SER B CA 1
ATOM 7241 C C . SER B 1 207 ? 23.469 38.969 -47.719 1 17.45 207 SER B C 1
ATOM 7243 O O . SER B 1 207 ? 23.484 37.75 -47.781 1 17.45 207 SER B O 1
ATOM 7245 N N . PRO B 1 208 ? 22.422 39.812 -48 1 17.2 208 PRO B N 1
ATOM 7246 C CA . PRO B 1 208 ? 21.031 39.625 -48.406 1 17.2 208 PRO B CA 1
ATOM 7247 C C . PRO B 1 208 ? 20.859 38.781 -49.656 1 17.2 208 PRO B C 1
ATOM 7249 O O . PRO B 1 208 ? 21.781 38.719 -50.469 1 17.2 208 PRO B O 1
ATOM 7252 N N . LYS B 1 209 ? 19.922 37.938 -49.688 1 17.33 209 LYS B N 1
ATOM 7253 C CA . LYS B 1 209 ? 19.359 36.812 -50.438 1 17.33 209 LYS B CA 1
ATOM 7254 C C . LYS B 1 209 ? 18.672 37.312 -51.719 1 17.33 209 LYS B C 1
ATOM 7256 O O . LYS B 1 209 ? 17.891 36.562 -52.312 1 17.33 209 LYS B O 1
ATOM 7261 N N . HIS B 1 210 ? 19.047 38.219 -52.469 1 15.34 210 HIS B N 1
ATOM 7262 C CA . HIS B 1 210 ? 17.984 38.625 -53.375 1 15.34 210 HIS B CA 1
ATOM 7263 C C . HIS B 1 210 ? 17.594 37.469 -54.312 1 15.34 210 HIS B C 1
ATOM 7265 O O . HIS B 1 210 ? 16.422 37.156 -54.469 1 15.34 210 HIS B O 1
ATOM 7271 N N . SER B 1 211 ? 18.359 37.156 -55.406 1 15.48 211 SER B N 1
ATOM 7272 C CA . SER B 1 211 ? 17.828 37.5 -56.719 1 15.48 211 SER B CA 1
ATOM 7273 C C . SER B 1 211 ? 17.188 36.281 -57.406 1 15.48 211 SER B C 1
ATOM 7275 O O . SER B 1 211 ? 16.078 36.406 -57.938 1 15.48 211 SER B O 1
ATOM 7277 N N . ARG B 1 212 ? 17.906 35.156 -57.844 1 15.36 212 ARG B N 1
ATOM 7278 C CA . ARG B 1 212 ? 17.859 35.062 -59.281 1 15.36 212 ARG B CA 1
ATOM 7279 C C . ARG B 1 212 ? 16.594 34.375 -59.781 1 15.36 212 ARG B C 1
ATOM 7281 O O . ARG B 1 212 ? 15.812 34.969 -60.531 1 15.36 212 ARG B O 1
ATOM 7288 N N . PHE B 1 213 ? 16.75 33.062 -60.469 1 15.12 213 PHE B N 1
ATOM 7289 C CA . PHE B 1 213 ? 16.719 32.906 -61.938 1 15.12 213 PHE B CA 1
ATOM 7290 C C . PHE B 1 213 ? 15.375 32.375 -62.406 1 15.12 213 PHE B C 1
ATOM 7292 O O . PHE B 1 213 ? 14.602 31.844 -61.594 1 15.12 213 PHE B O 1
ATOM 7299 N N . SER B 1 214 ? 15.469 31.734 -63.594 1 15.48 214 SER B N 1
ATOM 7300 C CA . SER B 1 214 ? 14.867 31.672 -64.938 1 15.48 214 SER B CA 1
ATOM 7301 C C . SER B 1 214 ? 13.844 30.547 -65 1 15.48 214 SER B C 1
ATOM 7303 O O . SER B 1 214 ? 13.844 29.641 -64.188 1 15.48 214 SER B O 1
ATOM 7305 N N . SER B 1 215 ? 13.305 30.297 -66.312 1 15.88 215 SER B N 1
ATOM 7306 C CA . SER B 1 215 ? 12.117 30.062 -67.125 1 15.88 215 SER B CA 1
ATOM 7307 C C . SER B 1 215 ? 11.93 28.578 -67.375 1 15.88 215 SER B C 1
ATOM 7309 O O . SER B 1 215 ? 10.867 28.172 -67.875 1 15.88 215 SER B O 1
ATOM 7311 N N . VAL B 1 216 ? 12.828 27.609 -67.188 1 14.95 216 VAL B N 1
ATOM 7312 C CA . VAL B 1 216 ? 12.859 26.844 -68.375 1 14.95 216 VAL B CA 1
ATOM 7313 C C . VAL B 1 216 ? 11.594 26.016 -68.562 1 14.95 216 VAL B C 1
ATOM 7315 O O . VAL B 1 216 ? 10.945 25.688 -67.5 1 14.95 216 VAL B O 1
ATOM 7318 N N . ILE B 1 217 ? 11.586 25.297 -69.688 1 15.46 217 ILE B N 1
ATOM 7319 C CA . ILE B 1 217 ? 10.719 24.922 -70.812 1 15.46 217 ILE B CA 1
ATOM 7320 C C . ILE B 1 217 ? 9.969 23.641 -70.438 1 15.46 217 ILE B C 1
ATOM 7322 O O . ILE B 1 217 ? 8.734 23.594 -70.5 1 15.46 217 ILE B O 1
ATOM 7326 N N . LEU B 1 218 ? 10.344 22.469 -71.125 1 15.52 218 LEU B N 1
ATOM 7327 C CA . LEU B 1 218 ? 9.625 21.891 -72.25 1 15.52 218 LEU B CA 1
ATOM 7328 C C . LEU B 1 218 ? 8.852 20.641 -71.875 1 15.52 218 LEU B C 1
ATOM 7330 O O . LEU B 1 218 ? 7.645 20.547 -72.125 1 15.52 218 LEU B O 1
ATOM 7334 N N . GLY B 1 219 ? 9.383 19.391 -72.188 1 14.71 219 GLY B N 1
ATOM 7335 C CA . GLY B 1 219 ? 8.812 18.484 -73.188 1 14.71 219 GLY B CA 1
ATOM 7336 C C . GLY B 1 219 ? 7.988 17.359 -72.562 1 14.71 219 GLY B C 1
ATOM 7337 O O . GLY B 1 219 ? 8.055 17.141 -71.375 1 14.71 219 GLY B O 1
ATOM 7338 N N . ASP B 1 220 ? 7.508 16.344 -73.375 1 15.98 220 ASP B N 1
ATOM 7339 C CA . ASP B 1 220 ? 6.359 15.602 -73.875 1 15.98 220 ASP B CA 1
ATOM 7340 C C . ASP B 1 220 ? 6.25 14.227 -73.25 1 15.98 220 ASP B C 1
ATOM 7342 O O . ASP B 1 220 ? 5.156 13.797 -72.875 1 15.98 220 ASP B O 1
ATOM 7346 N N . ASP B 1 221 ? 7.332 13.438 -73.125 1 15.07 221 ASP B N 1
ATOM 7347 C CA . ASP B 1 221 ? 7.164 12.203 -73.875 1 15.07 221 ASP B CA 1
ATOM 7348 C C . ASP B 1 221 ? 6.379 11.164 -73.062 1 15.07 221 ASP B C 1
ATOM 7350 O O . ASP B 1 221 ? 6.273 11.266 -71.875 1 15.07 221 ASP B O 1
ATOM 7354 N N . THR B 1 222 ? 6.586 9.828 -73.5 1 15.77 222 THR B N 1
ATOM 7355 C CA . THR B 1 222 ? 5.891 8.695 -74.062 1 15.77 222 THR B CA 1
ATOM 7356 C C . THR B 1 222 ? 5.566 7.633 -73.062 1 15.77 222 THR B C 1
ATOM 7358 O O . THR B 1 222 ? 4.43 7.168 -72.938 1 15.77 222 THR B O 1
ATOM 7361 N N . SER B 1 223 ? 6.523 6.719 -72.688 1 15.01 223 SER B N 1
ATOM 7362 C CA . SER B 1 223 ? 6.402 5.328 -73.125 1 15.01 223 SER B CA 1
ATOM 7363 C C . SER B 1 223 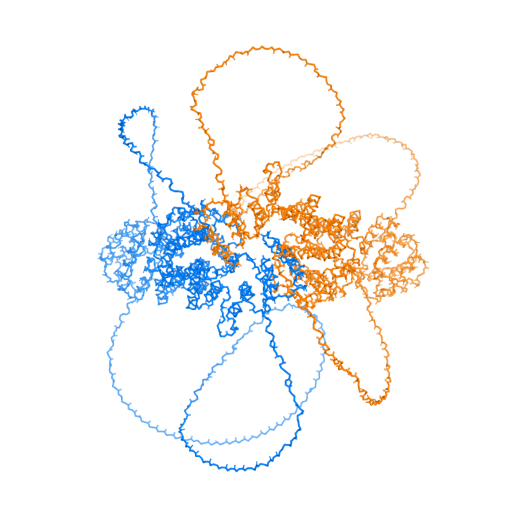? 5.688 4.48 -72.062 1 15.01 223 SER B C 1
ATOM 7365 O O . SER B 1 223 ? 5.602 4.867 -70.875 1 15.01 223 SER B O 1
ATOM 7367 N N . SER B 1 224 ? 5.707 3.07 -72.25 1 15.41 224 SER B N 1
ATOM 7368 C CA . SER B 1 224 ? 4.902 1.89 -72.562 1 15.41 224 SER B CA 1
ATOM 7369 C C . SER B 1 224 ? 4.883 0.92 -71.375 1 15.41 224 SER B C 1
ATOM 7371 O O . SER B 1 224 ? 4.133 -0.058 -71.375 1 15.41 224 SER B O 1
ATOM 7373 N N . CYS B 1 225 ? 5.691 1.063 -70.375 1 14.37 225 CYS B N 1
ATOM 7374 C CA . CYS B 1 225 ? 6.145 -0.295 -70.062 1 14.37 225 CYS B CA 1
ATOM 7375 C C . CYS B 1 225 ? 5.031 -1.128 -69.438 1 14.37 225 CYS B C 1
ATOM 7377 O O . CYS B 1 225 ? 4.18 -0.596 -68.75 1 14.37 225 CYS B O 1
ATOM 7379 N N . VAL B 1 226 ? 5.23 -2.465 -69.438 1 15.53 226 VAL B N 1
ATOM 7380 C CA . VAL B 1 226 ? 4.594 -3.752 -69.75 1 15.53 226 VAL B CA 1
ATOM 7381 C C . VAL B 1 226 ? 4.043 -4.332 -68.438 1 15.53 226 VAL B C 1
ATOM 7383 O O . VAL B 1 226 ? 2.875 -4.723 -68.375 1 15.53 226 VAL B O 1
ATOM 7386 N N . ASN B 1 227 ? 4.879 -4.977 -67.5 1 15.14 227 ASN B N 1
ATOM 7387 C CA . ASN B 1 227 ? 4.738 -6.426 -67.438 1 15.14 227 ASN B CA 1
ATOM 7388 C C . ASN B 1 227 ? 3.705 -6.832 -66.375 1 15.14 227 ASN B C 1
ATOM 7390 O O . ASN B 1 227 ? 3.369 -6.043 -65.5 1 15.14 227 ASN B O 1
ATOM 7394 N N . SER B 1 228 ? 3.861 -8.086 -65.812 1 15.65 228 SER B N 1
ATOM 7395 C CA . SER B 1 228 ? 3.115 -9.344 -65.812 1 15.65 228 SER B CA 1
ATOM 7396 C C . SER B 1 228 ? 2.389 -9.547 -64.5 1 15.65 228 SER B C 1
ATOM 7398 O O . SER B 1 228 ? 1.165 -9.695 -64.5 1 15.65 228 SER B O 1
ATOM 7400 N N . GLY B 1 229 ? 2.83 -10.562 -63.625 1 15.91 229 GLY B N 1
ATOM 7401 C CA . GLY B 1 229 ? 2.121 -11.812 -63.406 1 15.91 229 GLY B CA 1
ATOM 7402 C C . GLY B 1 229 ? 1.234 -11.781 -62.188 1 15.91 229 GLY B C 1
ATOM 7403 O O . GLY B 1 229 ? 1.181 -10.773 -61.469 1 15.91 229 GLY B O 1
ATOM 7404 N N . GLY B 1 230 ? 1.314 -12.875 -61.312 1 16.23 230 GLY B N 1
ATOM 7405 C CA . GLY B 1 230 ? 0.304 -13.883 -61.062 1 16.23 230 GLY B CA 1
ATOM 7406 C C . GLY B 1 230 ? -0.459 -13.641 -59.75 1 16.23 230 GLY B C 1
ATOM 7407 O O . GLY B 1 230 ? -1.484 -12.953 -59.75 1 16.23 230 GLY B O 1
ATOM 7408 N N . PRO B 1 231 ? -0.233 -14.461 -58.625 1 17.56 231 PRO B N 1
ATOM 7409 C CA . PRO B 1 231 ? -1.277 -15.398 -58.219 1 17.56 231 PRO B CA 1
ATOM 7410 C C . PRO B 1 231 ? -2.041 -14.906 -56.969 1 17.56 231 PRO B C 1
ATOM 7412 O O . PRO B 1 231 ? -3.248 -15.133 -56.875 1 17.56 231 PRO B O 1
ATOM 7415 N N . GLY B 1 232 ? -1.394 -14.289 -56 1 17.16 232 GLY B N 1
ATOM 7416 C CA . GLY B 1 232 ? -1.501 -14.891 -54.656 1 17.16 232 GLY B CA 1
ATOM 7417 C C . GLY B 1 232 ? -2.828 -14.609 -54 1 17.16 232 GLY B C 1
ATOM 7418 O O . GLY B 1 232 ? -3.414 -13.539 -54.188 1 17.16 232 GLY B O 1
ATOM 7419 N N . SER B 1 233 ? -3.562 -15.602 -53.562 1 18.17 233 SER B N 1
ATOM 7420 C CA . SER B 1 233 ? -4.926 -15.914 -53.156 1 18.17 233 SER B CA 1
ATOM 7421 C C . SER B 1 233 ? -5.25 -15.297 -51.781 1 18.17 233 SER B C 1
ATOM 7423 O O . SER B 1 233 ? -4.566 -15.57 -50.781 1 18.17 233 SER B O 1
ATOM 7425 N N . GLY B 1 234 ? -5.719 -14.172 -51.719 1 17.23 234 GLY B N 1
ATOM 7426 C CA . GLY B 1 234 ? -5.949 -13.359 -50.531 1 17.23 234 GLY B CA 1
ATOM 7427 C C . GLY B 1 234 ? -7.09 -13.867 -49.656 1 17.23 234 GLY B C 1
ATOM 7428 O O . GLY B 1 234 ? -8.258 -13.758 -50.031 1 17.23 234 GLY B O 1
ATOM 7429 N N . ALA B 1 235 ? -6.961 -14.906 -49.094 1 18.06 235 ALA B N 1
ATOM 7430 C CA . ALA B 1 235 ? -8.172 -15.539 -48.562 1 18.06 235 ALA B CA 1
ATOM 7431 C C . ALA B 1 235 ? -8.805 -14.703 -47.469 1 18.06 235 ALA B C 1
ATOM 7433 O O . ALA B 1 235 ? -9.836 -15.086 -46.906 1 18.06 235 ALA B O 1
ATOM 7434 N N . ILE B 1 236 ? -8.477 -13.438 -47.344 1 16.33 236 ILE B N 1
ATOM 7435 C CA . ILE B 1 236 ? -8.594 -13.047 -45.938 1 16.33 236 ILE B CA 1
ATOM 7436 C C . ILE B 1 236 ? -10.07 -12.984 -45.531 1 16.33 236 ILE B C 1
ATOM 7438 O O . ILE B 1 236 ? -10.398 -12.617 -44.406 1 16.33 236 ILE B O 1
ATOM 7442 N N . SER B 1 237 ? -11.086 -13.672 -45.906 1 16.92 237 SER B N 1
ATOM 7443 C CA . SER B 1 237 ? -12.344 -12.938 -45.875 1 16.92 237 SER B CA 1
ATOM 7444 C C . SER B 1 237 ? -12.828 -12.703 -44.469 1 16.92 237 SER B C 1
ATOM 7446 O O . SER B 1 237 ? -13.953 -12.25 -44.25 1 16.92 237 SER B O 1
ATOM 7448 N N . VAL B 1 238 ? -12 -12.273 -43.594 1 17.61 238 VAL B N 1
ATOM 7449 C CA . VAL B 1 238 ? -12.523 -12.477 -42.219 1 17.61 238 VAL B CA 1
ATOM 7450 C C . VAL B 1 238 ? -13.82 -11.688 -42.062 1 17.61 238 VAL B C 1
ATOM 7452 O O . VAL B 1 238 ? -13.852 -10.477 -42.281 1 17.61 238 VAL B O 1
ATOM 7455 N N . SER B 1 239 ? -14.977 -12.281 -42.062 1 16.61 239 SER B N 1
ATOM 7456 C CA . SER B 1 239 ? -16.344 -11.789 -42.125 1 16.61 239 SER B CA 1
ATOM 7457 C C . SER B 1 239 ? -16.75 -11.047 -40.875 1 16.61 239 SER B C 1
ATOM 7459 O O . SER B 1 239 ? -17.922 -10.766 -40.656 1 16.61 239 SER B O 1
ATOM 7461 N N . GLY B 1 240 ? -15.875 -10.375 -40.188 1 16.7 240 GLY B N 1
ATOM 7462 C CA . GLY B 1 240 ? -16.203 -10.211 -38.781 1 16.7 240 GLY B CA 1
ATOM 7463 C C . GLY B 1 240 ? -17.391 -9.305 -38.562 1 16.7 240 GLY B C 1
ATOM 7464 O O . GLY B 1 240 ? -17.625 -8.852 -37.438 1 16.7 240 GLY B O 1
ATOM 7465 N N . PHE B 1 241 ? -18.5 -9.219 -39.219 1 15.85 241 PHE B N 1
ATOM 7466 C CA . PHE B 1 241 ? -19.234 -7.957 -39.219 1 15.85 241 PHE B CA 1
ATOM 7467 C C . PHE B 1 241 ? -19.906 -7.734 -37.844 1 15.85 241 PHE B C 1
ATOM 7469 O O . PHE B 1 241 ? -20.312 -6.617 -37.531 1 15.85 241 PHE B O 1
ATOM 7476 N N . THR B 1 242 ? -20.016 -8.672 -36.938 1 16.7 242 THR B N 1
ATOM 7477 C CA . THR B 1 242 ? -21.422 -8.609 -36.562 1 16.7 242 THR B CA 1
ATOM 7478 C C . THR B 1 242 ? -21.703 -7.355 -35.719 1 16.7 242 THR B C 1
ATOM 7480 O O . THR B 1 242 ? -21.172 -7.203 -34.625 1 16.7 242 THR B O 1
ATOM 7483 N N . ASP B 1 243 ? -21.984 -6.18 -36.219 1 16.12 243 ASP B N 1
ATOM 7484 C CA . ASP B 1 243 ? -22.047 -4.812 -35.688 1 16.12 243 ASP B CA 1
ATOM 7485 C C . ASP B 1 243 ? -22.984 -4.73 -34.469 1 16.12 243 ASP B C 1
ATOM 7487 O O . ASP B 1 243 ? -22.594 -4.242 -33.438 1 16.12 243 ASP B O 1
ATOM 7491 N N . TYR B 1 244 ? -24.297 -4.293 -34.625 1 15.83 244 TYR B N 1
ATOM 7492 C CA . TYR B 1 244 ? -24.812 -2.959 -34.375 1 15.83 244 TYR B CA 1
ATOM 7493 C C . TYR B 1 244 ? -25.688 -2.963 -33.094 1 15.83 244 TYR B C 1
ATOM 7495 O O . TYR B 1 244 ? -26.328 -1.965 -32.781 1 15.83 244 TYR B O 1
ATOM 7503 N N . GLY B 1 245 ? -25.844 -3.98 -32.312 1 16.11 245 GLY B N 1
ATOM 7504 C CA . GLY B 1 245 ? -27.188 -3.932 -31.75 1 16.11 245 GLY B CA 1
ATOM 7505 C C . GLY B 1 245 ? -27.438 -2.68 -30.922 1 16.11 245 GLY B C 1
ATOM 7506 O O . GLY B 1 245 ? -26.5 -2.045 -30.453 1 16.11 245 GLY B O 1
ATOM 7507 N N . SER B 1 246 ? -28.734 -2.207 -30.875 1 16.77 246 SER B N 1
ATOM 7508 C CA . SER B 1 246 ? -29.531 -1.011 -30.609 1 16.77 246 SER B CA 1
ATOM 7509 C C . SER B 1 246 ? -29.344 -0.559 -29.156 1 16.77 246 SER B C 1
ATOM 7511 O O . SER B 1 246 ? -28.828 -1.306 -28.328 1 16.77 246 SER B O 1
ATOM 7513 N N . ASN B 1 247 ? -30.438 0.174 -28.625 1 17.14 247 ASN B N 1
ATOM 7514 C CA . ASN B 1 247 ? -30.859 1.478 -28.125 1 17.14 247 ASN B CA 1
ATOM 7515 C C . ASN B 1 247 ? -31.125 1.439 -26.625 1 17.14 247 ASN B C 1
ATOM 7517 O O . ASN B 1 247 ? -31.703 2.379 -26.078 1 17.14 247 ASN B O 1
ATOM 7521 N N . SER B 1 248 ? -31 0.388 -25.844 1 17.53 248 SER B N 1
ATOM 7522 C CA . SER B 1 248 ? -31.969 0.365 -24.75 1 17.53 248 SER B CA 1
ATOM 7523 C C . SER B 1 248 ? -31.734 1.518 -23.781 1 17.53 248 SER B C 1
ATOM 7525 O O . SER B 1 248 ? -30.625 1.675 -23.25 1 17.53 248 SER B O 1
ATOM 7527 N N . LEU B 1 249 ? -32.562 2.566 -23.984 1 16.86 249 LEU B N 1
ATOM 7528 C CA . LEU B 1 249 ? -32.875 3.789 -23.25 1 16.86 249 LEU B CA 1
ATOM 7529 C C . LEU B 1 249 ? -33.062 3.502 -21.766 1 16.86 249 LEU B C 1
ATOM 7531 O O . LEU B 1 249 ? -33.562 2.438 -21.391 1 16.86 249 LEU B O 1
ATOM 7535 N N . ALA B 1 250 ? -32.438 4.344 -21.016 1 17.2 250 ALA B N 1
ATOM 7536 C CA . ALA B 1 250 ? -32.219 4.477 -19.578 1 17.2 250 ALA B CA 1
ATOM 7537 C C . ALA B 1 250 ? -33.531 4.508 -18.828 1 17.2 250 ALA B C 1
ATOM 7539 O O . ALA B 1 250 ? -34.625 4.641 -19.438 1 17.2 250 ALA B O 1
ATOM 7540 N N . PHE B 1 251 ? -33.688 5.395 -17.781 1 16.69 251 PHE B N 1
ATOM 7541 C CA . PHE B 1 251 ? -33.906 5.41 -16.328 1 16.69 251 PHE B CA 1
ATOM 7542 C C . PHE B 1 251 ? -35.281 6 -16.016 1 16.69 251 PHE B C 1
ATOM 7544 O O . PHE B 1 251 ? -35.594 6.266 -14.852 1 16.69 251 PHE B O 1
ATOM 7551 N N . VAL B 1 252 ? -36.281 6.168 -16.906 1 18.89 252 VAL B N 1
ATOM 7552 C CA . VAL B 1 252 ? -37.25 7.188 -16.5 1 18.89 252 VAL B CA 1
ATOM 7553 C C . VAL B 1 252 ? -37.969 6.738 -15.234 1 18.89 252 VAL B C 1
ATOM 7555 O O . VAL B 1 252 ? -38.594 5.684 -15.219 1 18.89 252 VAL B O 1
ATOM 7558 N N . THR B 1 253 ? -37.469 6.941 -14.047 1 17.67 253 THR B N 1
ATOM 7559 C CA . THR B 1 253 ? -38.281 6.586 -12.898 1 17.67 253 THR B CA 1
ATOM 7560 C C . THR B 1 253 ? -39.656 7.273 -12.961 1 17.67 253 THR B C 1
ATOM 7562 O O . THR B 1 253 ? -39.719 8.461 -13.273 1 17.67 253 THR B O 1
ATOM 7565 N N . PRO B 1 254 ? -40.688 6.582 -12.703 1 17.91 254 PRO B N 1
ATOM 7566 C CA . PRO B 1 254 ? -42.094 6.859 -12.977 1 17.91 254 PRO B CA 1
ATOM 7567 C C . PRO B 1 254 ? -42.625 8.023 -12.148 1 17.91 254 PRO B C 1
ATOM 7569 O O . PRO B 1 254 ? -43.625 8.664 -12.539 1 17.91 254 PRO B O 1
ATOM 7572 N N . THR B 1 255 ? -42.375 8.617 -11.031 1 16.94 255 THR B N 1
ATOM 7573 C CA . THR B 1 255 ? -43.5 8.461 -10.117 1 16.94 255 THR B CA 1
ATOM 7574 C C . THR B 1 255 ? -44.688 9.352 -10.531 1 16.94 255 THR B C 1
ATOM 7576 O O . THR B 1 255 ? -45.844 9.047 -10.227 1 16.94 255 THR B O 1
ATOM 7579 N N . ALA B 1 256 ? -44.562 10.695 -10.812 1 17.56 256 ALA B N 1
ATOM 7580 C CA . ALA B 1 256 ? -45.562 11.484 -10.125 1 17.56 256 ALA B CA 1
ATOM 7581 C C . ALA B 1 256 ? -46.969 11.273 -10.742 1 17.56 256 ALA B C 1
ATOM 7583 O O . ALA B 1 256 ? -47.875 12.031 -10.461 1 17.56 256 ALA B O 1
ATOM 7584 N N . GLY B 1 257 ? -47.281 10.148 -11.344 1 16.08 257 GLY B N 1
ATOM 7585 C CA . GLY B 1 257 ? -48.406 10.492 -12.188 1 16.08 257 GLY B CA 1
ATOM 7586 C C . GLY B 1 257 ? -49.531 11.188 -11.422 1 16.08 257 GLY B C 1
ATOM 7587 O O . GLY B 1 257 ? -49.5 11.242 -10.188 1 16.08 257 GLY B O 1
ATOM 7588 N N . SER B 1 258 ? -50.812 11.172 -12.117 1 16.78 258 SER B N 1
ATOM 7589 C CA . SER B 1 258 ? -52.031 11.875 -12.469 1 16.78 258 SER B CA 1
ATOM 7590 C C . SER B 1 258 ? -53.031 11.828 -11.328 1 16.78 258 SER B C 1
ATOM 7592 O O . SER B 1 258 ? -52.938 10.969 -10.453 1 16.78 258 SER B O 1
ATOM 7594 N N . SER B 1 259 ? -54.125 12.789 -11.477 1 16.69 259 SER B N 1
ATOM 7595 C CA . SER B 1 259 ? -55.375 13.461 -11.125 1 16.69 259 SER B CA 1
ATOM 7596 C C . SER B 1 259 ? -56.562 12.492 -11.164 1 16.69 259 SER B C 1
ATOM 7598 O O . SER B 1 259 ? -57.719 12.922 -11.234 1 16.69 259 SER B O 1
ATOM 7600 N N . GLN B 1 260 ? -56.688 11.492 -10.5 1 16.83 260 GLN B N 1
ATOM 7601 C CA . GLN B 1 260 ? -57.969 10.914 -10.867 1 16.83 260 GLN B CA 1
ATOM 7602 C C . GLN B 1 260 ? -59.125 11.664 -10.211 1 16.83 260 GLN B C 1
ATOM 7604 O O . GLN B 1 260 ? -60.281 11.258 -10.32 1 16.83 260 GLN B O 1
ATOM 7609 N N . VAL B 1 261 ? -59.406 12.969 -9.953 1 16.3 261 VAL B N 1
ATOM 7610 C CA . VAL B 1 261 ? -60.594 12.711 -9.133 1 16.3 261 VAL B CA 1
ATOM 7611 C C . VAL B 1 261 ? -61.625 11.938 -9.945 1 16.3 261 VAL B C 1
ATOM 7613 O O . VAL B 1 261 ? -61.469 11.789 -11.164 1 16.3 261 VAL B O 1
ATOM 7616 N N . PRO B 1 262 ? -62.938 12.484 -9.844 1 15.98 262 PRO B N 1
ATOM 7617 C CA . PRO B 1 262 ? -64.188 11.805 -9.602 1 15.98 262 PRO B CA 1
ATOM 7618 C C . PRO B 1 262 ? -64.875 11.273 -10.883 1 15.98 262 PRO B C 1
ATOM 7620 O O . PRO B 1 262 ? -65.188 10.102 -10.953 1 15.98 262 PRO B O 1
ATOM 7623 N N . THR B 1 263 ? -65.5 12.18 -11.672 1 15.25 263 THR B N 1
ATOM 7624 C CA . THR B 1 263 ? -66.938 12.141 -11.594 1 15.25 263 THR B CA 1
ATOM 7625 C C . THR B 1 263 ? -67.5 11.102 -12.562 1 15.25 263 THR B C 1
ATOM 7627 O O . THR B 1 263 ? -68.312 10.234 -12.164 1 15.25 263 THR B O 1
ATOM 7630 N N . PRO B 1 264 ? -68.25 11.555 -13.727 1 16.22 264 PRO B N 1
ATOM 7631 C CA . PRO B 1 264 ? -69.688 11.359 -13.828 1 16.22 264 PRO B CA 1
ATOM 7632 C C . PRO B 1 264 ? -70.062 10.062 -14.547 1 16.22 264 PRO B C 1
ATOM 7634 O O . PRO B 1 264 ? -69.188 9.461 -15.227 1 16.22 264 PRO B O 1
ATOM 7637 N N . GLY B 1 265 ? -71.438 9.688 -14.508 1 14.82 265 GLY B N 1
ATOM 7638 C CA . GLY B 1 265 ? -72.438 8.672 -14.719 1 14.82 265 GLY B CA 1
ATOM 7639 C C . GLY B 1 265 ? -72.688 8.375 -16.188 1 14.82 265 GLY B C 1
ATOM 7640 O O . GLY B 1 265 ? -73.438 7.445 -16.531 1 14.82 265 GLY B O 1
ATOM 7641 N N . LYS B 1 266 ? -72.25 9.375 -17.172 1 14.66 266 LYS B N 1
ATOM 7642 C CA . LYS B 1 266 ? -73.438 9.531 -18.047 1 14.66 266 LYS B CA 1
ATOM 7643 C C . LYS B 1 266 ? -73.812 8.203 -18.672 1 14.66 266 LYS B C 1
ATOM 7645 O O . LYS B 1 266 ? -73 7.301 -18.812 1 14.66 266 LYS B O 1
ATOM 7650 N N . ASN B 1 267 ? -74.812 8.375 -19.594 1 14.55 267 ASN B N 1
ATOM 7651 C CA . ASN B 1 267 ? -76.062 7.785 -20.031 1 14.55 267 ASN B CA 1
ATOM 7652 C C . ASN B 1 267 ? -75.875 6.586 -20.953 1 14.55 267 ASN B C 1
ATOM 7654 O O . ASN B 1 267 ? -74.688 6.324 -21.375 1 14.55 267 ASN B O 1
ATOM 7658 N N . MET B 1 268 ? -76.625 6.617 -22.172 1 14.32 268 MET B N 1
ATOM 7659 C CA . MET B 1 268 ? -77.812 5.938 -22.625 1 14.32 268 MET B CA 1
ATOM 7660 C C . MET B 1 268 ? -77.5 4.828 -23.609 1 14.32 268 MET B C 1
ATOM 7662 O O . MET B 1 268 ? -77.812 3.666 -23.391 1 14.32 268 MET B O 1
ATOM 7666 N N . GLN B 1 269 ? -77.875 5.105 -24.953 1 14.37 269 GLN B N 1
ATOM 7667 C CA . GLN B 1 269 ? -79 4.449 -25.625 1 14.37 269 GLN B CA 1
ATOM 7668 C C . GLN B 1 269 ? -78.5 3.275 -26.469 1 14.37 269 GLN B C 1
ATOM 7670 O O . GLN B 1 269 ? -77.375 2.83 -26.328 1 14.37 269 GLN B O 1
ATOM 7675 N N . GLY B 1 270 ? -78.938 3.312 -27.812 1 14.59 270 GLY B N 1
ATOM 7676 C CA . GLY B 1 270 ? -80 2.521 -28.438 1 14.59 270 GLY B CA 1
ATOM 7677 C C . GLY B 1 270 ? -79.438 1.258 -29.094 1 14.59 270 GLY B C 1
ATOM 7678 O O . GLY B 1 270 ? -78.875 0.391 -28.438 1 14.59 270 GLY B O 1
ATOM 7679 N N . ILE B 1 271 ? -79.562 1.256 -30.531 1 14.51 271 ILE B N 1
ATOM 7680 C CA . ILE B 1 271 ? -80.5 0.609 -31.438 1 14.51 271 ILE B CA 1
ATOM 7681 C C . ILE B 1 271 ? -79.875 -0.604 -32.094 1 14.51 271 ILE B C 1
ATOM 7683 O O . ILE B 1 271 ? -78.625 -0.747 -32.062 1 14.51 271 ILE B O 1
ATOM 7687 N N . GLY B 1 272 ? -80.125 -0.77 -33.469 1 14.32 272 GLY B N 1
ATOM 7688 C CA . GLY B 1 272 ? -81 -1.729 -34.156 1 14.32 272 GLY B CA 1
ATOM 7689 C C . GLY B 1 272 ? -80.25 -2.941 -34.656 1 14.32 272 GLY B C 1
ATOM 7690 O O . GLY B 1 272 ? -79 -3.027 -34.5 1 14.32 272 GLY B O 1
ATOM 7691 N N . SER B 1 273 ? -80.5 -3.26 -35.969 1 14.14 273 SER B N 1
ATOM 7692 C CA . SER B 1 273 ? -81.188 -4.352 -36.625 1 14.14 273 SER B CA 1
ATOM 7693 C C . SER B 1 273 ? -80.25 -5.398 -37.156 1 14.14 273 SER B C 1
ATOM 7695 O O . SER B 1 273 ? -80.375 -6.582 -36.844 1 14.14 273 SER B O 1
ATOM 7697 N N . ASN B 1 274 ? -79.938 -5.293 -38.531 1 14.09 274 ASN B N 1
ATOM 7698 C CA . ASN B 1 274 ? -80.562 -6.168 -39.5 1 14.09 274 ASN B CA 1
ATOM 7699 C C . ASN B 1 274 ? -79.75 -7.43 -39.75 1 14.09 274 ASN B C 1
ATOM 7701 O O . ASN B 1 274 ? -78.562 -7.508 -39.344 1 14.09 274 ASN B O 1
ATOM 7705 N N . LEU B 1 275 ? -79.625 -7.805 -41.125 1 14.55 275 LEU B N 1
ATOM 7706 C CA . LEU B 1 275 ? -80.188 -8.828 -42 1 14.55 275 LEU B CA 1
ATOM 7707 C C . LEU B 1 275 ? -79.188 -9.961 -42.219 1 14.55 275 LEU B C 1
ATOM 7709 O O . LEU B 1 275 ? -78 -9.789 -41.969 1 14.55 275 LEU B O 1
ATOM 7713 N N . GLY B 1 276 ? -79.375 -10.789 -43.375 1 14.03 276 GLY B N 1
ATOM 7714 C CA . GLY B 1 276 ? -79.75 -12.125 -43.844 1 14.03 276 GLY B CA 1
ATOM 7715 C C . GLY B 1 276 ? -78.5 -12.969 -44.219 1 14.03 276 GLY B C 1
ATOM 7716 O O . GLY B 1 276 ? -78.312 -14.031 -43.625 1 14.03 276 GLY B O 1
ATOM 7717 N N . GLY B 1 277 ? -78.125 -12.984 -45.594 1 14.11 277 GLY B N 1
ATOM 7718 C CA . GLY B 1 277 ? -78.375 -14.086 -46.5 1 14.11 277 GLY B CA 1
ATOM 7719 C C . GLY B 1 277 ? -77.312 -15.141 -46.531 1 14.11 277 GLY B C 1
ATOM 7720 O O . GLY B 1 277 ? -76.25 -14.953 -45.938 1 14.11 277 GLY B O 1
ATOM 7721 N N . SER B 1 278 ? -77.188 -15.836 -47.781 1 14.32 278 SER B N 1
ATOM 7722 C CA . SER B 1 278 ? -77.312 -17.141 -48.406 1 14.32 278 SER B CA 1
ATOM 7723 C C . SER B 1 278 ? -76 -17.906 -48.469 1 14.32 278 SER B C 1
ATOM 7725 O O . SER B 1 278 ? -75.875 -18.984 -47.906 1 14.32 278 SER B O 1
ATOM 7727 N N . LEU B 1 279 ? -75.688 -18.359 -49.781 1 14.24 279 LEU B N 1
ATOM 7728 C CA . LEU B 1 279 ? -75.75 -19.672 -50.438 1 14.24 279 LEU B CA 1
ATOM 7729 C C . LEU B 1 279 ? -74.438 -20.359 -50.438 1 14.24 279 LEU B C 1
ATOM 7731 O O . LEU B 1 279 ? -74.312 -21.5 -50 1 14.24 279 LEU B O 1
ATOM 7735 N N . VAL B 1 280 ? -73.75 -20.516 -51.719 1 14.16 280 VAL B N 1
ATOM 7736 C CA . VAL B 1 280 ? -73.688 -21.688 -52.594 1 14.16 280 VAL B CA 1
ATOM 7737 C C . VAL B 1 280 ? -72.375 -22.453 -52.375 1 14.16 280 VAL B C 1
ATOM 7739 O O . VAL B 1 280 ? -71.438 -21.891 -51.875 1 14.16 280 VAL B O 1
ATOM 7742 N N . ALA B 1 281 ? -72.062 -23.344 -53.469 1 14.73 281 ALA B N 1
ATOM 7743 C CA . ALA B 1 281 ? -71.938 -24.75 -53.844 1 14.73 281 ALA B CA 1
ATOM 7744 C C . ALA B 1 281 ? -70.5 -25.203 -53.844 1 14.73 281 ALA B C 1
ATOM 7746 O O . ALA B 1 281 ? -70.188 -26.234 -53.219 1 14.73 281 ALA B O 1
ATOM 7747 N N . THR B 1 282 ? -69.75 -24.922 -54.969 1 14.32 282 THR B N 1
ATOM 7748 C CA . THR B 1 282 ? -69.562 -26.047 -55.906 1 14.32 282 THR B CA 1
ATOM 7749 C C . THR B 1 282 ? -68.312 -26.844 -55.531 1 14.32 282 THR B C 1
ATOM 7751 O O . THR B 1 282 ? -67.812 -26.781 -54.375 1 14.32 282 THR B O 1
ATOM 7754 N N . THR B 1 283 ? -67.5 -27.156 -56.594 1 14.49 283 THR B N 1
ATOM 7755 C CA . THR B 1 283 ? -67.25 -28.391 -57.312 1 14.49 283 THR B CA 1
ATOM 7756 C C . THR B 1 283 ? -65.938 -29.031 -56.844 1 14.49 283 THR B C 1
ATOM 7758 O O . THR B 1 283 ? -65.125 -28.406 -56.125 1 14.49 283 THR B O 1
ATOM 7761 N N . GLU B 1 284 ? -65.062 -29.516 -57.875 1 15.02 284 GLU B N 1
ATOM 7762 C CA . GLU B 1 284 ? -64.75 -30.828 -58.406 1 15.02 284 GLU B CA 1
ATOM 7763 C C . GLU B 1 284 ? -63.406 -31.328 -58 1 15.02 284 GLU B C 1
ATOM 7765 O O . GLU B 1 284 ? -63.25 -32.469 -57.562 1 15.02 284 GLU B O 1
ATOM 7770 N N . GLY B 1 285 ? -62.219 -30.703 -58.344 1 15.22 285 GLY B N 1
ATOM 7771 C CA . GLY B 1 285 ? -61.5 -31.516 -59.312 1 15.22 285 GLY B CA 1
ATOM 7772 C C . GLY B 1 285 ? -60.656 -32.594 -58.656 1 15.22 285 GLY B C 1
ATOM 7773 O O . GLY B 1 285 ? -60.375 -32.531 -57.469 1 15.22 285 GLY B O 1
ATOM 7774 N N . PRO B 1 286 ? -59.938 -33.406 -59.562 1 15.38 286 PRO B N 1
ATOM 7775 C CA . PRO B 1 286 ? -59.594 -34.812 -59.812 1 15.38 286 PRO B CA 1
ATOM 7776 C C . PRO B 1 286 ? -58.406 -35.281 -58.969 1 15.38 286 PRO B C 1
ATOM 7778 O O . PRO B 1 286 ? -57.719 -34.469 -58.344 1 15.38 286 PRO B O 1
ATOM 7781 N N . THR B 1 287 ? -57.781 -36.438 -59.469 1 14.73 287 THR B N 1
ATOM 7782 C CA . THR B 1 287 ? -57.438 -37.844 -59.219 1 14.73 287 THR B CA 1
ATOM 7783 C C . THR B 1 287 ? -55.969 -38 -58.938 1 14.73 287 THR B C 1
ATOM 7785 O O . THR B 1 287 ? -55.5 -39.062 -58.531 1 14.73 287 THR B O 1
ATOM 7788 N N . ARG B 1 288 ? -55.062 -37.031 -59.219 1 15.24 288 ARG B N 1
ATOM 7789 C CA . ARG B 1 288 ? -53.906 -37.625 -59.906 1 15.24 288 ARG B CA 1
ATOM 7790 C C . ARG B 1 288 ? -53.25 -38.688 -59.031 1 15.24 288 ARG B C 1
ATOM 7792 O O . ARG B 1 288 ? -53.156 -38.531 -57.812 1 15.24 288 ARG B O 1
ATOM 7799 N N . ALA B 1 289 ? -52.219 -39.562 -59.625 1 15.28 289 ALA B N 1
ATOM 7800 C CA . ALA B 1 289 ? -51.781 -40.938 -59.875 1 15.28 289 ALA B CA 1
ATOM 7801 C C . ALA B 1 289 ? -50.812 -41.406 -58.781 1 15.28 289 ALA B C 1
ATOM 7803 O O . ALA B 1 289 ? -50.344 -40.594 -57.969 1 15.28 289 ALA B O 1
ATOM 7804 N N . ASN B 1 290 ? -49.781 -42.312 -59.219 1 15.2 290 ASN B N 1
ATOM 7805 C CA . ASN B 1 290 ? -49.5 -43.719 -59.188 1 15.2 290 ASN B CA 1
ATOM 7806 C C . ASN B 1 290 ? -48.406 -44.062 -58.156 1 15.2 290 ASN B C 1
ATOM 7808 O O . ASN B 1 290 ? -48.594 -44.938 -57.312 1 15.2 290 ASN B O 1
ATOM 7812 N N . ILE B 1 291 ? -47.031 -44.031 -58.562 1 16.22 291 ILE B N 1
ATOM 7813 C CA . ILE B 1 291 ? -46.25 -45.219 -58.781 1 16.22 291 ILE B CA 1
ATOM 7814 C C . ILE B 1 291 ? -45.562 -45.656 -57.5 1 16.22 291 ILE B C 1
ATOM 7816 O O . ILE B 1 291 ? -45.312 -44.844 -56.625 1 16.22 291 ILE B O 1
ATOM 7820 N N . ALA B 1 292 ? -44.531 -46.781 -57.531 1 16.48 292 ALA B N 1
ATOM 7821 C CA . ALA B 1 292 ? -44.344 -48.156 -57.031 1 16.48 292 ALA B CA 1
ATOM 7822 C C . ALA B 1 292 ? -43.344 -48.188 -55.906 1 16.48 292 ALA B C 1
ATOM 7824 O O . ALA B 1 292 ? -43.562 -48.812 -54.875 1 16.48 292 ALA B O 1
ATOM 7825 N N . ALA B 1 293 ? -42 -47.906 -56.062 1 18.19 293 ALA B N 1
ATOM 7826 C CA . ALA B 1 293 ? -41 -48.969 -55.969 1 18.19 293 ALA B CA 1
ATOM 7827 C C . ALA B 1 293 ? -40.625 -49.219 -54.5 1 18.19 293 ALA B C 1
ATOM 7829 O O . ALA B 1 293 ? -40.688 -48.312 -53.688 1 18.19 293 ALA B O 1
ATOM 7830 N N . GLY B 1 294 ? -40.219 -50.531 -54 1 16.72 294 GLY B N 1
ATOM 7831 C CA . GLY B 1 294 ? -40.25 -51.469 -52.875 1 16.72 294 GLY B CA 1
ATOM 7832 C C . GLY B 1 294 ? -39.031 -51.312 -51.969 1 16.72 294 GLY B C 1
ATOM 7833 O O . GLY B 1 294 ? -38.812 -52.125 -51.062 1 16.72 294 GLY B O 1
ATOM 7834 N N . GLY B 1 295 ? -38.062 -50.531 -52.188 1 17.58 295 GLY B N 1
ATOM 7835 C CA . GLY B 1 295 ? -36.75 -51.062 -51.812 1 17.58 295 GLY B CA 1
ATOM 7836 C C . GLY B 1 295 ? -36.656 -51.375 -50.344 1 17.58 295 GLY B C 1
ATOM 7837 O O . GLY B 1 295 ? -37.5 -50.938 -49.531 1 17.58 295 GLY B O 1
ATOM 7838 N N . HIS B 1 296 ? -35.5 -52.156 -49.844 1 18.09 296 HIS B N 1
ATOM 7839 C CA . HIS B 1 296 ? -35.062 -53.094 -48.844 1 18.09 296 HIS B CA 1
ATOM 7840 C C . HIS B 1 296 ? -34.969 -52.438 -47.469 1 18.09 296 HIS B C 1
ATOM 7842 O O . HIS B 1 296 ? -34.844 -51.219 -47.375 1 18.09 296 HIS B O 1
ATOM 7848 N N . SER B 1 297 ? -34.906 -53.25 -46.312 1 18.09 297 SER B N 1
ATOM 7849 C CA . SER B 1 297 ? -35.312 -53.406 -44.938 1 18.09 297 SER B CA 1
ATOM 7850 C C . SER B 1 297 ? -34.25 -52.812 -44 1 18.09 297 SER B C 1
ATOM 7852 O O . SER B 1 297 ? -34.375 -52.906 -42.781 1 18.09 297 SER B O 1
ATOM 7854 N N . GLN B 1 298 ? -33.031 -52.344 -44.344 1 18.92 298 GLN B N 1
ATOM 7855 C CA . GLN B 1 298 ? -31.922 -52.562 -43.406 1 18.92 298 GLN B CA 1
ATOM 7856 C C . GLN B 1 298 ? -32.156 -51.812 -42.094 1 18.92 298 GLN B C 1
ATOM 7858 O O . GLN B 1 298 ? -32.281 -50.594 -42.094 1 18.92 298 GLN B O 1
ATOM 7863 N N . GLN B 1 299 ? -32.656 -52.469 -41.062 1 18.62 299 GLN B N 1
ATOM 7864 C CA . GLN B 1 299 ? -33.094 -52.031 -39.75 1 18.62 299 GLN B CA 1
ATOM 7865 C C . GLN B 1 299 ? -31.906 -51.562 -38.906 1 18.62 299 GLN B C 1
ATOM 7867 O O . GLN B 1 299 ? -31.031 -52.344 -38.562 1 18.62 299 GLN B O 1
ATOM 7872 N N . ARG B 1 300 ? -31.281 -50.375 -39.094 1 19.73 300 ARG B N 1
ATOM 7873 C CA . ARG B 1 300 ? -30.203 -49.812 -38.312 1 19.73 300 ARG B CA 1
ATOM 7874 C C . ARG B 1 300 ? -30.578 -49.781 -36.844 1 19.73 300 ARG B C 1
ATOM 7876 O O . ARG B 1 300 ? -31.562 -49.156 -36.438 1 19.73 300 ARG B O 1
ATOM 7883 N N . ARG B 1 301 ? -30.125 -50.844 -36.062 1 22.23 301 ARG B N 1
ATOM 7884 C CA . ARG B 1 301 ? -30.281 -51.031 -34.625 1 22.23 301 ARG B CA 1
ATOM 7885 C C . ARG B 1 301 ? -29.656 -49.875 -33.844 1 22.23 301 ARG B C 1
ATOM 7887 O O . ARG B 1 301 ? -28.453 -49.625 -33.938 1 22.23 301 ARG B O 1
ATOM 7894 N N . LYS B 1 302 ? -30.328 -48.844 -33.688 1 21.06 302 LYS B N 1
ATOM 7895 C CA . LYS B 1 302 ? -29.953 -47.719 -32.844 1 21.06 302 LYS B CA 1
ATOM 7896 C C . LYS B 1 302 ? -29.594 -48.188 -31.438 1 21.06 302 LYS B C 1
ATOM 7898 O O . LYS B 1 302 ? -30.438 -48.75 -30.75 1 21.06 302 LYS B O 1
ATOM 7903 N N . PHE B 1 303 ? -28.375 -48.594 -31.281 1 19.66 303 PHE B N 1
ATOM 7904 C CA . PHE B 1 303 ? -27.797 -48.906 -29.969 1 19.66 303 PHE B CA 1
ATOM 7905 C C . PHE B 1 303 ? -28.078 -47.781 -28.984 1 19.66 303 PHE B C 1
ATOM 7907 O O . PHE B 1 303 ? -27.578 -46.656 -29.141 1 19.66 303 PHE B O 1
ATOM 7914 N N . VAL B 1 304 ? -29.281 -47.656 -28.5 1 22.36 304 VAL B N 1
ATOM 7915 C CA . VAL B 1 304 ? -29.703 -46.75 -27.438 1 22.36 304 VAL B CA 1
ATOM 7916 C C . VAL B 1 304 ? -28.844 -46.969 -26.203 1 22.36 304 VAL B C 1
ATOM 7918 O O . VAL B 1 304 ? -28.969 -48.031 -25.531 1 22.36 304 VAL B O 1
ATOM 7921 N N . ASP B 1 305 ? -27.531 -46.781 -26.297 1 20.89 305 ASP B N 1
ATOM 7922 C CA . ASP B 1 305 ? -26.656 -46.781 -25.125 1 20.89 305 ASP B CA 1
ATOM 7923 C C . ASP B 1 305 ? -27.188 -45.906 -24.031 1 20.89 305 ASP B C 1
ATOM 7925 O O . ASP B 1 305 ? -27.328 -44.688 -24.219 1 20.89 305 ASP B O 1
ATOM 7929 N N . GLU B 1 306 ? -28.094 -46.375 -23.172 1 23.06 306 GLU B N 1
ATOM 7930 C CA . GLU B 1 306 ? -28.828 -45.938 -22 1 23.06 306 GLU B CA 1
ATOM 7931 C C . GLU B 1 306 ? -27.891 -45.312 -20.953 1 23.06 306 GLU B C 1
ATOM 7933 O O . GLU B 1 306 ? -28.328 -44.562 -20.078 1 23.06 306 GLU B O 1
ATOM 7938 N N . GLY B 1 307 ? -26.703 -45.844 -20.703 1 24.2 307 GLY B N 1
ATOM 7939 C CA . GLY B 1 307 ? -26.188 -45.781 -19.344 1 24.2 307 GLY B CA 1
ATOM 7940 C C . GLY B 1 307 ? -25.781 -44.375 -18.922 1 24.2 307 GLY B C 1
ATOM 7941 O O . GLY B 1 307 ? -24.766 -43.844 -19.375 1 24.2 307 GLY B O 1
ATOM 7942 N N . LYS B 1 308 ? -26.781 -43.562 -18.797 1 24.61 308 LYS B N 1
ATOM 7943 C CA . LYS B 1 308 ? -26.547 -42.344 -18.031 1 24.61 308 LYS B CA 1
ATOM 7944 C C . LYS B 1 308 ? -25.797 -42.656 -16.734 1 24.61 308 LYS B C 1
ATOM 7946 O O . LYS B 1 308 ? -26.062 -43.656 -16.078 1 24.61 308 LYS B O 1
ATOM 7951 N N . PHE B 1 309 ? -24.641 -42.156 -16.625 1 24.78 309 PHE B N 1
ATOM 7952 C CA . PHE B 1 309 ? -23.703 -42.094 -15.5 1 24.78 309 PHE B CA 1
ATOM 7953 C C . PHE B 1 309 ? -24.406 -41.594 -14.242 1 24.78 309 PHE B C 1
ATOM 7955 O O . PHE B 1 309 ? -24.469 -40.375 -13.992 1 24.78 309 PHE B O 1
ATOM 7962 N N . ARG B 1 310 ? -25.609 -42.125 -13.883 1 26.59 310 ARG B N 1
ATOM 7963 C CA . ARG B 1 310 ? -26.156 -41.688 -12.602 1 26.59 310 ARG B CA 1
ATOM 7964 C C . ARG B 1 310 ? -25.109 -41.812 -11.492 1 26.59 310 ARG B C 1
ATOM 7966 O O . ARG B 1 310 ? -24.125 -42.531 -11.641 1 26.59 310 ARG B O 1
ATOM 7973 N N . LYS B 1 311 ? -25.781 -41.844 -10.258 1 27.72 311 LYS B N 1
ATOM 7974 C CA . LYS B 1 311 ? -25.359 -41.438 -8.914 1 27.72 311 LYS B CA 1
ATOM 7975 C C . LYS B 1 311 ? -24.328 -42.406 -8.344 1 27.72 311 LYS B C 1
ATOM 7977 O O . LYS B 1 311 ? -23.625 -42.094 -7.387 1 27.72 311 LYS B O 1
ATOM 7982 N N . VAL B 1 312 ? -23.922 -43.531 -8.75 1 28.47 312 VAL B N 1
ATOM 7983 C CA . VAL B 1 312 ? -23.312 -44.094 -7.551 1 28.47 312 VAL B CA 1
ATOM 7984 C C . VAL B 1 312 ? -22.062 -43.312 -7.176 1 28.47 312 VAL B C 1
ATOM 7986 O O . VAL B 1 312 ? -21 -43.531 -7.773 1 28.47 312 VAL B O 1
ATOM 7989 N N . SER B 1 313 ? -22.094 -42.031 -7.141 1 29.2 313 SER B N 1
ATOM 7990 C CA . SER B 1 313 ? -20.984 -41.125 -6.953 1 29.2 313 SER B CA 1
ATOM 7991 C C . SER B 1 313 ? -20.406 -41.219 -5.543 1 29.2 313 SER B C 1
ATOM 7993 O O . SER B 1 313 ? -20.609 -40.312 -4.719 1 29.2 313 SER B O 1
ATOM 7995 N N . GLY B 1 314 ? -20.594 -42.406 -4.793 1 28.34 314 GLY B N 1
ATOM 7996 C CA . GLY B 1 314 ? -20.031 -42.312 -3.455 1 28.34 314 GLY B CA 1
ATOM 7997 C C . GLY B 1 314 ? -18.656 -41.688 -3.438 1 28.34 314 GLY B C 1
ATOM 7998 O O . GLY B 1 314 ? -18.203 -41.125 -4.449 1 28.34 314 GLY B O 1
ATOM 7999 N N . ARG B 1 315 ? -17.875 -42.406 -2.41 1 33.56 315 ARG B N 1
ATOM 8000 C CA . ARG B 1 315 ? -16.594 -42.062 -1.827 1 33.56 315 ARG B CA 1
ATOM 8001 C C . ARG B 1 315 ? -15.508 -41.969 -2.902 1 33.56 315 ARG B C 1
ATOM 8003 O O . ARG B 1 315 ? -14.422 -41.438 -2.652 1 33.56 315 ARG B O 1
ATOM 8010 N N . LEU B 1 316 ? -15.508 -42.906 -3.709 1 33.31 316 LEU B N 1
ATOM 8011 C CA . LEU B 1 316 ? -14.359 -42.906 -4.609 1 33.31 316 LEU B CA 1
ATOM 8012 C C . LEU B 1 316 ? -14.273 -41.594 -5.375 1 33.31 316 LEU B C 1
ATOM 8014 O O . LEU B 1 316 ? -13.172 -41.125 -5.676 1 33.31 316 LEU B O 1
ATOM 8018 N N . PHE B 1 317 ? -15.562 -41.219 -5.992 1 37.28 317 PHE B N 1
ATOM 8019 C CA . PHE B 1 317 ? -15.711 -40.25 -7.074 1 37.28 317 PHE B CA 1
ATOM 8020 C C . PHE B 1 317 ? -15.922 -38.844 -6.52 1 37.28 317 PHE B C 1
ATOM 8022 O O . PHE B 1 317 ? -16.234 -37.938 -7.27 1 37.28 317 PHE B O 1
ATOM 8029 N N . ASP B 1 318 ? -16.297 -38.938 -5.324 1 35.44 318 ASP B N 1
ATOM 8030 C CA . ASP B 1 318 ? -16.578 -37.562 -4.875 1 35.44 318 ASP B CA 1
ATOM 8031 C C . ASP B 1 318 ? -15.398 -36.625 -5.137 1 35.44 318 ASP B C 1
ATOM 8033 O O . ASP B 1 318 ? -14.945 -35.938 -4.23 1 35.44 318 ASP B O 1
ATOM 8037 N N . ALA B 1 319 ? -14.539 -37.219 -5.91 1 34.53 319 ALA B N 1
ATOM 8038 C CA . ALA B 1 319 ? -13.383 -36.344 -6.18 1 34.53 319 ALA B CA 1
ATOM 8039 C C . ALA B 1 319 ? -13.805 -35.062 -6.895 1 34.53 319 ALA B C 1
ATOM 8041 O O . ALA B 1 319 ? -14.031 -35.094 -8.109 1 34.53 319 ALA B O 1
ATOM 8042 N N . VAL B 1 320 ? -14.953 -34.531 -6.438 1 32.97 320 VAL B N 1
ATOM 8043 C CA . VAL B 1 320 ? -14.875 -33.219 -7.098 1 32.97 320 VAL B CA 1
ATOM 8044 C C . VAL B 1 320 ? -13.422 -32.75 -7.156 1 32.97 320 VAL B C 1
ATOM 8046 O O . VAL B 1 320 ? -12.742 -32.719 -6.129 1 32.97 320 VAL B O 1
ATOM 8049 N N . PRO B 1 321 ? -12.898 -32.844 -8.328 1 32.09 321 PRO B N 1
ATOM 8050 C CA . PRO B 1 321 ? -11.508 -32.438 -8.516 1 32.09 321 PRO B CA 1
ATOM 8051 C C . PRO B 1 321 ? -11.195 -31.094 -7.867 1 32.09 321 PRO B C 1
ATOM 8053 O O . PRO B 1 321 ? -11.352 -30.047 -8.508 1 32.09 321 PRO B O 1
ATOM 8056 N N . ARG B 1 322 ? -11.812 -30.625 -6.898 1 30.48 322 ARG B N 1
ATOM 8057 C CA . ARG B 1 322 ? -10.922 -29.5 -6.652 1 30.48 322 ARG B CA 1
ATOM 8058 C C . ARG B 1 322 ? -9.461 -29.938 -6.691 1 30.48 322 ARG B C 1
ATOM 8060 O O . ARG B 1 322 ? -8.656 -29.344 -7.414 1 30.48 322 ARG B O 1
ATOM 8067 N N . ARG B 1 323 ? -8.898 -30.219 -5.305 1 28.36 323 ARG B N 1
ATOM 8068 C CA . ARG B 1 323 ? -7.602 -30.844 -5.094 1 28.36 323 ARG B CA 1
ATOM 8069 C C . ARG B 1 323 ? -7.648 -32.344 -5.449 1 28.36 323 ARG B C 1
ATOM 8071 O O . ARG B 1 323 ? -8.734 -32.906 -5.586 1 28.36 323 ARG B O 1
ATOM 8078 N N . SER B 1 324 ? -6.613 -33.312 -5.191 1 22.36 324 SER B N 1
ATOM 8079 C CA . SER B 1 324 ? -6.383 -34.688 -5.562 1 22.36 324 SER B CA 1
ATOM 8080 C C . SER B 1 324 ? -7.461 -35.594 -4.984 1 22.36 324 SER B C 1
ATOM 8082 O O . SER B 1 324 ? -7.75 -35.562 -3.789 1 22.36 324 SER B O 1
ATOM 8084 N N . SER B 1 325 ? -8.609 -35.969 -5.719 1 26 325 SER B N 1
ATOM 8085 C CA . SER B 1 325 ? -9.703 -36.875 -5.367 1 26 325 SER B CA 1
ATOM 8086 C C . SER B 1 325 ? -9.18 -38.156 -4.773 1 26 325 SER B C 1
ATOM 8088 O O . SER B 1 325 ? -9.922 -39.125 -4.633 1 26 325 SER B O 1
ATOM 8090 N N . ARG B 1 326 ? -7.891 -38.375 -4.457 1 22.83 326 ARG B N 1
ATOM 8091 C CA . ARG B 1 326 ? -7.602 -39.781 -4.305 1 22.83 326 ARG B CA 1
ATOM 8092 C C . ARG B 1 326 ? -8.18 -40.312 -3.002 1 22.83 326 ARG B C 1
ATOM 8094 O O . ARG B 1 326 ? -7.973 -41.5 -2.658 1 22.83 326 ARG B O 1
ATOM 8101 N N . LEU B 1 327 ? -8.641 -39.656 -1.934 1 22.53 327 LEU B N 1
ATOM 8102 C CA . LEU B 1 327 ? -8.492 -40.312 -0.642 1 22.53 327 LEU B CA 1
ATOM 8103 C C . LEU B 1 327 ? -9.68 -41.25 -0.361 1 22.53 327 LEU B C 1
ATOM 8105 O O . LEU B 1 327 ? -10.516 -40.938 0.492 1 22.53 327 LEU B O 1
ATOM 8109 N N . ALA B 1 328 ? -10.227 -42.031 -1.241 1 22.58 328 ALA B N 1
ATOM 8110 C CA . ALA B 1 328 ? -11.383 -42.812 -0.784 1 22.58 328 ALA B CA 1
ATOM 8111 C C . ALA B 1 328 ? -10.961 -43.875 0.229 1 22.58 328 ALA B C 1
ATOM 8113 O O . ALA B 1 328 ? -11.781 -44.688 0.643 1 22.58 328 ALA B O 1
ATOM 8114 N N . GLY B 1 329 ? -9.617 -44.125 0.669 1 19.77 329 GLY B N 1
ATOM 8115 C CA . GLY B 1 329 ? -9.516 -45.5 1.145 1 19.77 329 GLY B CA 1
ATOM 8116 C C . GLY B 1 329 ? -10.438 -45.781 2.314 1 19.77 329 GLY B C 1
ATOM 8117 O O . GLY B 1 329 ? -11.117 -44.906 2.818 1 19.77 329 GLY B O 1
ATOM 8118 N N . GLU B 1 330 ? -9.836 -46.781 3.289 1 19.06 330 GLU B N 1
ATOM 8119 C CA . GLU B 1 330 ? -10.039 -48 4.051 1 19.06 330 GLU B CA 1
ATOM 8120 C C . GLU B 1 330 ? -10.648 -47.719 5.418 1 19.06 330 GLU B C 1
ATOM 8122 O O . GLU B 1 330 ? -10.039 -47.031 6.242 1 19.06 330 GLU B O 1
ATOM 8127 N N . SER B 1 331 ? -11.859 -47.594 5.457 1 19.81 331 SER B N 1
ATOM 8128 C CA . SER B 1 331 ? -12.477 -47.719 6.777 1 19.81 331 SER B CA 1
ATOM 8129 C C . SER B 1 331 ? -12.148 -49.031 7.438 1 19.81 331 SER B C 1
ATOM 8131 O O . SER B 1 331 ? -12.531 -50.094 6.934 1 19.81 331 SER B O 1
ATOM 8133 N N . LYS B 1 332 ? -10.945 -49.156 8.125 1 19.53 332 LYS B N 1
ATOM 8134 C CA . LYS B 1 332 ? -10.602 -50.344 8.914 1 19.53 332 LYS B CA 1
ATOM 8135 C C . LYS B 1 332 ? -11.703 -50.656 9.922 1 19.53 332 LYS B C 1
ATOM 8137 O O . LYS B 1 332 ? -12.008 -49.844 10.797 1 19.53 332 LYS B O 1
ATOM 8142 N N . SER B 1 333 ? -12.578 -51.562 9.734 1 17.25 333 SER B N 1
ATOM 8143 C CA . SER B 1 333 ? -13.523 -52.188 10.648 1 17.25 333 SER B CA 1
ATOM 8144 C C . SER B 1 333 ? -12.805 -52.812 11.836 1 17.25 333 SER B C 1
ATOM 8146 O O . SER B 1 333 ? -13.32 -52.812 12.953 1 17.25 333 SER B O 1
ATOM 8148 N N . SER B 1 334 ? -11.781 -53.75 11.602 1 16.47 334 SER B N 1
ATOM 8149 C CA . SER B 1 334 ? -11.797 -55.062 12.266 1 16.47 334 SER B CA 1
ATOM 8150 C C . SER B 1 334 ? -11.508 -54.906 13.758 1 16.47 334 SER B C 1
ATOM 8152 O O . SER B 1 334 ? -10.891 -53.938 14.188 1 16.47 334 SER B O 1
ATOM 8154 N N . ALA B 1 335 ? -11.766 -56.094 14.57 1 17.47 335 ALA B N 1
ATOM 8155 C CA . ALA B 1 335 ? -12.195 -56.75 15.805 1 17.47 335 ALA B CA 1
ATOM 8156 C C . ALA B 1 335 ? -11.023 -56.938 16.766 1 17.47 335 ALA B C 1
ATOM 8158 O O . ALA B 1 335 ? -11.18 -56.844 17.984 1 17.47 335 ALA B O 1
ATOM 8159 N N . LEU B 1 336 ? -9.766 -57.5 16.391 1 16.12 336 LEU B N 1
ATOM 8160 C CA . LEU B 1 336 ? -9.375 -58.75 17.047 1 16.12 336 LEU B CA 1
ATOM 8161 C C . LEU B 1 336 ? -8.914 -58.469 18.469 1 16.12 336 LEU B C 1
ATOM 8163 O O . LEU B 1 336 ? -8.586 -57.344 18.828 1 16.12 336 LEU B O 1
ATOM 8167 N N . GLY B 1 337 ? -7.969 -59.531 19.031 1 16.05 337 GLY B N 1
ATOM 8168 C CA . GLY B 1 337 ? -7.773 -60.438 20.172 1 16.05 337 GLY B CA 1
ATOM 8169 C C . GLY B 1 337 ? -6.992 -59.781 21.297 1 16.05 337 GLY B C 1
ATOM 8170 O O . GLY B 1 337 ? -6.406 -58.719 21.125 1 16.05 337 GLY B O 1
ATOM 8171 N N . SER B 1 338 ? -6.805 -60.625 22.438 1 16.88 338 SER B N 1
ATOM 8172 C CA . SER B 1 338 ? -6.566 -60.781 23.875 1 16.88 338 SER B CA 1
ATOM 8173 C C . SER B 1 338 ? -5.078 -60.719 24.188 1 16.88 338 SER B C 1
ATOM 8175 O O . SER B 1 338 ? -4.688 -60.75 25.359 1 16.88 338 SER B O 1
ATOM 8177 N N . ILE B 1 339 ? -4.086 -60.625 23.344 1 15.7 339 ILE B N 1
ATOM 8178 C CA . ILE B 1 339 ? -3.012 -61.5 23.828 1 15.7 339 ILE B CA 1
ATOM 8179 C C . ILE B 1 339 ? -2.461 -60.938 25.141 1 15.7 339 ILE B C 1
ATOM 8181 O O . ILE B 1 339 ? -2.295 -59.719 25.281 1 15.7 339 ILE B O 1
ATOM 8185 N N . THR B 1 340 ? -1.961 -61.938 25.984 1 16.05 340 THR B N 1
ATOM 8186 C CA . THR B 1 340 ? -1.668 -62.25 27.375 1 16.05 340 THR B CA 1
ATOM 8187 C C . THR B 1 340 ? -0.341 -61.625 27.797 1 16.05 340 THR B C 1
ATOM 8189 O O . THR B 1 340 ? -0.266 -60.938 28.828 1 16.05 340 THR B O 1
ATOM 8192 N N . SER B 1 341 ? 0.887 -62.219 27.359 1 15.48 341 SER B N 1
ATOM 8193 C CA . SER B 1 341 ? 1.676 -62.844 28.406 1 15.48 341 SER B CA 1
ATOM 8194 C C . SER B 1 341 ? 2.582 -61.844 29.109 1 15.48 341 SER B C 1
ATOM 8196 O O . SER B 1 341 ? 2.793 -60.75 28.609 1 15.48 341 SER B O 1
ATOM 8198 N N . SER B 1 342 ? 3.73 -62.406 29.781 1 15.88 342 SER B N 1
ATOM 8199 C CA . SER B 1 342 ? 4.285 -62.531 31.125 1 15.88 342 SER B CA 1
ATOM 8200 C C . SER B 1 342 ? 5.52 -61.656 31.281 1 15.88 342 SER B C 1
ATOM 8202 O O . SER B 1 342 ? 5.602 -60.844 32.219 1 15.88 342 SER B O 1
ATOM 8204 N N . GLY B 1 343 ? 6.727 -62.031 30.672 1 15.15 343 GLY B N 1
ATOM 8205 C CA . GLY B 1 343 ? 7.785 -62.469 31.562 1 15.15 343 GLY B CA 1
ATOM 8206 C C . GLY B 1 343 ? 8.648 -61.312 32.062 1 15.15 343 GLY B C 1
ATOM 8207 O O . GLY B 1 343 ? 8.578 -60.219 31.547 1 15.15 343 GLY B O 1
ATOM 8208 N N . SER B 1 344 ? 9.898 -61.719 32.688 1 16.05 344 SER B N 1
ATOM 8209 C CA . SER B 1 344 ? 10.625 -61.5 33.906 1 16.05 344 SER B CA 1
ATOM 8210 C C . SER B 1 344 ? 11.742 -60.469 33.75 1 16.05 344 SER B C 1
ATOM 8212 O O . SER B 1 344 ? 11.805 -59.5 34.5 1 16.05 344 SER B O 1
ATOM 8214 N N . GLY B 1 345 ? 12.938 -60.781 33.094 1 15.62 345 GLY B N 1
ATOM 8215 C CA . GLY B 1 345 ? 14.094 -61 33.938 1 15.62 345 GLY B CA 1
ATOM 8216 C C . GLY B 1 345 ? 14.938 -59.75 34.125 1 15.62 345 GLY B C 1
ATOM 8217 O O . GLY B 1 345 ? 14.781 -58.781 33.375 1 15.62 345 GLY B O 1
ATOM 8218 N N . PRO B 1 346 ? 16.156 -59.781 34.812 1 17.06 346 PRO B N 1
ATOM 8219 C CA . PRO B 1 346 ? 16.828 -59.062 35.906 1 17.06 346 PRO B CA 1
ATOM 8220 C C . PRO B 1 346 ? 17.891 -58.094 35.375 1 17.06 346 PRO B C 1
ATOM 8222 O O . PRO B 1 346 ? 17.906 -56.906 35.75 1 17.06 346 PRO B O 1
ATOM 8225 N N . GLY B 1 347 ? 19 -58.531 34.594 1 15.14 347 GLY B N 1
ATOM 8226 C CA . GLY B 1 347 ? 20.312 -58.594 35.219 1 15.14 347 GLY B CA 1
ATOM 8227 C C . GLY B 1 347 ? 21.094 -57.312 35.125 1 15.14 347 GLY B C 1
ATOM 8228 O O . GLY B 1 347 ? 20.703 -56.406 34.406 1 15.14 347 GLY B O 1
ATOM 8229 N N . SER B 1 348 ? 22.531 -57.406 35.062 1 15.52 348 SER B N 1
ATOM 8230 C CA . SER B 1 348 ? 23.672 -57 35.875 1 15.52 348 SER B CA 1
ATOM 8231 C C . SER B 1 348 ? 24.391 -55.812 35.25 1 15.52 348 SER B C 1
ATOM 8233 O O . SER B 1 348 ? 24.109 -55.406 34.125 1 15.52 348 SER B O 1
ATOM 8235 N N . SER B 1 349 ? 25.844 -55.75 35.188 1 15.95 349 SER B N 1
ATOM 8236 C CA . SER B 1 349 ? 26.875 -55.062 36 1 15.95 349 SER B CA 1
ATOM 8237 C C . SER B 1 349 ? 27.625 -54.031 35.156 1 15.95 349 SER B C 1
ATOM 8239 O O . SER B 1 349 ? 27.781 -52.875 35.562 1 15.95 349 SER B O 1
ATOM 8241 N N . GLY B 1 350 ? 28.469 -54.375 34.062 1 15.56 350 GLY B N 1
ATOM 8242 C CA . GLY B 1 350 ? 29.906 -54.219 34.094 1 15.56 350 GLY B CA 1
ATOM 8243 C C . GLY B 1 350 ? 30.375 -52.875 33.531 1 15.56 350 GLY B C 1
ATOM 8244 O O . GLY B 1 350 ? 29.641 -52.219 32.812 1 15.56 350 GLY B O 1
ATOM 8245 N N . ALA B 1 351 ? 31.562 -52.25 34.031 1 17.44 351 ALA B N 1
ATOM 8246 C CA . ALA B 1 351 ? 32.25 -51 34.438 1 17.44 351 ALA B CA 1
ATOM 8247 C C . ALA B 1 351 ? 33.062 -50.438 33.312 1 17.44 351 ALA B C 1
ATOM 8249 O O . ALA B 1 351 ? 33.594 -49.312 33.406 1 17.44 351 ALA B O 1
ATOM 8250 N N . GLY B 1 352 ? 33.125 -50.969 32 1 15.41 352 GLY B N 1
ATOM 8251 C CA . GLY B 1 352 ? 34.406 -50.938 31.328 1 15.41 352 GLY B CA 1
ATOM 8252 C C . GLY B 1 352 ? 34.875 -49.562 31 1 15.41 352 GLY B C 1
ATOM 8253 O O . GLY B 1 352 ? 34.094 -48.656 30.812 1 15.41 352 GLY B O 1
ATOM 8254 N N . GLY B 1 353 ? 36.219 -49.219 31.312 1 17.28 353 GLY B N 1
ATOM 8255 C CA . GLY B 1 353 ? 37.219 -48.219 31.672 1 17.28 353 GLY B CA 1
ATOM 8256 C C . GLY B 1 353 ? 37.812 -47.5 30.469 1 17.28 353 GLY B C 1
ATOM 8257 O O . GLY B 1 353 ? 38.969 -47.094 30.484 1 17.28 353 GLY B O 1
ATOM 8258 N N . GLY B 1 354 ? 37.094 -47 29.484 1 15.52 354 GLY B N 1
ATOM 8259 C CA . GLY B 1 354 ? 37.656 -46.688 28.172 1 15.52 354 GLY B CA 1
ATOM 8260 C C . GLY B 1 354 ? 38.781 -45.688 28.234 1 15.52 354 GLY B C 1
ATOM 8261 O O . GLY B 1 354 ? 38.906 -44.938 29.188 1 15.52 354 GLY B O 1
ATOM 8262 N N . LEU B 1 355 ? 39.875 -45.906 27.422 1 16.64 355 LEU B N 1
ATOM 8263 C CA . LEU B 1 355 ? 41.312 -45.75 27.125 1 16.64 355 LEU B CA 1
ATOM 8264 C C . LEU B 1 355 ? 41.594 -44.375 26.547 1 16.64 355 LEU B C 1
ATOM 8266 O O . LEU B 1 355 ? 41.75 -44.219 25.328 1 16.64 355 LEU B O 1
ATOM 8270 N N . TYR B 1 356 ? 41.125 -43.219 26.906 1 15.79 356 TYR B N 1
ATOM 8271 C CA . TYR B 1 356 ? 41.219 -42.125 25.938 1 15.79 356 TYR B CA 1
ATOM 8272 C C . TYR B 1 356 ? 42.656 -41.562 25.906 1 15.79 356 TYR B C 1
ATOM 8274 O O . TYR B 1 356 ? 42.906 -40.562 25.203 1 15.79 356 TYR B O 1
ATOM 8282 N N . THR B 1 357 ? 43.719 -42.438 25.875 1 16.77 357 THR B N 1
ATOM 8283 C CA . THR B 1 357 ? 44.938 -41.812 26.344 1 16.77 357 THR B CA 1
ATOM 8284 C C . THR B 1 357 ? 45.406 -40.75 25.344 1 16.77 357 THR B C 1
ATOM 8286 O O . THR B 1 357 ? 45.625 -41.062 24.172 1 16.77 357 THR B O 1
ATOM 8289 N N . LEU B 1 358 ? 45.156 -39.469 25.438 1 15.63 358 LEU B N 1
ATOM 8290 C CA . LEU B 1 358 ? 45.344 -38.375 24.516 1 15.63 358 LEU B CA 1
ATOM 8291 C C . LEU B 1 358 ? 46.812 -38.094 24.25 1 15.63 358 LEU B C 1
ATOM 8293 O O . LEU B 1 358 ? 47.188 -37.594 23.188 1 15.63 358 LEU B O 1
ATOM 8297 N N . ALA B 1 359 ? 47.906 -38.531 24.969 1 16.12 359 ALA B N 1
ATOM 8298 C CA . ALA B 1 359 ? 48.719 -37.375 25.375 1 16.12 359 ALA B CA 1
ATOM 8299 C C . ALA B 1 359 ? 49.75 -37.031 24.297 1 16.12 359 ALA B C 1
ATOM 8301 O O . ALA B 1 359 ? 50.438 -36 24.391 1 16.12 359 ALA B O 1
ATOM 8302 N N . GLY B 1 360 ? 49.719 -37.469 23.031 1 16.47 360 GLY B N 1
ATOM 8303 C CA . GLY B 1 360 ? 51.094 -37.562 22.531 1 16.47 360 GLY B CA 1
ATOM 8304 C C . GLY B 1 360 ? 51.781 -36.219 22.484 1 16.47 360 GLY B C 1
ATOM 8305 O O . GLY B 1 360 ? 51.156 -35.188 22.297 1 16.47 360 GLY B O 1
ATOM 8306 N N . SER B 1 361 ? 53 -36.031 23.109 1 17.09 361 SER B N 1
ATOM 8307 C CA . SER B 1 361 ? 53.875 -35 23.625 1 17.09 361 SER B CA 1
ATOM 8308 C C . SER B 1 361 ? 54.469 -34.156 22.484 1 17.09 361 SER B C 1
ATOM 8310 O O . SER B 1 361 ? 54.406 -32.938 22.5 1 17.09 361 SER B O 1
ATOM 8312 N N . SER B 1 362 ? 55.438 -34.719 21.641 1 18.23 362 SER B N 1
ATOM 8313 C CA . SER B 1 362 ? 56.781 -34.125 21.672 1 18.23 362 SER B CA 1
ATOM 8314 C C . SER B 1 362 ? 56.906 -32.969 20.688 1 18.23 362 SER B C 1
ATOM 8316 O O . SER B 1 362 ? 56.344 -33.031 19.578 1 18.23 362 SER B O 1
ATOM 8318 N N . GLY B 1 363 ? 57.125 -31.688 21.109 1 18.08 363 GLY B N 1
ATOM 8319 C CA . GLY B 1 363 ? 57.25 -30.297 20.703 1 18.08 363 GLY B CA 1
ATOM 8320 C C . GLY B 1 363 ? 58.469 -30.031 19.812 1 18.08 363 GLY B C 1
ATOM 8321 O O . GLY B 1 363 ? 58.812 -28.875 19.547 1 18.08 363 GLY B O 1
ATOM 8322 N N . THR B 1 364 ? 59 -30.969 19.016 1 18.61 364 THR B N 1
ATOM 8323 C CA . THR B 1 364 ? 60.344 -30.547 18.609 1 18.61 364 THR B CA 1
ATOM 8324 C C . THR B 1 364 ? 60.281 -29.234 17.828 1 18.61 364 THR B C 1
ATOM 8326 O O . THR B 1 364 ? 59.312 -28.969 17.109 1 18.61 364 THR B O 1
ATOM 8329 N N . THR B 1 365 ? 61.219 -28.266 18.078 1 18.69 365 THR B N 1
ATOM 8330 C CA . THR B 1 365 ? 61.625 -26.859 17.969 1 18.69 365 THR B CA 1
ATOM 8331 C C . THR B 1 365 ? 62.094 -26.547 16.562 1 18.69 365 THR B C 1
ATOM 8333 O O . THR B 1 365 ? 62.344 -25.375 16.234 1 18.69 365 THR B O 1
ATOM 8336 N N . SER B 1 366 ? 61.875 -27.25 15.477 1 18.05 366 SER B N 1
ATOM 8337 C CA . SER B 1 366 ? 62.938 -26.938 14.516 1 18.05 366 SER B CA 1
ATOM 8338 C C . SER B 1 366 ? 62.844 -25.484 14.055 1 18.05 366 SER B C 1
ATOM 8340 O O . SER B 1 366 ? 61.75 -24.891 14.031 1 18.05 366 SER B O 1
ATOM 8342 N N . ARG B 1 367 ? 64.062 -24.719 13.969 1 19.88 367 ARG B N 1
ATOM 8343 C CA . ARG B 1 367 ? 64.625 -23.391 13.727 1 19.88 367 ARG B CA 1
ATOM 8344 C C . ARG B 1 367 ? 64.312 -22.922 12.305 1 19.88 367 ARG B C 1
ATOM 8346 O O . ARG B 1 367 ? 65 -23.328 11.367 1 19.88 367 ARG B O 1
ATOM 8353 N N . SER B 1 368 ? 63.094 -22.969 11.742 1 18.27 368 SER B N 1
ATOM 8354 C CA . SER B 1 368 ? 63.125 -22.625 10.328 1 18.27 368 SER B CA 1
ATOM 8355 C C . SER B 1 368 ? 63.625 -21.203 10.117 1 18.27 368 SER B C 1
ATOM 8357 O O . SER B 1 368 ? 63.375 -20.312 10.93 1 18.27 368 SER B O 1
ATOM 8359 N N . SER B 1 369 ? 64.75 -20.938 9.344 1 21.48 369 SER B N 1
ATOM 8360 C CA . SER B 1 369 ? 65.5 -19.812 8.836 1 21.48 369 SER B CA 1
ATOM 8361 C C . SER B 1 369 ? 64.625 -18.797 8.125 1 21.48 369 SER B C 1
ATOM 8363 O O . SER B 1 369 ? 63.812 -19.172 7.281 1 21.48 369 SER B O 1
ATOM 8365 N N . VAL B 1 370 ? 64.438 -17.625 8.719 1 21.67 370 VAL B N 1
ATOM 8366 C CA . VAL B 1 370 ? 63.625 -16.453 8.406 1 21.67 370 VAL B CA 1
ATOM 8367 C C . VAL B 1 370 ? 64.188 -15.75 7.172 1 21.67 370 VAL B C 1
ATOM 8369 O O . VAL B 1 370 ? 65.25 -15.141 7.227 1 21.67 370 VAL B O 1
ATOM 8372 N N . GLU B 1 371 ? 64.5 -16.344 6.008 1 22.08 371 GLU B N 1
ATOM 8373 C CA . GLU B 1 371 ? 65.062 -15.469 4.977 1 22.08 371 GLU B CA 1
ATOM 8374 C C . GLU B 1 371 ? 64.125 -14.281 4.723 1 22.08 371 GLU B C 1
ATOM 8376 O O . GLU B 1 371 ? 62.906 -14.438 4.664 1 22.08 371 GLU B O 1
ATOM 8381 N N . GLU B 1 372 ? 64.562 -13.062 5.031 1 23.62 372 GLU B N 1
ATOM 8382 C CA . GLU B 1 372 ? 64.062 -11.695 5.039 1 23.62 372 GLU B CA 1
ATOM 8383 C C . GLU B 1 372 ? 63.531 -11.289 3.656 1 23.62 372 GLU B C 1
ATOM 8385 O O . GLU B 1 372 ? 64.25 -10.617 2.91 1 23.62 372 GLU B O 1
ATOM 8390 N N . ASP B 1 373 ? 62.969 -12.039 2.773 1 24.94 373 ASP B N 1
ATOM 8391 C CA . ASP B 1 373 ? 62.812 -11.469 1.437 1 24.94 373 ASP B CA 1
ATOM 8392 C C . ASP B 1 373 ? 61.969 -10.188 1.478 1 24.94 373 ASP B C 1
ATOM 8394 O O . ASP B 1 373 ? 61.031 -10.07 2.275 1 24.94 373 ASP B O 1
ATOM 8398 N N . ARG B 1 374 ? 62.438 -8.977 0.893 1 28.52 374 ARG B N 1
ATOM 8399 C CA . ARG B 1 374 ? 61.938 -7.617 0.672 1 28.52 374 ARG B CA 1
ATOM 8400 C C . ARG B 1 374 ? 60.562 -7.629 0.017 1 28.52 374 ARG B C 1
ATOM 8402 O O . ARG B 1 374 ? 60.375 -8.312 -0.986 1 28.52 374 ARG B O 1
ATOM 8409 N N . PRO B 1 375 ? 59.531 -7.336 0.805 1 28.75 375 PRO B N 1
ATOM 8410 C CA . PRO B 1 375 ? 58.188 -7.391 0.276 1 28.75 375 PRO B CA 1
ATOM 8411 C C . PRO B 1 375 ? 57.969 -6.477 -0.93 1 28.75 375 PRO B C 1
ATOM 8413 O O . PRO B 1 375 ? 58.156 -5.262 -0.828 1 28.75 375 PRO B O 1
ATOM 8416 N N . GLY B 1 376 ? 58.625 -6.711 -2.088 1 28.16 376 GLY B N 1
ATOM 8417 C CA . GLY B 1 376 ? 58.312 -5.949 -3.285 1 28.16 376 GLY B CA 1
ATOM 8418 C C . GLY B 1 376 ? 56.812 -5.633 -3.406 1 28.16 376 GLY B C 1
ATOM 8419 O O . GLY B 1 376 ? 55.969 -6.469 -3.092 1 28.16 376 GLY B O 1
ATOM 8420 N N . GLY B 1 377 ? 56.406 -4.398 -3.275 1 32.44 377 GLY B N 1
ATOM 8421 C CA . GLY B 1 377 ? 55.094 -3.799 -3.285 1 32.44 377 GLY B CA 1
ATOM 8422 C C . GLY B 1 377 ? 54.188 -4.352 -4.375 1 32.44 377 GLY B C 1
ATOM 8423 O O . GLY B 1 377 ? 54.156 -3.832 -5.496 1 32.44 377 GLY B O 1
ATOM 8424 N N . SER B 1 378 ? 54.156 -5.676 -4.68 1 31.56 378 SER B N 1
ATOM 8425 C CA . SER B 1 378 ? 53.719 -6.391 -5.879 1 31.56 378 SER B CA 1
ATOM 8426 C C . SER B 1 378 ? 52.25 -6.098 -6.211 1 31.56 378 SER B C 1
ATOM 8428 O O . SER B 1 378 ? 51.438 -5.859 -5.316 1 31.56 378 SER B O 1
ATOM 8430 N N . VAL B 1 379 ? 51.969 -5.707 -7.492 1 37.12 379 VAL B N 1
ATOM 8431 C CA . VAL B 1 379 ? 50.781 -5.836 -8.359 1 37.12 379 VAL B CA 1
ATOM 8432 C C . VAL B 1 379 ? 50 -7.094 -8 1 37.12 379 VAL B C 1
ATOM 8434 O O . VAL B 1 379 ? 48.969 -7.391 -8.609 1 37.12 379 VAL B O 1
ATOM 8437 N N . ALA B 1 380 ? 50.469 -7.945 -7.18 1 39.66 380 ALA B N 1
ATOM 8438 C CA . ALA B 1 380 ? 49.938 -9.234 -6.785 1 39.66 380 ALA B CA 1
ATOM 8439 C C . ALA B 1 380 ? 48.688 -9.062 -5.895 1 39.66 380 ALA B C 1
ATOM 8441 O O . ALA B 1 380 ? 47.875 -9.969 -5.781 1 39.66 380 ALA B O 1
ATOM 8442 N N . GLY B 1 381 ? 48.5 -8.008 -5.199 1 40.25 381 GLY B N 1
ATOM 8443 C CA . GLY B 1 381 ? 47.344 -7.773 -4.328 1 40.25 381 GLY B CA 1
ATOM 8444 C C . GLY B 1 381 ? 46.062 -7.531 -5.086 1 40.25 381 GLY B C 1
ATOM 8445 O O . GLY B 1 381 ? 45 -8.016 -4.684 1 40.25 381 GLY B O 1
ATOM 8446 N N . VAL B 1 382 ? 46.094 -6.59 -6.047 1 44.84 382 VAL B N 1
ATOM 8447 C CA . VAL B 1 382 ? 44.969 -6.324 -6.922 1 44.84 382 VAL B CA 1
ATOM 8448 C C . VAL B 1 382 ? 44.562 -7.594 -7.676 1 44.84 382 VAL B C 1
ATOM 8450 O O . VAL B 1 382 ? 43.375 -7.883 -7.852 1 44.84 382 VAL B O 1
ATOM 8453 N N . TYR B 1 383 ? 45.625 -8.414 -8.031 1 45.97 383 TYR B N 1
ATOM 8454 C CA . TYR B 1 383 ? 45.406 -9.656 -8.758 1 45.97 383 TYR B CA 1
ATOM 8455 C C . TYR B 1 383 ? 44.719 -10.695 -7.875 1 45.97 383 TYR B C 1
ATOM 8457 O O . TYR B 1 383 ? 43.875 -11.461 -8.344 1 45.97 383 TYR B O 1
ATOM 8465 N N . HIS B 1 384 ? 45.094 -10.719 -6.621 1 47.03 384 HIS B N 1
ATOM 8466 C CA . HIS B 1 384 ? 44.5 -11.68 -5.695 1 47.03 384 HIS B CA 1
ATOM 8467 C C . HIS B 1 384 ? 43.031 -11.344 -5.434 1 47.03 384 HIS B C 1
ATOM 8469 O O . HIS B 1 384 ? 42.188 -12.25 -5.34 1 47.03 384 HIS B O 1
ATOM 8475 N N . GLY B 1 385 ? 42.625 -10.031 -5.434 1 53.03 385 GLY B N 1
ATOM 8476 C CA . GLY B 1 385 ? 41.25 -9.617 -5.242 1 53.03 385 GLY B CA 1
ATOM 8477 C C . GLY B 1 385 ? 40.375 -9.945 -6.418 1 53.03 385 GLY B C 1
ATOM 8478 O O . GLY B 1 385 ? 39.25 -10.406 -6.238 1 53.03 385 GLY B O 1
ATOM 8479 N N . SER B 1 386 ? 40.938 -9.711 -7.598 1 62.22 386 SER B N 1
ATOM 8480 C CA . SER B 1 386 ? 40.188 -10.008 -8.82 1 62.22 386 SER B CA 1
ATOM 8481 C C . SER B 1 386 ? 40 -11.508 -9 1 62.22 386 SER B C 1
ATOM 8483 O O . SER B 1 386 ? 38.938 -11.953 -9.422 1 62.22 386 SER B O 1
ATOM 8485 N N . LYS B 1 387 ? 41.062 -12.32 -8.617 1 67.5 387 LYS B N 1
ATOM 8486 C CA . LYS B 1 387 ? 40.938 -13.773 -8.75 1 67.5 387 LYS B CA 1
ATOM 8487 C C . LYS B 1 387 ? 39.906 -14.328 -7.758 1 67.5 387 LYS B C 1
ATOM 8489 O O . LYS B 1 387 ? 39.156 -15.234 -8.094 1 67.5 387 LYS B O 1
ATOM 8494 N N . VAL B 1 388 ? 39.969 -13.742 -6.605 1 68.19 388 VAL B N 1
ATOM 8495 C CA . VAL B 1 388 ? 39.031 -14.172 -5.578 1 68.19 388 VAL B CA 1
ATOM 8496 C C . VAL B 1 388 ? 37.594 -13.867 -6.027 1 68.19 388 VAL B C 1
ATOM 8498 O O . VAL B 1 388 ? 36.719 -14.695 -5.844 1 68.19 388 VAL B O 1
ATOM 8501 N N . PHE B 1 389 ? 37.562 -12.836 -6.691 1 74.5 389 PHE B N 1
ATOM 8502 C CA . PHE B 1 389 ? 36.219 -12.469 -7.184 1 74.5 389 PHE B CA 1
ATOM 8503 C C . PHE B 1 389 ? 35.812 -13.391 -8.32 1 74.5 389 PHE B C 1
ATOM 8505 O O . PHE B 1 389 ? 34.625 -13.773 -8.414 1 74.5 389 PHE B O 1
ATOM 8512 N N . GLN B 1 390 ? 36.75 -13.797 -9.07 1 77.88 390 GLN B N 1
ATOM 8513 C CA . GLN B 1 390 ? 36.469 -14.688 -10.18 1 77.88 390 GLN B CA 1
ATOM 8514 C C . GLN B 1 390 ? 36.062 -16.078 -9.68 1 77.88 390 GLN B C 1
ATOM 8516 O O . GLN B 1 390 ? 35.094 -16.672 -10.172 1 77.88 390 GLN B O 1
ATOM 8521 N N . ASP B 1 391 ? 36.781 -16.469 -8.719 1 83.56 391 ASP B N 1
ATOM 8522 C CA . ASP B 1 391 ? 36.438 -17.766 -8.133 1 83.56 391 ASP B CA 1
ATOM 8523 C C . ASP B 1 391 ? 35.094 -17.734 -7.441 1 83.56 391 ASP B C 1
ATOM 8525 O O . ASP B 1 391 ? 34.312 -18.703 -7.5 1 83.56 391 ASP B O 1
ATOM 8529 N N . GLY B 1 392 ? 34.844 -16.641 -6.863 1 87.88 392 GLY B N 1
ATOM 8530 C CA . GLY B 1 392 ? 33.562 -16.484 -6.203 1 87.88 392 GLY B CA 1
ATOM 8531 C C . GLY B 1 392 ? 32.406 -16.484 -7.172 1 87.88 392 GLY B C 1
ATOM 8532 O O . GLY B 1 392 ? 31.344 -17.031 -6.871 1 87.88 392 GLY B O 1
ATOM 8533 N N . ALA B 1 393 ? 32.594 -15.938 -8.289 1 89.44 393 ALA B N 1
ATOM 8534 C CA . ALA B 1 393 ? 31.578 -15.883 -9.32 1 89.44 393 ALA B CA 1
ATOM 8535 C C . ALA B 1 393 ? 31.281 -17.281 -9.867 1 89.44 393 ALA B C 1
ATOM 8537 O O . ALA B 1 393 ? 30.125 -17.609 -10.148 1 89.44 393 ALA B O 1
ATOM 8538 N N . LEU B 1 394 ? 32.344 -18.047 -10.031 1 89.44 394 LEU B N 1
ATOM 8539 C CA . LEU B 1 394 ? 32.156 -19.406 -10.531 1 89.44 394 LEU B CA 1
ATOM 8540 C C . LEU B 1 394 ? 31.422 -20.266 -9.5 1 89.44 394 LEU B C 1
ATOM 8542 O O . LEU B 1 394 ? 30.594 -21.109 -9.859 1 89.44 394 LEU B O 1
ATOM 8546 N N . GLU B 1 395 ? 31.781 -20.062 -8.273 1 91.69 395 GLU B N 1
ATOM 8547 C CA . GLU B 1 395 ? 31.094 -20.781 -7.207 1 91.69 395 GLU B CA 1
ATOM 8548 C C . GLU B 1 395 ? 29.609 -20.438 -7.168 1 91.69 395 GLU B C 1
ATOM 8550 O O . GLU B 1 395 ? 28.766 -21.312 -6.957 1 91.69 395 GLU B O 1
ATOM 8555 N N . LEU B 1 396 ? 29.328 -19.219 -7.305 1 93.75 396 LEU B N 1
ATOM 8556 C CA . LEU B 1 396 ? 27.938 -18.781 -7.312 1 93.75 396 LEU B CA 1
ATOM 8557 C C . LEU B 1 396 ? 27.203 -19.359 -8.508 1 93.75 396 LEU B C 1
ATOM 8559 O O . LEU B 1 396 ? 26.047 -19.797 -8.375 1 93.75 396 LEU B O 1
ATOM 8563 N N . LEU B 1 397 ? 27.797 -19.344 -9.617 1 93.31 397 LEU B N 1
ATOM 8564 C CA . LEU B 1 397 ? 27.172 -19.891 -10.812 1 93.31 397 LEU B CA 1
ATOM 8565 C C . LEU B 1 397 ? 26.875 -21.375 -10.648 1 93.31 397 LEU B C 1
ATOM 8567 O O . LEU B 1 397 ? 25.844 -21.859 -11.109 1 93.31 397 LEU B O 1
ATOM 8571 N N . ASN B 1 398 ? 27.781 -22.047 -10.031 1 93 398 ASN B N 1
ATOM 8572 C CA . ASN B 1 398 ? 27.562 -23.469 -9.773 1 93 398 ASN B CA 1
ATOM 8573 C C . ASN B 1 398 ? 26.375 -23.688 -8.852 1 93 398 ASN B C 1
ATOM 8575 O O . ASN B 1 398 ? 25.609 -24.641 -9.039 1 93 398 ASN B O 1
ATOM 8579 N N . LEU B 1 399 ? 26.281 -22.922 -7.836 1 95.94 399 LEU B N 1
ATOM 8580 C CA . LEU B 1 399 ? 25.125 -23 -6.938 1 95.94 399 LEU B CA 1
ATOM 8581 C C . LEU B 1 399 ? 23.828 -22.75 -7.695 1 95.94 399 LEU B C 1
ATOM 8583 O O . LEU B 1 399 ? 22.859 -23.484 -7.539 1 95.94 399 LEU B O 1
ATOM 8587 N N . LEU B 1 400 ? 23.812 -21.719 -8.508 1 96.62 400 LEU B N 1
ATOM 8588 C CA . LEU B 1 400 ? 22.625 -21.375 -9.266 1 96.62 400 LEU B CA 1
ATOM 8589 C C . LEU B 1 400 ? 22.297 -22.453 -10.289 1 96.62 400 LEU B C 1
ATOM 8591 O O . LEU B 1 400 ? 21.125 -22.672 -10.609 1 96.62 400 LEU B O 1
ATOM 8595 N N . ARG B 1 401 ? 23.328 -23.078 -10.758 1 95.5 401 ARG B N 1
ATOM 8596 C CA . ARG B 1 401 ? 23.141 -24.156 -11.719 1 95.5 401 ARG B CA 1
ATOM 8597 C C . ARG B 1 401 ? 22.344 -25.297 -11.094 1 95.5 401 ARG B C 1
ATOM 8599 O O . ARG B 1 401 ? 21.406 -25.812 -11.703 1 95.5 401 ARG B O 1
ATOM 8606 N N . ILE B 1 402 ? 22.672 -25.703 -9.898 1 97.19 402 ILE B N 1
ATOM 8607 C CA . ILE B 1 402 ? 21.969 -26.781 -9.203 1 97.19 402 ILE B CA 1
ATOM 8608 C C . ILE B 1 402 ? 20.531 -26.344 -8.906 1 97.19 402 ILE B C 1
ATOM 8610 O O . ILE B 1 402 ? 19.594 -27.109 -9.156 1 97.19 402 ILE B O 1
ATOM 8614 N N . LEU B 1 403 ? 20.391 -25.172 -8.391 1 98.06 403 LEU B N 1
ATOM 8615 C CA . LEU B 1 403 ? 19.062 -24.641 -8.102 1 98.06 403 LEU B CA 1
ATOM 8616 C C . LEU B 1 403 ? 18.234 -24.547 -9.375 1 98.06 403 LEU B C 1
ATOM 8618 O O . LEU B 1 403 ? 17.047 -24.891 -9.375 1 98.06 403 LEU B O 1
ATOM 8622 N N . GLY B 1 404 ? 18.875 -24.062 -10.438 1 97.62 404 GLY B N 1
ATOM 8623 C CA . GLY B 1 404 ? 18.188 -23.891 -11.711 1 97.62 404 GLY B CA 1
ATOM 8624 C C . GLY B 1 404 ? 17.734 -25.203 -12.32 1 97.62 404 GLY B C 1
ATOM 8625 O O . GLY B 1 404 ? 16.641 -25.266 -12.898 1 97.62 404 GLY B O 1
ATOM 8626 N N . GLU B 1 405 ? 18.562 -26.203 -12.195 1 97.12 405 GLU B N 1
ATOM 8627 C CA . GLU B 1 405 ? 18.188 -27.516 -12.711 1 97.12 405 GLU B CA 1
ATOM 8628 C C . GLU B 1 405 ? 16.953 -28.062 -12 1 97.12 405 GLU B C 1
ATOM 8630 O O . GLU B 1 405 ? 16.031 -28.578 -12.641 1 97.12 405 GLU B O 1
ATOM 8635 N N . GLY B 1 406 ? 17.016 -28.016 -10.688 1 98.12 406 GLY B N 1
ATOM 8636 C CA . GLY B 1 406 ? 15.852 -28.453 -9.93 1 98.12 406 GLY B CA 1
ATOM 8637 C C . GLY B 1 406 ? 14.586 -27.703 -10.273 1 98.12 406 GLY B C 1
ATOM 8638 O O . GLY B 1 406 ? 13.531 -28.297 -10.484 1 98.12 406 GLY B O 1
ATOM 8639 N N . PHE B 1 407 ? 14.719 -26.375 -10.359 1 98.19 407 PHE B N 1
ATOM 8640 C CA . PHE B 1 407 ? 13.555 -25.547 -10.633 1 98.19 407 PHE B CA 1
ATOM 8641 C C . PHE B 1 407 ? 13.039 -25.797 -12.047 1 98.19 407 PHE B C 1
ATOM 8643 O O . PHE B 1 407 ? 11.828 -25.812 -12.273 1 98.19 407 PHE B O 1
ATOM 8650 N N . ARG B 1 408 ? 13.867 -25.906 -13.008 1 97.25 408 ARG B N 1
ATOM 8651 C CA . ARG B 1 408 ? 13.492 -26.188 -14.383 1 97.25 408 ARG B CA 1
ATOM 8652 C C . ARG B 1 408 ? 12.695 -27.5 -14.469 1 97.25 408 ARG B C 1
ATOM 8654 O O . ARG B 1 408 ? 11.648 -27.547 -15.109 1 97.25 408 ARG B O 1
ATOM 8661 N N . HIS B 1 409 ? 13.195 -28.578 -13.805 1 97.81 409 HIS B N 1
ATOM 8662 C CA . HIS B 1 409 ? 12.484 -29.844 -13.773 1 97.81 409 HIS B CA 1
ATOM 8663 C C . HIS B 1 409 ? 11.102 -29.688 -13.148 1 97.81 409 HIS B C 1
ATOM 8665 O O . HIS B 1 409 ? 10.125 -30.266 -13.625 1 97.81 409 HIS B O 1
ATOM 8671 N N . LEU B 1 410 ? 11.062 -28.938 -12.117 1 97.75 410 LEU B N 1
ATOM 8672 C CA . LEU B 1 410 ? 9.789 -28.734 -11.43 1 97.75 410 LEU B CA 1
ATOM 8673 C C . LEU B 1 410 ? 8.781 -28.047 -12.344 1 97.75 410 LEU B C 1
ATOM 8675 O O . LEU B 1 410 ? 7.605 -28.406 -12.359 1 97.75 410 LEU B O 1
ATOM 8679 N N . CYS B 1 411 ? 9.25 -27.047 -13.141 1 96.88 411 CYS B N 1
ATOM 8680 C CA . CYS B 1 411 ? 8.375 -26.312 -14.039 1 96.88 411 CYS B CA 1
ATOM 8681 C C . CYS B 1 411 ? 7.871 -27.203 -15.172 1 96.88 411 CYS B C 1
ATOM 8683 O O . CYS B 1 411 ? 6.812 -26.938 -15.742 1 96.88 411 CYS B O 1
ATOM 8685 N N . MET B 1 412 ? 8.586 -28.281 -15.414 1 96.06 412 MET B N 1
ATOM 8686 C CA . MET B 1 412 ? 8.18 -29.234 -16.438 1 96.06 412 MET B CA 1
ATOM 8687 C C . MET B 1 412 ? 7.434 -30.422 -15.812 1 96.06 412 MET B C 1
ATOM 8689 O O . MET B 1 412 ? 7.141 -31.406 -16.5 1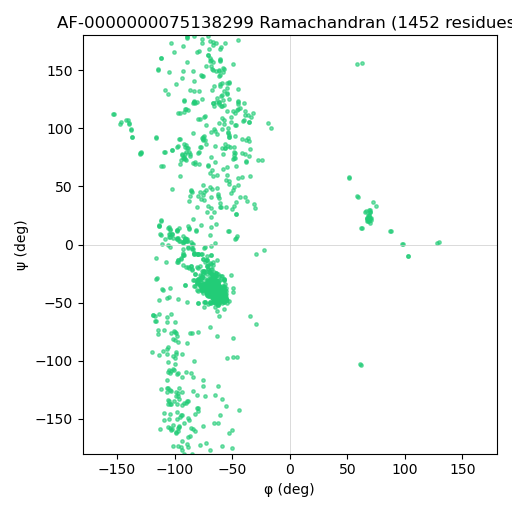 96.06 412 MET B O 1
ATOM 8693 N N . TYR B 1 413 ? 7.188 -30.375 -14.539 1 96.62 413 TYR B N 1
ATOM 8694 C CA . TYR B 1 413 ? 6.43 -31.359 -13.766 1 96.62 413 TYR B CA 1
ATOM 8695 C C . TYR B 1 413 ? 7.16 -32.688 -13.703 1 96.62 413 TYR B C 1
ATOM 8697 O O . TYR B 1 413 ? 6.527 -33.75 -13.656 1 96.62 413 TYR B O 1
ATOM 8705 N N . ARG B 1 414 ? 8.461 -32.594 -13.906 1 96.81 414 ARG B N 1
ATOM 8706 C CA . ARG B 1 414 ? 9.344 -33.719 -13.602 1 96.81 414 ARG B CA 1
ATOM 8707 C C . ARG B 1 414 ? 9.797 -33.688 -12.148 1 96.81 414 ARG B C 1
ATOM 8709 O O . ARG B 1 414 ? 10.945 -33.375 -11.859 1 96.81 414 ARG B O 1
ATOM 8716 N N . CYS B 1 415 ? 8.953 -34.125 -11.258 1 97.06 415 CYS B N 1
ATOM 8717 C CA . CYS B 1 415 ? 9.055 -33.844 -9.828 1 97.06 415 CYS B CA 1
ATOM 8718 C C . CYS B 1 415 ? 10.141 -34.719 -9.188 1 97.06 415 CYS B C 1
ATOM 8720 O O . CYS B 1 415 ? 10.883 -34.25 -8.328 1 97.06 415 CYS B O 1
ATOM 8722 N N . GLN B 1 416 ? 10.258 -35.938 -9.609 1 95.88 416 GLN B N 1
ATOM 8723 C CA . GLN B 1 416 ? 11.289 -36.781 -9.047 1 95.88 416 GLN B CA 1
ATOM 8724 C C . GLN B 1 416 ? 12.688 -36.281 -9.383 1 95.88 416 GLN B C 1
ATOM 8726 O O . GLN B 1 416 ? 13.57 -36.25 -8.531 1 95.88 416 GLN B O 1
ATOM 8731 N N . GLU B 1 417 ? 12.852 -35.906 -10.633 1 97.69 417 GLU B N 1
ATOM 8732 C CA . GLU B 1 417 ? 14.125 -35.312 -11.062 1 97.69 417 GLU B CA 1
ATOM 8733 C C . GLU B 1 417 ? 14.43 -34.031 -10.32 1 97.69 417 GLU B C 1
ATOM 8735 O O . GLU B 1 417 ? 15.578 -33.75 -9.977 1 97.69 417 GLU B O 1
ATOM 8740 N N . ALA B 1 418 ? 13.414 -33.219 -10.109 1 98.38 418 ALA B N 1
ATOM 8741 C CA . ALA B 1 418 ? 13.586 -31.969 -9.375 1 98.38 418 ALA B CA 1
ATOM 8742 C C . ALA B 1 418 ? 14.078 -32.219 -7.957 1 98.38 418 ALA B C 1
ATOM 8744 O O . ALA B 1 418 ? 15.008 -31.578 -7.488 1 98.38 418 ALA B O 1
ATOM 8745 N N . MET B 1 419 ? 13.453 -33.156 -7.25 1 98.06 419 MET B N 1
ATOM 8746 C CA . MET B 1 419 ? 13.836 -33.5 -5.883 1 98.06 419 MET B CA 1
ATOM 8747 C C . MET B 1 419 ? 15.273 -34 -5.832 1 98.06 419 MET B C 1
ATOM 8749 O O . MET B 1 419 ? 16.031 -33.656 -4.918 1 98.06 419 MET B O 1
ATOM 8753 N N . GLN B 1 420 ? 15.609 -34.781 -6.867 1 98.12 420 GLN B N 1
ATOM 8754 C CA . GLN B 1 420 ? 16.984 -35.281 -6.941 1 98.12 420 GLN B CA 1
ATOM 8755 C C . GLN B 1 420 ? 17.969 -34.125 -7.148 1 98.12 420 GLN B C 1
ATOM 8757 O O . GLN B 1 420 ? 19.047 -34.125 -6.547 1 98.12 420 GLN B O 1
ATOM 8762 N N . ALA B 1 421 ? 17.656 -33.25 -7.992 1 98.06 421 ALA B N 1
ATOM 8763 C CA . ALA B 1 421 ? 18.516 -32.094 -8.25 1 98.06 421 ALA B CA 1
ATOM 8764 C C . ALA B 1 421 ? 18.719 -31.281 -6.98 1 98.06 421 ALA B C 1
ATOM 8766 O O . ALA B 1 421 ? 19.844 -30.906 -6.648 1 98.06 421 ALA B O 1
ATOM 8767 N N . PHE B 1 422 ? 17.672 -31 -6.234 1 98.44 422 PHE B N 1
ATOM 8768 C CA . PHE B 1 422 ? 17.75 -30.188 -5.023 1 98.44 422 PHE B CA 1
ATOM 8769 C C . PHE B 1 422 ? 18.547 -30.922 -3.938 1 98.44 422 PHE B C 1
ATOM 8771 O O . PHE B 1 422 ? 19.172 -30.281 -3.088 1 98.44 422 PHE B O 1
ATOM 8778 N N . SER B 1 423 ? 18.5 -32.188 -3.975 1 97.56 423 SER B N 1
ATOM 8779 C CA . SER B 1 423 ? 19.188 -33 -2.959 1 97.56 423 SER B CA 1
ATOM 8780 C C . SER B 1 423 ? 20.703 -32.844 -3.078 1 97.56 423 SER B C 1
ATOM 8782 O O . SER B 1 423 ? 21.438 -33.156 -2.141 1 97.56 423 SER B O 1
ATOM 8784 N N . LYS B 1 424 ? 21.156 -32.344 -4.254 1 97.75 424 LYS B N 1
ATOM 8785 C CA . LYS B 1 424 ? 22.594 -32.156 -4.484 1 97.75 424 LYS B CA 1
ATOM 8786 C C . LYS B 1 424 ? 23.109 -30.922 -3.764 1 97.75 424 LYS B C 1
ATOM 8788 O O . LYS B 1 424 ? 24.312 -30.734 -3.627 1 97.75 424 LYS B O 1
ATOM 8793 N N . LEU B 1 425 ? 22.266 -30.141 -3.221 1 98.06 425 LEU B N 1
ATOM 8794 C CA . LEU B 1 425 ? 22.641 -28.891 -2.562 1 98.06 425 LEU B CA 1
ATOM 8795 C C . LEU B 1 425 ? 23.266 -29.172 -1.197 1 98.06 425 LEU B C 1
ATOM 8797 O O . LEU B 1 425 ? 22.891 -30.125 -0.517 1 98.06 425 LEU B O 1
ATOM 8801 N N . PRO B 1 426 ? 24.234 -28.312 -0.87 1 96.5 426 PRO B N 1
ATOM 8802 C CA . PRO B 1 426 ? 24.688 -28.375 0.524 1 96.5 426 PRO B CA 1
ATOM 8803 C C . PRO B 1 426 ? 23.547 -28.141 1.518 1 96.5 426 PRO B C 1
ATOM 8805 O O . PRO B 1 426 ? 22.578 -27.438 1.204 1 96.5 426 PRO B O 1
ATOM 8808 N N . GLN B 1 427 ? 23.625 -28.672 2.695 1 96.12 427 GLN B N 1
ATOM 8809 C CA . GLN B 1 427 ? 22.562 -28.656 3.691 1 96.12 427 GLN B CA 1
ATOM 8810 C C . GLN B 1 427 ? 22.172 -27.219 4.031 1 96.12 427 GLN B C 1
ATOM 8812 O O . GLN B 1 427 ? 20.984 -26.938 4.262 1 96.12 427 GLN B O 1
ATOM 8817 N N . GLN B 1 428 ? 23.125 -26.344 4.09 1 95.56 428 GLN B N 1
ATOM 8818 C CA . GLN B 1 428 ? 22.828 -24.953 4.43 1 95.56 428 GLN B CA 1
ATOM 8819 C C . GLN B 1 428 ? 21.922 -24.312 3.385 1 95.56 428 GLN B C 1
ATOM 8821 O O . GLN B 1 428 ? 21.062 -23.5 3.719 1 95.56 428 GLN B O 1
ATOM 8826 N N . GLN B 1 429 ? 22.109 -24.703 2.168 1 97.19 429 GLN B N 1
ATOM 8827 C CA . GLN B 1 429 ? 21.297 -24.172 1.071 1 97.19 429 GLN B CA 1
ATOM 8828 C C . GLN B 1 429 ? 19.969 -24.891 0.956 1 97.19 429 GLN B C 1
ATOM 8830 O O . GLN B 1 429 ? 18.953 -24.297 0.631 1 97.19 429 GLN B O 1
ATOM 8835 N N . PHE B 1 430 ? 20.031 -26.172 1.236 1 97.81 430 PHE B N 1
ATOM 8836 C CA . PHE B 1 430 ? 18.828 -26.984 1.161 1 97.81 430 PHE B CA 1
ATOM 8837 C C . PHE B 1 430 ? 17.828 -26.562 2.229 1 97.81 430 PHE B C 1
ATOM 8839 O O . PHE B 1 430 ? 16.609 -26.547 1.983 1 97.81 430 PHE B O 1
ATOM 8846 N N . ALA B 1 431 ? 18.438 -26.203 3.381 1 95.94 431 ALA B N 1
ATOM 8847 C CA . ALA B 1 431 ? 17.594 -25.859 4.523 1 95.94 431 ALA B CA 1
ATOM 8848 C C . ALA B 1 431 ? 17.188 -24.391 4.465 1 95.94 431 ALA B C 1
ATOM 8850 O O . ALA B 1 431 ? 17.344 -23.656 5.441 1 95.94 431 ALA B O 1
ATOM 8851 N N . THR B 1 432 ? 16.797 -23.953 3.426 1 96.12 432 THR B N 1
ATOM 8852 C CA . THR B 1 432 ? 16.188 -22.641 3.242 1 96.12 432 THR B CA 1
ATOM 8853 C C . THR B 1 432 ? 14.734 -22.766 2.822 1 96.12 432 THR B C 1
ATOM 8855 O O . THR B 1 432 ? 14.336 -23.781 2.234 1 96.12 432 THR B O 1
ATOM 8858 N N . SER B 1 433 ? 13.945 -21.781 3.195 1 95.38 433 SER B N 1
ATOM 8859 C CA . SER B 1 433 ? 12.5 -21.844 2.973 1 95.38 433 SER B CA 1
ATOM 8860 C C . SER B 1 433 ? 12.18 -21.969 1.487 1 95.38 433 SER B C 1
ATOM 8862 O O . SER B 1 433 ? 11.25 -22.688 1.108 1 95.38 433 SER B O 1
ATOM 8864 N N . TRP B 1 434 ? 12.883 -21.312 0.658 1 96.62 434 TRP B N 1
ATOM 8865 C CA . TRP B 1 434 ? 12.602 -21.359 -0.773 1 96.62 434 TRP B CA 1
ATOM 8866 C C . TRP B 1 434 ? 12.758 -22.766 -1.319 1 96.62 434 TRP B C 1
ATOM 8868 O O . TRP B 1 434 ? 11.867 -23.281 -1.997 1 96.62 434 TRP B O 1
ATOM 8878 N N . VAL B 1 435 ? 13.938 -23.422 -1.055 1 98.06 435 VAL B N 1
ATOM 8879 C CA . VAL B 1 435 ? 14.219 -24.766 -1.574 1 98.06 435 VAL B CA 1
ATOM 8880 C C . VAL B 1 435 ? 13.195 -25.766 -1.02 1 98.06 435 VAL B C 1
ATOM 8882 O O . VAL B 1 435 ? 12.648 -26.578 -1.763 1 98.06 435 VAL B O 1
ATOM 8885 N N . LEU B 1 436 ? 12.938 -25.656 0.237 1 97.88 436 LEU B N 1
ATOM 8886 C CA . LEU B 1 436 ? 12 -26.578 0.876 1 97.88 436 LEU B CA 1
ATOM 8887 C C . LEU B 1 436 ? 10.602 -26.422 0.286 1 97.88 436 LEU B C 1
ATOM 8889 O O . LEU B 1 436 ? 9.898 -27.406 0.081 1 97.88 436 LEU B O 1
ATOM 8893 N N . CYS B 1 437 ? 10.234 -25.203 0.037 1 97.44 437 CYS B N 1
ATOM 8894 C CA . CYS B 1 437 ? 8.922 -24.984 -0.565 1 97.44 437 CYS B CA 1
ATOM 8895 C C . CYS B 1 437 ? 8.852 -25.609 -1.956 1 97.44 437 CYS B C 1
ATOM 8897 O O . CYS B 1 437 ? 7.812 -26.141 -2.35 1 97.44 437 CYS B O 1
ATOM 8899 N N . GLN B 1 438 ? 9.977 -25.547 -2.693 1 98.19 438 GLN B N 1
ATOM 8900 C CA . GLN B 1 438 ? 10 -26.172 -4.012 1 98.19 438 GLN B CA 1
ATOM 8901 C C . GLN B 1 438 ? 9.898 -27.688 -3.908 1 98.19 438 GLN B C 1
ATOM 8903 O O . GLN B 1 438 ? 9.188 -28.312 -4.691 1 98.19 438 GLN B O 1
ATOM 8908 N N . VAL B 1 439 ? 10.555 -28.234 -2.973 1 98.44 439 VAL B N 1
ATOM 8909 C CA . VAL B 1 439 ? 10.508 -29.672 -2.766 1 98.44 439 VAL B CA 1
ATOM 8910 C C . VAL B 1 439 ? 9.102 -30.094 -2.34 1 98.44 439 VAL B C 1
ATOM 8912 O O . VAL B 1 439 ? 8.586 -31.109 -2.811 1 98.44 439 VAL B O 1
ATOM 8915 N N . ALA B 1 440 ? 8.547 -29.344 -1.44 1 98.25 440 ALA B N 1
ATOM 8916 C CA . ALA B 1 440 ? 7.184 -29.625 -1.002 1 98.25 440 ALA B CA 1
ATOM 8917 C C . ALA B 1 440 ? 6.203 -29.547 -2.17 1 98.25 440 ALA B C 1
ATOM 8919 O O . ALA B 1 440 ? 5.281 -30.359 -2.268 1 98.25 440 ALA B O 1
ATOM 8920 N N . ARG B 1 441 ? 6.383 -28.609 -3.01 1 97.62 441 ARG B N 1
ATOM 8921 C CA . ARG B 1 441 ? 5.547 -28.469 -4.199 1 97.62 441 ARG B CA 1
ATOM 8922 C C . ARG B 1 441 ? 5.668 -29.703 -5.098 1 97.62 441 ARG B C 1
ATOM 8924 O O . ARG B 1 441 ? 4.676 -30.156 -5.668 1 97.62 441 ARG B O 1
ATOM 8931 N N . ALA B 1 442 ? 6.879 -30.156 -5.266 1 97.88 442 ALA B N 1
ATOM 8932 C CA . ALA B 1 442 ? 7.102 -31.375 -6.043 1 97.88 442 ALA B CA 1
ATOM 8933 C C . ALA B 1 442 ? 6.328 -32.562 -5.457 1 97.88 442 ALA B C 1
ATOM 8935 O O . ALA B 1 442 ? 5.707 -33.312 -6.191 1 97.88 442 ALA B O 1
ATOM 8936 N N . CYS B 1 443 ? 6.344 -32.656 -4.176 1 97.19 443 CYS B N 1
ATOM 8937 C CA . CYS B 1 443 ? 5.605 -33.719 -3.502 1 97.19 443 CYS B CA 1
ATOM 8938 C C . CYS B 1 443 ? 4.105 -33.562 -3.709 1 97.19 443 CYS B C 1
ATOM 8940 O O . CYS B 1 443 ? 3.391 -34.531 -3.9 1 97.19 443 CYS B O 1
ATOM 8942 N N . CYS B 1 444 ? 3.66 -32.375 -3.658 1 95.81 444 CYS B N 1
ATOM 8943 C CA . CYS B 1 444 ? 2.248 -32.094 -3.873 1 95.81 444 CYS B CA 1
ATOM 8944 C C . CYS B 1 444 ? 1.811 -32.5 -5.27 1 95.81 444 CYS B C 1
ATOM 8946 O O . CYS B 1 444 ? 0.757 -33.125 -5.43 1 95.81 444 CYS B O 1
ATOM 8948 N N . GLU B 1 445 ? 2.656 -32.219 -6.273 1 94.25 445 GLU B N 1
ATOM 8949 C CA . GLU B 1 445 ? 2.352 -32.594 -7.66 1 94.25 445 GLU B CA 1
ATOM 8950 C C . GLU B 1 445 ? 2.303 -34.094 -7.848 1 94.25 445 GLU B C 1
ATOM 8952 O O . GLU B 1 445 ? 1.571 -34.594 -8.703 1 94.25 445 GLU B O 1
ATOM 8957 N N . MET B 1 446 ? 3.045 -34.781 -7.027 1 92.94 446 MET B N 1
ATOM 8958 C CA . MET B 1 446 ? 3.057 -36.25 -7.09 1 92.94 446 MET B CA 1
ATOM 8959 C C . MET B 1 446 ? 1.966 -36.844 -6.203 1 92.94 446 MET B C 1
ATOM 8961 O O . MET B 1 446 ? 1.944 -38.062 -5.961 1 92.94 446 MET B O 1
ATOM 8965 N N . VAL B 1 447 ? 1.142 -36.031 -5.562 1 91.75 447 VAL B N 1
ATOM 8966 C CA . VAL B 1 447 ? -0.017 -36.406 -4.746 1 91.75 447 VAL B CA 1
ATOM 8967 C C . VAL B 1 447 ? 0.444 -37.062 -3.461 1 91.75 447 VAL B C 1
ATOM 8969 O O . VAL B 1 447 ? -0.24 -37.969 -2.939 1 91.75 447 VAL B O 1
ATOM 8972 N N . ASP B 1 448 ? 1.627 -36.781 -3.107 1 93.88 448 ASP B N 1
ATOM 8973 C CA . ASP B 1 448 ? 2.137 -37.219 -1.805 1 93.88 448 ASP B CA 1
ATOM 8974 C C . ASP B 1 448 ? 1.928 -36.125 -0.757 1 93.88 448 ASP B C 1
ATOM 8976 O O . ASP B 1 448 ? 2.887 -35.5 -0.314 1 93.88 448 ASP B O 1
ATOM 8980 N N . TYR B 1 449 ? 0.783 -35.938 -0.259 1 96 449 TYR B N 1
ATOM 8981 C CA . TYR B 1 449 ? 0.375 -34.812 0.579 1 96 449 TYR B CA 1
ATOM 8982 C C . TYR B 1 449 ? 1.003 -34.938 1.964 1 96 449 TYR B C 1
ATOM 8984 O O . TYR B 1 449 ? 1.463 -33.938 2.516 1 96 449 TYR B O 1
ATOM 8992 N N . PRO B 1 450 ? 1.066 -36.125 2.525 1 96.88 450 PRO B N 1
ATOM 8993 C CA . PRO B 1 450 ? 1.682 -36.219 3.854 1 96.88 450 PRO B CA 1
ATOM 8994 C C . PRO B 1 450 ? 3.129 -35.719 3.859 1 96.88 450 PRO B C 1
ATOM 8996 O O . PRO B 1 450 ? 3.527 -34.969 4.754 1 96.88 450 PRO B O 1
ATOM 8999 N N . GLU B 1 451 ? 3.818 -36.188 2.814 1 97.44 451 GLU B N 1
ATOM 9000 C CA . GLU B 1 451 ? 5.203 -35.719 2.736 1 97.44 451 GLU B CA 1
ATOM 9001 C C . GLU B 1 451 ? 5.281 -34.219 2.459 1 97.44 451 GLU B C 1
ATOM 9003 O O . GLU B 1 451 ? 6.148 -33.531 2.996 1 97.44 451 GLU B O 1
ATOM 9008 N N . ALA B 1 452 ? 4.496 -33.75 1.612 1 98.19 452 ALA B N 1
ATOM 9009 C CA . ALA B 1 452 ? 4.434 -32.312 1.337 1 98.19 452 ALA B CA 1
ATOM 9010 C C . ALA B 1 452 ? 4.168 -31.531 2.613 1 98.19 452 ALA B C 1
ATOM 9012 O O . ALA B 1 452 ? 4.812 -30.5 2.863 1 98.19 452 ALA B O 1
ATOM 9013 N N . GLU B 1 453 ? 3.18 -31.969 3.432 1 98.06 453 GLU B N 1
ATOM 9014 C CA . GLU B 1 453 ? 2.852 -31.297 4.688 1 98.06 453 GLU B CA 1
ATOM 9015 C C . GLU B 1 453 ? 4.062 -31.234 5.617 1 98.06 453 GLU B C 1
ATOM 9017 O O . GLU B 1 453 ? 4.328 -30.203 6.238 1 98.06 453 GLU B O 1
ATOM 9022 N N . ARG B 1 454 ? 4.676 -32.344 5.691 1 98.19 454 ARG B N 1
ATOM 9023 C CA . ARG B 1 454 ? 5.848 -32.406 6.559 1 98.19 454 ARG B CA 1
ATOM 9024 C C . ARG B 1 454 ? 6.902 -31.391 6.137 1 98.19 454 ARG B C 1
ATOM 9026 O O . ARG B 1 454 ? 7.445 -30.672 6.98 1 98.19 454 ARG B O 1
ATOM 9033 N N . ILE B 1 455 ? 7.207 -31.344 4.863 1 98.12 455 ILE B N 1
ATOM 9034 C CA . ILE B 1 455 ? 8.258 -30.469 4.352 1 98.12 455 ILE B CA 1
ATOM 9035 C C . ILE B 1 455 ? 7.824 -29.016 4.473 1 98.12 455 ILE B C 1
ATOM 9037 O O . ILE B 1 455 ? 8.633 -28.156 4.828 1 98.12 455 ILE B O 1
ATOM 9041 N N . PHE B 1 456 ? 6.598 -28.688 4.195 1 97.69 456 PHE B N 1
ATOM 9042 C CA . PHE B 1 456 ? 6.086 -27.328 4.379 1 97.69 456 PHE B CA 1
ATOM 9043 C C . PHE B 1 456 ? 6.184 -26.906 5.84 1 97.69 456 PHE B C 1
ATOM 9045 O O . PHE B 1 456 ? 6.512 -25.75 6.141 1 97.69 456 PHE B O 1
ATOM 9052 N N . SER B 1 457 ? 5.84 -27.812 6.707 1 96.56 457 SER B N 1
ATOM 9053 C CA . SER B 1 457 ? 5.949 -27.531 8.133 1 96.56 457 SER B CA 1
ATOM 9054 C C . SER B 1 457 ? 7.395 -27.234 8.531 1 96.56 457 SER B C 1
ATOM 9056 O O . SER B 1 457 ? 7.648 -26.344 9.344 1 96.56 457 SER B O 1
ATOM 9058 N N . GLU B 1 458 ? 8.25 -28.016 7.926 1 96.69 458 GLU B N 1
ATOM 9059 C CA . GLU B 1 458 ? 9.664 -27.766 8.172 1 96.69 458 GLU B CA 1
ATOM 9060 C C . GLU B 1 458 ? 10.078 -26.391 7.641 1 96.69 458 GLU B C 1
ATOM 9062 O O . GLU B 1 458 ? 10.836 -25.672 8.297 1 96.69 458 GLU B O 1
ATOM 9067 N N . ALA B 1 459 ? 9.656 -26.078 6.496 1 96.62 459 ALA B N 1
ATOM 9068 C CA . ALA B 1 459 ? 9.953 -24.781 5.902 1 96.62 459 ALA B CA 1
ATOM 9069 C C . ALA B 1 459 ? 9.469 -23.641 6.801 1 96.62 459 ALA B C 1
ATOM 9071 O O . ALA B 1 459 ? 10.148 -22.625 6.961 1 96.62 459 ALA B O 1
ATOM 9072 N N . ARG B 1 460 ? 8.32 -23.781 7.387 1 93.94 460 ARG B N 1
ATOM 9073 C CA . ARG B 1 460 ? 7.73 -22.766 8.25 1 93.94 460 ARG B CA 1
ATOM 9074 C C . ARG B 1 460 ? 8.492 -22.656 9.57 1 93.94 460 ARG B C 1
ATOM 9076 O O . ARG B 1 460 ? 8.547 -21.578 10.172 1 93.94 460 ARG B O 1
ATOM 9083 N N . ARG B 1 461 ? 9.023 -23.734 9.992 1 93.62 461 ARG B N 1
ATOM 9084 C CA . ARG B 1 461 ? 9.82 -23.719 11.219 1 93.62 461 ARG B CA 1
ATOM 9085 C C . ARG B 1 461 ? 11.102 -22.906 11.023 1 93.62 461 ARG B C 1
ATOM 9087 O O . ARG B 1 461 ? 11.523 -22.188 11.914 1 93.62 461 ARG B O 1
ATOM 9094 N N . ILE B 1 462 ? 11.656 -23.094 9.828 1 92.19 462 ILE B N 1
ATOM 9095 C CA . ILE B 1 462 ? 12.891 -22.391 9.5 1 92.19 462 ILE B CA 1
ATOM 9096 C C . ILE B 1 462 ? 12.609 -20.906 9.305 1 92.19 462 ILE B C 1
ATOM 9098 O O . ILE B 1 462 ? 13.375 -20.062 9.766 1 92.19 462 ILE B O 1
ATOM 9102 N N . SER B 1 463 ? 11.57 -20.641 8.617 1 91.12 463 SER B N 1
ATOM 9103 C CA . SER B 1 463 ? 11.148 -19.266 8.359 1 91.12 463 SER B CA 1
ATOM 9104 C C . SER B 1 463 ? 9.641 -19.109 8.523 1 91.12 463 SER B C 1
ATOM 9106 O O . SER B 1 463 ? 8.898 -19.141 7.547 1 91.12 463 SER B O 1
ATOM 9108 N N . ALA B 1 464 ? 9.219 -18.75 9.68 1 85.62 464 ALA B N 1
ATOM 9109 C CA . ALA B 1 464 ? 7.805 -18.734 10.039 1 85.62 464 ALA B CA 1
ATOM 9110 C C . ALA B 1 464 ? 7.074 -17.594 9.336 1 85.62 464 ALA B C 1
ATOM 9112 O O . ALA B 1 464 ? 5.863 -17.672 9.117 1 85.62 464 ALA B O 1
ATOM 9113 N N . HIS B 1 465 ? 7.785 -16.641 8.867 1 88.5 465 HIS B N 1
ATOM 9114 C CA . HIS B 1 465 ? 7.113 -15.461 8.344 1 88.5 465 HIS B CA 1
ATOM 9115 C C . HIS B 1 465 ? 7.289 -15.352 6.836 1 88.5 465 HIS B C 1
ATOM 9117 O O . HIS B 1 465 ? 7.152 -14.266 6.266 1 88.5 465 HIS B O 1
ATOM 9123 N N . HIS B 1 466 ? 7.582 -16.469 6.273 1 89.56 466 HIS B N 1
ATOM 9124 C CA . HIS B 1 466 ? 7.621 -16.578 4.82 1 89.56 466 HIS B CA 1
ATOM 9125 C C . HIS B 1 466 ? 6.266 -17 4.262 1 89.56 466 HIS B C 1
ATOM 9127 O O . HIS B 1 466 ? 5.797 -18.094 4.531 1 89.56 466 HIS B O 1
ATOM 9133 N N . LEU B 1 467 ? 5.641 -16.156 3.48 1 93.25 467 LEU B N 1
ATOM 9134 C CA . LEU B 1 467 ? 4.27 -16.422 3.066 1 93.25 467 LEU B CA 1
ATOM 9135 C C . LEU B 1 467 ? 4.23 -17.062 1.682 1 93.25 467 LEU B C 1
ATOM 9137 O O . LEU B 1 467 ? 3.203 -17.609 1.272 1 93.25 467 LEU B O 1
ATOM 9141 N N . GLU B 1 468 ? 5.324 -17.031 0.986 1 90.62 468 GLU B N 1
ATOM 9142 C CA . GLU B 1 468 ? 5.348 -17.672 -0.322 1 90.62 468 GLU B CA 1
ATOM 9143 C C . GLU B 1 468 ? 5.211 -19.188 -0.191 1 90.62 468 GLU B C 1
ATOM 9145 O O . GLU B 1 468 ? 5.957 -19.812 0.558 1 90.62 468 GLU B O 1
ATOM 9150 N N . GLY B 1 469 ? 4.234 -19.797 -0.777 1 93 469 GLY B N 1
ATOM 9151 C CA . GLY B 1 469 ? 3.98 -21.219 -0.692 1 93 469 GLY B CA 1
ATOM 9152 C C . GLY B 1 469 ? 2.854 -21.578 0.26 1 93 469 GLY B C 1
ATOM 9153 O O . GLY B 1 469 ? 2.371 -22.703 0.268 1 93 469 GLY B O 1
ATOM 9154 N N . ALA B 1 470 ? 2.428 -20.562 1.015 1 95.75 470 ALA B N 1
ATOM 9155 C CA . ALA B 1 470 ? 1.365 -20.828 1.983 1 95.75 470 ALA B CA 1
ATOM 9156 C C . ALA B 1 470 ? 0.067 -21.219 1.284 1 95.75 470 ALA B C 1
ATOM 9158 O O . ALA B 1 470 ? -0.732 -21.984 1.827 1 95.75 470 ALA B O 1
ATOM 9159 N N . ASP B 1 471 ? -0.134 -20.703 0.103 1 96 471 ASP B N 1
ATOM 9160 C CA . ASP B 1 471 ? -1.316 -21.062 -0.673 1 96 471 ASP B CA 1
ATOM 9161 C C . ASP B 1 471 ? -1.305 -22.547 -1.031 1 96 471 ASP B C 1
ATOM 9163 O O . ASP B 1 471 ? -2.318 -23.234 -0.886 1 96 471 ASP B O 1
ATOM 9167 N N . ILE B 1 472 ? -0.172 -23.047 -1.414 1 97 472 ILE B N 1
ATOM 9168 C CA . ILE B 1 472 ? -0.04 -24.453 -1.769 1 97 472 ILE B CA 1
ATOM 9169 C C . ILE B 1 472 ? -0.126 -25.312 -0.509 1 97 472 ILE B C 1
ATOM 9171 O O . ILE B 1 472 ? -0.749 -26.375 -0.518 1 97 472 ILE B O 1
ATOM 9175 N N . PHE B 1 473 ? 0.546 -24.859 0.51 1 97.81 473 PHE B N 1
ATOM 9176 C CA . PHE B 1 473 ? 0.469 -25.562 1.786 1 97.81 473 PHE B CA 1
ATOM 9177 C C . PHE B 1 473 ? -0.979 -25.703 2.24 1 97.81 473 PHE B C 1
ATOM 9179 O O . PHE B 1 473 ? -1.392 -26.766 2.699 1 97.81 473 PHE B O 1
ATOM 9186 N N . SER B 1 474 ? -1.728 -24.609 2.119 1 98.06 474 SER B N 1
ATOM 9187 C CA . SER B 1 474 ? -3.137 -24.641 2.498 1 98.06 474 SER B CA 1
ATOM 9188 C C . SER B 1 474 ? -3.908 -25.641 1.649 1 98.06 474 SER B C 1
ATOM 9190 O O . SER B 1 474 ? -4.832 -26.297 2.141 1 98.06 474 SER B O 1
ATOM 9192 N N . THR B 1 475 ? -3.596 -25.75 0.39 1 97.31 475 THR B N 1
ATOM 9193 C CA . THR B 1 475 ? -4.223 -26.734 -0.485 1 97.31 475 THR B CA 1
ATOM 9194 C C . THR B 1 475 ? -3.9 -28.156 -0.023 1 97.31 475 THR B C 1
ATOM 9196 O O . THR B 1 475 ? -4.758 -29.047 -0.073 1 97.31 475 THR B O 1
ATOM 9199 N N . VAL B 1 476 ? -2.686 -28.375 0.417 1 98 476 VAL B N 1
ATOM 9200 C CA . VAL B 1 476 ? -2.271 -29.656 0.944 1 98 476 VAL B CA 1
ATOM 9201 C C . VAL B 1 476 ? -3.102 -30.016 2.18 1 98 476 VAL B C 1
ATOM 9203 O O . VAL B 1 476 ? -3.629 -31.109 2.291 1 98 476 VAL B O 1
ATOM 9206 N N . LEU B 1 477 ? -3.203 -29.062 3.047 1 98.06 477 LEU B N 1
ATOM 9207 C CA . LEU B 1 477 ? -3.992 -29.266 4.254 1 98.06 477 LEU B CA 1
ATOM 9208 C C . LEU B 1 477 ? -5.461 -29.5 3.908 1 98.06 477 LEU B C 1
ATOM 9210 O O . LEU B 1 477 ? -6.145 -30.281 4.57 1 98.06 477 LEU B O 1
ATOM 9214 N N . TYR B 1 478 ? -5.973 -28.812 2.947 1 97.5 478 TYR B N 1
ATOM 9215 C CA . TYR B 1 478 ? -7.336 -28.984 2.453 1 97.5 478 TYR B CA 1
ATOM 9216 C C . TYR B 1 478 ? -7.578 -30.406 1.984 1 97.5 478 TYR B C 1
ATOM 9218 O O . TYR B 1 478 ? -8.57 -31.047 2.367 1 97.5 478 TYR B O 1
ATOM 9226 N N . HIS B 1 479 ? -6.637 -31 1.224 1 95.38 479 HIS B N 1
ATOM 9227 C CA . HIS B 1 479 ? -6.766 -32.344 0.703 1 95.38 479 HIS B CA 1
ATOM 9228 C C . HIS B 1 479 ? -6.656 -33.375 1.821 1 95.38 479 HIS B C 1
ATOM 9230 O O . HIS B 1 479 ? -7.277 -34.438 1.754 1 95.38 479 HIS B O 1
ATOM 9236 N N . MET B 1 480 ? -5.895 -33 2.771 1 96.75 480 MET B N 1
ATOM 9237 C CA . MET B 1 480 ? -5.699 -33.906 3.895 1 96.75 480 MET B CA 1
ATOM 9238 C C . MET B 1 480 ? -6.82 -33.781 4.918 1 96.75 480 MET B C 1
ATOM 9240 O O . MET B 1 480 ? -6.82 -34.438 5.949 1 96.75 480 MET B O 1
ATOM 9244 N N . LYS B 1 481 ? -7.754 -32.844 4.719 1 96 481 LYS B N 1
ATOM 9245 C CA . LYS B 1 481 ? -8.93 -32.594 5.543 1 96 481 LYS B CA 1
ATOM 9246 C C . LYS B 1 481 ? -8.531 -32.25 6.977 1 96 481 LYS B C 1
ATOM 9248 O O . LYS B 1 481 ? -9.117 -32.75 7.93 1 96 481 LYS B O 1
ATOM 9253 N N . LYS B 1 482 ? -7.527 -31.484 7.012 1 96.88 482 LYS B N 1
ATOM 9254 C CA . LYS B 1 482 ? -7.07 -31.016 8.32 1 96.88 482 LYS B CA 1
ATOM 9255 C C . LYS B 1 482 ? -7.648 -29.641 8.648 1 96.88 482 LYS B C 1
ATOM 9257 O O . LYS B 1 482 ? -6.973 -28.625 8.492 1 96.88 482 LYS B O 1
ATOM 9262 N N . ASP B 1 483 ? -8.75 -29.594 9.273 1 95.38 483 ASP B N 1
ATOM 9263 C CA . ASP B 1 483 ? -9.523 -28.375 9.516 1 95.38 483 ASP B CA 1
ATOM 9264 C C . ASP B 1 483 ? -8.844 -27.484 10.562 1 95.38 483 ASP B C 1
ATOM 9266 O O . ASP B 1 483 ? -8.742 -26.281 10.383 1 95.38 483 ASP B O 1
ATOM 9270 N N . VAL B 1 484 ? -8.359 -28.078 11.57 1 97 484 VAL B N 1
ATOM 9271 C CA . VAL B 1 484 ? -7.797 -27.328 12.68 1 97 484 VAL B CA 1
ATOM 9272 C C . VAL B 1 484 ? -6.496 -26.656 12.242 1 97 484 VAL B C 1
ATOM 9274 O O . VAL B 1 484 ? -6.301 -25.453 12.453 1 97 484 VAL B O 1
ATOM 9277 N N . GLU B 1 485 ? -5.676 -27.484 11.641 1 97 485 GLU B N 1
ATOM 9278 C CA . GLU B 1 485 ? -4.391 -26.953 11.18 1 97 485 GLU B CA 1
ATOM 9279 C C . GLU B 1 485 ? -4.586 -25.859 10.133 1 97 485 GLU B C 1
ATOM 9281 O O . GLU B 1 485 ? -3.865 -24.859 10.133 1 97 485 GLU B O 1
ATOM 9286 N N . LEU B 1 486 ? -5.492 -26.047 9.305 1 97.75 486 LEU B N 1
ATOM 9287 C CA . LEU B 1 486 ? -5.77 -25.078 8.258 1 97.75 486 LEU B CA 1
ATOM 9288 C C . LEU B 1 486 ? -6.316 -23.781 8.844 1 97.75 486 LEU B C 1
ATOM 9290 O O . LEU B 1 486 ? -5.969 -22.688 8.391 1 97.75 486 LEU B O 1
ATOM 9294 N N . SER B 1 487 ? -7.203 -23.891 9.82 1 97.56 487 SER B N 1
ATOM 9295 C CA . SER B 1 487 ? -7.746 -22.719 10.492 1 97.56 487 SER B CA 1
ATOM 9296 C C . SER B 1 487 ? -6.652 -21.922 11.203 1 97.56 487 SER B C 1
ATOM 9298 O O . SER B 1 487 ? -6.641 -20.688 11.164 1 97.56 487 SER B O 1
ATOM 9300 N N . TYR B 1 488 ? -5.797 -22.656 11.812 1 97 488 TYR B N 1
ATOM 9301 C CA . TYR B 1 488 ? -4.672 -22.016 12.477 1 97 488 TYR B CA 1
ATOM 9302 C C . TYR B 1 488 ? -3.783 -21.297 11.477 1 97 488 TYR B C 1
ATOM 9304 O O . TYR B 1 488 ? -3.377 -20.156 11.711 1 97 488 TYR B O 1
ATOM 9312 N N . LEU B 1 489 ? -3.465 -21.953 10.414 1 97.12 489 LEU B N 1
ATOM 9313 C CA . LEU B 1 489 ? -2.646 -21.344 9.367 1 97.12 489 LEU B CA 1
ATOM 9314 C C . LEU B 1 489 ? -3.314 -20.078 8.812 1 97.12 489 LEU B C 1
ATOM 9316 O O . LEU B 1 489 ? -2.643 -19.078 8.547 1 97.12 489 LEU B O 1
ATOM 9320 N N . ALA B 1 490 ? -4.621 -20.125 8.602 1 97.94 490 ALA B N 1
ATOM 9321 C CA . ALA B 1 490 ? -5.379 -19 8.07 1 97.94 490 ALA B CA 1
ATOM 9322 C C . ALA B 1 490 ? -5.277 -17.797 8.992 1 97.94 490 ALA B C 1
ATOM 9324 O O . ALA B 1 490 ? -5.02 -16.672 8.539 1 97.94 490 ALA B O 1
ATOM 9325 N N . GLN B 1 491 ? -5.438 -18.016 10.234 1 96.69 491 GLN B N 1
ATOM 9326 C CA . GLN B 1 491 ? -5.367 -16.922 11.219 1 96.69 491 GLN B CA 1
ATOM 9327 C C . GLN B 1 491 ? -3.959 -16.344 11.289 1 96.69 491 GLN B C 1
ATOM 9329 O O . GLN B 1 491 ? -3.791 -15.125 11.328 1 96.69 491 GLN B O 1
ATOM 9334 N N . GLU B 1 492 ? -3.064 -17.188 11.266 1 95.38 492 GLU B N 1
ATOM 9335 C CA . GLU B 1 492 ? -1.672 -16.766 11.375 1 95.38 492 GLU B CA 1
ATOM 9336 C C . GLU B 1 492 ? -1.247 -15.938 10.164 1 95.38 492 GLU B C 1
ATOM 9338 O O . GLU B 1 492 ? -0.601 -14.898 10.312 1 95.38 492 GLU B O 1
ATOM 9343 N N . THR B 1 493 ? -1.513 -16.391 9.008 1 96.38 493 THR B N 1
ATOM 9344 C CA . THR B 1 493 ? -1.064 -15.727 7.785 1 96.38 493 THR B CA 1
ATOM 9345 C C . THR B 1 493 ? -1.734 -14.367 7.629 1 96.38 493 THR B C 1
ATOM 9347 O O . THR B 1 493 ? -1.092 -13.391 7.227 1 96.38 493 THR B O 1
ATOM 9350 N N . VAL B 1 494 ? -3.039 -14.242 7.98 1 95.38 494 VAL B N 1
ATOM 9351 C CA . VAL B 1 494 ? -3.754 -12.977 7.887 1 95.38 494 VAL B CA 1
ATOM 9352 C C . VAL B 1 494 ? -3.217 -12 8.93 1 95.38 494 VAL B C 1
ATOM 9354 O O . VAL B 1 494 ? -3.092 -10.805 8.664 1 95.38 494 VAL B O 1
ATOM 9357 N N . ALA B 1 495 ? -2.875 -12.516 10.055 1 92.81 495 ALA B N 1
ATOM 9358 C CA . ALA B 1 495 ? -2.316 -11.68 11.117 1 92.81 495 ALA B CA 1
ATOM 9359 C C . ALA B 1 495 ? -0.944 -11.141 10.727 1 92.81 495 ALA B C 1
ATOM 9361 O O . ALA B 1 495 ? -0.572 -10.031 11.117 1 92.81 495 ALA B O 1
ATOM 9362 N N . MET B 1 496 ? -0.255 -11.883 9.93 1 91 496 MET B N 1
ATOM 9363 C CA . MET B 1 496 ? 1.086 -11.492 9.508 1 91 496 MET B CA 1
ATOM 9364 C C . MET B 1 496 ? 1.023 -10.367 8.477 1 91 496 MET B C 1
ATOM 9366 O O . MET B 1 496 ? 1.738 -9.367 8.602 1 91 496 MET B O 1
ATOM 9370 N N . ASP B 1 497 ? 0.229 -10.531 7.5 1 91.31 497 ASP B N 1
ATOM 9371 C CA . ASP B 1 497 ? 0.135 -9.539 6.434 1 91.31 497 ASP B CA 1
ATOM 9372 C C . ASP B 1 497 ? -1.24 -9.57 5.773 1 91.31 497 ASP B C 1
ATOM 9374 O O . ASP B 1 497 ? -1.515 -10.445 4.945 1 91.31 497 ASP B O 1
ATOM 9378 N N . ARG B 1 498 ? -1.974 -8.578 5.953 1 91.19 498 ARG B N 1
ATOM 9379 C CA . ARG B 1 498 ? -3.326 -8.5 5.41 1 91.19 498 ARG B CA 1
ATOM 9380 C C . ARG B 1 498 ? -3.301 -8.109 3.934 1 91.19 498 ARG B C 1
ATOM 9382 O O . ARG B 1 498 ? -4.297 -8.273 3.227 1 91.19 498 ARG B O 1
ATOM 9389 N N . LEU B 1 499 ? -2.209 -7.773 3.48 1 89.44 499 LEU B N 1
ATOM 9390 C CA . LEU B 1 499 ? -2.111 -7.34 2.092 1 89.44 499 LEU B CA 1
ATOM 9391 C C . LEU B 1 499 ? -1.495 -8.43 1.223 1 89.44 499 LEU B C 1
ATOM 9393 O O . LEU B 1 499 ? -1.214 -8.203 0.044 1 89.44 499 LEU B O 1
ATOM 9397 N N . SER B 1 500 ? -1.311 -9.609 1.729 1 93.88 500 SER B N 1
ATOM 9398 C CA . SER B 1 500 ? -0.779 -10.742 0.976 1 93.88 500 SER B CA 1
ATOM 9399 C C . SER B 1 500 ? -1.9 -11.562 0.351 1 93.88 500 SER B C 1
ATOM 9401 O O . SER B 1 500 ? -2.787 -12.055 1.055 1 93.88 500 SER B O 1
ATOM 9403 N N . PRO B 1 501 ? -1.87 -11.742 -0.941 1 96.31 501 PRO B N 1
ATOM 9404 C CA . PRO B 1 501 ? -2.891 -12.594 -1.564 1 96.31 501 PRO B CA 1
ATOM 9405 C C . PRO B 1 501 ? -2.832 -14.039 -1.085 1 96.31 501 PRO B C 1
ATOM 9407 O O . PRO B 1 501 ? -3.867 -14.703 -0.982 1 96.31 501 PRO B O 1
ATOM 9410 N N . GLN B 1 502 ? -1.681 -14.562 -0.739 1 97.25 502 GLN B N 1
ATOM 9411 C CA . GLN B 1 502 ? -1.525 -15.93 -0.245 1 97.25 502 GLN B CA 1
ATOM 9412 C C . GLN B 1 502 ? -2.326 -16.141 1.037 1 97.25 502 GLN B C 1
ATOM 9414 O O . GLN B 1 502 ? -2.967 -17.188 1.208 1 97.25 502 GLN B O 1
ATOM 9419 N N . ALA B 1 503 ? -2.256 -15.102 1.874 1 97.38 503 ALA B N 1
ATOM 9420 C CA . ALA B 1 503 ? -2.975 -15.195 3.141 1 97.38 503 ALA B CA 1
ATOM 9421 C C . ALA B 1 503 ? -4.473 -15.375 2.908 1 97.38 503 ALA B C 1
ATOM 9423 O O . ALA B 1 503 ? -5.125 -16.172 3.59 1 97.38 503 ALA B O 1
ATOM 9424 N N . TRP B 1 504 ? -4.973 -14.734 1.949 1 98.19 504 TRP B N 1
ATOM 9425 C CA . TRP B 1 504 ? -6.406 -14.789 1.683 1 98.19 504 TRP B CA 1
ATOM 9426 C C . TRP B 1 504 ? -6.773 -16.078 0.955 1 98.19 504 TRP B C 1
ATOM 9428 O O . TRP B 1 504 ? -7.891 -16.578 1.102 1 98.19 504 TRP B O 1
ATOM 9438 N N . CYS B 1 505 ? -5.891 -16.609 0.191 1 98.12 505 CYS B N 1
ATOM 9439 C CA . CYS B 1 505 ? -6.113 -17.938 -0.373 1 98.12 505 CYS B CA 1
ATOM 9440 C C . CYS B 1 505 ? -6.219 -18.984 0.728 1 98.12 505 CYS B C 1
ATOM 9442 O O . CYS B 1 505 ? -7.059 -19.891 0.654 1 98.12 505 CYS B O 1
ATOM 9444 N N . VAL B 1 506 ? -5.355 -18.859 1.737 1 98.5 506 VAL B N 1
ATOM 9445 C CA . VAL B 1 506 ? -5.395 -19.781 2.865 1 98.5 506 VAL B CA 1
ATOM 9446 C C . VAL B 1 506 ? -6.746 -19.688 3.568 1 98.5 506 VAL B C 1
ATOM 9448 O O . VAL B 1 506 ? -7.363 -20.703 3.891 1 98.5 506 VAL B O 1
ATOM 9451 N N . MET B 1 507 ? -7.227 -18.484 3.748 1 98.38 507 MET B N 1
ATOM 9452 C CA . MET B 1 507 ? -8.531 -18.25 4.375 1 98.38 507 MET B CA 1
ATOM 9453 C C . MET B 1 507 ? -9.648 -18.844 3.527 1 98.38 507 MET B C 1
ATOM 9455 O O . MET B 1 507 ? -10.578 -19.453 4.059 1 98.38 507 MET B O 1
ATOM 9459 N N . GLY B 1 508 ? -9.578 -18.594 2.285 1 98.5 508 GLY B N 1
ATOM 9460 C CA . GLY B 1 508 ? -10.57 -19.172 1.394 1 98.5 508 GLY B CA 1
ATOM 9461 C C . GLY B 1 508 ? -10.625 -20.688 1.472 1 98.5 508 GLY B C 1
ATOM 9462 O O . GLY B 1 508 ? -11.711 -21.266 1.546 1 98.5 508 GLY B O 1
ATOM 9463 N N . ASN B 1 509 ? -9.492 -21.328 1.467 1 98.38 509 ASN B N 1
ATOM 9464 C CA . ASN B 1 509 ? -9.43 -22.781 1.562 1 98.38 509 ASN B CA 1
ATOM 9465 C C . ASN B 1 509 ? -10 -23.281 2.883 1 98.38 509 ASN B C 1
ATOM 9467 O O . ASN B 1 509 ? -10.602 -24.359 2.938 1 98.38 509 ASN B O 1
ATOM 9471 N N . CYS B 1 510 ? -9.773 -22.5 3.916 1 98.19 510 CYS B N 1
ATOM 9472 C CA . CYS B 1 510 ? -10.328 -22.859 5.219 1 98.19 510 CYS B CA 1
ATOM 9473 C C . CYS B 1 510 ? -11.852 -22.938 5.164 1 98.19 510 CYS B C 1
ATOM 9475 O O . CYS B 1 510 ? -12.445 -23.906 5.637 1 98.19 510 CYS B O 1
ATOM 9477 N N . PHE B 1 511 ? -12.508 -22.016 4.496 1 98.12 511 PHE B N 1
ATOM 9478 C CA . PHE B 1 511 ? -13.961 -21.984 4.406 1 98.12 511 PHE B CA 1
ATOM 9479 C C . PHE B 1 511 ? -14.461 -22.969 3.355 1 98.12 511 PHE B C 1
ATOM 9481 O O . PHE B 1 511 ? -15.555 -23.516 3.488 1 98.12 511 PHE B O 1
ATOM 9488 N N . SER B 1 512 ? -13.672 -23.109 2.359 1 97.75 512 SER B N 1
ATOM 9489 C CA . SER B 1 512 ? -14.023 -24.125 1.358 1 97.75 512 SER B CA 1
ATOM 9490 C C . SER B 1 512 ? -14.102 -25.516 1.976 1 97.75 512 SER B C 1
ATOM 9492 O O . SER B 1 512 ? -15.008 -26.281 1.664 1 97.75 512 SER B O 1
ATOM 9494 N N . LEU B 1 513 ? -13.109 -25.828 2.816 1 96.88 513 LEU B N 1
ATOM 9495 C CA . LEU B 1 513 ? -13.086 -27.109 3.49 1 96.88 513 LEU B CA 1
ATOM 9496 C C . LEU B 1 513 ? -14.336 -27.312 4.344 1 96.88 513 LEU B C 1
ATOM 9498 O O . LEU B 1 513 ? -14.82 -28.422 4.5 1 96.88 513 LEU B O 1
ATOM 9502 N N . GLN B 1 514 ? -14.953 -26.219 4.824 1 95.44 514 GLN B N 1
ATOM 9503 C CA . GLN B 1 514 ? -16.172 -26.25 5.629 1 95.44 514 GLN B CA 1
ATOM 9504 C C . GLN B 1 514 ? -17.406 -26.203 4.746 1 95.44 514 GLN B C 1
ATOM 9506 O O . GLN B 1 514 ? -18.531 -26.047 5.246 1 95.44 514 GLN B O 1
ATOM 9511 N N . LYS B 1 515 ? -17.266 -26.234 3.445 1 94.44 515 LYS B N 1
ATOM 9512 C CA . LYS B 1 515 ? -18.312 -26.266 2.436 1 94.44 515 LYS B CA 1
ATOM 9513 C C . LYS B 1 515 ? -19.094 -24.953 2.404 1 94.44 515 LYS B C 1
ATOM 9515 O O . LYS B 1 515 ? -20.266 -24.922 2.049 1 94.44 515 LYS B O 1
ATOM 9520 N N . ASP B 1 516 ? -18.406 -24 2.955 1 97.06 516 ASP B N 1
ATOM 9521 C CA . ASP B 1 516 ? -18.938 -22.641 2.795 1 97.06 516 ASP B CA 1
ATOM 9522 C C . ASP B 1 516 ? -18.375 -21.969 1.547 1 97.06 516 ASP B C 1
ATOM 9524 O O . ASP B 1 516 ? -17.516 -21.094 1.645 1 97.06 516 ASP B O 1
ATOM 9528 N N . HIS B 1 517 ? -18.953 -22.219 0.489 1 97.38 517 HIS B N 1
ATOM 9529 C CA . HIS B 1 517 ? -18.406 -21.844 -0.809 1 97.38 517 HIS B CA 1
ATOM 9530 C C . HIS B 1 517 ? -18.562 -20.344 -1.062 1 97.38 517 HIS B C 1
ATOM 9532 O O . HIS B 1 517 ? -17.703 -19.719 -1.674 1 97.38 517 HIS B O 1
ATOM 9538 N N . GLU B 1 518 ? -19.594 -19.812 -0.629 1 97.38 518 GLU B N 1
ATOM 9539 C CA . GLU B 1 518 ? -19.844 -18.391 -0.849 1 97.38 518 GLU B CA 1
ATOM 9540 C C . GLU B 1 518 ? -18.812 -17.531 -0.139 1 97.38 518 GLU B C 1
ATOM 9542 O O . GLU B 1 518 ? -18.25 -16.594 -0.731 1 97.38 518 GLU B O 1
ATOM 9547 N N . THR B 1 519 ? -18.578 -17.922 1.075 1 97.94 519 THR B N 1
ATOM 9548 C CA . THR B 1 519 ? -17.594 -17.172 1.845 1 97.94 519 THR B CA 1
ATOM 9549 C C . THR B 1 519 ? -16.188 -17.406 1.286 1 97.94 519 THR B C 1
ATOM 9551 O O . THR B 1 519 ? -15.375 -16.469 1.234 1 97.94 519 THR B O 1
ATOM 9554 N N . ALA B 1 520 ? -15.922 -18.609 0.941 1 98.44 520 ALA B N 1
ATOM 9555 C CA . ALA B 1 520 ? -14.633 -18.922 0.333 1 98.44 520 ALA B CA 1
ATOM 9556 C C . ALA B 1 520 ? -14.391 -18.062 -0.913 1 98.44 520 ALA B C 1
ATOM 9558 O O . ALA B 1 520 ? -13.297 -17.531 -1.103 1 98.44 520 ALA B O 1
ATOM 9559 N N . LEU B 1 521 ? -15.422 -17.953 -1.681 1 98.38 521 LEU B N 1
ATOM 9560 C CA . LEU B 1 521 ? -15.344 -17.172 -2.918 1 98.38 521 LEU B CA 1
ATOM 9561 C C . LEU B 1 521 ? -15.008 -15.719 -2.631 1 98.38 521 LEU B C 1
ATOM 9563 O O . LEU B 1 521 ? -14.211 -15.109 -3.344 1 98.38 521 LEU B O 1
ATOM 9567 N N . LYS B 1 522 ? -15.586 -15.227 -1.637 1 98 522 LYS B N 1
ATOM 9568 C CA . LYS B 1 522 ? -15.32 -13.844 -1.252 1 98 522 LYS B CA 1
ATOM 9569 C C . LYS B 1 522 ? -13.844 -13.641 -0.92 1 98 522 LYS B C 1
ATOM 9571 O O . LYS B 1 522 ? -13.258 -12.625 -1.29 1 98 522 LYS B O 1
ATOM 9576 N N . PHE B 1 523 ? -13.281 -14.555 -0.273 1 98.44 523 PHE B N 1
ATOM 9577 C CA . PHE B 1 523 ? -11.891 -14.43 0.144 1 98.44 523 PHE B CA 1
ATOM 9578 C C . PHE B 1 523 ? -10.953 -14.648 -1.035 1 98.44 523 PHE B C 1
ATOM 9580 O O . PHE B 1 523 ? -9.906 -14 -1.134 1 98.44 523 PHE B O 1
ATOM 9587 N N . PHE B 1 524 ? -11.289 -15.562 -1.901 1 98.44 524 PHE B N 1
ATOM 9588 C CA . PHE B 1 524 ? -10.484 -15.719 -3.107 1 98.44 524 PHE B CA 1
ATOM 9589 C C . PHE B 1 524 ? -10.531 -14.461 -3.965 1 98.44 524 PHE B C 1
ATOM 9591 O O . PHE B 1 524 ? -9.531 -14.07 -4.566 1 98.44 524 PHE B O 1
ATOM 9598 N N . GLN B 1 525 ? -11.703 -13.891 -4.02 1 97.88 525 GLN B N 1
ATOM 9599 C CA . GLN B 1 525 ? -11.844 -12.641 -4.766 1 97.88 525 GLN B CA 1
ATOM 9600 C C . GLN B 1 525 ? -11.031 -11.523 -4.129 1 97.88 525 GLN B C 1
ATOM 9602 O O . GLN B 1 525 ? -10.484 -10.672 -4.832 1 97.88 525 GLN B O 1
ATOM 9607 N N . ARG B 1 526 ? -10.977 -11.547 -2.834 1 97.38 526 ARG B N 1
ATOM 9608 C CA . ARG B 1 526 ? -10.133 -10.586 -2.139 1 97.38 526 ARG B CA 1
ATOM 9609 C C . ARG B 1 526 ? -8.664 -10.758 -2.527 1 97.38 526 ARG B C 1
ATOM 9611 O O . ARG B 1 526 ? -7.941 -9.773 -2.691 1 97.38 526 ARG B O 1
ATOM 9618 N N . ALA B 1 527 ? -8.234 -11.977 -2.625 1 97.5 527 ALA B N 1
ATOM 9619 C CA . ALA B 1 527 ? -6.875 -12.25 -3.078 1 97.5 527 ALA B CA 1
ATOM 9620 C C . ALA B 1 527 ? -6.625 -11.656 -4.457 1 97.5 527 ALA B C 1
ATOM 9622 O O . ALA B 1 527 ? -5.555 -11.094 -4.711 1 97.5 527 ALA B O 1
ATOM 9623 N N . LEU B 1 528 ? -7.621 -11.688 -5.32 1 97.06 528 LEU B N 1
ATOM 9624 C CA . LEU B 1 528 ? -7.5 -11.188 -6.684 1 97.06 528 LEU B CA 1
ATOM 9625 C C . LEU B 1 528 ? -7.543 -9.656 -6.711 1 97.06 528 LEU B C 1
ATOM 9627 O O . LEU B 1 528 ? -6.957 -9.031 -7.594 1 97.06 528 LEU B O 1
ATOM 9631 N N . GLN B 1 529 ? -8.195 -9.07 -5.762 1 93.88 529 GLN B N 1
ATOM 9632 C CA . GLN B 1 529 ? -8.211 -7.621 -5.645 1 93.88 529 GLN B CA 1
ATOM 9633 C C . GLN B 1 529 ? -6.84 -7.082 -5.254 1 93.88 529 GLN B C 1
ATOM 9635 O O . GLN B 1 529 ? -6.453 -5.992 -5.668 1 93.88 529 GLN B O 1
ATOM 9640 N N . LEU B 1 530 ? -6.211 -7.863 -4.461 1 92.44 530 LEU B N 1
ATOM 9641 C CA . LEU B 1 530 ? -4.883 -7.465 -4.004 1 92.44 530 LEU B CA 1
ATOM 9642 C C . LEU B 1 530 ? -3.844 -7.688 -5.102 1 92.44 530 LEU B C 1
ATOM 9644 O O . LEU B 1 530 ? -2.906 -6.902 -5.242 1 92.44 530 LEU B O 1
ATOM 9648 N N . ASP B 1 531 ? -3.961 -8.75 -5.824 1 94 531 ASP B N 1
ATOM 9649 C CA . ASP B 1 531 ? -3.102 -9.078 -6.957 1 94 531 ASP B CA 1
ATOM 9650 C C . ASP B 1 531 ? -3.914 -9.664 -8.109 1 94 531 ASP B C 1
ATOM 9652 O O . ASP B 1 531 ? -4.207 -10.859 -8.125 1 94 531 ASP B O 1
ATOM 9656 N N . SER B 1 532 ? -4.129 -8.891 -9.094 1 93.25 532 SER B N 1
ATOM 9657 C CA . SER B 1 532 ? -4.984 -9.289 -10.203 1 93.25 532 SER B CA 1
ATOM 9658 C C . SER B 1 532 ? -4.281 -10.305 -11.102 1 93.25 532 SER B C 1
ATOM 9660 O O . SER B 1 532 ? -4.91 -10.922 -11.961 1 93.25 532 SER B O 1
ATOM 9662 N N . ARG B 1 533 ? -3.076 -10.625 -10.828 1 91.25 533 ARG B N 1
ATOM 9663 C CA . ARG B 1 533 ? -2.32 -11.547 -11.672 1 91.25 533 ARG B CA 1
ATOM 9664 C C . ARG B 1 533 ? -2.061 -12.859 -10.953 1 91.25 533 ARG B C 1
ATOM 9666 O O . ARG B 1 533 ? -1.29 -13.695 -11.43 1 91.25 533 ARG B O 1
ATOM 9673 N N . PHE B 1 534 ? -2.672 -13.031 -9.805 1 95.94 534 PHE B N 1
ATOM 9674 C CA . PHE B 1 534 ? -2.494 -14.242 -9.008 1 95.94 534 PHE B CA 1
ATOM 9675 C C . PHE B 1 534 ? -3.254 -15.406 -9.625 1 95.94 534 PHE B C 1
ATOM 9677 O O . PHE B 1 534 ? -4.395 -15.688 -9.25 1 95.94 534 PHE B O 1
ATOM 9684 N N . THR B 1 535 ? -2.625 -16.203 -10.445 1 96.44 535 THR B N 1
ATOM 9685 C CA . THR B 1 535 ? -3.23 -17.219 -11.297 1 96.44 535 THR B CA 1
ATOM 9686 C C . THR B 1 535 ? -3.967 -18.266 -10.461 1 96.44 535 THR B C 1
ATOM 9688 O O . THR B 1 535 ? -5.102 -18.625 -10.766 1 96.44 535 THR B O 1
ATOM 9691 N N . TYR B 1 536 ? -3.389 -18.688 -9.438 1 96.69 536 TYR B N 1
ATOM 9692 C CA . TYR B 1 536 ? -3.941 -19.766 -8.625 1 96.69 536 TYR B CA 1
ATOM 9693 C C . TYR B 1 536 ? -5.27 -19.359 -8.008 1 96.69 536 TYR B C 1
ATOM 9695 O O . TYR B 1 536 ? -6.18 -20.188 -7.867 1 96.69 536 TYR B O 1
ATOM 9703 N N . ALA B 1 537 ? -5.406 -18.141 -7.672 1 97.88 537 ALA B N 1
ATOM 9704 C CA . ALA B 1 537 ? -6.641 -17.641 -7.066 1 97.88 537 ALA B CA 1
ATOM 9705 C C . ALA B 1 537 ? -7.805 -17.734 -8.055 1 97.88 537 ALA B C 1
ATOM 9707 O O . ALA B 1 537 ? -8.938 -18.016 -7.656 1 97.88 537 ALA B O 1
ATOM 9708 N N . TYR B 1 538 ? -7.582 -17.516 -9.312 1 97.94 538 TYR B N 1
ATOM 9709 C CA . TYR B 1 538 ? -8.617 -17.688 -10.328 1 97.94 538 TYR B CA 1
ATOM 9710 C C . TYR B 1 538 ? -9.117 -19.125 -10.359 1 97.94 538 TYR B C 1
ATOM 9712 O O . TYR B 1 538 ? -10.328 -19.359 -10.453 1 97.94 538 TYR B O 1
ATOM 9720 N N . THR B 1 539 ? -8.195 -20 -10.305 1 98.19 539 THR B N 1
ATOM 9721 C CA . THR B 1 539 ? -8.547 -21.406 -10.359 1 98.19 539 THR B CA 1
ATOM 9722 C C . THR B 1 539 ? -9.367 -21.812 -9.141 1 98.19 539 THR B C 1
ATOM 9724 O O . THR B 1 539 ? -10.336 -22.562 -9.258 1 98.19 539 THR B O 1
ATOM 9727 N N . LEU B 1 540 ? -8.992 -21.312 -8.008 1 98.19 540 LEU B N 1
ATOM 9728 C CA . LEU B 1 540 ? -9.742 -21.609 -6.793 1 98.19 540 LEU B CA 1
ATOM 9729 C C . LEU B 1 540 ? -11.148 -21.016 -6.863 1 98.19 540 LEU B C 1
ATOM 9731 O O . LEU B 1 540 ? -12.117 -21.641 -6.43 1 98.19 540 LEU B O 1
ATOM 9735 N N . CYS B 1 541 ? -11.305 -19.844 -7.43 1 98.44 541 CYS B N 1
ATOM 9736 C CA . CYS B 1 541 ? -12.625 -19.281 -7.664 1 98.44 541 CYS B CA 1
ATOM 9737 C C . CYS B 1 541 ? -13.445 -20.172 -8.586 1 98.44 541 CYS B C 1
ATOM 9739 O O . CYS B 1 541 ? -14.633 -20.391 -8.336 1 98.44 541 CYS B O 1
ATOM 9741 N N . GLY B 1 542 ? -12.812 -20.625 -9.609 1 98.38 542 GLY B N 1
ATOM 9742 C CA . GLY B 1 542 ? -13.5 -21.516 -10.523 1 98.38 542 GLY B CA 1
ATOM 9743 C C . GLY B 1 542 ? -14.031 -22.766 -9.859 1 98.38 542 GLY B C 1
ATOM 9744 O O . GLY B 1 542 ? -15.172 -23.172 -10.086 1 98.38 542 GLY B O 1
ATOM 9745 N N . HIS B 1 543 ? -13.242 -23.375 -9.039 1 97.62 543 HIS B N 1
ATOM 9746 C CA . HIS B 1 543 ? -13.664 -24.562 -8.305 1 97.62 543 HIS B CA 1
ATOM 9747 C C . HIS B 1 543 ? -14.891 -24.281 -7.445 1 97.62 543 HIS B C 1
ATOM 9749 O O . HIS B 1 543 ? -15.797 -25.109 -7.352 1 97.62 543 HIS B O 1
ATOM 9755 N N . GLU B 1 544 ? -14.914 -23.109 -6.805 1 97.81 544 GLU B N 1
ATOM 9756 C CA . GLU B 1 544 ? -16.047 -22.75 -5.949 1 97.81 544 GLU B CA 1
ATOM 9757 C C . GLU B 1 544 ? -17.297 -22.516 -6.773 1 97.81 544 GLU B C 1
ATOM 9759 O O . GLU B 1 544 ? -18.391 -22.922 -6.379 1 97.81 544 GLU B O 1
ATOM 9764 N N . TYR B 1 545 ? -17.172 -21.906 -7.883 1 97.88 545 TYR B N 1
ATOM 9765 C CA . TYR B 1 545 ? -18.312 -21.688 -8.758 1 97.88 545 TYR B CA 1
ATOM 9766 C C . TYR B 1 545 ? -18.875 -23.016 -9.258 1 97.88 545 TYR B C 1
ATOM 9768 O O . TYR B 1 545 ? -20.094 -23.203 -9.32 1 97.88 545 TYR B O 1
ATOM 9776 N N . VAL B 1 546 ? -18.031 -23.938 -9.594 1 96.88 546 VAL B N 1
ATOM 9777 C CA . VAL B 1 546 ? -18.453 -25.25 -10.07 1 96.88 546 VAL B CA 1
ATOM 9778 C C . VAL B 1 546 ? -19.156 -26 -8.938 1 96.88 546 VAL B C 1
ATOM 9780 O O . VAL B 1 546 ? -20.156 -26.672 -9.172 1 96.88 546 VAL B O 1
ATOM 9783 N N . ALA B 1 547 ? -18.578 -25.859 -7.746 1 95.5 547 ALA B N 1
ATOM 9784 C CA . ALA B 1 547 ? -19.219 -26.5 -6.586 1 95.5 547 ALA B CA 1
ATOM 9785 C C . ALA B 1 547 ? -20.625 -25.953 -6.359 1 95.5 547 ALA B C 1
ATOM 9787 O O . ALA B 1 547 ? -21.516 -26.688 -5.918 1 95.5 547 ALA B O 1
ATOM 9788 N N . MET B 1 548 ? -20.781 -24.719 -6.719 1 96 548 MET B N 1
ATOM 9789 C CA . MET B 1 548 ? -22.094 -24.094 -6.574 1 96 548 MET B CA 1
ATOM 9790 C C . MET B 1 548 ? -22.906 -24.266 -7.844 1 96 548 MET B C 1
ATOM 9792 O O . MET B 1 548 ? -23.969 -23.656 -7.98 1 96 548 MET B O 1
ATOM 9796 N N . GLU B 1 549 ? -22.453 -24.938 -8.859 1 94.94 549 GLU B N 1
ATOM 9797 C CA . GLU B 1 549 ? -23.094 -25.281 -10.125 1 94.94 549 GLU B CA 1
ATOM 9798 C C . GLU B 1 549 ? -23.297 -24.031 -10.992 1 94.94 549 GLU B C 1
ATOM 9800 O O . GLU B 1 549 ? -24.25 -23.953 -11.766 1 94.94 549 GLU B O 1
ATOM 9805 N N . ASP B 1 550 ? -22.516 -23.125 -10.648 1 96.88 550 ASP B N 1
ATOM 9806 C CA . ASP B 1 550 ? -22.438 -21.969 -11.547 1 96.88 550 ASP B CA 1
ATOM 9807 C C . ASP B 1 550 ? -21.328 -22.156 -12.578 1 96.88 550 ASP B C 1
ATOM 9809 O O . ASP B 1 550 ? -20.266 -21.547 -12.461 1 96.88 550 ASP B O 1
ATOM 9813 N N . PHE B 1 551 ? -21.578 -22.766 -13.648 1 97.06 551 PHE B N 1
ATOM 9814 C CA . PHE B 1 551 ? -20.578 -23.203 -14.625 1 97.06 551 PHE B CA 1
ATOM 9815 C C . PHE B 1 551 ? -20.125 -22.031 -15.477 1 97.06 551 PHE B C 1
ATOM 9817 O O . PHE B 1 551 ? -18.953 -21.969 -15.883 1 97.06 551 PHE B O 1
ATOM 9824 N N . GLU B 1 552 ? -20.969 -21.109 -15.68 1 97.31 552 GLU B N 1
ATOM 9825 C CA . GLU B 1 552 ? -20.594 -19.969 -16.516 1 97.31 552 GLU B CA 1
ATOM 9826 C C . GLU B 1 552 ? -19.5 -19.125 -15.859 1 97.31 552 GLU B C 1
ATOM 9828 O O . GLU B 1 552 ? -18.5 -18.797 -16.5 1 97.31 552 GLU B O 1
ATOM 9833 N N . GLU B 1 553 ? -19.812 -18.844 -14.602 1 97.88 553 GLU B N 1
ATOM 9834 C CA . GLU B 1 553 ? -18.781 -18.094 -13.883 1 97.88 553 GLU B CA 1
ATOM 9835 C C . GLU B 1 553 ? -17.516 -18.906 -13.695 1 97.88 553 GLU B C 1
ATOM 9837 O O . GLU B 1 553 ? -16.406 -18.359 -13.68 1 97.88 553 GLU B O 1
ATOM 9842 N N . GLY B 1 554 ? -17.688 -20.172 -13.547 1 98.12 554 GLY B N 1
ATOM 9843 C CA . GLY B 1 554 ? -16.531 -21.047 -13.461 1 98.12 554 GLY B CA 1
ATOM 9844 C C . GLY B 1 554 ? -15.664 -21.016 -14.703 1 98.12 554 GLY B C 1
ATOM 9845 O O . GLY B 1 554 ? -14.438 -20.938 -14.617 1 98.12 554 GLY B O 1
ATOM 9846 N N . LEU B 1 555 ? -16.312 -21.031 -15.844 1 98.38 555 LEU B N 1
ATOM 9847 C CA . LEU B 1 555 ? -15.586 -20.969 -17.109 1 98.38 555 LEU B CA 1
ATOM 9848 C C . LEU B 1 555 ? -14.789 -19.688 -17.234 1 98.38 555 LEU B C 1
ATOM 9850 O O . LEU B 1 555 ? -13.641 -19.703 -17.672 1 98.38 555 LEU B O 1
ATOM 9854 N N . ILE B 1 556 ? -15.422 -18.656 -16.781 1 98.31 556 ILE B N 1
ATOM 9855 C CA . ILE B 1 556 ? -14.773 -17.344 -16.859 1 98.31 556 ILE B CA 1
ATOM 9856 C C . ILE B 1 556 ? -13.523 -17.344 -15.992 1 98.31 556 ILE B C 1
ATOM 9858 O O . ILE B 1 556 ? -12.469 -16.844 -16.422 1 98.31 556 ILE B O 1
ATOM 9862 N N . CYS B 1 557 ? -13.594 -17.859 -14.867 1 98.31 557 CYS B N 1
ATOM 9863 C CA . CYS B 1 557 ? -12.469 -17.891 -13.938 1 98.31 557 CYS B CA 1
ATOM 9864 C C . CYS B 1 557 ? -11.328 -18.719 -14.492 1 98.31 557 CYS B C 1
ATOM 9866 O O . CYS B 1 557 ? -10.164 -18.312 -14.445 1 98.31 557 CYS B O 1
ATOM 9868 N N . TYR B 1 558 ? -11.617 -19.875 -15.008 1 98.5 558 TYR B N 1
ATOM 9869 C CA . TYR B 1 558 ? -10.578 -20.719 -15.57 1 98.5 558 TYR B CA 1
ATOM 9870 C C . TYR B 1 558 ? -9.938 -20.078 -16.797 1 98.5 558 TYR B C 1
ATOM 9872 O O . TYR B 1 558 ? -8.727 -20.172 -17 1 98.5 558 TYR B O 1
ATOM 9880 N N . ARG B 1 559 ? -10.68 -19.391 -17.578 1 98.12 559 ARG B N 1
ATOM 9881 C CA . ARG B 1 559 ? -10.141 -18.703 -18.75 1 98.12 559 ARG B CA 1
ATOM 9882 C C . ARG B 1 559 ? -9.211 -17.562 -18.328 1 98.12 559 ARG B C 1
ATOM 9884 O O . ARG B 1 559 ? -8.18 -17.344 -18.953 1 98.12 559 ARG B O 1
ATOM 9891 N N . ASN B 1 560 ? -9.641 -16.906 -17.312 1 97.12 560 ASN B N 1
ATOM 9892 C CA . ASN B 1 560 ? -8.781 -15.844 -16.781 1 97.12 560 ASN B CA 1
ATOM 9893 C C . ASN B 1 560 ? -7.457 -16.406 -16.266 1 97.12 560 ASN B C 1
ATOM 9895 O O . ASN B 1 560 ? -6.406 -15.781 -16.438 1 97.12 560 ASN B O 1
ATOM 9899 N N . ALA B 1 561 ? -7.508 -17.531 -15.633 1 97.69 561 ALA B N 1
ATOM 9900 C CA . ALA B 1 561 ? -6.285 -18.172 -15.156 1 97.69 561 ALA B CA 1
ATOM 9901 C C . ALA B 1 561 ? -5.359 -18.516 -16.312 1 97.69 561 ALA B C 1
ATOM 9903 O O . ALA B 1 561 ? -4.145 -18.312 -16.234 1 97.69 561 ALA B O 1
ATOM 9904 N N . ILE B 1 562 ? -5.906 -19.016 -17.391 1 96.75 562 ILE B N 1
ATOM 9905 C CA . ILE B 1 562 ? -5.133 -19.406 -18.562 1 96.75 562 ILE B CA 1
ATOM 9906 C C . ILE B 1 562 ? -4.562 -18.172 -19.25 1 96.75 562 ILE B C 1
ATOM 9908 O O . ILE B 1 562 ? -3.441 -18.219 -19.766 1 96.75 562 ILE B O 1
ATOM 9912 N N . ARG B 1 563 ? -5.312 -17.125 -19.25 1 94.19 563 ARG B N 1
ATOM 9913 C CA . ARG B 1 563 ? -4.836 -15.867 -19.828 1 94.19 563 ARG B CA 1
ATOM 9914 C C . ARG B 1 563 ? -3.596 -15.367 -19.094 1 94.19 563 ARG B C 1
ATOM 9916 O O . ARG B 1 563 ? -2.674 -14.828 -19.703 1 94.19 563 ARG B O 1
ATOM 9923 N N . MET B 1 564 ? -3.57 -15.539 -17.812 1 92.81 564 MET B N 1
ATOM 9924 C CA . MET B 1 564 ? -2.439 -15.094 -17.016 1 92.81 564 MET B CA 1
ATOM 9925 C C . MET B 1 564 ? -1.252 -16.031 -17.172 1 92.81 564 MET B C 1
ATOM 9927 O O . MET B 1 564 ? -0.104 -15.594 -17.219 1 92.81 564 MET B O 1
ATOM 9931 N N . ASP B 1 565 ? -1.58 -17.281 -17.203 1 94.44 565 ASP B N 1
ATOM 9932 C CA . ASP B 1 565 ? -0.585 -18.344 -17.391 1 94.44 565 ASP B CA 1
ATOM 9933 C C . ASP B 1 565 ? -1.129 -19.453 -18.266 1 94.44 565 ASP B C 1
ATOM 9935 O O . ASP B 1 565 ? -1.864 -20.328 -17.797 1 94.44 565 ASP B O 1
ATOM 9939 N N . SER B 1 566 ? -0.66 -19.5 -19.406 1 93.88 566 SER B N 1
ATOM 9940 C CA . SER B 1 566 ? -1.167 -20.453 -20.391 1 93.88 566 SER B CA 1
ATOM 9941 C C . SER B 1 566 ? -0.74 -21.875 -20.047 1 93.88 566 SER B C 1
ATOM 9943 O O . SER B 1 566 ? -1.321 -22.844 -20.531 1 93.88 566 SER B O 1
ATOM 9945 N N . ARG B 1 567 ? 0.198 -22.047 -19.141 1 95.44 567 ARG B N 1
ATOM 9946 C CA . ARG B 1 567 ? 0.701 -23.375 -18.797 1 95.44 567 ARG B CA 1
ATOM 9947 C C . ARG B 1 567 ? 0.108 -23.859 -17.484 1 95.44 567 ARG B C 1
ATOM 9949 O O . ARG B 1 567 ? 0.558 -24.875 -16.922 1 95.44 567 ARG B O 1
ATOM 9956 N N . HIS B 1 568 ? -0.808 -23.156 -17.016 1 96.5 568 HIS B N 1
ATOM 9957 C CA . HIS B 1 568 ? -1.487 -23.562 -15.789 1 96.5 568 HIS B CA 1
ATOM 9958 C C . HIS B 1 568 ? -2.467 -24.703 -16.047 1 96.5 568 HIS B C 1
ATOM 9960 O O . HIS B 1 568 ? -3.656 -24.469 -16.266 1 96.5 568 HIS B O 1
ATOM 9966 N N . TYR B 1 569 ? -2.086 -25.938 -15.93 1 97.56 569 TYR B N 1
ATOM 9967 C CA . TYR B 1 569 ? -2.854 -27.094 -16.375 1 97.56 569 TYR B CA 1
ATOM 9968 C C . TYR B 1 569 ? -4.102 -27.281 -15.523 1 97.56 569 TYR B C 1
ATOM 9970 O O . TYR B 1 569 ? -5.094 -27.859 -15.984 1 97.56 569 TYR B O 1
ATOM 9978 N N . ASN B 1 570 ? -4.082 -26.766 -14.281 1 96.94 570 ASN B N 1
ATOM 9979 C CA . ASN B 1 570 ? -5.242 -26.875 -13.406 1 96.94 570 ASN B CA 1
ATOM 9980 C C . ASN B 1 570 ? -6.469 -26.203 -14.008 1 96.94 570 ASN B C 1
ATOM 9982 O O . ASN B 1 570 ? -7.594 -26.672 -13.852 1 96.94 570 ASN B O 1
ATOM 9986 N N . ALA B 1 571 ? -6.207 -25.109 -14.609 1 98.19 571 ALA B N 1
ATOM 9987 C CA . ALA B 1 571 ? -7.312 -24.375 -15.227 1 98.19 571 ALA B CA 1
ATOM 9988 C C . ALA B 1 571 ? -7.809 -25.094 -16.484 1 98.19 571 ALA B C 1
ATOM 9990 O O . ALA B 1 571 ? -9.016 -25.141 -16.734 1 98.19 571 ALA B O 1
ATOM 9991 N N . TRP B 1 572 ? -6.914 -25.656 -17.266 1 98.38 572 TRP B N 1
ATOM 9992 C CA . TRP B 1 572 ? -7.305 -26.484 -18.406 1 98.38 572 TRP B CA 1
ATOM 9993 C C . TRP B 1 572 ? -8.133 -27.672 -17.953 1 98.38 572 TRP B C 1
ATOM 9995 O O . TRP B 1 572 ? -9.156 -28 -18.578 1 98.38 572 TRP B O 1
ATOM 10005 N N . TYR B 1 573 ? -7.684 -28.297 -16.969 1 97.75 573 TYR B N 1
ATOM 10006 C CA . TYR B 1 573 ? -8.406 -29.406 -16.375 1 97.75 573 TYR B CA 1
ATOM 10007 C C . TYR B 1 573 ? -9.797 -28.984 -15.914 1 97.75 573 TYR B C 1
ATOM 10009 O O . TYR B 1 573 ? -10.781 -29.688 -16.141 1 97.75 573 TYR B O 1
ATOM 10017 N N . GLY B 1 574 ? -9.883 -27.797 -15.289 1 98.06 574 GLY B N 1
ATOM 10018 C CA . GLY B 1 574 ? -11.164 -27.266 -14.859 1 98.06 574 GLY B CA 1
ATOM 10019 C C . GLY B 1 574 ? -12.133 -27.047 -16 1 98.06 574 GLY B C 1
ATOM 10020 O O . GLY B 1 574 ? -13.312 -27.406 -15.906 1 98.06 574 GLY B O 1
ATOM 10021 N N . LEU B 1 575 ? -11.688 -26.531 -17.094 1 98.31 575 LEU B N 1
ATOM 10022 C CA . LEU B 1 575 ? -12.523 -26.344 -18.281 1 98.31 575 LEU B CA 1
ATOM 10023 C C . LEU B 1 575 ? -13.008 -27.688 -18.812 1 98.31 575 LEU B C 1
ATOM 10025 O O . LEU B 1 575 ? -14.195 -27.844 -19.125 1 98.31 575 LEU B O 1
ATOM 10029 N N . GLY B 1 576 ? -12.102 -28.641 -18.891 1 98.38 576 GLY B N 1
ATOM 10030 C CA . GLY B 1 576 ? -12.461 -29.969 -19.359 1 98.38 576 GLY B CA 1
ATOM 10031 C C . GLY B 1 576 ? -13.531 -30.641 -18.516 1 98.38 576 GLY B C 1
ATOM 10032 O O . GLY B 1 576 ? -14.445 -31.266 -19.047 1 98.38 576 GLY B O 1
ATOM 10033 N N . THR B 1 577 ? -13.438 -30.516 -17.25 1 97.5 577 THR B N 1
ATOM 10034 C CA . THR B 1 577 ? -14.391 -31.125 -16.344 1 97.5 577 THR B CA 1
ATOM 10035 C C . THR B 1 577 ? -15.781 -30.531 -16.516 1 97.5 577 THR B C 1
ATOM 10037 O O . THR B 1 577 ? -16.781 -31.234 -16.469 1 97.5 577 THR B O 1
ATOM 10040 N N . ILE B 1 578 ? -15.836 -29.172 -16.656 1 97.81 578 ILE B N 1
ATOM 10041 C CA . ILE B 1 578 ? -17.125 -28.516 -16.859 1 97.81 578 ILE B CA 1
ATOM 10042 C C . ILE B 1 578 ? -17.75 -29 -18.172 1 97.81 578 ILE B C 1
ATOM 10044 O O . ILE B 1 578 ? -18.922 -29.375 -18.203 1 97.81 578 ILE B O 1
ATOM 10048 N N . TYR B 1 579 ? -17.031 -29.094 -19.234 1 98.19 579 TYR B N 1
ATOM 10049 C CA . TYR B 1 579 ? -17.531 -29.531 -20.531 1 98.19 579 TYR B CA 1
ATOM 10050 C C . TYR B 1 579 ? -17.938 -31.016 -20.484 1 98.19 579 TYR B C 1
ATOM 10052 O O . TYR B 1 579 ? -18.906 -31.422 -21.125 1 98.19 579 TYR B O 1
ATOM 10060 N N . PHE B 1 580 ? -17.188 -31.766 -19.781 1 97.19 580 PHE B N 1
ATOM 10061 C CA . PHE B 1 580 ? -17.531 -33.188 -19.609 1 97.19 580 PHE B CA 1
ATOM 10062 C C . PHE B 1 580 ? -18.875 -33.312 -18.922 1 97.19 580 PHE B C 1
ATOM 10064 O O . PHE B 1 580 ? -19.703 -34.125 -19.344 1 97.19 580 PHE B O 1
ATOM 10071 N N . ARG B 1 581 ? -19.078 -32.562 -17.906 1 95.62 581 ARG B N 1
ATOM 10072 C CA . ARG B 1 581 ? -20.344 -32.594 -17.172 1 95.62 581 ARG B CA 1
ATOM 10073 C C . ARG B 1 581 ? -21.5 -32.094 -18.047 1 95.62 581 ARG B C 1
ATOM 10075 O O . ARG B 1 581 ? -22.625 -32.562 -17.906 1 95.62 581 ARG B O 1
ATOM 10082 N N . GLN B 1 582 ? -21.172 -31.234 -18.891 1 95.81 582 GLN B N 1
ATOM 10083 C CA . GLN B 1 582 ? -22.172 -30.703 -19.797 1 95.81 582 GLN B CA 1
ATOM 10084 C C . GLN B 1 582 ? -22.359 -31.625 -21.016 1 95.81 582 GLN B C 1
ATOM 10086 O O . GLN B 1 582 ? -23.094 -31.281 -21.953 1 95.81 582 GLN B O 1
ATOM 10091 N N . GLU B 1 583 ? -21.641 -32.719 -21.062 1 96.19 583 GLU B N 1
ATOM 10092 C CA . GLU B 1 583 ? -21.719 -33.719 -22.094 1 96.19 583 GLU B CA 1
ATOM 10093 C C . GLU B 1 583 ? -21.219 -33.188 -23.438 1 96.19 583 GLU B C 1
ATOM 10095 O O . GLU B 1 583 ? -21.734 -33.594 -24.484 1 96.19 583 GLU B O 1
ATOM 10100 N N . LYS B 1 584 ? -20.484 -32.188 -23.312 1 97.56 584 LYS B N 1
ATOM 10101 C CA . LYS B 1 584 ? -19.734 -31.734 -24.484 1 97.56 584 LYS B CA 1
ATOM 10102 C C . LYS B 1 584 ? -18.359 -32.406 -24.547 1 97.56 584 LYS B C 1
ATOM 10104 O O . LYS B 1 584 ? -17.344 -31.766 -24.297 1 97.56 584 LYS B O 1
ATOM 10109 N N . TYR B 1 585 ? -18.297 -33.594 -25 1 97.5 585 TYR B N 1
ATOM 10110 C CA . TYR B 1 585 ? -17.156 -34.469 -24.812 1 97.5 585 TYR B CA 1
ATOM 10111 C C . TYR B 1 585 ? -16.016 -34.094 -25.734 1 97.5 585 TYR B C 1
ATOM 10113 O O . TYR B 1 585 ? -14.836 -34.281 -25.391 1 97.5 585 TYR B O 1
ATOM 10121 N N . GLU B 1 586 ? -16.328 -33.5 -26.906 1 97.81 586 GLU B N 1
ATOM 10122 C CA . GLU B 1 586 ? -15.258 -33.062 -27.797 1 97.81 586 GLU B CA 1
ATOM 10123 C C . GLU B 1 586 ? -14.445 -31.922 -27.172 1 97.81 586 GLU B C 1
ATOM 10125 O O . GLU B 1 586 ? -13.211 -31.922 -27.234 1 97.81 586 GLU B O 1
ATOM 10130 N N . LEU B 1 587 ? -15.195 -31.047 -26.609 1 98.06 587 LEU B N 1
ATOM 10131 C CA . LEU B 1 587 ? -14.523 -29.938 -25.938 1 98.06 587 LEU B CA 1
ATOM 10132 C C . LEU B 1 587 ? -13.766 -30.422 -24.719 1 98.06 587 LEU B C 1
ATOM 10134 O O . LEU B 1 587 ? -12.672 -29.938 -24.422 1 98.06 587 LEU B O 1
ATOM 10138 N N . ALA B 1 588 ? -14.312 -31.297 -23.984 1 98.38 588 ALA B N 1
ATOM 10139 C CA . ALA B 1 588 ? -13.633 -31.859 -22.828 1 98.38 588 ALA B CA 1
ATOM 10140 C C . ALA B 1 588 ? -12.312 -32.531 -23.219 1 98.38 588 ALA B C 1
ATOM 10142 O O . ALA B 1 588 ? -11.289 -32.344 -22.578 1 98.38 588 ALA B O 1
ATOM 10143 N N . GLU B 1 589 ? -12.414 -33.312 -24.266 1 98.38 589 GLU B N 1
ATOM 10144 C CA . GLU B 1 589 ? -11.211 -34 -24.766 1 98.38 589 GLU B CA 1
ATOM 10145 C C . GLU B 1 589 ? -10.125 -32.969 -25.094 1 98.38 589 GLU B C 1
ATOM 10147 O O . GLU B 1 589 ? -8.953 -33.188 -24.766 1 98.38 589 GLU B O 1
ATOM 10152 N N . TYR B 1 590 ? -10.531 -31.938 -25.828 1 98.31 590 TYR B N 1
ATOM 10153 C CA . TYR B 1 590 ? -9.578 -30.906 -26.219 1 98.31 590 TYR B CA 1
ATOM 10154 C C . TYR B 1 590 ? -8.859 -30.328 -25.016 1 98.31 590 TYR B C 1
ATOM 10156 O O . TYR B 1 590 ? -7.633 -30.203 -25.016 1 98.31 590 TYR B O 1
ATOM 10164 N N . HIS B 1 591 ? -9.586 -29.938 -24.047 1 98.44 591 HIS B N 1
ATOM 10165 C CA . HIS B 1 591 ? -9.016 -29.281 -22.875 1 98.44 591 HIS B CA 1
ATOM 10166 C C . HIS B 1 591 ? -8.203 -30.25 -22.031 1 98.44 591 HIS B C 1
ATOM 10168 O O . HIS B 1 591 ? -7.16 -29.875 -21.484 1 98.44 591 HIS B O 1
ATOM 10174 N N . PHE B 1 592 ? -8.602 -31.5 -21.875 1 98.44 592 PHE B N 1
ATOM 10175 C CA . PHE B 1 592 ? -7.816 -32.5 -21.156 1 98.44 592 PHE B CA 1
ATOM 10176 C C . PHE B 1 592 ? -6.512 -32.781 -21.875 1 98.44 592 PHE B C 1
ATOM 10178 O O . PHE B 1 592 ? -5.473 -32.969 -21.25 1 98.44 592 PHE B O 1
ATOM 10185 N N . ARG B 1 593 ? -6.598 -32.812 -23.156 1 98.19 593 ARG B N 1
ATOM 10186 C CA . ARG B 1 593 ? -5.391 -33.031 -23.938 1 98.19 593 ARG B CA 1
ATOM 10187 C C . ARG B 1 593 ? -4.387 -31.906 -23.75 1 98.19 593 ARG B C 1
ATOM 10189 O O . ARG B 1 593 ? -3.182 -32.156 -23.656 1 98.19 593 ARG B O 1
ATOM 10196 N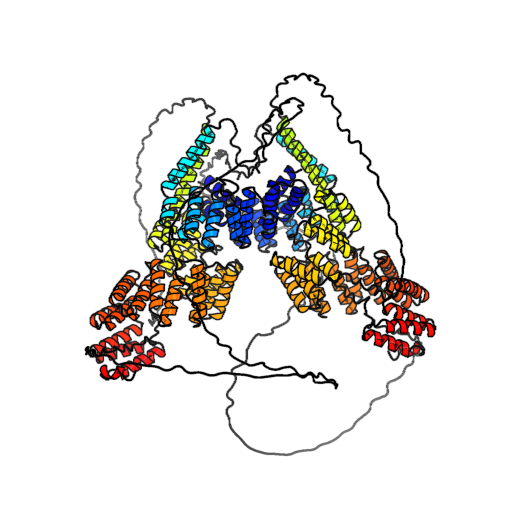 N . ARG B 1 594 ? -4.891 -30.734 -23.766 1 97.81 594 ARG B N 1
ATOM 10197 C CA . ARG B 1 594 ? -4.023 -29.578 -23.531 1 97.81 594 ARG B CA 1
ATOM 10198 C C . ARG B 1 594 ? -3.4 -29.641 -22.141 1 97.81 594 ARG B C 1
ATOM 10200 O O . ARG B 1 594 ? -2.217 -29.328 -21.969 1 97.81 594 ARG B O 1
ATOM 10207 N N . ALA B 1 595 ? -4.16 -29.953 -21.141 1 98.12 595 ALA B N 1
ATOM 10208 C CA . ALA B 1 595 ? -3.662 -30.094 -19.781 1 98.12 595 ALA B CA 1
ATOM 10209 C C . ALA B 1 595 ? -2.578 -31.156 -19.688 1 98.12 595 ALA B C 1
ATOM 10211 O O . ALA B 1 595 ? -1.558 -30.969 -19.031 1 98.12 595 ALA B O 1
ATOM 10212 N N . LEU B 1 596 ? -2.818 -32.219 -20.359 1 97.25 596 LEU B N 1
ATOM 10213 C CA . LEU B 1 596 ? -1.89 -33.344 -20.328 1 97.25 596 LEU B CA 1
ATOM 10214 C C . LEU B 1 596 ? -0.59 -33 -21.047 1 97.25 596 LEU B C 1
ATOM 10216 O O . LEU B 1 596 ? 0.478 -33.5 -20.672 1 97.25 596 LEU B O 1
ATOM 10220 N N . GLN B 1 597 ? -0.643 -32.188 -22.062 1 96.56 597 GLN B N 1
ATOM 10221 C CA . GLN B 1 597 ? 0.554 -31.719 -22.75 1 96.56 597 GLN B CA 1
ATOM 10222 C C . GLN B 1 597 ? 1.456 -30.906 -21.828 1 96.56 597 GLN B C 1
ATOM 10224 O O . GLN B 1 597 ? 2.682 -30.938 -21.969 1 96.56 597 GLN B O 1
ATOM 10229 N N . ILE B 1 598 ? 0.899 -30.203 -20.922 1 96.62 598 ILE B N 1
ATOM 10230 C CA . ILE B 1 598 ? 1.646 -29.391 -19.969 1 96.62 598 ILE B CA 1
ATOM 10231 C C . ILE B 1 598 ? 2.201 -30.281 -18.844 1 96.62 598 ILE B C 1
ATOM 10233 O O . ILE B 1 598 ? 3.398 -30.25 -18.562 1 96.62 598 ILE B O 1
ATOM 10237 N N . ASN B 1 599 ? 1.338 -31.078 -18.266 1 96.19 599 ASN B N 1
ATOM 10238 C CA . ASN B 1 599 ? 1.728 -32.062 -17.25 1 96.19 599 ASN B CA 1
ATOM 10239 C C . ASN B 1 599 ? 1.478 -33.469 -17.719 1 96.19 599 ASN B C 1
ATOM 10241 O O . ASN B 1 599 ? 0.461 -34.094 -17.375 1 96.19 599 ASN B O 1
ATOM 10245 N N . SER B 1 600 ? 2.438 -34.062 -18.297 1 94.06 600 SER B N 1
ATOM 10246 C CA . SER B 1 600 ? 2.283 -35.344 -18.938 1 94.06 600 SER B CA 1
ATOM 10247 C C . SER B 1 600 ? 2.393 -36.5 -17.938 1 94.06 600 SER B C 1
ATOM 10249 O O . SER B 1 600 ? 2.035 -37.625 -18.234 1 94.06 600 SER B O 1
ATOM 10251 N N . ARG B 1 601 ? 2.719 -36.219 -16.812 1 92.69 601 ARG B N 1
ATOM 10252 C CA . ARG B 1 601 ? 2.961 -37.281 -15.836 1 92.69 601 ARG B CA 1
ATOM 10253 C C . ARG B 1 601 ? 1.803 -37.406 -14.852 1 92.69 601 ARG B C 1
ATOM 10255 O O . ARG B 1 601 ? 1.829 -38.25 -13.945 1 92.69 601 ARG B O 1
ATOM 10262 N N . SER B 1 602 ? 0.807 -36.719 -15.062 1 93.44 602 SER B N 1
ATOM 10263 C CA . SER B 1 602 ? -0.319 -36.688 -14.133 1 93.44 602 SER B CA 1
ATOM 10264 C C . SER B 1 602 ? -1.255 -37.875 -14.391 1 93.44 602 SER B C 1
ATOM 10266 O O . SER B 1 602 ? -1.805 -38 -15.484 1 93.44 602 SER B O 1
ATOM 10268 N N . SER B 1 603 ? -1.479 -38.688 -13.383 1 94.25 603 SER B N 1
ATOM 10269 C CA . SER B 1 603 ? -2.406 -39.812 -13.469 1 94.25 603 SER B CA 1
ATOM 10270 C C . SER B 1 603 ? -3.844 -39.344 -13.633 1 94.25 603 SER B C 1
ATOM 10272 O O . SER B 1 603 ? -4.609 -39.906 -14.414 1 94.25 603 SER B O 1
ATOM 10274 N N . VAL B 1 604 ? -4.152 -38.312 -12.984 1 93.88 604 VAL B N 1
ATOM 10275 C CA . VAL B 1 604 ? -5.508 -37.781 -12.992 1 93.88 604 VAL B CA 1
ATOM 10276 C C . VAL B 1 604 ? -5.863 -37.281 -14.391 1 93.88 604 VAL B C 1
ATOM 10278 O O . VAL B 1 604 ? -6.949 -37.562 -14.898 1 93.88 604 VAL B O 1
ATOM 10281 N N . LEU B 1 605 ? -5 -36.656 -14.977 1 96.25 605 LEU B N 1
ATOM 10282 C CA . LEU B 1 605 ? -5.258 -36.094 -16.312 1 96.25 605 LEU B CA 1
ATOM 10283 C C . LEU B 1 605 ? -5.379 -37.219 -17.344 1 96.25 605 LEU B C 1
ATOM 10285 O O . LEU B 1 605 ? -6.234 -37.156 -18.219 1 96.25 605 LEU B O 1
ATOM 10289 N N . HIS B 1 606 ? -4.543 -38.25 -17.25 1 97.12 606 HIS B N 1
ATOM 10290 C CA . HIS B 1 606 ? -4.664 -39.406 -18.109 1 97.12 606 HIS B CA 1
ATOM 10291 C C . HIS B 1 606 ? -6.027 -40.062 -17.953 1 97.12 606 HIS B C 1
ATOM 10293 O O . HIS B 1 606 ? -6.656 -40.469 -18.953 1 97.12 606 HIS B O 1
ATOM 10299 N N . CYS B 1 607 ? -6.426 -40.188 -16.781 1 96.31 607 CYS B N 1
ATOM 10300 C CA . CYS B 1 607 ? -7.691 -40.844 -16.469 1 96.31 607 CYS B CA 1
ATOM 10301 C C . CYS B 1 607 ? -8.867 -40.062 -17.078 1 96.31 607 CYS B C 1
ATOM 10303 O O . CYS B 1 607 ? -9.711 -40.656 -17.75 1 96.31 607 CYS B O 1
ATOM 10305 N N . TYR B 1 608 ? -8.906 -38.812 -16.906 1 96.94 608 TYR B N 1
ATOM 10306 C CA . TYR B 1 608 ? -10.031 -38 -17.359 1 96.94 608 TYR B CA 1
ATOM 10307 C C . TYR B 1 608 ? -10.055 -37.938 -18.891 1 96.94 608 TYR B C 1
ATOM 10309 O O . TYR B 1 608 ? -11.125 -37.906 -19.5 1 96.94 608 TYR B O 1
ATOM 10317 N N . LEU B 1 609 ? -8.883 -37.844 -19.469 1 98 609 LEU B N 1
ATOM 10318 C CA . LEU B 1 609 ? -8.844 -37.906 -20.922 1 98 609 LEU B CA 1
ATOM 10319 C C . LEU B 1 609 ? -9.359 -39.25 -21.422 1 98 609 LEU B C 1
ATOM 10321 O O . LEU B 1 609 ? -10.086 -39.312 -22.422 1 98 609 LEU B O 1
ATOM 10325 N N . GLY B 1 610 ? -8.953 -40.344 -20.734 1 97.88 610 GLY B N 1
ATOM 10326 C CA . GLY B 1 610 ? -9.484 -41.656 -21.062 1 97.88 610 GLY B CA 1
ATOM 10327 C C . GLY B 1 610 ? -10.992 -41.719 -20.969 1 97.88 610 GLY B C 1
ATOM 10328 O O . GLY B 1 610 ? -11.648 -42.312 -21.828 1 97.88 610 GLY B O 1
ATOM 10329 N N . MET B 1 611 ? -11.555 -41.125 -19.953 1 96.94 611 MET B N 1
ATOM 10330 C CA . MET B 1 611 ? -13 -41.094 -19.75 1 96.94 611 MET B CA 1
ATOM 10331 C C . MET B 1 611 ? -13.688 -40.344 -20.891 1 96.94 611 MET B C 1
ATOM 10333 O O . MET B 1 611 ? -14.719 -40.781 -21.391 1 96.94 611 MET B O 1
ATOM 10337 N N . ALA B 1 612 ? -13.156 -39.219 -21.219 1 97.62 612 ALA B N 1
ATOM 10338 C CA . ALA B 1 612 ? -13.727 -38.406 -22.297 1 97.62 612 ALA B CA 1
ATOM 10339 C C . ALA B 1 612 ? -13.688 -39.156 -23.625 1 97.62 612 ALA B C 1
ATOM 10341 O O . ALA B 1 612 ? -14.648 -39.125 -24.406 1 97.62 612 ALA B O 1
ATOM 10342 N N . LEU B 1 613 ? -12.609 -39.906 -23.906 1 97.94 613 LEU B N 1
ATOM 10343 C CA . LEU B 1 613 ? -12.461 -40.656 -25.141 1 97.94 613 LEU B CA 1
ATOM 10344 C C . LEU B 1 613 ? -13.422 -41.844 -25.172 1 97.94 613 LEU B C 1
ATOM 10346 O O . LEU B 1 613 ? -13.945 -42.188 -26.234 1 97.94 613 LEU B O 1
ATOM 10350 N N . HIS B 1 614 ? -13.641 -42.406 -24.031 1 97.25 614 HIS B N 1
ATOM 10351 C CA . HIS B 1 614 ? -14.633 -43.469 -23.938 1 97.25 614 HIS B CA 1
ATOM 10352 C C . HIS B 1 614 ? -16.031 -42.969 -24.297 1 97.25 614 HIS B C 1
ATOM 10354 O O . HIS B 1 614 ? -16.781 -43.625 -25 1 97.25 614 HIS B O 1
ATOM 10360 N N . ALA B 1 615 ? -16.344 -41.781 -23.766 1 96.56 615 ALA B N 1
ATOM 10361 C CA . ALA B 1 615 ? -17.641 -41.156 -24.047 1 96.56 615 ALA B CA 1
ATOM 10362 C C . ALA B 1 615 ? -17.797 -40.875 -25.547 1 96.56 615 ALA B C 1
ATOM 10364 O O . ALA B 1 615 ? -18.906 -40.875 -26.078 1 96.56 615 ALA B O 1
ATOM 10365 N N . LEU B 1 616 ? -16.703 -40.688 -26.219 1 97.06 616 LEU B N 1
ATOM 10366 C CA . LEU B 1 616 ? -16.688 -40.438 -27.656 1 97.06 616 LEU B CA 1
ATOM 10367 C C . LEU B 1 616 ? -16.562 -41.75 -28.438 1 97.06 616 LEU B C 1
ATOM 10369 O O . LEU B 1 616 ? -16.391 -41.719 -29.656 1 97.06 616 LEU B O 1
ATOM 10373 N N . LYS B 1 617 ? -16.562 -42.906 -27.703 1 95.19 617 LYS B N 1
ATOM 10374 C CA . LYS B 1 617 ? -16.547 -44.25 -28.266 1 95.19 617 LYS B CA 1
ATOM 10375 C C . LYS B 1 617 ? -15.195 -44.562 -28.906 1 95.19 617 LYS B C 1
ATOM 10377 O O . LYS B 1 617 ? -15.117 -45.375 -29.828 1 95.19 617 LYS B O 1
ATOM 10382 N N . LYS B 1 618 ? -14.18 -43.844 -28.5 1 96.94 618 LYS B N 1
ATOM 10383 C CA . LYS B 1 618 ? -12.812 -44.188 -28.859 1 96.94 618 LYS B CA 1
ATOM 10384 C C . LYS B 1 618 ? -12.148 -45.062 -27.812 1 96.94 618 LYS B C 1
ATOM 10386 O O . LYS B 1 618 ? -11.188 -44.625 -27.156 1 96.94 618 LYS B O 1
ATOM 10391 N N . ASN B 1 619 ? -12.477 -46.281 -27.719 1 96.38 619 ASN B N 1
ATOM 10392 C CA . ASN B 1 619 ? -12.18 -47.156 -26.594 1 96.38 619 ASN B CA 1
ATOM 10393 C C . ASN B 1 619 ? -10.719 -47.625 -26.609 1 96.38 619 ASN B C 1
ATOM 10395 O O . ASN B 1 619 ? -10.109 -47.781 -25.547 1 96.38 619 ASN B O 1
ATOM 10399 N N . GLU B 1 620 ? -10.148 -47.781 -27.75 1 96.19 620 GLU B N 1
ATOM 10400 C CA . GLU B 1 620 ? -8.758 -48.25 -27.812 1 96.19 620 GLU B CA 1
ATOM 10401 C C . GLU B 1 620 ? -7.812 -47.219 -27.188 1 96.19 620 GLU B C 1
ATOM 10403 O O . GLU B 1 620 ? -6.953 -47.562 -26.375 1 96.19 620 GLU B O 1
ATOM 10408 N N . GLU B 1 621 ? -7.992 -46.031 -27.656 1 97.06 621 GLU B N 1
ATOM 10409 C CA . GLU B 1 621 ? -7.172 -44.969 -27.109 1 97.06 621 GLU B CA 1
ATOM 10410 C C . GLU B 1 621 ? -7.457 -44.75 -25.625 1 97.06 621 GLU B C 1
ATOM 10412 O O . GLU B 1 621 ? -6.547 -44.469 -24.844 1 97.06 621 GLU B O 1
ATOM 10417 N N . ALA B 1 622 ? -8.672 -44.812 -25.234 1 97.94 622 ALA B N 1
ATOM 10418 C CA . ALA B 1 622 ? -9.062 -44.688 -23.828 1 97.94 622 ALA B CA 1
ATOM 10419 C C . ALA B 1 622 ? -8.352 -45.719 -22.953 1 97.94 622 ALA B C 1
ATOM 10421 O O . ALA B 1 622 ? -7.82 -45.375 -21.906 1 97.94 622 ALA B O 1
ATOM 10422 N N . LEU B 1 623 ? -8.367 -46.969 -23.422 1 97.25 623 LEU B N 1
ATOM 10423 C CA . LEU B 1 623 ? -7.742 -48.062 -22.656 1 97.25 623 LEU B CA 1
ATOM 10424 C C . LEU B 1 623 ? -6.246 -47.812 -22.5 1 97.25 623 LEU B C 1
ATOM 10426 O O . LEU B 1 623 ? -5.684 -48.062 -21.438 1 97.25 623 LEU B O 1
ATOM 10430 N N . SER B 1 624 ? -5.633 -47.375 -23.562 1 97.38 624 SER B N 1
ATOM 10431 C CA . SER B 1 624 ? -4.203 -47.062 -23.516 1 97.38 624 SER B CA 1
ATOM 10432 C C . SER B 1 624 ? -3.898 -45.969 -22.484 1 97.38 624 SER B C 1
ATOM 10434 O O . SER B 1 624 ? -2.951 -46.094 -21.703 1 97.38 624 SER B O 1
ATOM 10436 N N . LEU B 1 625 ? -4.676 -44.969 -22.531 1 97.5 625 LEU B N 1
ATOM 10437 C CA . LEU B 1 625 ? -4.492 -43.844 -21.609 1 97.5 625 LEU B CA 1
ATOM 10438 C C . LEU B 1 625 ? -4.754 -44.281 -20.172 1 97.5 625 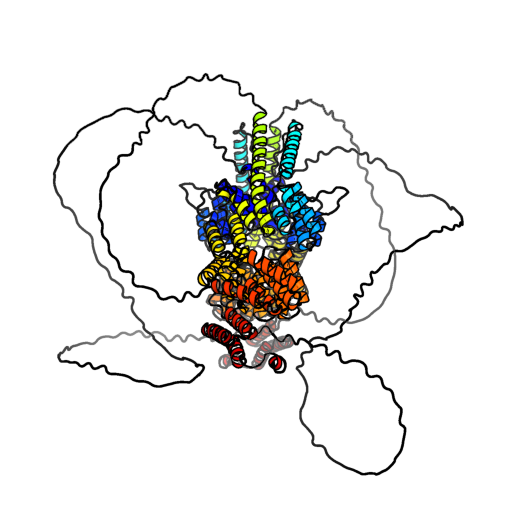LEU B C 1
ATOM 10440 O O . LEU B 1 625 ? -4.051 -43.844 -19.25 1 97.5 625 LEU B O 1
ATOM 10444 N N . LEU B 1 626 ? -5.754 -45.031 -19.922 1 97.19 626 LEU B N 1
ATOM 10445 C CA . LEU B 1 626 ? -6.082 -45.5 -18.578 1 97.19 626 LEU B CA 1
ATOM 10446 C C . LEU B 1 626 ? -4.984 -46.406 -18.031 1 97.19 626 LEU B C 1
ATOM 10448 O O . LEU B 1 626 ? -4.699 -46.375 -16.844 1 97.19 626 LEU B O 1
ATOM 10452 N N . GLU B 1 627 ? -4.398 -47.125 -18.906 1 96.38 627 GLU B N 1
ATOM 10453 C CA . GLU B 1 627 ? -3.256 -47.938 -18.484 1 96.38 627 GLU B CA 1
ATOM 10454 C C . GLU B 1 627 ? -2.09 -47.062 -18.047 1 96.38 627 GLU B C 1
ATOM 10456 O O . GLU B 1 627 ? -1.423 -47.344 -17.047 1 96.38 627 GLU B O 1
ATOM 10461 N N . GLN B 1 628 ? -1.869 -46.062 -18.828 1 96.19 628 GLN B N 1
ATOM 10462 C CA . GLN B 1 628 ? -0.825 -45.125 -18.469 1 96.19 628 GLN B CA 1
ATOM 10463 C C . GLN B 1 628 ? -1.134 -44.438 -17.125 1 96.19 628 GLN B C 1
ATOM 10465 O O . GLN B 1 628 ? -0.228 -44.188 -16.328 1 96.19 628 GLN B O 1
ATOM 10470 N N . ALA B 1 629 ? -2.375 -44.125 -16.891 1 96.19 629 ALA B N 1
ATOM 10471 C CA . ALA B 1 629 ? -2.803 -43.5 -15.641 1 96.19 629 ALA B CA 1
ATOM 10472 C C . ALA B 1 629 ? -2.523 -44.438 -14.453 1 96.19 629 ALA B C 1
ATOM 10474 O O . ALA B 1 629 ? -2.117 -43.969 -13.383 1 96.19 629 ALA B O 1
ATOM 10475 N N . ILE B 1 630 ? -2.771 -45.688 -14.594 1 94.19 630 ILE B N 1
ATOM 10476 C CA . ILE B 1 630 ? -2.555 -46.688 -13.547 1 94.19 630 ILE B CA 1
ATOM 10477 C C . ILE B 1 630 ? -1.065 -46.781 -13.227 1 94.19 630 ILE B C 1
ATOM 10479 O O . ILE B 1 630 ? -0.681 -46.844 -12.055 1 94.19 630 ILE B O 1
ATOM 10483 N N . ILE B 1 631 ? -0.252 -46.688 -14.242 1 93.38 631 ILE B N 1
ATOM 10484 C CA . ILE B 1 631 ? 1.195 -46.781 -14.078 1 93.38 631 ILE B CA 1
ATOM 10485 C C . ILE B 1 631 ? 1.72 -45.531 -13.375 1 93.38 631 ILE B C 1
ATOM 10487 O O . ILE B 1 631 ? 2.623 -45.625 -12.539 1 93.38 631 ILE B O 1
ATOM 10491 N N . ALA B 1 632 ? 1.155 -44.438 -13.695 1 90.38 632 ALA B N 1
ATOM 10492 C CA . ALA B 1 632 ? 1.601 -43.156 -13.141 1 90.38 632 ALA B CA 1
ATOM 10493 C C . ALA B 1 632 ? 1.326 -43.062 -11.641 1 90.38 632 ALA B C 1
ATOM 10495 O O . ALA B 1 632 ? 2.092 -42.469 -10.898 1 90.38 632 ALA B O 1
ATOM 10496 N N . ASP B 1 633 ? 0.223 -43.656 -11.258 1 89.25 633 ASP B N 1
ATOM 10497 C CA . ASP B 1 633 ? -0.134 -43.688 -9.836 1 89.25 633 ASP B CA 1
ATOM 10498 C C . ASP B 1 633 ? -0.88 -44.969 -9.492 1 89.25 633 ASP B C 1
ATOM 10500 O O . ASP B 1 633 ? -2.105 -45.031 -9.609 1 89.25 633 ASP B O 1
ATOM 10504 N N . VAL B 1 634 ? -0.197 -45.781 -8.906 1 85.88 634 VAL B N 1
ATOM 10505 C CA . VAL B 1 634 ? -0.735 -47.094 -8.648 1 85.88 634 VAL B CA 1
ATOM 10506 C C . VAL B 1 634 ? -1.753 -47.031 -7.512 1 85.88 634 VAL B C 1
ATOM 10508 O O . VAL B 1 634 ? -2.672 -47.844 -7.445 1 85.88 634 VAL B O 1
ATOM 10511 N N . LYS B 1 635 ? -1.648 -46.062 -6.719 1 83.19 635 LYS B N 1
ATOM 10512 C CA . LYS B 1 635 ? -2.521 -45.969 -5.555 1 83.19 635 LYS B CA 1
ATOM 10513 C C . LYS B 1 635 ? -3.857 -45.344 -5.926 1 83.19 635 LYS B C 1
ATOM 10515 O O . LYS B 1 635 ? -4.824 -45.406 -5.168 1 83.19 635 LYS B O 1
ATOM 10520 N N . ASN B 1 636 ? -3.955 -44.844 -7.133 1 85.5 636 ASN B N 1
ATOM 10521 C CA . ASN B 1 636 ? -5.191 -44.219 -7.598 1 85.5 636 ASN B CA 1
ATOM 10522 C C . ASN B 1 636 ? -6.195 -45.281 -8.086 1 85.5 636 ASN B C 1
ATOM 10524 O O . ASN B 1 636 ? -5.941 -45.969 -9.07 1 85.5 636 ASN B O 1
ATOM 10528 N N . PRO B 1 637 ? -7.324 -45.312 -7.52 1 88.94 637 PRO B N 1
ATOM 10529 C CA . PRO B 1 637 ? -8.281 -46.344 -7.883 1 88.94 637 PRO B CA 1
ATOM 10530 C C . PRO B 1 637 ? -9.141 -46 -9.094 1 88.94 637 PRO B C 1
ATOM 10532 O O . PRO B 1 637 ? -9.703 -46.875 -9.75 1 88.94 637 PRO B O 1
ATOM 10535 N N . LEU B 1 638 ? -9.188 -44.781 -9.391 1 90.69 638 LEU B N 1
ATOM 10536 C CA . LEU B 1 638 ? -10.125 -44.312 -10.398 1 90.69 638 LEU B CA 1
ATOM 10537 C C . LEU B 1 638 ? -9.773 -44.844 -11.781 1 90.69 638 LEU B C 1
ATOM 10539 O O . LEU B 1 638 ? -10.641 -45.344 -12.508 1 90.69 638 LEU B O 1
ATOM 10543 N N . PRO B 1 639 ? -8.492 -44.781 -12.125 1 94 639 PRO B N 1
ATOM 10544 C CA . PRO B 1 639 ? -8.156 -45.281 -13.461 1 94 639 PRO B CA 1
ATOM 10545 C C . PRO B 1 639 ? -8.484 -46.781 -13.641 1 94 639 PRO B C 1
ATOM 10547 O O . PRO B 1 639 ? -8.93 -47.188 -14.711 1 94 639 PRO B O 1
ATOM 10550 N N . LYS B 1 640 ? -8.305 -47.562 -12.617 1 93.5 640 LYS B N 1
ATOM 10551 C CA . LYS B 1 640 ? -8.633 -48.969 -12.695 1 93.5 640 LYS B CA 1
ATOM 10552 C C . LYS B 1 640 ? -10.141 -49.188 -12.859 1 93.5 640 LYS B C 1
ATOM 10554 O O . LYS B 1 640 ? -10.57 -50.062 -13.617 1 93.5 640 LYS B O 1
ATOM 10559 N N . TYR B 1 641 ? -10.875 -48.469 -12.133 1 94.38 641 TYR B N 1
ATOM 10560 C CA . TYR B 1 641 ? -12.336 -48.531 -12.227 1 94.38 641 TYR B CA 1
ATOM 10561 C C . TYR B 1 641 ? -12.805 -48.125 -13.617 1 94.38 641 TYR B C 1
ATOM 10563 O O . TYR B 1 641 ? -13.664 -48.812 -14.195 1 94.38 641 TYR B O 1
ATOM 10571 N N . GLN B 1 642 ? -12.297 -47.156 -14.148 1 95.31 642 GLN B N 1
ATOM 10572 C CA . GLN B 1 642 ? -12.695 -46.656 -15.469 1 95.31 642 GLN B CA 1
ATOM 10573 C C . GLN B 1 642 ? -12.258 -47.625 -16.562 1 95.31 642 GLN B C 1
ATOM 10575 O O . GLN B 1 642 ? -12.953 -47.781 -17.562 1 95.31 642 GLN B O 1
ATOM 10580 N N . LYS B 1 643 ? -11.031 -48.188 -16.375 1 96.31 643 LYS B N 1
ATOM 10581 C CA . LYS B 1 643 ? -10.586 -49.188 -17.328 1 96.31 643 LYS B CA 1
ATOM 10582 C C . LYS B 1 643 ? -11.578 -50.344 -17.375 1 96.31 643 LYS B C 1
ATOM 10584 O O . LYS B 1 643 ? -11.914 -50.844 -18.469 1 96.31 643 LYS B O 1
ATOM 10589 N N . ALA B 1 644 ? -12.078 -50.75 -16.219 1 95.5 644 ALA B N 1
ATOM 10590 C CA . ALA B 1 644 ? -13.07 -51.812 -16.156 1 95.5 644 ALA B CA 1
ATOM 10591 C C . ALA B 1 644 ? -14.352 -51.406 -16.891 1 95.5 644 ALA B C 1
ATOM 10593 O O . ALA B 1 644 ? -14.969 -52.25 -17.562 1 95.5 644 ALA B O 1
ATOM 10594 N N . ASN B 1 645 ? -14.734 -50.25 -16.766 1 94.62 645 ASN B N 1
ATOM 10595 C CA . ASN B 1 645 ? -15.922 -49.719 -17.438 1 94.62 645 ASN B CA 1
ATOM 10596 C C . ASN B 1 645 ? -15.773 -49.781 -18.953 1 94.62 645 ASN B C 1
ATOM 10598 O O . ASN B 1 645 ? -16.719 -50.156 -19.656 1 94.62 645 ASN B O 1
ATOM 10602 N N . VAL B 1 646 ? -14.648 -49.375 -19.391 1 96.25 646 VAL B N 1
ATOM 10603 C CA . VAL B 1 646 ? -14.391 -49.406 -20.828 1 96.25 646 VAL B CA 1
ATOM 10604 C C . VAL B 1 646 ? -14.391 -50.844 -21.328 1 96.25 646 VAL B C 1
ATOM 10606 O O . VAL B 1 646 ? -14.961 -51.156 -22.391 1 96.25 646 VAL B O 1
ATOM 10609 N N . LEU B 1 647 ? -13.805 -51.75 -20.578 1 96.5 647 LEU B N 1
ATOM 10610 C CA . LEU B 1 647 ? -13.766 -53.156 -20.938 1 96.5 647 LEU B CA 1
ATOM 10611 C C . LEU B 1 647 ? -15.172 -53.75 -20.969 1 96.5 647 LEU B C 1
ATOM 10613 O O . LEU B 1 647 ? -15.5 -54.531 -21.859 1 96.5 647 LEU B O 1
ATOM 10617 N N . MET B 1 648 ? -15.945 -53.344 -20.094 1 94 648 MET B N 1
ATOM 10618 C CA . MET B 1 648 ? -17.328 -53.812 -20.047 1 94 648 MET B CA 1
ATOM 10619 C C . MET B 1 648 ? -18.094 -53.344 -21.281 1 94 648 MET B C 1
ATOM 10621 O O . MET B 1 648 ? -18.875 -54.094 -21.859 1 94 648 MET B O 1
ATOM 10625 N N . SER B 1 649 ? -17.828 -52.125 -21.625 1 93.12 649 SER B N 1
ATOM 10626 C CA . SER B 1 649 ? -18.484 -51.562 -22.797 1 93.12 649 SER B CA 1
ATOM 10627 C C . SER B 1 649 ? -18.078 -52.312 -24.078 1 93.12 649 SER B C 1
ATOM 10629 O O . SER B 1 649 ? -18.844 -52.375 -25.031 1 93.12 649 SER B O 1
ATOM 10631 N N . GLU B 1 650 ? -16.891 -52.938 -24.016 1 93.94 650 GLU B N 1
ATOM 10632 C CA . GLU B 1 650 ? -16.406 -53.719 -25.141 1 93.94 650 GLU B CA 1
ATOM 10633 C C . GLU B 1 650 ? -16.797 -55.188 -25.016 1 93.94 650 GLU B C 1
ATOM 10635 O O . GLU B 1 650 ? -16.344 -56 -25.797 1 93.94 650 GLU B O 1
ATOM 10640 N N . GLU B 1 651 ? -17.516 -55.5 -23.969 1 93 651 GLU B N 1
ATOM 10641 C CA . GLU B 1 651 ? -18.031 -56.812 -23.688 1 93 651 GLU B CA 1
ATOM 10642 C C . GLU B 1 651 ? -16.891 -57.781 -23.344 1 93 651 GLU B C 1
ATOM 10644 O O . GLU B 1 651 ? -16.969 -58.969 -23.625 1 93 651 GLU B O 1
ATOM 10649 N N . ARG B 1 652 ? -15.883 -57.188 -22.953 1 95.75 652 ARG B N 1
ATOM 10650 C CA . ARG B 1 652 ? -14.805 -58 -22.391 1 95.75 652 ARG B CA 1
ATOM 10651 C C . ARG B 1 652 ? -14.969 -58.156 -20.891 1 95.75 652 ARG B C 1
ATOM 10653 O O . ARG B 1 652 ? -14.156 -57.656 -20.109 1 95.75 652 ARG B O 1
ATOM 10660 N N . TYR B 1 653 ? -15.852 -58.906 -20.453 1 95.25 653 TYR B N 1
ATOM 10661 C CA . TYR B 1 653 ? -16.344 -58.969 -19.094 1 95.25 653 TYR B CA 1
ATOM 10662 C C . TYR B 1 653 ? -15.312 -59.625 -18.172 1 95.25 653 TYR B C 1
ATOM 10664 O O . TYR B 1 653 ? -15.109 -59.188 -17.047 1 95.25 653 TYR B O 1
ATOM 10672 N N . ASP B 1 654 ? -14.656 -60.594 -18.703 1 95 654 ASP B N 1
ATOM 10673 C CA . ASP B 1 654 ? -13.672 -61.281 -17.891 1 95 654 ASP B CA 1
ATOM 10674 C C . ASP B 1 654 ? -12.508 -60.375 -17.516 1 95 654 ASP B C 1
ATOM 10676 O O . ASP B 1 654 ? -12.055 -60.375 -16.375 1 95 654 ASP B O 1
ATOM 10680 N N . ASP B 1 655 ? -12.07 -59.719 -18.562 1 95.69 655 ASP B N 1
ATOM 10681 C CA . ASP B 1 655 ? -10.992 -58.781 -18.312 1 95.69 655 ASP B CA 1
ATOM 10682 C C . ASP B 1 655 ? -11.43 -57.688 -17.328 1 95.69 655 ASP B C 1
ATOM 10684 O O . ASP B 1 655 ? -10.648 -57.281 -16.469 1 95.69 655 ASP B O 1
ATOM 10688 N N . ALA B 1 656 ? -12.586 -57.156 -17.453 1 96.44 656 ALA B N 1
ATOM 10689 C CA . ALA B 1 656 ? -13.141 -56.156 -16.562 1 96.44 656 ALA B CA 1
ATOM 10690 C C . ALA B 1 656 ? -13.195 -56.656 -15.125 1 96.44 656 ALA B C 1
ATOM 10692 O O . ALA B 1 656 ? -12.836 -55.938 -14.188 1 96.44 656 ALA B O 1
ATOM 10693 N N . LEU B 1 657 ? -13.672 -57.875 -14.953 1 95.06 657 LEU B N 1
ATOM 10694 C CA . LEU B 1 657 ? -13.781 -58.469 -13.633 1 95.06 657 LEU B CA 1
ATOM 10695 C C . LEU B 1 657 ? -12.406 -58.625 -12.992 1 95.06 657 LEU B C 1
ATOM 10697 O O . LEU B 1 657 ? -12.258 -58.469 -11.781 1 95.06 657 LEU B O 1
ATOM 10701 N N . ALA B 1 658 ? -11.469 -58.938 -13.789 1 95.06 658 ALA B N 1
ATOM 10702 C CA . ALA B 1 658 ? -10.109 -59.094 -13.281 1 95.06 658 ALA B CA 1
ATOM 10703 C C . ALA B 1 658 ? -9.594 -57.75 -12.719 1 95.06 658 ALA B C 1
ATOM 10705 O O . ALA B 1 658 ? -8.945 -57.75 -11.672 1 95.06 658 ALA B O 1
ATOM 10706 N N . GLU B 1 659 ? -9.836 -56.719 -13.469 1 93.94 659 GLU B N 1
ATOM 10707 C CA . GLU B 1 659 ? -9.438 -55.375 -13.008 1 93.94 659 GLU B CA 1
ATOM 10708 C C . GLU B 1 659 ? -10.156 -55 -11.719 1 93.94 659 GLU B C 1
ATOM 10710 O O . GLU B 1 659 ? -9.555 -54.406 -10.82 1 93.94 659 GLU B O 1
ATOM 10715 N N . LEU B 1 660 ? -11.383 -55.281 -11.586 1 94.88 660 LEU B N 1
ATOM 10716 C CA . LEU B 1 660 ? -12.195 -54.938 -10.43 1 94.88 660 LEU B CA 1
ATOM 10717 C C . LEU B 1 660 ? -11.797 -55.75 -9.211 1 94.88 660 LEU B C 1
ATOM 10719 O O . LEU B 1 660 ? -11.859 -55.25 -8.078 1 94.88 660 LEU B O 1
ATOM 10723 N N . GLU B 1 661 ? -11.406 -56.938 -9.453 1 93.5 661 GLU B N 1
ATOM 10724 C CA . GLU B 1 661 ? -10.93 -57.75 -8.352 1 93.5 661 GLU B CA 1
ATOM 10725 C C . GLU B 1 661 ? -9.68 -57.156 -7.711 1 93.5 661 GLU B C 1
ATOM 10727 O O . GLU B 1 661 ? -9.523 -57.188 -6.488 1 93.5 661 GLU B O 1
ATOM 10732 N N . GLN B 1 662 ? -8.852 -56.688 -8.516 1 91.81 662 GLN B N 1
ATOM 10733 C CA . GLN B 1 662 ? -7.672 -56 -8 1 91.81 662 GLN B CA 1
ATOM 10734 C C . GLN B 1 662 ? -8.055 -54.719 -7.258 1 91.81 662 GLN B C 1
ATOM 10736 O O . GLN B 1 662 ? -7.465 -54.375 -6.227 1 91.81 662 GLN B O 1
ATOM 10741 N N . LEU B 1 663 ? -9.008 -54.031 -7.863 1 91.81 663 LEU B N 1
ATOM 10742 C CA . LEU B 1 663 ? -9.461 -52.781 -7.289 1 91.81 663 LEU B CA 1
ATOM 10743 C C . LEU B 1 663 ? -10.117 -53 -5.934 1 91.81 663 LEU B C 1
ATOM 10745 O O . LEU B 1 663 ? -10.008 -52.156 -5.043 1 91.81 663 LEU B O 1
ATOM 10749 N N . LYS B 1 664 ? -10.797 -54.094 -5.805 1 89.75 664 LYS B N 1
ATOM 10750 C CA . LYS B 1 664 ? -11.438 -54.469 -4.551 1 89.75 664 LYS B CA 1
ATOM 10751 C C . LYS B 1 664 ? -10.422 -54.531 -3.414 1 89.75 664 LYS B C 1
ATOM 10753 O O . LYS B 1 664 ? -10.734 -54.219 -2.27 1 89.75 664 LYS B O 1
ATOM 10758 N N . GLU B 1 665 ? -9.266 -54.844 -3.684 1 87.56 665 GLU B N 1
ATOM 10759 C CA . GLU B 1 665 ? -8.211 -54.969 -2.686 1 87.56 665 GLU B CA 1
ATOM 10760 C C . GLU B 1 665 ? -7.684 -53.594 -2.266 1 87.56 665 GLU B C 1
ATOM 10762 O O . GLU B 1 665 ? -7.352 -53.375 -1.098 1 87.56 665 GLU B O 1
ATOM 10767 N N . VAL B 1 666 ? -7.684 -52.812 -3.27 1 85 666 VAL B N 1
ATOM 10768 C CA . VAL B 1 666 ? -7.133 -51.469 -3.029 1 85 666 VAL B CA 1
ATOM 10769 C C . VAL B 1 666 ? -8.18 -50.594 -2.348 1 85 666 VAL B C 1
ATOM 10771 O O . VAL B 1 666 ? -7.844 -49.781 -1.476 1 85 666 VAL B O 1
ATOM 10774 N N . ALA B 1 667 ? -9.445 -50.719 -2.768 1 86.5 667 ALA B N 1
ATOM 10775 C CA . ALA B 1 667 ? -10.539 -49.906 -2.23 1 86.5 667 ALA B CA 1
ATOM 10776 C C . ALA B 1 667 ? -11.719 -50.781 -1.829 1 86.5 667 ALA B C 1
ATOM 10778 O O . ALA B 1 667 ? -12.781 -50.75 -2.449 1 86.5 667 ALA B O 1
ATOM 10779 N N . PRO B 1 668 ? -11.609 -51.406 -0.719 1 85.38 668 PRO B N 1
ATOM 10780 C CA . PRO B 1 668 ? -12.617 -52.406 -0.34 1 85.38 668 PRO B CA 1
ATOM 10781 C C . PRO B 1 668 ? -13.922 -51.75 0.121 1 85.38 668 PRO B C 1
ATOM 10783 O O . PRO B 1 668 ? -14.969 -52.406 0.155 1 85.38 668 PRO B O 1
ATOM 10786 N N . ARG B 1 669 ? -13.961 -50.5 0.363 1 86.5 669 ARG B N 1
ATOM 10787 C CA . ARG B 1 669 ? -15.141 -49.844 0.928 1 86.5 669 ARG B CA 1
ATOM 10788 C C . ARG B 1 669 ? -15.906 -49.062 -0.137 1 86.5 669 ARG B C 1
ATOM 10790 O O . ARG B 1 669 ? -16.859 -48.375 0.175 1 86.5 669 ARG B O 1
ATOM 10797 N N . GLU B 1 670 ? -15.547 -49.344 -1.338 1 86.5 670 GLU B N 1
ATOM 10798 C CA . GLU B 1 670 ? -16.219 -48.625 -2.416 1 86.5 670 GLU B CA 1
ATOM 10799 C C . GLU B 1 670 ? -17.359 -49.438 -3 1 86.5 670 GLU B C 1
ATOM 10801 O O . GLU B 1 670 ? -17.141 -50.406 -3.701 1 86.5 670 GLU B O 1
ATOM 10806 N N . SER B 1 671 ? -18.516 -48.938 -2.791 1 88.69 671 SER B N 1
ATOM 10807 C CA . SER B 1 671 ? -19.719 -49.656 -3.205 1 88.69 671 SER B CA 1
ATOM 10808 C C . SER B 1 671 ? -19.812 -49.75 -4.727 1 88.69 671 SER B C 1
ATOM 10810 O O . SER B 1 671 ? -20.359 -50.719 -5.262 1 88.69 671 SER B O 1
ATOM 10812 N N . SER B 1 672 ? -19.25 -48.75 -5.367 1 88.94 672 SER B N 1
ATOM 10813 C CA . SER B 1 672 ? -19.344 -48.688 -6.824 1 88.94 672 SER B CA 1
ATOM 10814 C C . SER B 1 672 ? -18.625 -49.875 -7.469 1 88.94 672 SER B C 1
ATOM 10816 O O . SER B 1 672 ? -19.047 -50.375 -8.523 1 88.94 672 SER B O 1
ATOM 10818 N N . VAL B 1 673 ? -17.609 -50.344 -6.848 1 91.81 673 VAL B N 1
ATOM 10819 C CA . VAL B 1 673 ? -16.828 -51.469 -7.371 1 91.81 673 VAL B CA 1
ATOM 10820 C C . VAL B 1 673 ? -17.688 -52.719 -7.363 1 91.81 673 VAL B C 1
ATOM 10822 O O . VAL B 1 673 ? -17.781 -53.438 -8.375 1 91.81 673 VAL B O 1
ATOM 10825 N N . PHE B 1 674 ? -18.391 -52.906 -6.309 1 92.31 674 PHE B N 1
ATOM 10826 C CA . PHE B 1 674 ? -19.234 -54.094 -6.156 1 92.31 674 PHE B CA 1
ATOM 10827 C C . PHE B 1 674 ? -20.469 -54 -7.055 1 92.31 674 PHE B C 1
ATOM 10829 O O . PHE B 1 674 ? -20.906 -55 -7.605 1 92.31 674 PHE B O 1
ATOM 10836 N N . PHE B 1 675 ? -20.953 -52.938 -7.18 1 92.56 675 PHE B N 1
ATOM 10837 C CA . PHE B 1 675 ? -22.094 -52.719 -8.062 1 92.56 675 PHE B CA 1
ATOM 10838 C C . PHE B 1 675 ? -21.75 -53.094 -9.5 1 92.56 675 PHE B C 1
ATOM 10840 O O . PHE B 1 675 ? -22.516 -53.781 -10.172 1 92.56 675 PHE B O 1
ATOM 10847 N N . LEU B 1 676 ? -20.625 -52.594 -9.898 1 92.25 676 LEU B N 1
ATOM 10848 C CA . LEU B 1 676 ? -20.188 -52.875 -11.266 1 92.25 676 LEU B CA 1
ATOM 10849 C C . LEU B 1 676 ? -19.938 -54.344 -11.453 1 92.25 676 LEU B C 1
ATOM 10851 O O . LEU B 1 676 ? -20.234 -54.906 -12.516 1 92.25 676 LEU B O 1
ATOM 10855 N N . MET B 1 677 ? -19.344 -54.969 -10.492 1 94.38 677 MET B N 1
ATOM 10856 C CA . MET B 1 677 ? -19.141 -56.406 -10.555 1 94.38 677 MET B CA 1
ATOM 10857 C C . MET B 1 677 ? -20.469 -57.156 -10.664 1 94.38 677 MET B C 1
ATOM 10859 O O . MET B 1 677 ? -20.594 -58.094 -11.43 1 94.38 677 MET B O 1
ATOM 10863 N N . GLY B 1 678 ? -21.453 -56.656 -9.906 1 93.69 678 GLY B N 1
ATOM 10864 C CA . GLY B 1 678 ? -22.781 -57.25 -10 1 93.69 678 GLY B CA 1
ATOM 10865 C C . GLY B 1 678 ? -23.391 -57.094 -11.383 1 93.69 678 GLY B C 1
ATOM 10866 O O . GLY B 1 678 ? -23.984 -58.062 -11.898 1 93.69 678 GLY B O 1
ATOM 10867 N N . LYS B 1 679 ? -23.172 -56 -11.93 1 92.69 679 LYS B N 1
ATOM 10868 C CA . LYS B 1 679 ? -23.688 -55.781 -13.273 1 92.69 679 LYS B CA 1
ATOM 10869 C C . LYS B 1 679 ? -23.031 -56.719 -14.289 1 92.69 679 LYS B C 1
ATOM 10871 O O . LYS B 1 679 ? -23.688 -57.188 -15.219 1 92.69 679 LYS B O 1
ATOM 10876 N N . ILE B 1 680 ? -21.781 -56.938 -14.141 1 94.25 680 ILE B N 1
ATOM 10877 C CA . ILE B 1 680 ? -21.047 -57.781 -15.062 1 94.25 680 ILE B CA 1
ATOM 10878 C C . ILE B 1 680 ? -21.484 -59.25 -14.891 1 94.25 680 ILE B C 1
ATOM 10880 O O . ILE B 1 680 ? -21.703 -59.938 -15.875 1 94.25 680 ILE B O 1
ATOM 10884 N N . TYR B 1 681 ? -21.703 -59.656 -13.695 1 94.19 681 TYR B N 1
ATOM 10885 C CA . TYR B 1 681 ? -22.156 -61 -13.438 1 94.19 681 TYR B CA 1
ATOM 10886 C C . TYR B 1 681 ? -23.562 -61.25 -13.977 1 94.19 681 TYR B C 1
ATOM 10888 O O . TYR B 1 681 ? -23.891 -62.344 -14.43 1 94.19 681 TYR B O 1
ATOM 10896 N N . LYS B 1 682 ? -24.312 -60.219 -13.891 1 92.5 682 LYS B N 1
ATOM 10897 C CA . LYS B 1 682 ? -25.641 -60.312 -14.484 1 92.5 682 LYS B CA 1
ATOM 10898 C C . LYS B 1 682 ? -25.547 -60.531 -15.992 1 92.5 682 LYS B C 1
ATOM 10900 O O . LYS B 1 682 ? -26.25 -61.375 -16.562 1 92.5 682 LYS B O 1
ATOM 10905 N N . ARG B 1 683 ? -24.641 -59.844 -16.609 1 90.94 683 ARG B N 1
ATOM 10906 C CA . ARG B 1 683 ? -24.453 -59.938 -18.047 1 90.94 683 ARG B CA 1
ATOM 10907 C C . ARG B 1 683 ? -23.875 -61.312 -18.438 1 90.94 683 ARG B C 1
ATOM 10909 O O . ARG B 1 683 ? -24.141 -61.812 -19.531 1 90.94 683 ARG B O 1
ATOM 10916 N N . LEU B 1 684 ? -23.172 -61.875 -17.531 1 91.94 684 LEU B N 1
ATOM 10917 C CA . LEU B 1 684 ? -22.578 -63.188 -17.766 1 91.94 684 LEU B CA 1
ATOM 10918 C C . LEU B 1 684 ? -23.547 -64.312 -17.375 1 91.94 684 LEU B C 1
ATOM 10920 O O . LEU B 1 684 ? -23.234 -65.5 -17.516 1 91.94 684 LEU B O 1
ATOM 10924 N N . ASP B 1 685 ? -24.703 -63.938 -16.859 1 89.94 685 ASP B N 1
ATOM 10925 C CA . ASP B 1 685 ? -25.812 -64.812 -16.516 1 89.94 685 ASP B CA 1
ATOM 10926 C C . ASP B 1 685 ? -25.484 -65.625 -15.273 1 89.94 685 ASP B C 1
ATOM 10928 O O . ASP B 1 685 ? -25.734 -66.875 -15.234 1 89.94 685 ASP B O 1
ATOM 10932 N N . PHE B 1 686 ? -24.812 -65 -14.406 1 93.12 686 PHE B N 1
ATOM 10933 C CA . PHE B 1 686 ? -24.625 -65.562 -13.062 1 93.12 686 PHE B CA 1
ATOM 10934 C C . PHE B 1 686 ? -25.438 -64.75 -12.047 1 93.12 686 PHE B C 1
ATOM 10936 O O . PHE B 1 686 ? -24.891 -63.938 -11.312 1 93.12 686 PHE B O 1
ATOM 10943 N N . PRO B 1 687 ? -26.641 -64.938 -11.938 1 91.69 687 PRO B N 1
ATOM 10944 C CA . PRO B 1 687 ? -27.531 -64.125 -11.117 1 91.69 687 PRO B CA 1
ATOM 10945 C C . PRO B 1 687 ? -27.203 -64.188 -9.625 1 91.69 687 PRO B C 1
ATOM 10947 O O . PRO B 1 687 ? -27.359 -63.219 -8.898 1 91.69 687 PRO B O 1
ATOM 10950 N N . GLU B 1 688 ? -26.75 -65.375 -9.18 1 92 688 GLU B N 1
ATOM 10951 C CA . GLU B 1 688 ? -26.438 -65.5 -7.758 1 92 688 GLU B CA 1
ATOM 10952 C C . GLU B 1 688 ? -25.25 -64.625 -7.359 1 92 688 GLU B C 1
ATOM 10954 O O . GLU B 1 688 ? -25.266 -64 -6.316 1 92 688 GLU B O 1
ATOM 10959 N N . LYS B 1 689 ? -24.312 -64.75 -8.211 1 94.25 689 LYS B N 1
ATOM 10960 C CA . LYS B 1 689 ? -23.141 -63.906 -7.945 1 94.25 689 LYS B CA 1
ATOM 10961 C C . LYS B 1 689 ? -23.484 -62.438 -8.062 1 94.25 689 LYS B C 1
ATOM 10963 O O . LYS B 1 689 ? -22.953 -61.625 -7.316 1 94.25 689 LYS B O 1
ATOM 10968 N N . ALA B 1 690 ? -24.234 -62.062 -9.016 1 94.5 690 ALA B N 1
ATOM 10969 C CA . ALA B 1 690 ? -24.672 -60.688 -9.18 1 94.5 690 ALA B CA 1
ATOM 10970 C C . ALA B 1 690 ? -25.375 -60.188 -7.922 1 94.5 690 ALA B C 1
ATOM 10972 O O . ALA B 1 690 ? -25.078 -59.094 -7.43 1 94.5 690 ALA B O 1
ATOM 10973 N N . MET B 1 691 ? -26.297 -61.031 -7.414 1 92.62 691 MET B N 1
ATOM 10974 C CA . MET B 1 691 ? -27.047 -60.688 -6.211 1 92.62 691 MET B CA 1
ATOM 10975 C C . MET B 1 691 ? -26.125 -60.5 -5.02 1 92.62 691 MET B C 1
ATOM 10977 O O . MET B 1 691 ? -26.281 -59.562 -4.223 1 92.62 691 MET B O 1
ATOM 10981 N N . TYR B 1 692 ? -25.219 -61.375 -5.008 1 94.31 692 TYR B N 1
ATOM 10982 C CA . TYR B 1 692 ? -24.25 -61.312 -3.928 1 94.31 692 TYR B CA 1
ATOM 10983 C C . TYR B 1 692 ? -23.516 -59.969 -3.922 1 94.31 692 TYR B C 1
ATOM 10985 O O . TYR B 1 692 ? -23.422 -59.312 -2.881 1 94.31 692 TYR B O 1
ATOM 10993 N N . HIS B 1 693 ? -23.016 -59.562 -4.992 1 94.5 693 HIS B N 1
ATOM 10994 C CA . HIS B 1 693 ? -22.266 -58.344 -5.098 1 94.5 693 HIS B CA 1
ATOM 10995 C C . HIS B 1 693 ? -23.172 -57.125 -4.922 1 94.5 693 HIS B C 1
ATOM 10997 O O . HIS B 1 693 ? -22.75 -56.094 -4.367 1 94.5 693 HIS B O 1
ATOM 11003 N N . PHE B 1 694 ? -24.375 -57.094 -5.375 1 93.31 694 PHE B N 1
ATOM 11004 C CA . PHE B 1 694 ? -25.328 -56.031 -5.152 1 93.31 694 PHE B CA 1
ATOM 11005 C C . PHE B 1 694 ? -25.609 -55.844 -3.664 1 93.31 694 PHE B C 1
ATOM 11007 O O . PHE B 1 694 ? -25.703 -54.719 -3.17 1 93.31 694 PHE B O 1
ATOM 11014 N N . CYS B 1 695 ? -25.672 -56.938 -3.012 1 92.62 695 CYS B N 1
ATOM 11015 C CA . CYS B 1 695 ? -25.938 -56.906 -1.577 1 92.62 695 CYS B CA 1
ATOM 11016 C C . CYS B 1 695 ? -24.75 -56.312 -0.822 1 92.62 695 CYS B C 1
ATOM 11018 O O . CYS B 1 695 ? -24.938 -55.531 0.118 1 92.62 695 CYS B O 1
ATOM 11020 N N . ILE B 1 696 ? -23.594 -56.656 -1.242 1 93.25 696 ILE B N 1
ATOM 11021 C CA . ILE B 1 696 ? -22.406 -56.094 -0.621 1 93.25 696 ILE B CA 1
ATOM 11022 C C . ILE B 1 696 ? -22.391 -54.562 -0.842 1 93.25 696 ILE B C 1
ATOM 11024 O O . ILE B 1 696 ? -22.078 -53.812 0.072 1 93.25 696 ILE B O 1
ATOM 11028 N N . ALA B 1 697 ? -22.641 -54.219 -2.064 1 92.31 697 ALA B N 1
ATOM 11029 C CA . ALA B 1 697 ? -22.656 -52.781 -2.398 1 92.31 697 ALA B CA 1
ATOM 11030 C C . ALA B 1 697 ? -23.656 -52.031 -1.517 1 92.31 697 ALA B C 1
ATOM 11032 O O . ALA B 1 697 ? -23.391 -50.906 -1.092 1 92.31 697 ALA B O 1
ATOM 11033 N N . LEU B 1 698 ? -24.797 -52.594 -1.229 1 90.06 698 LEU B N 1
ATOM 11034 C CA . LEU B 1 698 ? -25.828 -51.969 -0.4 1 90.06 698 LEU B CA 1
ATOM 11035 C C . LEU B 1 698 ? -25.391 -51.875 1.055 1 90.06 698 LEU B C 1
ATOM 11037 O O . LEU B 1 698 ? -25.719 -50.906 1.755 1 90.06 698 LEU B O 1
ATOM 11041 N N . ASP B 1 699 ? -24.656 -52.844 1.479 1 89.19 699 ASP B N 1
ATOM 11042 C CA . ASP B 1 699 ? -24.203 -52.906 2.869 1 89.19 699 ASP B CA 1
ATOM 11043 C C . ASP B 1 699 ? -23.172 -51.844 3.17 1 89.19 699 ASP B C 1
ATOM 11045 O O . ASP B 1 699 ? -22.969 -51.469 4.328 1 89.19 699 ASP B O 1
ATOM 11049 N N . LEU B 1 700 ? -22.547 -51.406 2.146 1 89.38 700 LEU B N 1
ATOM 11050 C CA . LEU B 1 700 ? -21.484 -50.406 2.326 1 89.38 700 LEU B CA 1
ATOM 11051 C C . LEU B 1 700 ? -22.078 -49.031 2.467 1 89.38 700 LEU B C 1
ATOM 11053 O O . LEU B 1 700 ? -21.344 -48.031 2.533 1 89.38 700 LEU B O 1
ATOM 11057 N N . LYS B 1 701 ? -23.344 -48.844 2.654 1 81.75 701 LYS B N 1
ATOM 11058 C CA . LYS B 1 701 ? -24.078 -47.625 2.932 1 81.75 701 LYS B CA 1
ATOM 11059 C C . LYS B 1 701 ? -23.734 -46.531 1.914 1 81.75 701 LYS B C 1
ATOM 11061 O O . LYS B 1 701 ? -23.25 -45.469 2.279 1 81.75 701 LYS B O 1
ATOM 11066 N N . PRO B 1 702 ? -23.938 -46.844 0.693 1 83.5 702 PRO B N 1
ATOM 11067 C CA . PRO B 1 702 ? -23.734 -45.812 -0.338 1 83.5 702 PRO B CA 1
ATOM 11068 C C . PRO B 1 702 ? -24.703 -44.625 -0.213 1 83.5 702 PRO B C 1
ATOM 11070 O O . PRO B 1 702 ? -25.531 -44.625 0.7 1 83.5 702 PRO B O 1
ATOM 11073 N N . SER B 1 703 ? -24.5 -43.625 -0.999 1 79.12 703 SER B N 1
ATOM 11074 C CA . SER B 1 703 ? -25.406 -42.469 -1.019 1 79.12 703 SER B CA 1
ATOM 11075 C C . SER B 1 703 ? -26.812 -42.875 -1.4 1 79.12 703 SER B C 1
ATOM 11077 O O . SER B 1 703 ? -27.031 -43.969 -1.962 1 79.12 703 SER B O 1
ATOM 11079 N N . THR B 1 704 ? -27.781 -42.094 -1.047 1 79 704 THR B N 1
ATOM 11080 C CA . THR B 1 704 ? -29.203 -42.375 -1.285 1 79 704 THR B CA 1
ATOM 11081 C C . THR B 1 704 ? -29.453 -42.625 -2.77 1 79 704 THR B C 1
ATOM 11083 O O . THR B 1 704 ? -30.219 -43.5 -3.131 1 79 704 THR B O 1
ATOM 11086 N N . ALA B 1 705 ? -28.719 -41.844 -3.525 1 76.38 705 ALA B N 1
ATOM 11087 C CA . ALA B 1 705 ? -28.906 -42 -4.969 1 76.38 705 ALA B CA 1
ATOM 11088 C C . ALA B 1 705 ? -28.391 -43.344 -5.457 1 76.38 705 ALA B C 1
ATOM 11090 O O . ALA B 1 705 ? -29.016 -43.969 -6.297 1 76.38 705 ALA B O 1
ATOM 11091 N N . ASP B 1 706 ? -27.406 -43.875 -4.883 1 82.38 706 ASP B N 1
ATOM 11092 C CA . ASP B 1 706 ? -26.797 -45.125 -5.277 1 82.38 706 ASP B CA 1
ATOM 11093 C C . ASP B 1 706 ? -27.594 -46.312 -4.766 1 82.38 706 ASP B C 1
ATOM 11095 O O . ASP B 1 706 ? -27.688 -47.344 -5.434 1 82.38 706 ASP B O 1
ATOM 11099 N N . VAL B 1 707 ? -28.203 -46 -3.664 1 85.56 707 VAL B N 1
ATOM 11100 C CA . VAL B 1 707 ? -29.031 -47.062 -3.102 1 85.56 707 VAL B CA 1
ATOM 11101 C C . VAL B 1 707 ? -30.188 -47.406 -4.055 1 85.56 707 VAL B C 1
ATOM 11103 O O . VAL B 1 707 ? -30.484 -48.562 -4.293 1 85.56 707 VAL B O 1
ATOM 11106 N N . ASN B 1 708 ? -30.734 -46.375 -4.625 1 87.06 708 ASN B N 1
ATOM 11107 C CA . ASN B 1 708 ? -31.844 -46.531 -5.555 1 87.06 708 ASN B CA 1
ATOM 11108 C C . ASN B 1 708 ? -31.406 -47.281 -6.816 1 87.06 708 ASN B C 1
ATOM 11110 O O . ASN B 1 708 ? -32.125 -48.156 -7.32 1 87.06 708 ASN B O 1
ATOM 11114 N N . LEU B 1 709 ? -30.281 -47 -7.215 1 86.06 709 LEU B N 1
ATOM 11115 C CA . LEU B 1 709 ? -29.766 -47.625 -8.422 1 86.06 709 LEU B CA 1
ATOM 11116 C C . LEU B 1 709 ? -29.5 -49.094 -8.188 1 86.06 709 LEU B C 1
ATOM 11118 O O . LEU B 1 709 ? -29.781 -49.938 -9.062 1 86.06 709 LEU B O 1
ATOM 11122 N N . ILE B 1 710 ? -29.016 -49.438 -7.074 1 88.44 710 ILE B N 1
ATOM 11123 C CA . ILE B 1 710 ? -28.688 -50.812 -6.734 1 88.44 710 ILE B CA 1
ATOM 11124 C C . ILE B 1 710 ? -29.984 -51.625 -6.57 1 88.44 710 ILE B C 1
ATOM 11126 O O . ILE B 1 710 ? -30.078 -52.75 -7.031 1 88.44 710 ILE B O 1
ATOM 11130 N N . LYS B 1 711 ? -30.938 -50.969 -5.992 1 88.44 711 LYS B N 1
ATOM 11131 C CA . LYS B 1 711 ? -32.219 -51.625 -5.785 1 88.44 711 LYS B CA 1
ATOM 11132 C C . LYS B 1 711 ? -32.906 -51.938 -7.113 1 88.44 711 LYS B C 1
ATOM 11134 O O . LYS B 1 711 ? -33.5 -53 -7.289 1 88.44 711 LYS B O 1
ATOM 11139 N N . ILE B 1 712 ? -32.781 -51 -7.945 1 88.62 712 ILE B N 1
ATOM 11140 C CA . ILE B 1 712 ? -33.344 -51.188 -9.266 1 88.62 712 ILE B CA 1
ATOM 11141 C C . ILE B 1 712 ? -32.656 -52.344 -9.992 1 88.62 712 ILE B C 1
ATOM 11143 O O . ILE B 1 712 ? -33.312 -53.125 -10.664 1 88.62 712 ILE B O 1
ATOM 11147 N N . ALA B 1 713 ? -31.406 -52.469 -9.844 1 87.62 713 ALA B N 1
ATOM 11148 C CA . ALA B 1 713 ? -30.625 -53.531 -10.484 1 87.62 713 ALA B CA 1
ATOM 11149 C C . ALA B 1 713 ? -31 -54.906 -9.906 1 87.62 713 ALA B C 1
ATOM 11151 O O . ALA B 1 713 ? -31.031 -55.906 -10.633 1 87.62 713 ALA B O 1
ATOM 11152 N N . ILE B 1 714 ? -31.328 -54.906 -8.656 1 88.5 714 ILE B N 1
ATOM 11153 C CA . ILE B 1 714 ? -31.719 -56.125 -7.984 1 88.5 714 ILE B CA 1
ATOM 11154 C C . ILE B 1 714 ? -33.094 -56.562 -8.477 1 88.5 714 ILE B C 1
ATOM 11156 O O . ILE B 1 714 ? -33.312 -57.75 -8.734 1 88.5 714 ILE B O 1
ATOM 11160 N N . GLU B 1 715 ? -33.906 -55.594 -8.656 1 86.06 715 GLU B N 1
ATOM 11161 C CA . GLU B 1 715 ? -35.281 -55.906 -9.109 1 86.06 715 GLU B CA 1
ATOM 11162 C C . GLU B 1 715 ? -35.281 -56.438 -10.539 1 86.06 715 GLU B C 1
ATOM 11164 O O . GLU B 1 715 ? -36.094 -57.25 -10.898 1 86.06 715 GLU B O 1
ATOM 11169 N N . LYS B 1 716 ? -34.312 -55.969 -11.234 1 85 716 LYS B N 1
ATOM 11170 C CA . LYS B 1 716 ? -34.25 -56.344 -12.641 1 85 716 LYS B CA 1
ATOM 11171 C C . LYS B 1 716 ? -33.312 -57.531 -12.875 1 85 716 LYS B C 1
ATOM 11173 O O . LYS B 1 716 ? -32.938 -57.812 -14.008 1 85 716 LYS B O 1
ATOM 11178 N N . LEU B 1 717 ? -32.969 -58.156 -11.945 1 85.5 717 LEU B N 1
ATOM 11179 C CA . LEU B 1 717 ? -31.953 -59.219 -12.016 1 85.5 717 LEU B CA 1
ATOM 11180 C C . LEU B 1 717 ? -32.438 -60.375 -12.891 1 85.5 717 LEU B C 1
ATOM 11182 O O . LEU B 1 717 ? -31.641 -60.938 -13.664 1 85.5 717 LEU B O 1
ATOM 11186 N N . HIS B 1 718 ? -33.812 -60.656 -12.875 1 79.19 718 HIS B N 1
ATOM 11187 C CA . HIS B 1 718 ? -34.312 -61.812 -13.617 1 79.19 718 HIS B CA 1
ATOM 11188 C C . HIS B 1 718 ? -35 -61.375 -14.898 1 79.19 718 HIS B C 1
ATOM 11190 O O . HIS B 1 718 ? -35.594 -62.219 -15.602 1 79.19 718 HIS B O 1
ATOM 11196 N N . VAL B 1 719 ? -35.062 -60.031 -15.078 1 71.25 719 VAL B N 1
ATOM 11197 C CA . VAL B 1 719 ? -35.656 -59.531 -16.312 1 71.25 719 VAL B CA 1
ATOM 11198 C C . VAL B 1 719 ? -34.625 -59.594 -17.438 1 71.25 719 VAL B C 1
ATOM 11200 O O . VAL B 1 719 ? -33.438 -59.25 -17.219 1 71.25 719 VAL B O 1
ATOM 11203 N N . ALA B 1 720 ? -34.906 -60.344 -18.672 1 61.44 720 ALA B N 1
ATOM 11204 C CA . ALA B 1 720 ? -34 -60.5 -19.797 1 61.44 720 ALA B CA 1
ATOM 11205 C C . ALA B 1 720 ? -33.531 -59.156 -20.297 1 61.44 720 ALA B C 1
ATOM 11207 O O . ALA B 1 720 ? -34.281 -58.156 -20.266 1 61.44 720 ALA B O 1
ATOM 11208 N N . ASP B 1 721 ? -32.281 -58.812 -20.531 1 58.41 721 ASP B N 1
ATOM 11209 C CA . ASP B 1 721 ? -31.578 -57.594 -20.844 1 58.41 721 ASP B CA 1
ATOM 11210 C C . ASP B 1 721 ? -32.125 -56.938 -22.094 1 58.41 721 ASP B C 1
ATOM 11212 O O . ASP B 1 721 ? -32.062 -55.719 -22.266 1 58.41 721 ASP B O 1
ATOM 11216 N N . ASP B 1 722 ? -32.719 -57.625 -23.172 1 51.28 722 ASP B N 1
ATOM 11217 C CA . ASP B 1 722 ? -33.312 -57.062 -24.391 1 51.28 722 ASP B CA 1
ATOM 11218 C C . ASP B 1 722 ? -34.469 -56.125 -24.078 1 51.28 722 ASP B C 1
ATOM 11220 O O . ASP B 1 722 ? -34.719 -55.156 -24.781 1 51.28 722 ASP B O 1
ATOM 11224 N N . LEU B 1 723 ? -35.375 -56.438 -23.188 1 45.5 723 LEU B N 1
ATOM 11225 C CA . LEU B 1 723 ? -36.562 -55.688 -22.812 1 45.5 723 LEU B CA 1
ATOM 11226 C C . LEU B 1 723 ? -36.219 -54.469 -21.938 1 45.5 723 LEU B C 1
ATOM 11228 O O . LEU B 1 723 ? -37.031 -53.594 -21.719 1 45.5 723 LEU B O 1
ATOM 11232 N N . GLU B 1 724 ? -35.281 -54.438 -21.312 1 43.88 724 GLU B N 1
ATOM 11233 C CA . GLU B 1 724 ? -34.844 -53.344 -20.422 1 43.88 724 GLU B CA 1
ATOM 11234 C C . GLU B 1 724 ? -34.5 -52.094 -21.203 1 43.88 724 GLU B C 1
ATOM 11236 O O . GLU B 1 724 ? -34.594 -51 -20.672 1 43.88 724 GLU B O 1
ATOM 11241 N N . GLU B 1 725 ? -34.062 -52.125 -22.406 1 40.78 725 GLU B N 1
ATOM 11242 C CA . GLU B 1 725 ? -33.75 -50.938 -23.203 1 40.78 725 GLU B CA 1
ATOM 11243 C C . GLU B 1 725 ? -35.031 -50.125 -23.5 1 40.78 725 GLU B C 1
ATOM 11245 O O . GLU B 1 725 ? -34.938 -48.906 -23.766 1 40.78 725 GLU B O 1
ATOM 11250 N N . GLU B 1 726 ? -36.25 -50.688 -23.672 1 37.16 726 GLU B N 1
ATOM 11251 C CA . GLU B 1 726 ? -37.5 -49.969 -24 1 37.16 726 GLU B CA 1
ATOM 11252 C C . GLU B 1 726 ? -37.969 -49.125 -22.828 1 37.16 726 GLU B C 1
ATOM 11254 O O . GLU B 1 726 ? -38.531 -48.031 -23.047 1 37.16 726 GLU B O 1
ATOM 11259 N N . ASN B 1 727 ? -38.062 -49.625 -21.594 1 34.31 727 ASN B N 1
ATOM 11260 C CA . ASN B 1 727 ? -38.656 -48.812 -20.531 1 34.31 727 ASN B CA 1
ATOM 11261 C C . ASN B 1 727 ? -37.625 -47.875 -19.891 1 34.31 727 ASN B C 1
ATOM 11263 O O . ASN B 1 727 ? -37.906 -47.25 -18.891 1 34.31 727 ASN B O 1
ATOM 11267 N N . LEU B 1 728 ? -36.312 -48.062 -19.938 1 31.39 728 LEU B N 1
ATOM 11268 C CA . LEU B 1 728 ? -35.438 -47.031 -19.344 1 31.39 728 LEU B CA 1
ATOM 11269 C C . LEU B 1 728 ? -35.188 -45.906 -20.297 1 31.39 728 LEU B C 1
ATOM 11271 O O . LEU B 1 728 ? -34.938 -46.125 -21.484 1 31.39 728 LEU B O 1
#

Solvent-accessible surface area (backbone atoms only — not comparable to full-atom values): 83925 Å² total; per-residue (Å²): 66,67,68,44,42,52,49,52,24,52,53,24,53,74,72,70,35,41,72,40,18,40,54,48,30,51,54,42,30,45,76,46,78,41,69,69,42,46,41,51,37,32,48,33,30,38,77,61,73,30,32,65,44,23,34,63,72,34,61,85,52,77,50,47,69,37,20,44,53,29,19,53,24,24,47,76,69,70,34,55,69,60,17,49,46,43,43,60,56,69,71,58,98,78,55,72,45,26,76,47,31,61,35,26,34,51,51,14,51,51,25,46,75,67,70,34,58,68,60,13,49,51,26,22,50,52,13,36,71,71,33,73,79,47,52,54,39,53,54,53,35,27,68,72,63,40,56,72,65,51,57,49,54,54,32,70,58,35,53,50,49,51,50,48,52,50,49,48,49,48,49,50,52,61,70,48,65,79,67,73,80,74,68,82,37,91,55,74,73,71,76,75,68,76,73,71,75,76,63,80,75,77,75,73,84,86,85,87,88,87,87,84,91,91,93,86,94,84,87,86,90,87,92,82,86,90,87,83,88,87,95,85,92,90,80,85,73,90,80,89,95,84,96,78,90,97,90,96,80,88,94,81,91,68,101,66,87,92,93,90,91,86,87,90,72,95,78,91,80,86,86,88,92,84,87,86,93,88,94,81,94,86,89,87,88,95,86,90,96,86,92,85,89,78,85,85,82,83,79,79,80,76,78,77,78,71,79,68,86,67,54,62,60,32,68,64,62,65,30,62,66,69,65,62,42,70,75,51,78,84,84,81,71,85,73,82,83,90,87,89,85,91,87,92,86,90,88,86,91,76,86,88,80,88,87,79,88,76,85,90,80,92,74,88,78,87,84,81,79,78,78,83,76,79,83,66,89,61,78,57,58,69,50,50,52,54,47,48,43,50,51,10,45,53,51,46,46,52,53,49,28,40,53,47,52,13,51,43,28,45,61,54,55,38,31,70,62,13,47,53,36,47,66,71,45,56,66,52,61,39,72,32,46,68,50,26,42,52,46,19,48,32,29,45,76,68,68,36,42,70,62,17,51,54,35,40,52,50,22,34,71,76,36,70,72,59,57,84,56,43,39,57,51,35,47,41,32,49,53,67,66,38,63,65,63,32,46,50,50,21,53,51,38,39,72,65,37,79,77,41,38,38,25,28,37,19,40,11,43,42,31,40,72,72,69,35,41,68,62,13,39,52,28,22,49,48,18,36,71,67,34,81,73,48,41,66,43,28,36,54,38,15,44,37,27,44,75,68,67,35,55,69,63,14,48,51,26,20,49,51,19,31,72,69,33,78,70,44,33,69,23,32,41,49,48,12,52,53,28,43,73,70,66,36,39,70,61,12,33,53,27,23,50,54,18,28,71,53,38,71,64,42,27,66,44,28,27,52,34,15,52,30,29,41,76,70,69,39,50,70,63,14,48,54,31,14,51,50,12,33,69,58,30,73,86,47,60,62,25,46,53,49,42,23,51,54,30,43,75,69,67,36,48,67,64,17,50,54,42,47,56,56,43,42,72,76,46,71,76,41,29,56,59,30,39,52,49,13,54,48,27,45,74,70,69,35,56,67,60,14,50,51,26,40,50,52,18,56,70,55,63,50,45,74,61,26,47,53,52,49,51,51,51,58,70,44,61,85,53,67,74,82,66,52,64,77,80,102,65,66,67,46,42,52,50,52,25,51,53,25,53,73,70,69,35,40,70,40,18,37,53,48,29,52,55,42,30,46,76,46,78,40,70,69,44,47,41,52,38,32,47,32,31,39,77,61,73,31,33,64,45,21,34,63,73,33,63,86,52,78,52,48,68,38,19,45,53,28,20,52,24,24,47,77,68,71,34,54,69,60,17,49,47,43,45,58,54,69,67,59,99,79,54,72,47,24,76,48,32,62,34,25,35,50,47,14,52,50,26,46,76,69,70,33,59,69,60,14,50,51,25,22,49,52,13,36,70,71,33,72,80,46,54,54,39,53,53,52,36,26,69,72,63,40,55,70,66,52,57,50,55,54,32,71,60,36,54,51,48,53,50,48,53,50,49,49,50,48,49,49,54,59,72,46,62,78,66,74,80,74,70,83,40,92,58,77,76,73,76,77,70,76,75,72,72,76,64,78,72,80,69,83,83,82,82,85,78,78,78,84,89,86,81,85,84,82,88,84,87,83,88,76,86,78,88,84,86,84,80,84,79,74,72,68,71,76,73,76,62,87,72,75,82,84,74,89,74,83,75,81,74,75,73,78,73,88,74,70,83,83,82,86,80,80,89,81,84,89,86,90,81,87,89,85,92,86,84,90,79,85,91,80,85,88,79,83,91,86,90,83,88,78,82,88,77,86,75,79,77,74,78,76,80,69,82,67,86,65,50,62,57,39,65,59,58,60,28,61,67,72,62,81,37,66,80,41,65,72,78,82,77,88,83,85,89,77,89,78,90,84,89,83,88,84,85,91,86,88,80,85,77,81,78,74,82,71,74,82,75,88,71,84,71,83,79,78,82,77,78,79,75,78,80,67,89,58,76,58,58,67,50,50,53,52,47,49,44,49,52,10,45,52,52,47,46,51,54,49,27,42,52,46,52,14,50,43,28,44,62,55,54,37,31,69,60,13,47,52,35,46,65,69,46,56,65,53,60,39,71,33,46,68,50,25,41,51,46,17,48,33,28,44,76,69,68,36,41,70,60,16,51,51,36,42,52,49,21,37,70,77,37,70,73,59,57,83,56,41,39,58,50,33,50,42,31,49,64,67,66,37,63,66,63,31,47,51,49,21,54,51,38,38,72,66,38,78,77,39,37,39,25,27,39,20,41,12,43,42,31,40,71,70,69,34,41,68,62,14,40,51,29,22,49,49,17,35,71,67,34,81,73,50,41,68,42,28,37,55,39,14,46,38,26,44,74,69,68,34,54,67,63,14,49,52,25,20,50,52,19,32,72,70,33,79,70,45,34,69,23,32,41,49,49,13,53,54,28,43,74,68,68,37,37,69,60,13,33,52,27,22,50,55,18,29,71,53,38,71,64,42,28,66,46,30,25,51,34,15,52,29,28,41,75,70,68,40,50,68,63,14,48,55,31,14,50,52,11,32,70,58,30,71,84,44,61,61,26,46,53,50,41,22,52,53,29,43,76,69,67,36,49,68,63,18,48,54,41,47,56,56,44,41,71,72,38,68,69,40,31,59,60,30,38,51,51,13,53,47,28,44,73,71,69,35,55,66,60,13,51,51,27,40,50,52,18,56,71,53,64,51,46,74,60,26,47,53,54,49,50,51,52,61,70,44,60,84,53,67,74,82,66,52,65,76,79,101

Foldseek 3Di:
DLVVLVVVLVVCVVVPVLVVSLVSLVVNCVVPVDVLSLLSNLVSCVSVVNLVVSLVSLPPPDDLSSLQSNLVSCVVVVNLVSSLCSQPVCPDDPDARRPFLVSLQSNLVSCLLVVNLVSSLVSLLRSCLVPVLPLVSLLVNLLSVVLVSSLCSLDPNVLVSLVVVLVVVVVVVVVVPPDPPPPPPVPPPPPPPPPPPPVPDPDDDDDDDDDDDDDDDDDDDYDDDDDDDDDDDDDDDPDDDDDDDYDDDDDDDDDDDDDDDDDDDDDDDDYDYDYDDDDDDDYYDDDDDDDDDDDDDPPPPPPPVVPDPDPLVFLQNVCLVPAQSFDSADPPPDDDDDDDDDDDDYDDDDDDDDDDDDDDDDDDDDDPDPPPDDPPPDPVPVVVVSVVVSVVVSVSSVQSSLQSQLSSCVSLLVLVSSLVSLVPDDPVVCQELVNLLSNLSSCSSLVNLVVSLVSNVSSCVSPVLDLVNLLVNLSSCLVVLPQVVLVVSLVSNCVNPVLALSSLSSVLSNVVSVVNLVVSLVSLVVSCVSPVLPLVSLLSNLSSCVSVVNNVSSLVSLVSSCSSPVLPLSSLQSQLVSCVVVVVLVSNLVSLVSSCVSVVLALVSLQSNLVSCVSVVNLVSSLVSLVSSCVSPVLRLRSLQVNLVSCVVVVVLVVSLVSLVVSCVSHVLSLVSLQVNLVSCLVVVNLVSSVVSLVSSVVSPGDPRSNVVSVVCNVCSPPDPVVVSVPD/DLVVLVVVLVVCVVVPVLVVSLVSLVVNCVVPVDVLSLLSNLVSCVSVVNLVVSLVSLPPPDDLSSLQSNLVSCVVVVNLVSSLCSQPVCPDDPDARRPFLVSLQSNLVSCLLVVNLVSNLVSLLRSCLVPVLPVVSLLVNLLSVVLVSSLVSLDPNVLVSLVVVLVVVVVVCVVPVPDPPPPPPVPPPPPPPPPPPPVPCPDDDDDDDDDDDDDDDDDDDDDDDDDDDDDDDCPPPPVPPPDDDDDPDDDPDDDDDDDDDDDDDDDDYDYDDDDDDYDDDDDDDDDDDDDDDDDDDPPPPPPLVPDDPDPLCFQQNVCLVPDDSFDSADPPDDDDDDDDDDDDDDDDDDDDDDDPPPDDDDDDDDPPDPPPPDPPPDPVVVVVVSVVVSVVVSVSSVQSSLQSQLSSCVSLLVLVSSLVSLVPDDPVVCQELVNLLSNLSSCSSLVNLVVSLVSNVSSCVSPVLDLVNLLVNLSSCLVVLPQVVLVVSLVSNCVNPVLALSSLSSVLSNVVSVVNLVVSLVSLVVSCVSPVLPLVSLLSNLSSCVSVVNNVSSLVSLVSSCSSRVLPLSSLQSQLVSCVVVVVLVSNLVSLVSSCVSVVLALVSLQSNLVSCVSVVNLVSSLVSLVSSCVSPVLGLRSLQVNLVSCVVVVVLVVSLVSLVVSCVSHVLSLVSLQVNLVSCLVVVNLVSSVVSLVSSVVSPGDPRVNVVSVVCNVCSPPPPVVVSVPD

pLDDT: mean 71.32, std 34.13, range [14.03, 98.5]

Organism: Marchantia polymorpha (NCBI:txid3197)

Radius of gyration: 47.14 Å; Cα contacts (8 Å, |Δi|>4): 1623; chains: 2; bounding box: 147×127×154 Å

Nearest PDB structures (foldseek):
  5a31-assembly1_F  TM=9.139E-01  e=2.352E-28  Homo sapiens
  5khu-assembly1_H  TM=8.852E-01  e=3.704E-22  Homo sapiens
  8pkp-assembly1_V  TM=6.362E-01  e=9.763E-13  Homo sapiens
  5l9t-assembly1_C  TM=6.514E-01  e=2.287E-11  Homo sapiens
  7ntf-assembly1_B  TM=7.383E-01  e=5.846E-08  Homo sapiens

Sequence (1456 aa):
MEATLTESVCASLRVYLYRNATFLCERLYADFPSENNLHLLATCYFRSNQAYRAYHILKGSKSAQCRYLFALACFQMDSMVEAEAALLYPSGAGSEVPNGAAGYYMLGVICRLTDRRQAAIGHYTQALILDPFLWSAYEDLCLLGAEEEAAGLLGDVAVSRLQQQQQHLHWELRTQTSAPAALCIDHFDTGNGSHSQLRSSFSNAGSPKHSRFSSVILGDDTSSCVNSGGPGSGAISVSGFTDYGSNSLAFVTPTAGSSQVPTPGKNMQGIGSNLGGSLVATTEGPTRANIAAGGHSQQRRKFVDEGKFRKVSGRLFDAVPRRSSRLAGESKSSALGSITSSGSGPGSSGAGGGLYTLAGSSGTTSRSSVEEDRPGGSVAGVYHGSKVFQDGALELLNLLRILGEGFRHLCMYRCQEAMQAFSKLPQQQFATSWVLCQVARACCEMVDYPEAERIFSEARRISAHHLEGADIFSTVLYHMKKDVELSYLAQETVAMDRLSPQAWCVMGNCFSLQKDHETALKFFQRALQLDSRFTYAYTLCGHEYVAMEDFEEGLICYRNAIRMDSRHYNAWYGLGTIYFRQEKYELAEYHFRRALQINSRSSVLHCYLGMALHALKKNEEALSLLEQAIIADVKNPLPKYQKANVLMSEERYDDALAELEQLKEVAPRESSVFFLMGKIYKRLDFPEKAMYHFCIALDLKPSTADVNLIKIAIEKLHVADDLEEENLMEATLTESVCASLRVYLYRNATFLCERLYADFPSENNLHLLATCYFRSNQAYRAYHILKGSKSAQCRYLFALACFQMDSMVEAEAALLYPSGAGSEVPNGAAGYYMLGVICRLTDRRQAAIGHYTQALILDPFLWSAYEDLCLLGAEEEAAGLLGDVAVSRLQQQQQHLHWELRTQTSAPAALCIDHFDTGNGSHSQLRSSFSNAGSPKHSRFSSVILGDDTSSCVNSGGPGSGAISVSGFTDYGSNSLAFVTPTAGSSQVPTPGKNMQGIGSNLGGSLVATTEGPTRANIAAGGHSQQRRKFVDEGKFRKVSGRLFDAVPRRSSRLAGESKSSALGSITSSGSGPGSSGAGGGLYTLAGSSGTTSRSSVEEDRPGGSVAGVYHGSKVFQDGALELLNLLRILGEGFRHLCMYRCQEAMQAFSKLPQQQFATSWVLCQVARACCEMVDYPEAERIFSEARRISAHHLEGADIFSTVLYHMKKDVELSYLAQETVAMDRLSPQAWCVMGNCFSLQKDHETALKFFQRALQLDSRFTYAYTLCGHEYVAMEDFEEGLICYRNAIRMDSRHYNAWYGLGTIYFRQEKYELAEYHFRRALQINSRSSVLHCYLGMALHALKKNEEALSLLEQAIIADVKNPLPKYQKANVLMSEERYDDALAELEQLKEVAPRESSVFFLMGKIYKRLDFPEKAMYHFCIALDLKPSTADVNLIKIAIEKLHVADDLEEENL